Protein AF-0000000087548635 (afdb_homodimer)

Organism: Malassezia restricta (strain ATCC 96810 / NBRC 103918 / CBS 7877) (NCBI:txid425264)

Structure (mmCIF, N/CA/C/O backbone):
data_AF-0000000087548635-model_v1
#
loop_
_entity.id
_entity.type
_entity.pdbx_description
1 polymer 'Apoptosis-inducing factor 1'
#
loop_
_atom_site.group_PDB
_atom_site.id
_atom_site.type_symbol
_atom_site.label_atom_id
_atom_site.label_alt_id
_atom_site.label_comp_id
_atom_site.label_asym_id
_atom_site.label_entity_id
_atom_site.label_seq_id
_atom_site.pdbx_PDB_ins_code
_atom_site.Cartn_x
_atom_site.Cartn_y
_atom_site.Cartn_z
_atom_site.occupancy
_atom_site.B_iso_or_equiv
_atom_site.auth_seq_id
_atom_site.auth_comp_id
_atom_site.auth_asym_id
_atom_site.auth_atom_id
_atom_site.pdbx_PDB_model_num
ATOM 1 N N . MET A 1 1 ? 12.469 -67.375 -8.305 1 30.95 1 MET A N 1
ATOM 2 C CA . MET A 1 1 ? 12.25 -66 -7.914 1 30.95 1 MET A CA 1
ATOM 3 C C . MET A 1 1 ? 12.719 -65.75 -6.48 1 30.95 1 MET A C 1
ATOM 5 O O . MET A 1 1 ? 12.227 -66.375 -5.547 1 30.95 1 MET A O 1
ATOM 9 N N . SER A 1 2 ? 14.016 -65.5 -6.266 1 37.69 2 SER A N 1
ATOM 10 C CA . SER A 1 2 ? 14.664 -65.5 -4.961 1 37.69 2 SER A CA 1
ATOM 11 C C . SER A 1 2 ? 13.812 -64.75 -3.922 1 37.69 2 SER A C 1
ATOM 13 O O . SER A 1 2 ? 13.203 -63.75 -4.219 1 37.69 2 SER A O 1
ATOM 15 N N . ASP A 1 3 ? 13.125 -65.375 -3.08 1 43.94 3 ASP A N 1
ATOM 16 C CA . ASP A 1 3 ? 12.367 -64.875 -1.937 1 43.94 3 ASP A CA 1
ATOM 17 C C . ASP A 1 3 ? 13.07 -63.688 -1.294 1 43.94 3 ASP A C 1
ATOM 19 O O . ASP A 1 3 ? 13.953 -63.875 -0.453 1 43.94 3 ASP A O 1
ATOM 23 N N . GLN A 1 4 ? 13.648 -62.719 -1.991 1 51.25 4 GLN A N 1
ATOM 24 C CA . GLN A 1 4 ? 14.406 -61.594 -1.492 1 51.25 4 GLN A CA 1
ATOM 25 C C . GLN A 1 4 ? 13.719 -60.938 -0.29 1 51.25 4 GLN A C 1
ATOM 27 O O . GLN A 1 4 ? 12.508 -60.688 -0.321 1 51.25 4 GLN A O 1
ATOM 32 N N . THR A 1 5 ? 14.25 -61.125 0.998 1 70.06 5 THR A N 1
ATOM 33 C CA . THR A 1 5 ? 13.906 -60.938 2.404 1 70.06 5 THR A CA 1
ATOM 34 C C . THR A 1 5 ? 13.484 -59.5 2.684 1 70.06 5 THR A C 1
ATOM 36 O O . THR A 1 5 ? 14.273 -58.562 2.492 1 70.06 5 THR A O 1
ATOM 39 N N . LYS A 1 6 ? 12.234 -59.156 2.725 1 88.81 6 LYS A N 1
ATOM 40 C CA . LYS A 1 6 ? 11.68 -57.906 3.227 1 88.81 6 LYS A CA 1
ATOM 41 C C . LYS A 1 6 ? 11.984 -57.719 4.711 1 88.81 6 LYS A C 1
ATOM 43 O O . LYS A 1 6 ? 11.953 -58.688 5.48 1 88.81 6 LYS A O 1
ATOM 48 N N . GLU A 1 7 ? 12.555 -56.625 4.973 1 91.75 7 GLU A N 1
ATOM 49 C CA . GLU A 1 7 ? 12.797 -56.25 6.367 1 91.75 7 GLU A CA 1
ATOM 50 C C . GLU A 1 7 ? 11.508 -55.844 7.062 1 91.75 7 GLU A C 1
ATOM 52 O O . GLU A 1 7 ? 10.75 -55.031 6.527 1 91.75 7 GLU A O 1
ATOM 57 N N . ARG A 1 8 ? 11.25 -56.469 8.164 1 94.5 8 ARG A N 1
ATOM 58 C CA . ARG A 1 8 ? 10.094 -56.094 8.977 1 94.5 8 ARG A CA 1
ATOM 59 C C . ARG A 1 8 ? 10.453 -55 9.984 1 94.5 8 ARG A C 1
ATOM 61 O O . ARG A 1 8 ? 11.328 -55.188 10.828 1 94.5 8 ARG A O 1
ATOM 68 N N . ILE A 1 9 ? 9.867 -53.812 9.906 1 94.56 9 ILE A N 1
ATOM 69 C CA . ILE A 1 9 ? 10.195 -52.688 10.758 1 94.56 9 ILE A CA 1
ATOM 70 C C . ILE A 1 9 ? 8.992 -52.312 11.625 1 94.56 9 ILE A C 1
ATOM 72 O O . ILE A 1 9 ? 7.879 -52.156 11.125 1 94.56 9 ILE A O 1
ATOM 76 N N . PHE A 1 10 ? 9.227 -52.188 12.867 1 95.94 10 PHE A N 1
ATOM 77 C CA . PHE A 1 10 ? 8.195 -51.781 13.812 1 95.94 10 PHE A CA 1
ATOM 78 C C . PHE A 1 10 ? 7.852 -50.312 13.656 1 95.94 10 PHE A C 1
ATOM 80 O O . PHE A 1 10 ? 8.742 -49.469 13.633 1 95.94 10 PHE A O 1
ATOM 87 N N . VAL A 1 11 ? 6.559 -50.062 13.516 1 96.12 11 VAL A N 1
ATOM 88 C CA . VAL A 1 11 ? 6.094 -48.688 13.344 1 96.12 11 VAL A CA 1
ATOM 89 C C . VAL A 1 11 ? 5.582 -48.125 14.68 1 96.12 11 VAL A C 1
ATOM 91 O O . VAL A 1 11 ? 5.965 -47.031 15.102 1 96.12 11 VAL A O 1
ATOM 94 N N . GLY A 1 12 ? 4.707 -48.875 15.32 1 95.75 12 GLY A N 1
ATOM 95 C CA . GLY A 1 12 ? 4.09 -48.5 16.578 1 95.75 12 GLY A CA 1
ATOM 96 C C . GLY A 1 12 ? 2.883 -49.312 16.938 1 95.75 12 GLY A C 1
ATOM 97 O O . GLY A 1 12 ? 2.566 -50.312 16.266 1 95.75 12 GLY A O 1
ATOM 98 N N . LEU A 1 13 ? 2.289 -48.906 18.094 1 96.62 13 LEU A N 1
ATOM 99 C CA . LEU A 1 13 ? 1.051 -49.562 18.531 1 96.62 13 LEU A CA 1
ATOM 100 C C . LEU A 1 13 ? -0.155 -48.938 17.828 1 96.62 13 LEU A C 1
ATOM 102 O O . LEU A 1 13 ? -0.195 -47.719 17.625 1 96.62 13 LEU A O 1
ATOM 106 N N . ALA A 1 14 ? -1.116 -49.75 17.469 1 95.88 14 ALA A N 1
ATOM 107 C CA . ALA A 1 14 ? -2.32 -49.281 16.781 1 95.88 14 ALA A CA 1
ATOM 108 C C . ALA A 1 14 ? -2.994 -48.156 17.578 1 95.88 14 ALA A C 1
ATOM 110 O O . ALA A 1 14 ? -3.527 -47.219 17 1 95.88 14 ALA A O 1
ATOM 111 N N . CYS A 1 15 ? -2.965 -48.188 18.891 1 94.88 15 CYS A N 1
ATOM 112 C CA . CYS A 1 15 ? -3.627 -47.188 19.734 1 94.88 15 CYS A CA 1
ATOM 113 C C . CYS A 1 15 ? -2.939 -45.844 19.641 1 94.88 15 CYS A C 1
ATOM 115 O O . CYS A 1 15 ? -3.561 -44.781 19.891 1 94.88 15 CYS A O 1
ATOM 117 N N . ASP A 1 16 ? -1.676 -45.812 19.25 1 96 16 ASP A N 1
ATOM 118 C CA . ASP A 1 16 ? -0.914 -44.594 19.109 1 96 16 ASP A CA 1
ATOM 119 C C . ASP A 1 16 ? -1.062 -44 17.719 1 96 16 ASP A C 1
ATOM 121 O O . ASP A 1 16 ? -0.558 -42.906 17.438 1 96 16 ASP A O 1
ATOM 125 N N . MET A 1 17 ? -1.751 -44.688 16.844 1 96.69 17 MET A N 1
ATOM 126 C CA . MET A 1 17 ? -1.934 -44.281 15.453 1 96.69 17 MET A CA 1
ATOM 127 C C . MET A 1 17 ? -3.406 -44.344 15.062 1 96.69 17 MET A C 1
ATOM 129 O O . MET A 1 17 ? -3.785 -45.094 14.172 1 96.69 17 MET A O 1
ATOM 133 N N . PRO A 1 18 ? -4.191 -43.469 15.688 1 94.88 18 PRO A N 1
ATOM 134 C CA . PRO A 1 18 ? -5.633 -43.5 15.422 1 94.88 18 PRO A CA 1
ATOM 135 C C . PRO A 1 18 ? -5.98 -43.125 13.984 1 94.88 18 PRO A C 1
ATOM 137 O O . PRO A 1 18 ? -5.105 -42.688 13.227 1 94.88 18 PRO A O 1
ATOM 140 N N . VAL A 1 19 ? -7.258 -43.312 13.633 1 94.25 19 VAL A N 1
ATOM 141 C CA . VAL A 1 19 ? -7.766 -43 12.297 1 94.25 19 VAL A CA 1
ATOM 142 C C . VAL A 1 19 ? -7.469 -41.531 11.977 1 94.25 19 VAL A C 1
ATOM 144 O O . VAL A 1 19 ? -7.699 -40.656 12.805 1 94.25 19 VAL A O 1
ATOM 147 N N . GLY A 1 20 ? -6.926 -41.344 10.82 1 92.56 20 GLY A N 1
ATOM 148 C CA . GLY A 1 20 ? -6.621 -40 10.375 1 92.56 20 GLY A CA 1
ATOM 149 C C . GLY A 1 20 ? -5.199 -39.562 10.695 1 92.56 20 GLY A C 1
ATOM 150 O O . GLY A 1 20 ? -4.746 -38.531 10.242 1 92.56 20 GLY A O 1
ATOM 151 N N . SER A 1 21 ? -4.469 -40.406 11.352 1 94.19 21 SER A N 1
ATOM 152 C CA . SER A 1 21 ? -3.111 -40.062 11.75 1 94.19 21 SER A CA 1
ATOM 153 C C . SER A 1 21 ? -2.096 -40.469 10.688 1 94.19 21 SER A C 1
ATOM 155 O O . SER A 1 21 ? -2.377 -41.312 9.836 1 94.19 21 SER A O 1
ATOM 157 N N . ILE A 1 22 ? -0.978 -39.781 10.711 1 96.19 22 ILE A N 1
ATOM 158 C CA . ILE A 1 22 ? 0.2 -40.094 9.914 1 96.19 22 ILE A CA 1
ATOM 159 C C . ILE A 1 22 ? 1.416 -40.25 10.828 1 96.19 22 ILE A C 1
ATOM 161 O O . ILE A 1 22 ? 1.623 -39.438 11.734 1 96.19 22 ILE A O 1
ATOM 165 N N . THR A 1 23 ? 2.152 -41.312 10.625 1 96.19 23 THR A N 1
ATOM 166 C CA . THR A 1 23 ? 3.354 -41.562 11.414 1 96.19 23 THR A CA 1
ATOM 167 C C . THR A 1 23 ? 4.551 -41.812 10.5 1 96.19 23 THR A C 1
ATOM 169 O O . THR A 1 23 ? 4.488 -42.656 9.594 1 96.19 23 THR A O 1
ATOM 172 N N . GLU A 1 24 ? 5.574 -41.062 10.719 1 95.31 24 GLU A N 1
ATOM 173 C CA . GLU A 1 24 ? 6.793 -41.25 9.93 1 95.31 24 GLU A CA 1
ATOM 174 C C . GLU A 1 24 ? 7.762 -42.188 10.641 1 95.31 24 GLU A C 1
ATOM 176 O O . GLU A 1 24 ? 7.926 -42.125 11.859 1 95.31 24 GLU A O 1
ATOM 181 N N . VAL A 1 25 ? 8.375 -43.062 9.867 1 93.56 25 VAL A N 1
ATOM 182 C CA . VAL A 1 25 ? 9.305 -44.062 10.406 1 93.56 25 VAL A CA 1
ATOM 183 C C . VAL A 1 25 ? 10.602 -44.031 9.594 1 93.56 25 VAL A C 1
ATOM 185 O O . VAL A 1 25 ? 10.57 -44.156 8.367 1 93.56 25 VAL A O 1
ATOM 188 N N . PRO A 1 26 ? 11.633 -43.938 10.305 1 92.06 26 PRO A N 1
ATOM 189 C CA . PRO A 1 26 ? 12.906 -43.969 9.586 1 92.06 26 PRO A CA 1
ATOM 190 C C . PRO A 1 26 ? 13.227 -45.344 9.023 1 92.06 26 PRO A C 1
ATOM 192 O O . PRO A 1 26 ? 12.945 -46.375 9.672 1 92.06 26 PRO A O 1
ATOM 195 N N . LEU A 1 27 ? 13.703 -45.312 7.852 1 89.81 27 LEU A N 1
ATOM 196 C CA . LEU A 1 27 ? 14.18 -46.562 7.25 1 89.81 27 LEU A CA 1
ATOM 197 C C . LEU A 1 27 ? 15.703 -46.625 7.324 1 89.81 27 LEU A C 1
ATOM 199 O O . LEU A 1 27 ? 16.391 -45.625 7.215 1 89.81 27 LEU A O 1
ATOM 203 N N . ASP A 1 28 ? 16.422 -47.688 7.891 1 72.94 28 ASP A N 1
ATOM 204 C CA . ASP A 1 28 ? 17.844 -47.875 8.148 1 72.94 28 ASP A CA 1
ATOM 205 C C . ASP A 1 28 ? 18.578 -48.312 6.879 1 72.94 28 ASP A C 1
ATOM 207 O O . ASP A 1 28 ? 19.781 -48.531 6.902 1 72.94 28 ASP A O 1
ATOM 211 N N . GLY A 1 29 ? 18.016 -48.094 5.68 1 63.94 29 GLY A N 1
ATOM 212 C CA . GLY A 1 29 ? 18.719 -48.688 4.543 1 63.94 29 GLY A CA 1
ATOM 213 C C . GLY A 1 29 ? 19.641 -47.719 3.838 1 63.94 29 GLY A C 1
ATOM 214 O O . GLY A 1 29 ? 19.609 -46.531 4.125 1 63.94 29 GLY A O 1
ATOM 215 N N . ALA A 1 30 ? 20.766 -48.219 3.314 1 60.31 30 ALA A N 1
ATOM 216 C CA . ALA A 1 30 ? 21.734 -47.5 2.498 1 60.31 30 ALA A CA 1
ATOM 217 C C . ALA A 1 30 ? 21.047 -46.844 1.311 1 60.31 30 ALA A C 1
ATOM 219 O O . ALA A 1 30 ? 21.328 -47.188 0.157 1 60.31 30 ALA A O 1
ATOM 220 N N . LEU A 1 31 ? 19.922 -46.25 1.611 1 70.5 31 LEU A N 1
ATOM 221 C CA . LEU A 1 31 ? 19.281 -45.5 0.523 1 70.5 31 LEU A CA 1
ATOM 222 C C . LEU A 1 31 ? 19.828 -44.094 0.437 1 70.5 31 LEU A C 1
ATOM 224 O O . LEU A 1 31 ? 20.094 -43.469 1.463 1 70.5 31 LEU A O 1
ATOM 228 N N . ASP A 1 32 ? 20.391 -43.688 -0.685 1 67 32 ASP A N 1
ATOM 229 C CA . ASP A 1 32 ? 20.828 -42.344 -0.988 1 67 32 ASP A CA 1
ATOM 230 C C . ASP A 1 32 ? 19.984 -41.719 -2.082 1 67 32 ASP A C 1
ATOM 232 O O . ASP A 1 32 ? 20.062 -42.094 -3.248 1 67 32 ASP A O 1
ATOM 236 N N . PRO A 1 33 ? 19.297 -40.812 -1.559 1 71.81 33 PRO A N 1
ATOM 237 C CA . PRO A 1 33 ? 19.062 -40.188 -0.258 1 71.81 33 PRO A CA 1
ATOM 238 C C . PRO A 1 33 ? 18.188 -41.031 0.661 1 71.81 33 PRO A C 1
ATOM 240 O O . PRO A 1 33 ? 17.453 -41.906 0.19 1 71.81 33 PRO A O 1
ATOM 243 N N . PRO A 1 34 ? 18.359 -40.688 2.008 1 76.56 34 PRO A N 1
ATOM 244 C CA . PRO A 1 34 ? 17.547 -41.438 2.953 1 76.56 34 PRO A CA 1
ATOM 245 C C . PRO A 1 34 ? 16.047 -41.25 2.699 1 76.56 34 PRO A C 1
ATOM 247 O O . PRO A 1 34 ? 15.594 -40.188 2.338 1 76.56 34 PRO A O 1
ATOM 250 N N . VAL A 1 35 ? 15.398 -42.344 2.648 1 80.88 35 VAL A N 1
ATOM 251 C CA . VAL A 1 35 ? 13.945 -42.344 2.475 1 80.88 35 VAL A CA 1
ATOM 252 C C . VAL A 1 35 ? 13.273 -42.875 3.744 1 80.88 35 VAL A C 1
ATOM 254 O O . VAL A 1 35 ? 13.734 -43.812 4.355 1 80.88 35 VAL A O 1
ATOM 257 N N . ASN A 1 36 ? 12.359 -42.094 4.305 1 93.94 36 ASN A N 1
ATOM 258 C CA . ASN A 1 36 ? 11.492 -42.562 5.387 1 93.94 36 ASN A CA 1
ATOM 259 C C . ASN A 1 36 ? 10.18 -43.125 4.855 1 93.94 36 ASN A C 1
ATOM 261 O O . ASN A 1 36 ? 9.883 -43 3.664 1 93.94 36 ASN A O 1
ATOM 265 N N . ALA A 1 37 ? 9.562 -43.875 5.695 1 96.06 37 ALA A N 1
ATOM 266 C CA . ALA A 1 37 ? 8.211 -44.344 5.383 1 96.06 37 ALA A CA 1
ATOM 267 C C . ALA A 1 37 ? 7.168 -43.531 6.141 1 96.06 37 ALA A C 1
ATOM 269 O O . ALA A 1 37 ? 7.461 -42.969 7.195 1 96.06 37 ALA A O 1
ATOM 270 N N . LEU A 1 38 ? 6.137 -43.406 5.551 1 97.38 38 LEU A N 1
ATOM 271 C CA . LEU A 1 38 ? 4.98 -42.75 6.16 1 97.38 38 LEU A CA 1
ATOM 272 C C . LEU A 1 38 ? 3.812 -43.719 6.277 1 97.38 38 LEU A C 1
ATOM 274 O O . LEU A 1 38 ? 3.371 -44.312 5.277 1 97.38 38 LEU A O 1
ATOM 278 N N . VAL A 1 39 ? 3.318 -43.906 7.473 1 97.88 39 VAL A N 1
ATOM 279 C CA . VAL A 1 39 ? 2.191 -44.812 7.711 1 97.88 39 VAL A CA 1
ATOM 280 C C . VAL A 1 39 ? 0.936 -44 8.016 1 97.88 39 VAL A C 1
ATOM 282 O O . VAL A 1 39 ? 0.933 -43.156 8.922 1 97.88 39 VAL A O 1
ATOM 285 N N . ALA A 1 40 ? -0.034 -44.25 7.227 1 97.56 40 ALA A N 1
ATOM 286 C CA . ALA A 1 40 ? -1.306 -43.562 7.367 1 97.56 40 ALA A CA 1
ATOM 287 C C . ALA A 1 40 ? -2.42 -44.5 7.789 1 97.56 40 ALA A C 1
ATOM 289 O O . ALA A 1 40 ? -2.479 -45.656 7.32 1 97.56 40 ALA A O 1
ATOM 290 N N . ASN A 1 41 ? -3.246 -44.094 8.703 1 96.75 41 ASN A N 1
ATOM 291 C CA . ASN A 1 41 ? -4.434 -44.844 9.086 1 96.75 41 ASN A CA 1
ATOM 292 C C . ASN A 1 41 ? -5.695 -44.281 8.438 1 96.75 41 ASN A C 1
ATOM 294 O O . ASN A 1 41 ? -6.184 -43.219 8.844 1 96.75 41 ASN A O 1
ATOM 298 N N . VAL A 1 42 ? -6.176 -45 7.426 1 95.69 42 VAL A N 1
ATOM 299 C CA . VAL A 1 42 ? -7.383 -44.594 6.711 1 95.69 42 VAL A CA 1
ATOM 300 C C . VAL A 1 42 ? -8.531 -45.531 7.062 1 95.69 42 VAL A C 1
ATOM 302 O O . VAL A 1 42 ? -8.578 -46.688 6.582 1 95.69 42 VAL A O 1
ATOM 305 N N . HIS A 1 43 ? -9.453 -45.094 7.875 1 93.12 43 HIS A N 1
ATOM 306 C CA . HIS A 1 43 ? -10.625 -45.844 8.312 1 93.12 43 HIS A CA 1
ATOM 307 C C . HIS A 1 43 ? -10.211 -47.188 8.969 1 93.12 43 HIS A C 1
ATOM 309 O O . HIS A 1 43 ? -10.789 -48.219 8.672 1 93.12 43 HIS A O 1
ATOM 315 N N . GLY A 1 44 ? -9.164 -47.094 9.617 1 92.69 44 GLY A N 1
ATOM 316 C CA . GLY A 1 44 ? -8.758 -48.25 10.383 1 92.69 44 GLY A CA 1
ATOM 317 C C . GLY A 1 44 ? -7.758 -49.125 9.648 1 92.69 44 GLY A C 1
ATOM 318 O O . GLY A 1 44 ? -7.172 -50.062 10.242 1 92.69 44 GLY A O 1
ATOM 319 N N . THR A 1 45 ? -7.602 -48.938 8.422 1 96.25 45 THR A N 1
ATOM 320 C CA . THR A 1 45 ? -6.617 -49.688 7.641 1 96.25 45 THR A CA 1
ATOM 321 C C . THR A 1 45 ? -5.328 -48.875 7.492 1 96.25 45 THR A C 1
ATOM 323 O O . THR A 1 45 ? -5.367 -47.688 7.152 1 96.25 45 THR A O 1
ATOM 326 N N . TYR A 1 46 ? -4.215 -49.562 7.758 1 97.38 46 TYR A N 1
ATOM 327 C CA . TYR A 1 46 ? -2.92 -48.875 7.672 1 97.38 46 TYR A CA 1
ATOM 328 C C . TYR A 1 46 ? -2.311 -49.062 6.285 1 97.38 46 TYR A C 1
ATOM 330 O O . TYR A 1 46 ? -2.307 -50.156 5.73 1 97.38 46 TYR A O 1
ATOM 338 N N . TYR A 1 47 ? -1.932 -47.938 5.723 1 97.94 47 TYR A N 1
ATOM 339 C CA . TYR A 1 47 ? -1.177 -47.906 4.477 1 97.94 47 TYR A CA 1
ATOM 340 C C . TYR A 1 47 ? 0.176 -47.25 4.676 1 97.94 47 TYR A C 1
ATOM 342 O O . TYR A 1 47 ? 0.344 -46.438 5.59 1 97.94 47 TYR A O 1
ATOM 350 N N . ALA A 1 48 ? 1.124 -47.656 3.889 1 97.69 48 ALA A N 1
ATOM 351 C CA . ALA A 1 48 ? 2.455 -47.062 4.047 1 97.69 48 ALA A CA 1
ATOM 352 C C . ALA A 1 48 ? 3.051 -46.688 2.691 1 97.69 48 ALA A C 1
ATOM 354 O O . ALA A 1 48 ? 2.906 -47.438 1.716 1 97.69 48 ALA A O 1
ATOM 355 N N . THR A 1 49 ? 3.633 -45.562 2.613 1 97.12 49 THR A N 1
ATOM 356 C CA . THR A 1 49 ? 4.297 -45.062 1.42 1 97.12 49 THR A CA 1
ATOM 357 C C . THR A 1 49 ? 5.637 -44.406 1.778 1 97.12 49 THR A C 1
ATOM 359 O O . THR A 1 49 ? 5.973 -44.281 2.957 1 97.12 49 THR A O 1
ATOM 362 N N . THR A 1 50 ? 6.434 -44.094 0.741 1 95.19 50 THR A N 1
ATOM 363 C CA . THR A 1 50 ? 7.574 -43.219 0.977 1 95.19 50 THR A CA 1
ATOM 364 C C . THR A 1 50 ? 7.109 -41.875 1.501 1 95.19 50 THR A C 1
ATOM 366 O O . THR A 1 50 ? 6.004 -41.406 1.194 1 95.19 50 THR A O 1
ATOM 369 N N . SER A 1 51 ? 7.977 -41.188 2.258 1 95.75 51 SER A N 1
ATOM 370 C CA . SER A 1 51 ? 7.523 -40.062 3.09 1 95.75 51 SER A CA 1
ATOM 371 C C . SER A 1 51 ? 7.781 -38.719 2.41 1 95.75 51 SER A C 1
ATOM 373 O O . SER A 1 51 ? 7.32 -37.688 2.883 1 95.75 51 SER A O 1
ATOM 375 N N . LYS A 1 52 ? 8.484 -38.688 1.311 1 95 52 LYS A N 1
ATOM 376 C CA . LYS A 1 52 ? 8.844 -37.438 0.676 1 95 52 LYS A CA 1
ATOM 377 C C . LYS A 1 52 ? 8.078 -37.219 -0.627 1 95 52 LYS A C 1
ATOM 379 O O . LYS A 1 52 ? 7.891 -38.156 -1.397 1 95 52 LYS A O 1
ATOM 384 N N . CYS A 1 53 ? 7.586 -36.031 -0.82 1 95.62 53 CYS A N 1
ATOM 385 C CA . CYS A 1 53 ? 6.914 -35.688 -2.064 1 95.62 53 CYS A CA 1
ATOM 386 C C . CYS A 1 53 ? 7.859 -35.812 -3.252 1 95.62 53 CYS A C 1
ATOM 388 O O . CYS A 1 53 ? 9 -35.344 -3.201 1 95.62 53 CYS A O 1
ATOM 390 N N . THR A 1 54 ? 7.461 -36.312 -4.289 1 93.69 54 THR A N 1
ATOM 391 C CA . THR A 1 54 ? 8.32 -36.625 -5.422 1 93.69 54 THR A CA 1
ATOM 392 C C . THR A 1 54 ? 8.531 -35.406 -6.301 1 93.69 54 THR A C 1
ATOM 394 O O . THR A 1 54 ? 9.266 -35.469 -7.293 1 93.69 54 THR A O 1
ATOM 397 N N . HIS A 1 55 ? 7.918 -34.25 -5.965 1 93.62 55 HIS A N 1
ATOM 398 C CA . HIS A 1 55 ? 8.156 -33 -6.684 1 93.62 55 HIS A CA 1
ATOM 399 C C . HIS A 1 55 ? 9.516 -32.406 -6.32 1 93.62 55 HIS A C 1
ATOM 401 O O . HIS A 1 55 ? 10.422 -32.375 -7.152 1 93.62 55 HIS A O 1
ATOM 407 N N . TYR A 1 56 ? 9.734 -32.094 -5.016 1 91.88 56 TYR A N 1
ATOM 408 C CA . TYR A 1 56 ? 10.992 -31.5 -4.586 1 91.88 56 TYR A CA 1
ATOM 409 C C . TYR A 1 56 ? 11.547 -32.219 -3.359 1 91.88 56 TYR A C 1
ATOM 411 O O . TYR A 1 56 ? 12.469 -31.703 -2.709 1 91.88 56 TYR A O 1
ATOM 419 N N . GLY A 1 57 ? 10.953 -33.312 -2.986 1 92.44 57 GLY A N 1
ATOM 420 C CA . GLY A 1 57 ? 11.477 -34.125 -1.891 1 92.44 57 GLY A CA 1
ATOM 421 C C . GLY A 1 57 ? 11.133 -33.562 -0.524 1 92.44 57 GLY A C 1
ATOM 422 O O . GLY A 1 57 ? 11.867 -33.781 0.443 1 92.44 57 GLY A O 1
ATOM 423 N N . LEU A 1 58 ? 10.078 -32.812 -0.423 1 93.38 58 LEU A N 1
ATOM 424 C CA . LEU A 1 58 ? 9.703 -32.219 0.846 1 93.38 58 LEU A CA 1
ATOM 425 C C . LEU A 1 58 ? 8.828 -33.156 1.664 1 93.38 58 LEU A C 1
ATOM 427 O O . LEU A 1 58 ? 8.242 -34.094 1.122 1 93.38 58 LEU A O 1
ATOM 431 N N . ALA A 1 59 ? 8.711 -32.938 2.928 1 94.44 59 ALA A N 1
ATOM 432 C CA . ALA A 1 59 ? 8.102 -33.844 3.885 1 94.44 59 ALA A CA 1
ATOM 433 C C . ALA A 1 59 ? 6.582 -33.844 3.748 1 94.44 59 ALA A C 1
ATOM 435 O O . ALA A 1 59 ? 5.93 -32.844 3.924 1 94.44 59 ALA A O 1
ATOM 436 N N . LEU A 1 60 ? 6.062 -35.031 3.559 1 96.75 60 LEU A N 1
ATOM 437 C CA . LEU A 1 60 ? 4.617 -35.219 3.445 1 96.75 60 LEU A CA 1
ATOM 438 C C . LEU A 1 60 ? 3.973 -35.312 4.824 1 96.75 60 LEU A C 1
ATOM 440 O O . LEU A 1 60 ? 2.754 -35.188 4.957 1 96.75 60 LEU A O 1
ATOM 444 N N . SER A 1 61 ? 4.789 -35.5 5.871 1 95.25 61 SER A N 1
ATOM 445 C CA . SER A 1 61 ? 4.277 -35.625 7.23 1 95.25 61 SER A CA 1
ATOM 446 C C . SER A 1 61 ? 3.627 -34.344 7.711 1 95.25 61 SER A C 1
ATOM 448 O O . SER A 1 61 ? 2.83 -34.344 8.656 1 95.25 61 SER A O 1
ATOM 450 N N . LYS A 1 62 ? 3.908 -33.25 7.051 1 94.19 62 LYS A N 1
ATOM 451 C CA . LYS A 1 62 ? 3.363 -31.969 7.426 1 94.19 62 LYS A CA 1
ATOM 452 C C . LYS A 1 62 ? 2.104 -31.641 6.629 1 94.19 62 LYS A C 1
ATOM 454 O O . LYS A 1 62 ? 1.539 -30.562 6.762 1 94.19 62 LYS A O 1
ATOM 459 N N . GLY A 1 63 ? 1.668 -32.625 5.785 1 96.12 63 GLY A N 1
ATOM 460 C CA . GLY A 1 63 ? 0.556 -32.375 4.879 1 96.12 63 GLY A CA 1
ATOM 461 C C . GLY A 1 63 ? -0.791 -32.719 5.48 1 96.12 63 GLY A C 1
ATOM 462 O O . GLY A 1 63 ? -0.946 -32.75 6.703 1 96.12 63 GLY A O 1
ATOM 463 N N . ILE A 1 64 ? -1.789 -32.812 4.641 1 96.44 64 ILE A N 1
ATOM 464 C CA . ILE A 1 64 ? -3.16 -33.125 5.043 1 96.44 64 ILE A CA 1
ATOM 465 C C . ILE A 1 64 ? -3.562 -34.5 4.508 1 96.44 64 ILE A C 1
ATOM 467 O O . ILE A 1 64 ? -3.475 -34.75 3.303 1 96.44 64 ILE A O 1
ATOM 471 N N . LEU A 1 65 ? -3.977 -35.344 5.395 1 96.75 65 LEU A N 1
ATOM 472 C CA . LEU A 1 65 ? -4.566 -36.625 5.047 1 96.75 65 LEU A CA 1
ATOM 473 C C . LEU A 1 65 ? -6.09 -36.562 5.094 1 96.75 65 LEU A C 1
ATOM 475 O O . LEU A 1 65 ? -6.668 -36.25 6.133 1 96.75 65 LEU A O 1
ATOM 479 N N . THR A 1 66 ? -6.688 -36.906 3.965 1 95.69 66 THR A N 1
ATOM 480 C CA . THR A 1 66 ? -8.148 -36.875 3.936 1 95.69 66 THR A CA 1
ATOM 481 C C . THR A 1 66 ? -8.727 -38.219 4.312 1 95.69 66 THR A C 1
ATOM 483 O O . THR A 1 66 ? -8.008 -39.219 4.371 1 95.69 66 THR A O 1
ATOM 486 N N . SER A 1 67 ? -10.047 -38.281 4.496 1 92.81 67 SER A N 1
ATOM 487 C CA . SER A 1 67 ? -10.734 -39.531 4.867 1 92.81 67 SER A CA 1
ATOM 488 C C . SER A 1 67 ? -10.734 -40.531 3.717 1 92.81 67 SER A C 1
ATOM 490 O O . SER A 1 67 ? -10.859 -41.719 3.938 1 92.81 67 SER A O 1
ATOM 492 N N . GLU A 1 68 ? -10.516 -40.031 2.52 1 91.88 68 GLU A N 1
ATOM 493 C CA . GLU A 1 68 ? -10.523 -40.875 1.337 1 91.88 68 GLU A CA 1
ATOM 494 C C . GLU A 1 68 ? -9.125 -41.438 1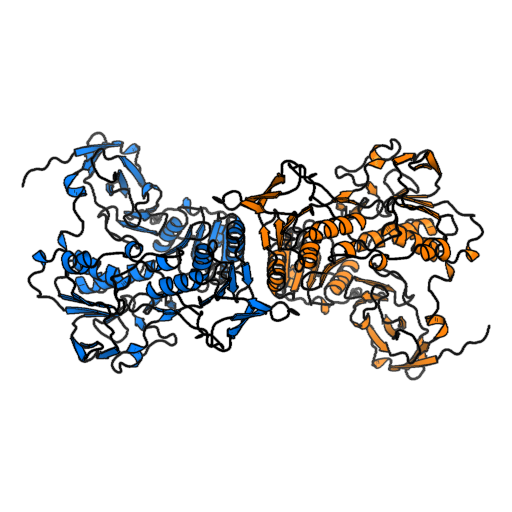.047 1 91.88 68 GLU A C 1
ATOM 496 O O . GLU A 1 68 ? -8.938 -42.156 0.069 1 91.88 68 GLU A O 1
ATOM 501 N N . GLY A 1 69 ? -8.188 -41.062 1.863 1 95.69 69 GLY A N 1
ATOM 502 C CA . GLY A 1 69 ? -6.84 -41.562 1.688 1 95.69 69 GLY A CA 1
ATOM 503 C C . GLY A 1 69 ? -6 -40.719 0.748 1 95.69 69 GLY A C 1
ATOM 504 O O . GLY A 1 69 ? -5.066 -41.219 0.118 1 95.69 69 GLY A O 1
ATOM 505 N N . ARG A 1 70 ? -6.367 -39.531 0.56 1 96.75 70 ARG A N 1
ATOM 506 C CA . ARG A 1 70 ? -5.551 -38.562 -0.186 1 96.75 70 ARG A CA 1
ATOM 507 C C . ARG A 1 70 ? -4.582 -37.844 0.737 1 96.75 70 ARG A C 1
ATOM 509 O O . ARG A 1 70 ? -4.969 -37.375 1.815 1 96.75 70 ARG A O 1
ATOM 516 N N . LEU A 1 71 ? -3.357 -37.75 0.366 1 97.69 71 LEU A N 1
ATOM 517 C CA . LEU A 1 71 ? -2.318 -37.062 1.117 1 97.69 71 LEU A CA 1
ATOM 518 C C . LEU A 1 71 ? -1.781 -35.875 0.328 1 97.69 71 LEU A C 1
ATOM 520 O O . LEU A 1 71 ? -1.138 -36.062 -0.709 1 97.69 71 LEU A O 1
ATOM 524 N N . TYR A 1 72 ? -2.031 -34.688 0.853 1 97.62 72 TYR A N 1
ATOM 525 C CA . TYR A 1 72 ? -1.609 -33.469 0.189 1 97.62 72 TYR A CA 1
ATOM 526 C C . TYR A 1 72 ? -0.264 -33 0.724 1 97.62 72 TYR A C 1
ATOM 528 O O . TYR A 1 72 ? -0.061 -32.938 1.938 1 97.62 72 TYR A O 1
ATOM 536 N N . CYS A 1 73 ? 0.626 -32.688 -0.181 1 97.31 73 CYS A N 1
ATOM 537 C CA . CYS A 1 73 ? 1.832 -31.969 0.191 1 97.31 73 CYS A CA 1
ATOM 538 C C . CYS A 1 73 ? 1.508 -30.516 0.528 1 97.31 73 CYS A C 1
ATOM 540 O O . CYS A 1 73 ? 0.891 -29.812 -0.274 1 97.31 73 CYS A O 1
ATOM 542 N N . PRO A 1 74 ? 1.918 -30.047 1.647 1 95.94 74 PRO A N 1
ATOM 543 C CA . PRO A 1 74 ? 1.507 -28.719 2.088 1 95.94 74 PRO A CA 1
ATOM 544 C C . PRO A 1 74 ? 2.223 -27.594 1.331 1 95.94 74 PRO A C 1
ATOM 546 O O . PRO A 1 74 ? 1.847 -26.422 1.445 1 95.94 74 PRO A O 1
ATOM 549 N N . PHE A 1 75 ? 3.139 -27.875 0.47 1 94.75 75 PHE A N 1
ATOM 550 C CA . PHE A 1 75 ? 4.027 -26.828 -0.026 1 94.75 75 PHE A CA 1
ATOM 551 C C . PHE A 1 75 ? 3.643 -26.422 -1.442 1 94.75 75 PHE A C 1
ATOM 553 O O . PHE A 1 75 ? 3.598 -25.234 -1.758 1 94.75 75 PHE A O 1
ATOM 560 N N . HIS A 1 76 ? 3.344 -27.469 -2.285 1 95.06 76 HIS A N 1
ATOM 561 C CA . HIS A 1 76 ? 3.057 -27.125 -3.67 1 95.06 76 HIS A CA 1
ATOM 562 C C . HIS A 1 76 ? 1.761 -27.766 -4.148 1 95.06 76 HIS A C 1
ATOM 564 O O . HIS A 1 76 ? 1.441 -27.719 -5.336 1 95.06 76 HIS A O 1
ATOM 570 N N . GLY A 1 77 ? 1.069 -28.453 -3.25 1 95.62 77 GLY A N 1
ATOM 571 C CA . GLY A 1 77 ? -0.282 -28.906 -3.545 1 95.62 77 GLY A CA 1
ATOM 572 C C . GLY A 1 77 ? -0.329 -30.281 -4.164 1 95.62 77 GLY A C 1
ATOM 573 O O . GLY A 1 77 ? -1.405 -30.797 -4.492 1 95.62 77 GLY A O 1
ATOM 574 N N . ALA A 1 78 ? 0.839 -30.922 -4.328 1 97.69 78 ALA A N 1
ATOM 575 C CA . ALA A 1 78 ? 0.815 -32.281 -4.832 1 97.69 78 ALA A CA 1
ATOM 576 C C . ALA A 1 78 ? -0.057 -33.188 -3.955 1 97.69 78 ALA A C 1
ATOM 578 O O . ALA A 1 78 ? -0.176 -32.969 -2.75 1 97.69 78 ALA A O 1
ATOM 579 N N . CYS A 1 79 ? -0.682 -34.156 -4.602 1 97.94 79 CYS A N 1
ATOM 580 C CA . CYS A 1 79 ? -1.554 -35.062 -3.867 1 97.94 79 CYS A CA 1
ATOM 581 C C . CYS A 1 79 ? -1.339 -36.5 -4.312 1 97.94 79 CYS A C 1
ATOM 583 O O . CYS A 1 79 ? -1.153 -36.75 -5.5 1 97.94 79 CYS A O 1
ATOM 585 N N . PHE A 1 80 ? -1.338 -37.406 -3.34 1 97.75 80 PHE A N 1
ATOM 586 C CA . PHE A 1 80 ? -1.139 -38.812 -3.59 1 97.75 80 PHE A CA 1
ATOM 587 C C . PHE A 1 80 ? -2.229 -39.656 -2.916 1 97.75 80 PHE A C 1
ATOM 589 O O . PHE A 1 80 ? -2.775 -39.25 -1.889 1 97.75 80 PHE A O 1
ATOM 596 N N . LYS A 1 81 ? -2.539 -40.75 -3.564 1 97.19 81 LYS A N 1
ATOM 597 C CA . LYS A 1 81 ? -3.361 -41.75 -2.896 1 97.19 81 LYS A CA 1
ATOM 598 C C . LYS A 1 81 ? -2.504 -42.688 -2.051 1 97.19 81 LYS A C 1
ATOM 600 O O . LYS A 1 81 ? -1.641 -43.406 -2.578 1 97.19 81 LYS A O 1
ATOM 605 N N . VAL A 1 82 ? -2.793 -42.781 -0.76 1 97.25 82 VAL A N 1
ATOM 606 C CA . VAL A 1 82 ? -1.887 -43.5 0.123 1 97.25 82 VAL A CA 1
ATOM 607 C C . VAL A 1 82 ? -2.051 -45.031 -0.088 1 97.25 82 VAL A C 1
ATOM 609 O O . VAL A 1 82 ? -1.154 -45.812 0.238 1 97.25 82 VAL A O 1
ATOM 612 N N . THR A 1 83 ? -3.172 -45.438 -0.646 1 96.19 83 THR A N 1
ATOM 613 C CA . THR A 1 83 ? -3.447 -46.875 -0.836 1 96.19 83 THR A CA 1
ATOM 614 C C . THR A 1 83 ? -2.609 -47.438 -1.979 1 96.19 83 THR A C 1
ATOM 616 O O . THR A 1 83 ? -2.219 -48.594 -1.953 1 96.19 83 THR A O 1
ATOM 619 N N . THR A 1 84 ? -2.322 -46.594 -2.977 1 95 84 THR A N 1
ATOM 620 C CA . THR A 1 84 ? -1.663 -47.125 -4.176 1 95 84 THR A CA 1
ATOM 621 C C . THR A 1 84 ? -0.35 -46.375 -4.422 1 95 84 THR A C 1
ATOM 623 O O . THR A 1 84 ? 0.482 -46.812 -5.211 1 95 84 THR A O 1
ATOM 626 N N . GLY A 1 85 ? -0.197 -45.219 -3.795 1 95.75 85 GLY A N 1
ATOM 627 C CA . GLY A 1 85 ? 0.95 -44.375 -4.074 1 95.75 85 GLY A CA 1
ATOM 628 C C . GLY A 1 85 ? 0.763 -43.5 -5.297 1 95.75 85 GLY A C 1
ATOM 629 O O . GLY A 1 85 ? 1.595 -42.656 -5.582 1 95.75 85 GLY A O 1
ATOM 630 N N . ASP A 1 86 ? -0.33 -43.594 -5.953 1 95.06 86 ASP A N 1
ATOM 631 C CA . ASP A 1 86 ? -0.565 -42.938 -7.23 1 95.06 86 ASP A CA 1
ATOM 632 C C . ASP A 1 86 ? -0.685 -41.438 -7.051 1 95.06 86 ASP A C 1
ATOM 634 O O . ASP A 1 86 ? -1.134 -40.969 -6.004 1 95.06 86 ASP A O 1
ATOM 638 N N . ILE A 1 87 ? -0.309 -40.719 -8.094 1 95.88 87 ILE A N 1
ATOM 639 C CA . ILE A 1 87 ? -0.442 -39.281 -8.109 1 95.88 87 ILE A CA 1
ATOM 640 C C . ILE A 1 87 ? -1.898 -38.875 -8.359 1 95.88 87 ILE A C 1
ATOM 642 O O . ILE A 1 87 ? -2.516 -39.375 -9.312 1 95.88 87 ILE A O 1
ATOM 646 N N . GLU A 1 88 ? -2.4 -38.031 -7.527 1 95.56 88 GLU A N 1
ATOM 647 C CA . GLU A 1 88 ? -3.775 -37.594 -7.715 1 95.56 88 GLU A CA 1
ATOM 648 C C . GLU A 1 88 ? -3.822 -36.125 -8.133 1 95.56 88 GLU A C 1
ATOM 650 O O . GLU A 1 88 ? -4.84 -35.625 -8.641 1 95.56 88 GLU A O 1
ATOM 655 N N . ASP A 1 89 ? -2.77 -35.375 -7.91 1 96.44 89 ASP A N 1
ATOM 656 C CA . ASP A 1 89 ? -2.703 -34 -8.32 1 96.44 89 ASP A CA 1
ATOM 657 C C . ASP A 1 89 ? -1.26 -33.562 -8.586 1 96.44 89 ASP A C 1
ATOM 659 O O . ASP A 1 89 ? -0.323 -34.156 -8.039 1 96.44 89 ASP A O 1
ATOM 663 N N . ALA A 1 90 ? -1.077 -32.625 -9.43 1 96.69 90 ALA A N 1
ATOM 664 C CA . ALA A 1 90 ? 0.218 -32.031 -9.758 1 96.69 90 ALA A CA 1
ATOM 665 C C . ALA A 1 90 ? 0.767 -31.219 -8.578 1 96.69 90 ALA A C 1
ATOM 667 O O . ALA A 1 90 ? 0.027 -30.875 -7.656 1 96.69 90 ALA A O 1
ATOM 668 N N . PRO A 1 91 ? 2.09 -31.078 -8.469 1 95.56 91 PRO A N 1
ATOM 669 C CA . PRO A 1 91 ? 3.023 -31.156 -9.594 1 95.56 91 PRO A CA 1
ATOM 670 C C . PRO A 1 91 ? 3.945 -32.375 -9.5 1 95.56 91 PRO A C 1
ATOM 672 O O . PRO A 1 91 ? 4.996 -32.406 -10.148 1 95.56 91 PRO A O 1
ATOM 675 N N . ALA A 1 92 ? 3.611 -33.344 -8.742 1 94.19 92 ALA A N 1
ATOM 676 C CA . ALA A 1 92 ? 4.465 -34.5 -8.594 1 94.19 92 ALA A CA 1
ATOM 677 C C . ALA A 1 92 ? 4.691 -35.188 -9.938 1 94.19 92 ALA A C 1
ATOM 679 O O . ALA A 1 92 ? 3.803 -35.219 -10.789 1 94.19 92 ALA A O 1
ATOM 680 N N . LEU A 1 93 ? 5.859 -35.812 -10.102 1 89.94 93 LEU A N 1
ATOM 681 C CA . LEU A 1 93 ? 6.23 -36.406 -11.383 1 89.94 93 LEU A CA 1
ATOM 682 C C . LEU A 1 93 ? 6.16 -37.906 -11.32 1 89.94 93 LEU A C 1
ATOM 684 O O . LEU A 1 93 ? 6.039 -38.594 -12.344 1 89.94 93 LEU A O 1
ATOM 688 N N . GLU A 1 94 ? 6.297 -38.438 -10.078 1 92.69 94 GLU A N 1
ATOM 689 C CA . GLU A 1 94 ? 6.305 -39.875 -9.859 1 92.69 94 GLU A CA 1
ATOM 690 C C . GLU A 1 94 ? 5.398 -40.281 -8.695 1 92.69 94 GLU A C 1
ATOM 692 O O . GLU A 1 94 ? 5.211 -39.469 -7.758 1 92.69 94 GLU A O 1
ATOM 697 N N . PRO A 1 95 ? 4.82 -41.469 -8.82 1 94.12 95 PRO A N 1
ATOM 698 C CA . PRO A 1 95 ? 4.051 -41.906 -7.66 1 94.12 95 PRO A CA 1
ATOM 699 C C . PRO A 1 95 ? 4.934 -42.219 -6.457 1 94.12 95 PRO A C 1
ATOM 701 O O . PRO A 1 95 ? 6.156 -42.312 -6.59 1 94.12 95 PRO A O 1
ATOM 704 N N . LEU A 1 96 ? 4.301 -42.312 -5.352 1 95.19 96 LEU A N 1
ATOM 705 C CA . LEU A 1 96 ? 5 -42.812 -4.176 1 95.19 96 LEU A CA 1
ATOM 706 C C . LEU A 1 96 ? 5.156 -44.344 -4.242 1 95.19 96 LEU A C 1
ATOM 708 O O . LEU A 1 96 ? 4.391 -45 -4.93 1 95.19 96 LEU A O 1
ATOM 712 N N . LYS A 1 97 ? 6.16 -44.812 -3.607 1 93.75 97 LYS A N 1
ATOM 713 C CA . LYS A 1 97 ? 6.281 -46.25 -3.422 1 93.75 97 LYS A CA 1
ATOM 714 C C . LYS A 1 97 ? 5.52 -46.719 -2.182 1 93.75 97 LYS A C 1
ATOM 716 O O . LYS A 1 97 ? 5.441 -46 -1.189 1 93.75 97 LYS A O 1
ATOM 721 N N . THR A 1 98 ? 4.984 -47.906 -2.266 1 95.19 98 THR A N 1
ATOM 722 C CA . THR A 1 98 ? 4.176 -48.406 -1.162 1 95.19 98 THR A CA 1
ATOM 723 C C . THR A 1 98 ? 4.902 -49.562 -0.439 1 95.19 98 THR A C 1
ATOM 725 O O . THR A 1 98 ? 5.824 -50.156 -0.99 1 95.19 98 THR A O 1
ATOM 728 N N . PHE A 1 99 ? 4.488 -49.781 0.796 1 95.5 99 PHE A N 1
ATOM 729 C CA . PHE A 1 99 ? 4.969 -50.875 1.625 1 95.5 99 PHE A CA 1
ATOM 730 C C . PHE A 1 99 ? 3.811 -51.75 2.105 1 95.5 99 PHE A C 1
ATOM 732 O O . PHE A 1 99 ? 2.709 -51.25 2.334 1 95.5 99 PHE A O 1
ATOM 739 N N . GLU A 1 100 ? 4.125 -53 2.219 1 96.12 100 GLU A N 1
ATOM 740 C CA . GLU A 1 100 ? 3.16 -53.844 2.898 1 96.12 100 GLU A CA 1
ATOM 741 C C . GLU A 1 100 ? 3.109 -53.562 4.395 1 96.12 100 GLU A C 1
ATOM 743 O O . GLU A 1 100 ? 4.148 -53.344 5.023 1 96.12 100 GLU A O 1
ATOM 748 N N . VAL A 1 101 ? 1.911 -53.531 4.883 1 97.12 101 VAL A N 1
ATOM 749 C CA . VAL A 1 101 ? 1.723 -53.281 6.309 1 97.12 101 VAL A CA 1
ATOM 750 C C . VAL A 1 101 ? 1.112 -54.5 6.977 1 97.12 101 VAL A C 1
ATOM 752 O O . VAL A 1 101 ? 0.225 -55.156 6.41 1 97.12 101 VAL A O 1
ATOM 755 N N . GLN A 1 102 ? 1.676 -54.781 8.133 1 96.69 102 GLN A N 1
ATOM 756 C CA . GLN A 1 102 ? 1.163 -55.906 8.922 1 96.69 102 GLN A CA 1
ATOM 757 C C . GLN A 1 102 ? 0.81 -55.469 10.336 1 96.69 102 GLN A C 1
ATOM 759 O O . GLN A 1 102 ? 1.528 -54.656 10.938 1 96.69 102 GLN A O 1
ATOM 764 N N . ARG A 1 103 ? -0.281 -55.844 10.648 1 94.94 103 ARG A N 1
ATOM 765 C CA . ARG A 1 103 ? -0.687 -55.719 12.047 1 94.94 103 ARG A CA 1
ATOM 766 C C . ARG A 1 103 ? -0.776 -57.094 12.727 1 94.94 103 ARG A C 1
ATOM 768 O O . ARG A 1 103 ? -1.474 -57.969 12.242 1 94.94 103 ARG A O 1
ATOM 775 N N . ASP A 1 104 ? -0.163 -57.188 13.852 1 94.12 104 ASP A N 1
ATOM 776 C CA . ASP A 1 104 ? -0.16 -58.5 14.484 1 94.12 104 ASP A CA 1
ATOM 777 C C . ASP A 1 104 ? -1.24 -58.594 15.562 1 94.12 104 ASP A C 1
ATOM 779 O O . ASP A 1 104 ? -2.062 -57.688 15.703 1 94.12 104 ASP A O 1
ATOM 783 N N . ASN A 1 105 ? -1.258 -59.719 16.266 1 92.19 105 ASN A N 1
ATOM 784 C CA . ASN A 1 105 ? -2.307 -60 17.234 1 92.19 105 ASN A CA 1
ATOM 785 C C . ASN A 1 105 ? -2.188 -59.125 18.469 1 92.19 105 ASN A C 1
ATOM 787 O O . ASN A 1 105 ? -3.152 -58.969 19.219 1 92.19 105 ASN A O 1
ATOM 791 N N . ASP A 1 106 ? -1.03 -58.5 18.688 1 93.88 106 ASP A N 1
ATOM 792 C CA . ASP A 1 106 ? -0.812 -57.625 19.812 1 93.88 106 ASP A CA 1
ATOM 793 C C . ASP A 1 106 ? -1.012 -56.156 19.406 1 93.88 106 ASP A C 1
ATOM 795 O O . ASP A 1 106 ? -0.571 -55.25 20.109 1 93.88 106 ASP A O 1
ATOM 799 N N . ASP A 1 107 ? -1.558 -56 18.266 1 94.5 107 ASP A N 1
ATOM 800 C CA . ASP A 1 107 ? -1.89 -54.688 17.734 1 94.5 107 ASP A CA 1
ATOM 801 C C . ASP A 1 107 ? -0.628 -53.875 17.438 1 94.5 107 ASP A C 1
ATOM 803 O O . ASP A 1 107 ? -0.626 -52.656 17.578 1 94.5 107 ASP A O 1
ATOM 807 N N . LYS A 1 108 ? 0.409 -54.562 17.203 1 96.94 108 LYS A N 1
ATOM 808 C CA . LYS A 1 108 ? 1.637 -53.938 16.734 1 96.94 108 LYS A CA 1
ATOM 809 C C . LYS A 1 108 ? 1.655 -53.844 15.211 1 96.94 108 LYS A C 1
ATOM 811 O O . LYS A 1 108 ? 1.338 -54.781 14.508 1 96.94 108 LYS A O 1
ATOM 816 N N . VAL A 1 109 ? 1.939 -52.625 14.773 1 97.38 109 VAL A N 1
ATOM 817 C CA . VAL A 1 109 ? 1.946 -52.375 13.344 1 97.38 109 VAL A CA 1
ATOM 818 C C . VAL A 1 109 ? 3.381 -52.406 12.82 1 97.38 109 VAL A C 1
ATOM 820 O O . VAL A 1 109 ? 4.273 -51.781 13.406 1 97.38 109 VAL A O 1
ATOM 823 N N . TYR A 1 110 ? 3.574 -53.188 11.719 1 97.25 110 TYR A N 1
ATOM 824 C CA . TYR A 1 110 ? 4.867 -53.281 11.055 1 97.25 110 TYR A CA 1
ATOM 825 C C . TYR A 1 110 ? 4.75 -52.969 9.57 1 97.25 110 TYR A C 1
ATOM 827 O O . TYR A 1 110 ? 3.672 -53.094 8.992 1 97.25 110 TYR A O 1
ATOM 835 N N . ILE A 1 111 ? 5.824 -52.531 9.023 1 96.31 111 ILE A N 1
ATOM 836 C CA . ILE A 1 111 ? 5.906 -52.438 7.57 1 96.31 111 ILE A CA 1
ATOM 837 C C . ILE A 1 111 ? 6.973 -53.406 7.059 1 96.31 111 ILE A C 1
ATOM 839 O O . ILE A 1 111 ? 7.953 -53.688 7.758 1 96.31 111 ILE A O 1
ATOM 843 N N . LEU A 1 112 ? 6.75 -53.906 5.93 1 95.88 112 LEU A N 1
ATOM 844 C CA . LEU A 1 112 ? 7.727 -54.75 5.25 1 95.88 112 LEU A CA 1
ATOM 845 C C . LEU A 1 112 ? 8.445 -53.969 4.152 1 95.88 112 LEU A C 1
ATOM 847 O O . LEU A 1 112 ? 7.816 -53.5 3.211 1 95.88 112 LEU A O 1
ATOM 851 N N . VAL A 1 113 ? 9.75 -53.906 4.312 1 93.44 113 VAL A N 1
ATOM 852 C CA . VAL A 1 113 ? 10.523 -53.031 3.422 1 93.44 113 VAL A CA 1
ATOM 853 C C . VAL A 1 113 ? 11.406 -53.906 2.516 1 93.44 113 VAL A C 1
ATOM 855 O O . VAL A 1 113 ? 12.203 -54.719 2.998 1 93.44 113 VAL A O 1
ATOM 858 N N . ASP A 1 114 ? 11.188 -53.781 1.242 1 90.5 114 ASP A N 1
ATOM 859 C CA . ASP A 1 114 ? 12.07 -54.312 0.212 1 90.5 114 ASP A CA 1
ATOM 860 C C . ASP A 1 114 ? 12.992 -53.219 -0.336 1 90.5 114 ASP A C 1
ATOM 862 O O . ASP A 1 114 ? 12.633 -52.5 -1.271 1 90.5 114 ASP A O 1
ATOM 866 N N . TYR A 1 115 ? 14.156 -53.156 0.138 1 88.56 115 TYR A N 1
ATOM 867 C CA . TYR A 1 115 ? 15.086 -52.062 -0.179 1 88.56 115 TYR A CA 1
ATOM 868 C C . TYR A 1 115 ? 15.492 -52.125 -1.646 1 88.56 115 TYR A C 1
ATOM 870 O O . TYR A 1 115 ? 15.773 -51.062 -2.25 1 88.56 115 TYR A O 1
ATOM 878 N N . GLU A 1 116 ? 15.555 -53.25 -2.223 1 85.94 116 GLU A N 1
ATOM 879 C CA . GLU A 1 116 ? 15.883 -53.344 -3.641 1 85.94 116 GLU A CA 1
ATOM 880 C C . GLU A 1 116 ? 14.766 -52.781 -4.512 1 85.94 116 GLU A C 1
ATOM 882 O O . GLU A 1 116 ? 15.031 -52.156 -5.531 1 85.94 116 GLU A O 1
ATOM 887 N N . ALA A 1 117 ? 13.594 -53.062 -4.07 1 85.38 117 ALA A N 1
ATOM 888 C CA . ALA A 1 117 ? 12.445 -52.531 -4.793 1 85.38 117 ALA A CA 1
ATOM 889 C C . ALA A 1 117 ? 12.398 -51.031 -4.711 1 85.38 117 ALA A C 1
ATOM 891 O O . ALA A 1 117 ? 11.977 -50.344 -5.66 1 85.38 117 ALA A O 1
ATOM 892 N N . LEU A 1 118 ? 12.852 -50.469 -3.633 1 88.12 118 LEU A N 1
ATOM 893 C CA . LEU A 1 118 ? 12.828 -49.031 -3.422 1 88.12 118 LEU A CA 1
ATOM 894 C C . LEU A 1 118 ? 13.789 -48.312 -4.379 1 88.12 118 LEU A C 1
ATOM 896 O O . LEU A 1 118 ? 13.617 -47.156 -4.684 1 88.12 118 LEU A O 1
ATOM 900 N N . LYS A 1 119 ? 14.758 -49 -4.855 1 85.31 119 LYS A N 1
ATOM 901 C CA . LYS A 1 119 ? 15.773 -48.406 -5.73 1 85.31 119 LYS A CA 1
ATOM 902 C C . LYS A 1 119 ? 15.312 -48.438 -7.188 1 85.31 119 LYS A C 1
ATOM 904 O O . LYS A 1 119 ? 15.875 -47.719 -8.031 1 85.31 119 LYS A O 1
ATOM 909 N N . ARG A 1 120 ? 14.391 -49.156 -7.441 1 85.31 120 ARG A N 1
ATOM 910 C CA . ARG A 1 120 ? 13.945 -49.344 -8.82 1 85.31 120 ARG A CA 1
ATOM 911 C C . ARG A 1 120 ? 13.133 -48.125 -9.281 1 85.31 120 ARG A C 1
ATOM 913 O O . ARG A 1 120 ? 12.352 -47.562 -8.516 1 85.31 120 ARG A O 1
ATOM 920 N N . SER A 1 121 ? 13.312 -47.844 -10.578 1 84.94 121 SER A N 1
ATOM 921 C CA . SER A 1 121 ? 12.539 -46.781 -11.188 1 84.94 121 SER A CA 1
ATOM 922 C C . SER A 1 121 ? 11.078 -47.188 -11.375 1 84.94 121 SER A C 1
ATOM 924 O O . SER A 1 121 ? 10.781 -48.312 -11.734 1 84.94 121 SER A O 1
ATOM 926 N N . PRO A 1 122 ? 10.25 -46.156 -11.055 1 80.94 122 PRO A N 1
ATOM 927 C CA . PRO A 1 122 ? 8.844 -46.469 -11.305 1 80.94 122 PRO A CA 1
ATOM 928 C C . PRO A 1 122 ? 8.508 -46.562 -12.789 1 80.94 122 PRO A C 1
ATOM 930 O O . PRO A 1 122 ? 7.395 -46.938 -13.156 1 80.94 122 PRO A O 1
ATOM 933 N N . TRP A 1 123 ? 9.438 -46.281 -13.664 1 83.06 123 TRP A N 1
ATOM 934 C CA . TRP A 1 123 ? 9.195 -46.219 -15.102 1 83.06 123 TRP A CA 1
ATOM 935 C C . TRP A 1 123 ? 9.719 -47.469 -15.797 1 83.06 123 TRP A C 1
ATOM 937 O O . TRP A 1 123 ? 9.688 -47.562 -17.031 1 83.06 123 TRP A O 1
ATOM 947 N N . GLU A 1 124 ? 10.188 -48.344 -15.039 1 74.81 124 GLU A N 1
ATOM 948 C CA . GLU A 1 124 ? 10.781 -49.562 -15.617 1 74.81 124 GLU A CA 1
ATOM 949 C C . GLU A 1 124 ? 9.781 -50.312 -16.484 1 74.81 124 GLU A C 1
ATOM 951 O O . GLU A 1 124 ? 10.148 -50.875 -17.516 1 74.81 124 GLU A O 1
ATOM 956 N N . SER A 1 125 ? 8.547 -50.312 -16.016 1 64.25 125 SER A N 1
ATOM 957 C CA . SER A 1 125 ? 7.535 -51.031 -16.766 1 64.25 125 SER A CA 1
ATOM 958 C C . SER A 1 125 ? 7.164 -50.281 -18.062 1 64.25 125 SER A C 1
ATOM 960 O O . SER A 1 125 ? 6.488 -50.844 -18.922 1 64.25 125 SER A O 1
ATOM 962 N N . CYS A 1 126 ? 7.551 -49.125 -18.188 1 65.38 126 CYS A N 1
ATOM 963 C CA . CYS A 1 126 ? 7.199 -48.312 -19.344 1 65.38 126 CYS A CA 1
ATOM 964 C C . CYS A 1 126 ? 8.234 -48.469 -20.453 1 65.38 126 CYS A C 1
ATOM 966 O O . CYS A 1 126 ? 8.039 -47.969 -21.562 1 65.38 126 CYS A O 1
ATOM 968 N N . LYS A 1 127 ? 9.305 -49.219 -20.219 1 60 127 LYS A N 1
ATOM 969 C CA . LYS A 1 127 ? 10.43 -49.281 -21.141 1 60 127 LYS A CA 1
ATOM 970 C C . LYS A 1 127 ? 10.039 -50 -22.438 1 60 127 LYS A C 1
ATOM 972 O O . LYS A 1 127 ? 9.094 -50.781 -22.453 1 60 127 LYS A O 1
ATOM 977 N N . LYS A 1 128 ? 10.672 -49.531 -23.609 1 57.94 128 LYS A N 1
ATOM 978 C CA . LYS A 1 128 ? 10.539 -49.875 -25.016 1 57.94 128 LYS A CA 1
ATOM 979 C C . LYS A 1 128 ? 10.305 -51.375 -25.203 1 57.94 128 LYS A C 1
ATOM 981 O O . LYS A 1 128 ? 9.516 -51.812 -26.047 1 57.94 128 LYS A O 1
ATOM 986 N N . GLU A 1 129 ? 11.094 -52.156 -24.562 1 51.12 129 GLU A N 1
ATOM 987 C CA . GLU A 1 129 ? 11.117 -53.562 -24.875 1 51.12 129 GLU A CA 1
ATOM 988 C C . GLU A 1 129 ? 9.734 -54.188 -24.672 1 51.12 129 GLU A C 1
ATOM 990 O O . GLU A 1 129 ? 9.398 -55.188 -25.328 1 51.12 129 GLU A O 1
ATOM 995 N N . THR A 1 130 ? 9.008 -53.594 -23.859 1 51.47 130 THR A N 1
ATOM 996 C CA . THR A 1 130 ? 7.703 -54.188 -23.547 1 51.47 130 THR A CA 1
ATOM 997 C C . THR A 1 130 ? 6.66 -53.75 -24.562 1 51.47 130 THR A C 1
ATOM 999 O O . THR A 1 130 ? 5.555 -54.281 -24.609 1 51.47 130 THR A O 1
ATOM 1002 N N . HIS A 1 131 ? 7.008 -52.719 -25.375 1 54.44 131 HIS A N 1
ATOM 1003 C CA . HIS A 1 131 ? 6.047 -52.156 -26.312 1 54.44 131 HIS A CA 1
ATOM 1004 C C . HIS A 1 131 ? 6.488 -52.406 -27.75 1 54.44 131 HIS A C 1
ATOM 1006 O O . HIS A 1 131 ? 6.207 -51.562 -28.625 1 54.44 131 HIS A O 1
ATOM 1012 N N . GLU A 1 132 ? 7.266 -53.438 -28 1 49.69 132 GLU A N 1
ATOM 1013 C CA . GLU A 1 132 ? 7.719 -53.688 -29.375 1 49.69 132 GLU A CA 1
ATOM 1014 C C . GLU A 1 132 ? 6.566 -53.562 -30.359 1 49.69 132 GLU A C 1
ATOM 1016 O O . GLU A 1 132 ? 6.766 -53.156 -31.516 1 49.69 132 GLU A O 1
ATOM 1021 N N . ASN A 1 133 ? 5.508 -54.312 -30.094 1 49.56 133 ASN A N 1
ATOM 1022 C CA . ASN A 1 133 ? 4.492 -54.406 -31.141 1 49.56 133 ASN A CA 1
ATOM 1023 C C . ASN A 1 133 ? 3.641 -53.125 -31.219 1 49.56 133 ASN A C 1
ATOM 1025 O O . ASN A 1 133 ? 2.941 -52.812 -30.25 1 49.56 133 ASN A O 1
ATOM 1029 N N . LYS A 1 134 ? 4.039 -52.094 -32.094 1 60.03 134 LYS A N 1
ATOM 1030 C CA . LYS A 1 134 ? 3.314 -50.875 -32.438 1 60.03 134 LYS A CA 1
ATOM 1031 C C . LYS A 1 134 ? 1.923 -51.188 -32.969 1 60.03 134 LYS A C 1
ATOM 1033 O O . LYS A 1 134 ? 1.666 -51.062 -34.188 1 60.03 134 LYS A O 1
ATOM 1038 N N . SER A 1 135 ? 1.246 -51.969 -32.219 1 63.75 135 SER A N 1
ATOM 1039 C CA . SER A 1 135 ? -0.079 -52.344 -32.688 1 63.75 135 SER A CA 1
ATOM 1040 C C . SER A 1 135 ? -1.124 -51.312 -32.281 1 63.75 135 SER A C 1
ATOM 1042 O O . SER A 1 135 ? -2.279 -51.406 -32.719 1 63.75 135 SER A O 1
ATOM 1044 N N . GLY A 1 136 ? -0.734 -50.156 -31.703 1 76.19 136 GLY A N 1
ATOM 1045 C CA . GLY A 1 136 ? -1.786 -49.25 -31.25 1 76.19 136 GLY A CA 1
ATOM 1046 C C . GLY A 1 136 ? -1.906 -48 -32.094 1 76.19 136 GLY A C 1
ATOM 1047 O O . GLY A 1 136 ? -1.351 -47.938 -33.188 1 76.19 136 GLY A O 1
ATOM 1048 N N . LEU A 1 137 ? -2.824 -47.219 -31.766 1 88.56 137 LEU A N 1
ATOM 1049 C CA . LEU A 1 137 ? -3.123 -45.969 -32.438 1 88.56 137 LEU A CA 1
ATOM 1050 C C . LEU A 1 137 ? -1.953 -45 -32.312 1 88.56 137 LEU A C 1
ATOM 1052 O O . LEU A 1 137 ? -1.209 -45.031 -31.344 1 88.56 137 LEU A O 1
ATOM 1056 N N . HIS A 1 138 ? -1.711 -44.281 -33.344 1 95.88 138 HIS A N 1
ATOM 1057 C CA . HIS A 1 138 ? -0.678 -43.25 -33.375 1 95.88 138 HIS A CA 1
ATOM 1058 C C . HIS A 1 138 ? -1.198 -41.938 -32.781 1 95.88 138 HIS A C 1
ATOM 1060 O O . HIS A 1 138 ? -2.152 -41.375 -33.312 1 95.88 138 HIS A O 1
ATOM 1066 N N . THR A 1 139 ? -0.602 -41.531 -31.688 1 97.75 139 THR A N 1
ATOM 1067 C CA . THR A 1 139 ? -0.962 -40.281 -31.047 1 97.75 139 THR A CA 1
ATOM 1068 C C . THR A 1 139 ? 0.107 -39.219 -31.297 1 97.75 139 THR A C 1
ATOM 1070 O O . THR A 1 139 ? 1.294 -39.469 -31.062 1 97.75 139 THR A O 1
ATOM 1073 N N . VAL A 1 140 ? -0.299 -38 -31.766 1 98.44 140 VAL A N 1
ATOM 1074 C CA . VAL A 1 140 ? 0.621 -36.906 -32.062 1 98.44 140 VAL A CA 1
ATOM 1075 C C . VAL A 1 140 ? 0.337 -35.75 -31.109 1 98.44 140 VAL A C 1
ATOM 1077 O O . VAL A 1 140 ? -0.822 -35.375 -30.891 1 98.44 140 VAL A O 1
ATOM 1080 N N . PHE A 1 141 ? 1.403 -35.25 -30.484 1 98.81 141 PHE A N 1
ATOM 1081 C CA . PHE A 1 141 ? 1.335 -34.031 -29.656 1 98.81 141 PHE A CA 1
ATOM 1082 C C . PHE A 1 141 ? 1.947 -32.844 -30.375 1 98.81 141 PHE A C 1
ATOM 1084 O O . PHE A 1 141 ? 3.025 -32.969 -30.953 1 98.81 141 PHE A O 1
ATOM 1091 N N . VAL A 1 142 ? 1.25 -31.719 -30.391 1 98.69 142 VAL A N 1
ATOM 1092 C CA . VAL A 1 142 ? 1.809 -30.438 -30.828 1 98.69 142 VAL A CA 1
ATOM 1093 C C . VAL A 1 142 ? 2.109 -29.562 -29.609 1 98.69 142 VAL A C 1
ATOM 1095 O O . VAL A 1 142 ? 1.192 -29.047 -28.969 1 98.69 142 VAL A O 1
ATOM 1098 N N . GLY A 1 143 ? 3.365 -29.312 -29.328 1 98.44 143 GLY A N 1
ATOM 1099 C CA . GLY A 1 143 ? 3.834 -28.688 -28.109 1 98.44 143 GLY A CA 1
ATOM 1100 C C . GLY A 1 143 ? 4.5 -29.672 -27.156 1 98.44 143 GLY A C 1
ATOM 1101 O O . GLY A 1 143 ? 4.016 -30.781 -26.969 1 98.44 143 GLY A O 1
ATOM 1102 N N . GLY A 1 144 ? 5.547 -29.344 -26.578 1 98.06 144 GLY A N 1
ATOM 1103 C CA . GLY A 1 144 ? 6.324 -30.219 -25.719 1 98.06 144 GLY A CA 1
ATOM 1104 C C . GLY A 1 144 ? 6.391 -29.766 -24.281 1 98.06 144 GLY A C 1
ATOM 1105 O O . GLY A 1 144 ? 7.383 -30 -23.594 1 98.06 144 GLY A O 1
ATOM 1106 N N . GLY A 1 145 ? 5.387 -29.047 -23.797 1 98 145 GLY A N 1
ATOM 1107 C CA . GLY A 1 145 ? 5.383 -28.484 -22.453 1 98 145 GLY A CA 1
ATOM 1108 C C . GLY A 1 145 ? 4.785 -29.422 -21.422 1 98 145 GLY A C 1
ATOM 1109 O O . GLY A 1 145 ? 4.883 -30.641 -21.547 1 98 145 GLY A O 1
ATOM 1110 N N . ALA A 1 146 ? 4.238 -28.891 -20.375 1 98.31 146 ALA A N 1
ATOM 1111 C CA . ALA A 1 146 ? 3.76 -29.625 -19.203 1 98.31 146 ALA A CA 1
ATOM 1112 C C . ALA A 1 146 ? 2.633 -30.578 -19.562 1 98.31 146 ALA A C 1
ATOM 1114 O O . ALA A 1 146 ? 2.598 -31.719 -19.094 1 98.31 146 ALA A O 1
ATOM 1115 N N . VAL A 1 147 ? 1.706 -30.109 -20.375 1 98.81 147 VAL A N 1
ATOM 1116 C CA . VAL A 1 147 ? 0.597 -30.969 -20.781 1 98.81 147 VAL A CA 1
ATOM 1117 C C . VAL A 1 147 ? 1.137 -32.25 -21.406 1 98.81 147 VAL A C 1
ATOM 1119 O O . VAL A 1 147 ? 0.739 -33.344 -21.016 1 98.81 147 VAL A O 1
ATOM 1122 N N . THR A 1 148 ? 2.014 -32.125 -22.344 1 98.81 148 THR A N 1
ATOM 1123 C CA . THR A 1 148 ? 2.527 -33.25 -23.125 1 98.81 148 THR A CA 1
ATOM 1124 C C . THR A 1 148 ? 3.293 -34.219 -22.25 1 98.81 148 THR A C 1
ATOM 1126 O O . THR A 1 148 ? 3.064 -35.438 -22.328 1 98.81 148 THR A O 1
ATOM 1129 N N . LEU A 1 149 ? 4.199 -33.688 -21.453 1 98.31 149 LEU A N 1
ATOM 1130 C CA . LEU A 1 149 ? 4.992 -34.562 -20.609 1 98.31 149 LEU A CA 1
ATOM 1131 C C . LEU A 1 149 ? 4.094 -35.438 -19.719 1 98.31 149 LEU A C 1
ATOM 1133 O O . LEU A 1 149 ? 4.266 -36.656 -19.641 1 98.31 149 LEU A O 1
ATOM 1137 N N . HIS A 1 150 ? 3.152 -34.844 -19.094 1 98 150 HIS A N 1
ATOM 1138 C CA . HIS A 1 150 ? 2.318 -35.562 -18.125 1 98 150 HIS A CA 1
ATOM 1139 C C . HIS A 1 150 ? 1.318 -36.469 -18.828 1 98 150 HIS A C 1
ATOM 1141 O O . HIS A 1 150 ? 0.973 -37.531 -18.312 1 98 150 HIS A O 1
ATOM 1147 N N . ALA A 1 151 ? 0.854 -36.094 -20 1 98.38 151 ALA A N 1
ATOM 1148 C CA . ALA A 1 151 ? -0.018 -36.969 -20.781 1 98.38 151 ALA A CA 1
ATOM 1149 C C . ALA A 1 151 ? 0.719 -38.25 -21.188 1 98.38 151 ALA A C 1
ATOM 1151 O O . ALA A 1 151 ? 0.216 -39.344 -21 1 98.38 151 ALA A O 1
ATOM 1152 N N . VAL A 1 152 ? 1.907 -38.062 -21.75 1 97.06 152 VAL A N 1
ATOM 1153 C CA . VAL A 1 152 ? 2.68 -39.188 -22.266 1 97.06 152 VAL A CA 1
ATOM 1154 C C . VAL A 1 152 ? 3.033 -40.125 -21.109 1 97.06 152 VAL A C 1
ATOM 1156 O O . VAL A 1 152 ? 2.91 -41.344 -21.25 1 97.06 152 VAL A O 1
ATOM 1159 N N . GLN A 1 153 ? 3.473 -39.562 -20.031 1 95.5 153 GLN A N 1
ATOM 1160 C CA . GLN A 1 153 ? 3.783 -40.375 -18.859 1 95.5 153 GLN A CA 1
ATOM 1161 C C . GLN A 1 153 ? 2.557 -41.156 -18.391 1 95.5 153 GLN A C 1
ATOM 1163 O O . GLN A 1 153 ? 2.652 -42.344 -18.094 1 95.5 153 GLN A O 1
ATOM 1168 N N . GLU A 1 154 ? 1.473 -40.469 -18.359 1 95 154 GLU A N 1
ATOM 1169 C CA . GLU A 1 154 ? 0.243 -41.125 -17.922 1 95 154 GLU A CA 1
ATOM 1170 C C . GLU A 1 154 ? -0.184 -42.219 -18.891 1 95 154 GLU A C 1
ATOM 1172 O O . GLU A 1 154 ? -0.678 -43.281 -18.484 1 95 154 GLU A O 1
ATOM 1177 N N . MET A 1 155 ? -0.063 -41.969 -20.141 1 94.81 155 MET A N 1
ATOM 1178 C CA . MET A 1 155 ? -0.387 -42.969 -21.172 1 94.81 155 MET A CA 1
ATOM 1179 C C . MET A 1 155 ? 0.437 -44.219 -20.984 1 94.81 155 MET A C 1
ATOM 1181 O O . MET A 1 155 ? -0.114 -45.344 -20.938 1 94.81 155 MET A O 1
ATOM 1185 N N . ARG A 1 156 ? 1.705 -44.062 -20.828 1 92.69 156 ARG A N 1
ATOM 1186 C CA . ARG A 1 156 ? 2.586 -45.219 -20.688 1 92.69 156 ARG A CA 1
ATOM 1187 C C . ARG A 1 156 ? 2.309 -45.938 -19.375 1 92.69 156 ARG A C 1
ATOM 1189 O O . ARG A 1 156 ? 2.279 -47.188 -19.359 1 92.69 156 ARG A O 1
ATOM 1196 N N . ARG A 1 157 ? 2.088 -45.219 -18.344 1 89.38 157 ARG A N 1
ATOM 1197 C CA . ARG A 1 157 ? 1.794 -45.844 -17.062 1 89.38 157 ARG A CA 1
ATOM 1198 C C . ARG A 1 157 ? 0.496 -46.625 -17.109 1 89.38 157 ARG A C 1
ATOM 1200 O O . ARG A 1 157 ? 0.332 -47.625 -16.375 1 89.38 157 ARG A O 1
ATOM 1207 N N . ASN A 1 158 ? -0.352 -46.188 -17.984 1 88.88 158 ASN A N 1
ATOM 1208 C CA . ASN A 1 158 ? -1.642 -46.875 -18.094 1 88.88 158 ASN A CA 1
ATOM 1209 C C . ASN A 1 158 ? -1.646 -47.875 -19.234 1 88.88 158 ASN A C 1
ATOM 1211 O O . ASN A 1 158 ? -2.707 -48.25 -19.734 1 88.88 158 ASN A O 1
ATOM 1215 N N . GLY A 1 159 ? -0.535 -48.188 -19.766 1 86.56 159 GLY A N 1
ATOM 1216 C CA . GLY A 1 159 ? -0.379 -49.344 -20.641 1 86.56 159 GLY A CA 1
ATOM 1217 C C . GLY A 1 159 ? -0.564 -49 -22.109 1 86.56 159 GLY A C 1
ATOM 1218 O O . GLY A 1 159 ? -0.74 -49.906 -22.938 1 86.56 159 GLY A O 1
ATOM 1219 N N . TYR A 1 160 ? -0.577 -47.781 -22.453 1 91.5 160 TYR A N 1
ATOM 1220 C CA . TYR A 1 160 ? -0.721 -47.406 -23.859 1 91.5 160 TYR A CA 1
ATOM 1221 C C . TYR A 1 160 ? 0.41 -48 -24.703 1 91.5 160 TYR A C 1
ATOM 1223 O O . TYR A 1 160 ? 1.586 -47.75 -24.438 1 91.5 160 TYR A O 1
ATOM 1231 N N . LYS A 1 161 ? 0.079 -48.656 -25.797 1 88.94 161 LYS A N 1
ATOM 1232 C CA . LYS A 1 161 ? 1.083 -49.344 -26.594 1 88.94 161 LYS A CA 1
ATOM 1233 C C . LYS A 1 161 ? 1.291 -48.688 -27.953 1 88.94 161 LYS A C 1
ATOM 1235 O O . LYS A 1 161 ? 2.188 -49.062 -28.703 1 88.94 161 LYS A O 1
ATOM 1240 N N . GLY A 1 162 ? 0.485 -47.75 -28.234 1 92 162 GLY A N 1
ATOM 1241 C CA . GLY A 1 162 ? 0.585 -47.094 -29.531 1 92 162 GLY A CA 1
ATOM 1242 C C . GLY A 1 162 ? 1.821 -46.219 -29.656 1 92 162 GLY A C 1
ATOM 1243 O O . GLY A 1 162 ? 2.512 -45.969 -28.656 1 92 162 GLY A O 1
ATOM 1244 N N . SER A 1 163 ? 2.105 -45.812 -30.906 1 94.56 163 SER A N 1
ATOM 1245 C CA . SER A 1 163 ? 3.227 -44.906 -31.156 1 94.56 163 SER A CA 1
ATOM 1246 C C . SER A 1 163 ? 2.889 -43.5 -30.75 1 94.56 163 SER A C 1
ATOM 1248 O O . SER A 1 163 ? 1.73 -43.062 -30.812 1 94.56 163 SER A O 1
ATOM 1250 N N . ILE A 1 164 ? 3.877 -42.812 -30.266 1 96.69 164 ILE A N 1
ATOM 1251 C CA . ILE A 1 164 ? 3.707 -41.438 -29.828 1 96.69 164 ILE A CA 1
ATOM 1252 C C . ILE A 1 164 ? 4.742 -40.531 -30.516 1 96.69 164 ILE A C 1
ATOM 1254 O O . ILE A 1 164 ? 5.938 -40.844 -30.5 1 96.69 164 ILE A O 1
ATOM 1258 N N . THR A 1 165 ? 4.301 -39.469 -31.188 1 97.56 165 THR A N 1
ATOM 1259 C CA . THR A 1 165 ? 5.164 -38.438 -31.734 1 97.56 165 THR A CA 1
ATOM 1260 C C . THR A 1 165 ? 4.898 -37.094 -31.047 1 97.56 165 THR A C 1
ATOM 1262 O O . THR A 1 165 ? 3.744 -36.688 -30.891 1 97.56 165 THR A O 1
ATOM 1265 N N . VAL A 1 166 ? 5.941 -36.469 -30.578 1 98.5 166 VAL A N 1
ATOM 1266 C CA . VAL A 1 166 ? 5.844 -35.125 -30 1 98.5 166 VAL A CA 1
ATOM 1267 C C . VAL A 1 166 ? 6.559 -34.125 -30.906 1 98.5 166 VAL A C 1
ATOM 1269 O O . VAL A 1 166 ? 7.746 -34.25 -31.188 1 98.5 166 VAL A O 1
ATOM 1272 N N . LEU A 1 167 ? 5.816 -33.156 -31.375 1 98.25 167 LEU A N 1
ATOM 1273 C CA . LEU A 1 167 ? 6.352 -32.062 -32.156 1 98.25 167 LEU A CA 1
ATOM 1274 C C . LEU A 1 167 ? 6.457 -30.781 -31.312 1 98.25 167 LEU A C 1
ATOM 1276 O O . LEU A 1 167 ? 5.441 -30.219 -30.891 1 98.25 167 LEU A O 1
ATOM 1280 N N . THR A 1 168 ? 7.648 -30.344 -30.984 1 97.56 168 THR A N 1
ATOM 1281 C CA . THR A 1 168 ? 7.82 -29.125 -30.203 1 97.56 168 THR A CA 1
ATOM 1282 C C . THR A 1 168 ? 8.617 -28.078 -30.984 1 97.56 168 THR A C 1
ATOM 1284 O O . THR A 1 168 ? 9.555 -28.422 -31.719 1 97.56 168 THR A O 1
ATOM 1287 N N . ALA A 1 169 ? 8.195 -26.828 -30.875 1 96.56 169 ALA A N 1
ATOM 1288 C CA . ALA A 1 169 ? 8.898 -25.734 -31.531 1 96.56 169 ALA A CA 1
ATOM 1289 C C . ALA A 1 169 ? 10.219 -25.422 -30.844 1 96.56 169 ALA A C 1
ATOM 1291 O O . ALA A 1 169 ? 11.102 -24.797 -31.422 1 96.56 169 ALA A O 1
ATOM 1292 N N . GLU A 1 170 ? 10.391 -25.891 -29.609 1 96.75 170 GLU A N 1
ATOM 1293 C CA . GLU A 1 170 ? 11.578 -25.578 -28.812 1 96.75 170 GLU A CA 1
ATOM 1294 C C . GLU A 1 170 ? 12.727 -26.516 -29.156 1 96.75 170 GLU A C 1
ATOM 1296 O O . GLU A 1 170 ? 12.508 -27.688 -29.469 1 96.75 170 GLU A O 1
ATOM 1301 N N . PRO A 1 171 ? 13.945 -26.047 -29.031 1 97.62 171 PRO A N 1
ATOM 1302 C CA . PRO A 1 171 ? 15.102 -26.891 -29.359 1 97.62 171 PRO A CA 1
ATOM 1303 C C . PRO A 1 171 ? 15.547 -27.75 -28.172 1 97.62 171 PRO A C 1
ATOM 1305 O O . PRO A 1 171 ? 16.672 -28.25 -28.172 1 97.62 171 PRO A O 1
ATOM 1308 N N . TYR A 1 172 ? 14.859 -27.906 -27.125 1 97.38 172 TYR A N 1
ATOM 1309 C CA . TYR A 1 172 ? 15.102 -28.703 -25.938 1 97.38 172 TYR A CA 1
ATOM 1310 C C . TYR A 1 172 ? 13.82 -29.375 -25.453 1 97.38 172 TYR A C 1
ATOM 1312 O O . TYR A 1 172 ? 12.719 -28.984 -25.844 1 97.38 172 TYR A O 1
ATOM 1320 N N . PRO A 1 173 ? 13.961 -30.5 -24.641 1 97.5 173 PRO A N 1
ATOM 1321 C CA . PRO A 1 173 ? 12.773 -31.141 -24.078 1 97.5 173 PRO A CA 1
ATOM 1322 C C . PRO A 1 173 ? 12.039 -30.25 -23.078 1 97.5 173 PRO A C 1
ATOM 1324 O O . PRO A 1 173 ? 12.398 -29.078 -22.906 1 97.5 173 PRO A O 1
ATOM 1327 N N . THR A 1 174 ? 11.023 -30.812 -22.484 1 97.69 174 THR A N 1
ATOM 1328 C CA . THR A 1 174 ? 10.148 -30.078 -21.578 1 97.69 174 THR A CA 1
ATOM 1329 C C . THR A 1 174 ? 10.961 -29.422 -20.469 1 97.69 174 THR A C 1
ATOM 1331 O O . THR A 1 174 ? 11.773 -30.062 -19.797 1 97.69 174 THR A O 1
ATOM 1334 N N . ILE A 1 175 ? 10.727 -28.141 -20.281 1 97.44 175 ILE A N 1
ATOM 1335 C CA . ILE A 1 175 ? 11.328 -27.422 -19.156 1 97.44 175 ILE A CA 1
ATOM 1336 C C . ILE A 1 175 ? 10.234 -26.969 -18.188 1 97.44 175 ILE A C 1
ATOM 1338 O O . ILE A 1 175 ? 9.086 -26.797 -18.594 1 97.44 175 ILE A O 1
ATOM 1342 N N . ASP A 1 176 ? 10.617 -26.906 -16.922 1 96.31 176 ASP A N 1
ATOM 1343 C CA . ASP A 1 176 ? 9.805 -26.156 -15.977 1 96.31 176 ASP A CA 1
ATOM 1344 C C . ASP A 1 176 ? 9.945 -24.656 -16.188 1 96.31 176 ASP A C 1
ATOM 1346 O O . ASP A 1 176 ? 10.797 -24.016 -15.57 1 96.31 176 ASP A O 1
ATOM 1350 N N . ARG A 1 177 ? 9.117 -24.156 -16.969 1 95.69 177 ARG A N 1
ATOM 1351 C CA . ARG A 1 177 ? 9.242 -22.781 -17.453 1 95.69 177 ARG A CA 1
ATOM 1352 C C . ARG A 1 177 ? 9.156 -21.781 -16.297 1 95.69 177 ARG A C 1
ATOM 1354 O O . ARG A 1 177 ? 9.641 -20.656 -16.406 1 95.69 177 ARG A O 1
ATOM 1361 N N . THR A 1 178 ? 8.539 -22.172 -15.164 1 95.5 178 THR A N 1
ATOM 1362 C CA . THR A 1 178 ? 8.398 -21.281 -14.016 1 95.5 178 THR A CA 1
ATOM 1363 C C . THR A 1 178 ? 9.766 -20.922 -13.43 1 95.5 178 THR A C 1
ATOM 1365 O O . THR A 1 178 ? 9.906 -19.938 -12.703 1 95.5 178 THR A O 1
ATOM 1368 N N . LYS A 1 179 ? 10.742 -21.719 -13.734 1 96.5 179 LYS A N 1
ATOM 1369 C CA . LYS A 1 179 ? 12.086 -21.5 -13.203 1 96.5 179 LYS A CA 1
ATOM 1370 C C . LYS A 1 179 ? 12.789 -20.375 -13.953 1 96.5 179 LYS A C 1
ATOM 1372 O O . LYS A 1 179 ? 13.781 -19.828 -13.469 1 96.5 179 LYS A O 1
ATOM 1377 N N . LEU A 1 180 ? 12.281 -20.016 -15.125 1 97.31 180 LEU A N 1
ATOM 1378 C CA . LEU A 1 180 ? 12.938 -19.016 -15.953 1 97.31 180 LEU A CA 1
ATOM 1379 C C . LEU A 1 180 ? 12.805 -17.625 -15.344 1 97.31 180 LEU A C 1
ATOM 1381 O O . LEU A 1 180 ? 13.656 -16.766 -15.562 1 97.31 180 LEU A O 1
ATOM 1385 N N . SER A 1 181 ? 11.781 -17.375 -14.547 1 96.88 181 SER A N 1
ATOM 1386 C CA . SER A 1 181 ? 11.555 -16.047 -13.977 1 96.88 181 SER A CA 1
ATOM 1387 C C . SER A 1 181 ? 12.078 -15.969 -12.547 1 96.88 181 SER A C 1
ATOM 1389 O O . SER A 1 181 ? 11.875 -14.961 -11.859 1 96.88 181 SER A O 1
ATOM 1391 N N . LYS A 1 182 ? 12.766 -16.969 -12.031 1 95.06 182 LYS A N 1
ATOM 1392 C CA . LYS A 1 182 ? 13.117 -17.016 -10.617 1 95.06 182 LYS A CA 1
ATOM 1393 C C . LYS A 1 182 ? 14.633 -16.969 -10.422 1 95.06 182 LYS A C 1
ATOM 1395 O O . LYS A 1 182 ? 15.125 -17.188 -9.312 1 95.06 182 LYS A O 1
ATOM 1400 N N . ALA A 1 183 ? 15.32 -16.719 -11.547 1 93.31 183 ALA A N 1
ATOM 1401 C CA . ALA A 1 183 ? 16.781 -16.641 -11.453 1 93.31 183 ALA A CA 1
ATOM 1402 C C . ALA A 1 183 ? 17.328 -15.594 -12.414 1 93.31 183 ALA A C 1
ATOM 1404 O O . ALA A 1 183 ? 16.719 -15.297 -13.438 1 93.31 183 ALA A O 1
ATOM 1405 N N . TYR A 1 184 ? 18.484 -15.086 -12.172 1 93.06 184 TYR A N 1
ATOM 1406 C CA . TYR A 1 184 ? 19.172 -14.109 -13.008 1 93.06 184 TYR A CA 1
ATOM 1407 C C . TYR A 1 184 ? 19.578 -14.719 -14.344 1 93.06 184 TYR A C 1
ATOM 1409 O O . TYR A 1 184 ? 19.297 -14.148 -15.406 1 93.06 184 TYR A O 1
ATOM 1417 N N . ALA A 1 185 ? 20.172 -15.781 -14.289 1 92.81 185 ALA A N 1
ATOM 1418 C CA . ALA A 1 185 ? 20.641 -16.5 -15.469 1 92.81 185 ALA A CA 1
ATOM 1419 C C . ALA A 1 185 ? 20.312 -18 -15.359 1 92.81 185 ALA A C 1
ATOM 1421 O O . ALA A 1 185 ? 21.219 -18.812 -15.148 1 92.81 185 ALA A O 1
ATOM 1422 N N . PRO A 1 186 ? 19.078 -18.266 -15.656 1 94.31 186 PRO A N 1
ATOM 1423 C CA . PRO A 1 186 ? 18.719 -19.672 -15.5 1 94.31 186 PRO A CA 1
ATOM 1424 C C . PRO A 1 186 ? 19.422 -20.578 -16.516 1 94.31 186 PRO A C 1
ATOM 1426 O O . PRO A 1 186 ? 19.422 -20.297 -17.703 1 94.31 186 PRO A O 1
ATOM 1429 N N . GLU A 1 187 ? 19.906 -21.641 -16.016 1 95.88 187 GLU A N 1
ATOM 1430 C CA . GLU A 1 187 ? 20.531 -22.641 -16.891 1 95.88 187 GLU A CA 1
ATOM 1431 C C . GLU A 1 187 ? 19.5 -23.656 -17.375 1 95.88 187 GLU A C 1
ATOM 1433 O O . GLU A 1 187 ? 18.641 -24.109 -16.609 1 95.88 187 GLU A O 1
ATOM 1438 N N . LEU A 1 188 ? 19.656 -23.984 -18.625 1 96.44 188 LEU A N 1
ATOM 1439 C CA . LEU A 1 188 ? 18.719 -24.922 -19.234 1 96.44 188 LEU A CA 1
ATOM 1440 C C . LEU A 1 188 ? 18.703 -26.25 -18.484 1 96.44 188 LEU A C 1
ATOM 1442 O O . LEU A 1 188 ? 17.625 -26.828 -18.266 1 96.44 188 LEU A O 1
ATOM 1446 N N . LYS A 1 189 ? 19.844 -26.734 -18.047 1 95.69 189 LYS A N 1
ATOM 1447 C CA . LYS A 1 189 ? 19.953 -28.031 -17.391 1 95.69 189 LYS A CA 1
ATOM 1448 C C . LYS A 1 189 ? 19.125 -28.078 -16.109 1 95.69 189 LYS A C 1
ATOM 1450 O O . LYS A 1 189 ? 18.578 -29.141 -15.758 1 95.69 189 LYS A O 1
ATOM 1455 N N . HIS A 1 190 ? 19.031 -26.938 -15.469 1 95.12 190 HIS A N 1
ATOM 1456 C CA . HIS A 1 190 ? 18.312 -26.891 -14.211 1 95.12 190 HIS A CA 1
ATOM 1457 C C . HIS A 1 190 ? 16.812 -26.75 -14.438 1 95.12 190 HIS A C 1
ATOM 1459 O O . HIS A 1 190 ? 16.016 -27.047 -13.547 1 95.12 190 HIS A O 1
ATOM 1465 N N . ALA A 1 191 ? 16.453 -26.312 -15.633 1 96.44 191 ALA A N 1
ATOM 1466 C CA . ALA A 1 191 ? 15.039 -26.125 -15.953 1 96.44 191 ALA A CA 1
ATOM 1467 C C . ALA A 1 191 ? 14.453 -27.391 -16.594 1 96.44 191 ALA A C 1
ATOM 1469 O O . ALA A 1 191 ? 13.234 -27.562 -16.625 1 96.44 191 ALA A O 1
ATOM 1470 N N . LEU A 1 192 ? 15.297 -28.281 -17.109 1 97.25 192 LEU A N 1
ATOM 1471 C CA . LEU A 1 192 ? 14.828 -29.5 -17.75 1 97.25 192 LEU A CA 1
ATOM 1472 C C . LEU A 1 192 ? 14.094 -30.391 -16.766 1 97.25 192 LEU A C 1
ATOM 1474 O O . LEU A 1 192 ? 14.609 -30.672 -15.672 1 97.25 192 LEU A O 1
ATOM 1478 N N . VAL A 1 193 ? 12.898 -30.812 -17.156 1 96.62 193 VAL A N 1
ATOM 1479 C CA . VAL A 1 193 ? 12.148 -31.719 -16.297 1 96.62 193 VAL A CA 1
ATOM 1480 C C . VAL A 1 193 ? 12.602 -33.156 -16.531 1 96.62 193 VAL A C 1
ATOM 1482 O O . VAL A 1 193 ? 12.789 -33.938 -15.578 1 96.62 193 VAL A O 1
ATOM 1485 N N . ARG A 1 194 ? 12.664 -33.594 -17.797 1 95.44 194 ARG A N 1
ATOM 1486 C CA . ARG A 1 194 ? 13.203 -34.875 -18.281 1 95.44 194 ARG A CA 1
ATOM 1487 C C . ARG A 1 194 ? 14.164 -34.656 -19.438 1 95.44 194 ARG A C 1
ATOM 1489 O O . ARG A 1 194 ? 13.938 -33.781 -20.281 1 95.44 194 ARG A O 1
ATOM 1496 N N . ASP A 1 195 ? 15.156 -35.438 -19.531 1 95.44 195 ASP A N 1
ATOM 1497 C CA . ASP A 1 195 ? 16.094 -35.312 -20.625 1 95.44 195 ASP A CA 1
ATOM 1498 C C . ASP A 1 195 ? 15.641 -36.094 -21.859 1 95.44 195 ASP A C 1
ATOM 1500 O O . ASP A 1 195 ? 14.617 -36.75 -21.828 1 95.44 195 ASP A O 1
ATOM 1504 N N . GLU A 1 196 ? 16.359 -35.906 -22.875 1 96.19 196 GLU A N 1
ATOM 1505 C CA . GLU A 1 196 ? 16 -36.562 -24.141 1 96.19 196 GLU A CA 1
ATOM 1506 C C . GLU A 1 196 ? 16 -38.062 -24.031 1 96.19 196 GLU A C 1
ATOM 1508 O O . GLU A 1 196 ? 15.188 -38.75 -24.656 1 96.19 196 GLU A O 1
ATOM 1513 N N . PHE A 1 197 ? 16.938 -38.594 -23.297 1 94.38 197 PHE A N 1
ATOM 1514 C CA . PHE A 1 197 ? 17.016 -40.031 -23.094 1 94.38 197 PHE A CA 1
ATOM 1515 C C . PHE A 1 197 ? 15.742 -40.594 -22.469 1 94.38 197 PHE A C 1
ATOM 1517 O O . PHE A 1 197 ? 15.219 -41.625 -22.906 1 94.38 197 PHE A O 1
ATOM 1524 N N . PHE A 1 198 ? 15.297 -39.938 -21.484 1 94.5 198 PHE A N 1
ATOM 1525 C CA . PHE A 1 198 ? 14.062 -40.344 -20.828 1 94.5 198 PHE A CA 1
ATOM 1526 C C . PHE A 1 198 ? 12.906 -40.375 -21.812 1 94.5 198 PHE A C 1
ATOM 1528 O O . PHE A 1 198 ? 12.125 -41.312 -21.859 1 94.5 198 PHE A O 1
ATOM 1535 N N . TRP A 1 199 ? 12.805 -39.375 -22.656 1 95.62 199 TRP A N 1
ATOM 1536 C CA . TRP A 1 199 ? 11.734 -39.281 -23.641 1 95.62 199 TRP A CA 1
ATOM 1537 C C . TRP A 1 199 ? 11.82 -40.406 -24.672 1 95.62 199 TRP A C 1
ATOM 1539 O O . TRP A 1 199 ? 10.836 -41.094 -24.922 1 95.62 199 TRP A O 1
ATOM 1549 N N . ARG A 1 200 ? 12.938 -40.594 -25.203 1 94.62 200 ARG A N 1
ATOM 1550 C CA . ARG A 1 200 ? 13.094 -41.469 -26.359 1 94.62 200 ARG A CA 1
ATOM 1551 C C . ARG A 1 200 ? 13.211 -42.938 -25.938 1 94.62 200 ARG A C 1
ATOM 1553 O O . ARG A 1 200 ? 12.625 -43.812 -26.562 1 94.62 200 ARG A O 1
ATOM 1560 N N . GLU A 1 201 ? 13.945 -43.125 -24.812 1 91.81 201 GLU A N 1
ATOM 1561 C CA . GLU A 1 201 ? 14.273 -44.5 -24.438 1 91.81 201 GLU A CA 1
ATOM 1562 C C . GLU A 1 201 ? 13.344 -45 -23.344 1 91.81 201 GLU A C 1
ATOM 1564 O O . GLU A 1 201 ? 12.945 -46.188 -23.344 1 91.81 201 GLU A O 1
ATOM 1569 N N . THR A 1 202 ? 13.07 -44.156 -22.453 1 91.31 202 THR A N 1
ATOM 1570 C CA . THR A 1 202 ? 12.234 -44.594 -21.328 1 91.31 202 THR A CA 1
ATOM 1571 C C . THR A 1 202 ? 10.758 -44.562 -21.719 1 91.31 202 THR A C 1
ATOM 1573 O O . THR A 1 202 ? 10.047 -45.531 -21.484 1 91.31 202 THR A O 1
ATOM 1576 N N . LEU A 1 203 ? 10.312 -43.531 -22.406 1 92.75 203 LEU A N 1
ATOM 1577 C CA . LEU A 1 203 ? 8.898 -43.375 -22.75 1 92.75 203 LEU A CA 1
ATOM 1578 C C . LEU A 1 203 ? 8.625 -43.875 -24.172 1 92.75 203 LEU A C 1
ATOM 1580 O O . LEU A 1 203 ? 7.469 -43.969 -24.578 1 92.75 203 LEU A O 1
ATOM 1584 N N . ASN A 1 204 ? 9.688 -44.156 -24.922 1 92.06 204 ASN A N 1
ATOM 1585 C CA . ASN A 1 204 ? 9.562 -44.625 -26.297 1 92.06 204 ASN A CA 1
ATOM 1586 C C . ASN A 1 204 ? 8.773 -43.625 -27.141 1 92.06 204 ASN A C 1
ATOM 1588 O O . ASN A 1 204 ? 7.762 -43.969 -27.766 1 92.06 204 ASN A O 1
ATOM 1592 N N . VAL A 1 205 ? 9.289 -42.438 -27.234 1 95.38 205 VAL A N 1
ATOM 1593 C CA . VAL A 1 205 ? 8.617 -41.312 -27.922 1 95.38 205 VAL A CA 1
ATOM 1594 C C . VAL A 1 205 ? 9.484 -40.844 -29.078 1 95.38 205 VAL A C 1
ATOM 1596 O O . VAL A 1 205 ? 10.711 -40.719 -28.938 1 95.38 205 VAL A O 1
ATOM 1599 N N . ASP A 1 206 ? 8.898 -40.656 -30.266 1 96.56 206 ASP A N 1
ATOM 1600 C CA . ASP A 1 206 ? 9.523 -39.875 -31.328 1 96.56 206 ASP A CA 1
ATOM 1601 C C . ASP A 1 206 ? 9.469 -38.406 -31.047 1 96.56 206 ASP A C 1
ATOM 1603 O O . ASP A 1 206 ? 8.547 -37.688 -31.484 1 96.56 206 ASP A O 1
ATOM 1607 N N . LEU A 1 207 ? 10.43 -37.938 -30.281 1 97.94 207 LEU A N 1
ATOM 1608 C CA . LEU A 1 207 ? 10.523 -36.531 -29.906 1 97.94 207 LEU A CA 1
ATOM 1609 C C . LEU A 1 207 ? 11.195 -35.719 -31 1 97.94 207 LEU A C 1
ATOM 1611 O O . LEU A 1 207 ? 12.383 -35.938 -31.281 1 97.94 207 LEU A O 1
ATOM 1615 N N . ARG A 1 208 ? 10.469 -34.781 -31.594 1 97.56 208 ARG A N 1
ATOM 1616 C CA . ARG A 1 208 ? 11.008 -33.938 -32.656 1 97.56 208 ARG A CA 1
ATOM 1617 C C . ARG A 1 208 ? 11.125 -32.5 -32.188 1 97.56 208 ARG A C 1
ATOM 1619 O O . ARG A 1 208 ? 10.125 -31.781 -32.094 1 97.56 208 ARG A O 1
ATOM 1626 N N . LEU A 1 209 ? 12.344 -32.094 -31.969 1 97.38 209 LEU A N 1
ATOM 1627 C CA . LEU A 1 209 ? 12.656 -30.75 -31.516 1 97.38 209 LEU A CA 1
ATOM 1628 C C . LEU A 1 209 ? 12.664 -29.781 -32.688 1 97.38 209 LEU A C 1
ATOM 1630 O O . LEU A 1 209 ? 12.805 -30.203 -33.844 1 97.38 209 LEU A O 1
ATOM 1634 N N . SER A 1 210 ? 12.453 -28.484 -32.406 1 97.19 210 SER A N 1
ATOM 1635 C CA . SER A 1 210 ? 12.453 -27.422 -33.438 1 97.19 210 SER A CA 1
ATOM 1636 C C . SER A 1 210 ? 11.539 -27.781 -34.594 1 97.19 210 SER A C 1
ATOM 1638 O O . SER A 1 210 ? 11.891 -27.562 -35.75 1 97.19 210 SER A O 1
ATOM 1640 N N . SER A 1 211 ? 10.438 -28.391 -34.281 1 96.62 211 SER A N 1
ATOM 1641 C CA . SER A 1 211 ? 9.438 -28.797 -35.25 1 96.62 211 SER A CA 1
ATOM 1642 C C . SER A 1 211 ? 8.18 -27.953 -35.156 1 96.62 211 SER A C 1
ATOM 1644 O O . SER A 1 211 ? 7.418 -28.062 -34.219 1 96.62 211 SER A O 1
ATOM 1646 N N . TYR A 1 212 ? 7.938 -27.203 -36.281 1 96.25 212 TYR A N 1
ATOM 1647 C CA . TYR A 1 212 ? 6.852 -26.234 -36.281 1 96.25 212 TYR A CA 1
ATOM 1648 C C . TYR A 1 212 ? 5.672 -26.734 -37.094 1 96.25 212 TYR A C 1
ATOM 1650 O O . TYR A 1 212 ? 5.805 -26.984 -38.281 1 96.25 212 TYR A O 1
ATOM 1658 N N . VAL A 1 213 ? 4.527 -26.844 -36.438 1 97.12 213 VAL A N 1
ATOM 1659 C CA . VAL A 1 213 ? 3.287 -27.172 -37.125 1 97.12 213 VAL A CA 1
ATOM 1660 C C . VAL A 1 213 ? 2.615 -25.891 -37.625 1 97.12 213 VAL A C 1
ATOM 1662 O O . VAL A 1 213 ? 2.445 -24.938 -36.844 1 97.12 213 VAL A O 1
ATOM 1665 N N . TYR A 1 214 ? 2.236 -25.812 -38.938 1 95.12 214 TYR A N 1
ATOM 1666 C CA . TYR A 1 214 ? 1.649 -24.578 -39.406 1 95.12 214 TYR A CA 1
ATOM 1667 C C . TYR A 1 214 ? 0.239 -24.812 -39.938 1 95.12 214 TYR A C 1
ATOM 1669 O O . TYR A 1 214 ? -0.486 -23.859 -40.25 1 95.12 214 TYR A O 1
ATOM 1677 N N . ASP A 1 215 ? -0.137 -26.156 -39.969 1 94.69 215 ASP A N 1
ATOM 1678 C CA . ASP A 1 215 ? -1.477 -26.453 -40.469 1 94.69 215 ASP A CA 1
ATOM 1679 C C . ASP A 1 215 ? -1.941 -27.828 -39.969 1 94.69 215 ASP A C 1
ATOM 1681 O O . ASP A 1 215 ? -1.132 -28.75 -39.812 1 94.69 215 ASP A O 1
ATOM 1685 N N . ILE A 1 216 ? -3.252 -27.906 -39.719 1 96.62 216 ILE A N 1
ATOM 1686 C CA . ILE A 1 216 ? -3.871 -29.156 -39.312 1 96.62 216 ILE A CA 1
ATOM 1687 C C . ILE A 1 216 ? -5.098 -29.422 -40.188 1 96.62 216 ILE A C 1
ATOM 1689 O O . ILE A 1 216 ? -5.957 -28.562 -40.344 1 96.62 216 ILE A O 1
ATOM 1693 N N . ASP A 1 217 ? -5.246 -30.609 -40.781 1 96.06 217 ASP A N 1
ATOM 1694 C CA . ASP A 1 217 ? -6.434 -31.094 -41.469 1 96.06 217 ASP A CA 1
ATOM 1695 C C . ASP A 1 217 ? -7.152 -32.156 -40.656 1 96.06 217 ASP A C 1
ATOM 1697 O O . ASP A 1 217 ? -6.801 -33.344 -40.719 1 96.06 217 ASP A O 1
ATOM 1701 N N . THR A 1 218 ? -8.172 -31.781 -40 1 96.62 218 THR A N 1
ATOM 1702 C CA . THR A 1 218 ? -8.859 -32.688 -39.062 1 96.62 218 THR A CA 1
ATOM 1703 C C . THR A 1 218 ? -9.703 -33.719 -39.844 1 96.62 218 THR A C 1
ATOM 1705 O O . THR A 1 218 ? -10.078 -34.75 -39.281 1 96.62 218 THR A O 1
ATOM 1708 N N . LYS A 1 219 ? -10.039 -33.438 -41.031 1 95.31 219 LYS A N 1
ATOM 1709 C CA . LYS A 1 219 ? -10.789 -34.375 -41.875 1 95.31 219 LYS A CA 1
ATOM 1710 C C . LYS A 1 219 ? -9.898 -35.531 -42.344 1 95.31 219 LYS A C 1
ATOM 1712 O O . LYS A 1 219 ? -10.305 -36.688 -42.281 1 95.31 219 LYS A O 1
ATOM 1717 N N . MET A 1 220 ? -8.781 -35.156 -42.719 1 95.81 220 MET A N 1
ATOM 1718 C CA . MET A 1 220 ? -7.844 -36.156 -43.219 1 95.81 220 MET A CA 1
ATOM 1719 C C . MET A 1 220 ? -6.957 -36.656 -42.094 1 95.81 220 MET A C 1
ATOM 1721 O O . MET A 1 220 ? -6.137 -37.562 -42.281 1 95.81 220 MET A O 1
ATOM 1725 N N . LYS A 1 221 ? -7.039 -36.062 -40.938 1 97 221 LYS A N 1
ATOM 1726 C CA . LYS A 1 221 ? -6.258 -36.406 -39.75 1 97 221 LYS A CA 1
ATOM 1727 C C . LYS A 1 221 ? -4.762 -36.312 -40 1 97 221 LYS A C 1
ATOM 1729 O O . LYS A 1 221 ? -4.008 -37.25 -39.75 1 97 221 LYS A O 1
ATOM 1734 N N . ARG A 1 222 ? -4.391 -35.156 -40.438 1 96.06 222 ARG A N 1
ATOM 1735 C CA . ARG A 1 222 ? -2.988 -34.969 -40.812 1 96.06 222 ARG A CA 1
ATOM 1736 C C . ARG A 1 222 ? -2.518 -33.562 -40.375 1 96.06 222 ARG A C 1
ATOM 1738 O O . ARG A 1 222 ? -3.299 -32.625 -40.375 1 96.06 222 ARG A O 1
ATOM 1745 N N . LEU A 1 223 ? -1.223 -33.438 -40.031 1 96.62 223 LEU A N 1
ATOM 1746 C CA . LEU A 1 223 ? -0.537 -32.188 -39.688 1 96.62 223 LEU A CA 1
ATOM 1747 C C . LEU A 1 223 ? 0.539 -31.875 -40.688 1 96.62 223 LEU A C 1
ATOM 1749 O O . LEU A 1 223 ? 1.212 -32.781 -41.219 1 96.62 223 LEU A O 1
ATOM 1753 N N . SER A 1 224 ? 0.656 -30.625 -40.969 1 96.25 224 SER A N 1
ATOM 1754 C CA . SER A 1 224 ? 1.748 -30.141 -41.812 1 96.25 224 SER A CA 1
ATOM 1755 C C . SER A 1 224 ? 2.838 -29.484 -40.969 1 96.25 224 SER A C 1
ATOM 1757 O O . SER A 1 224 ? 2.551 -28.625 -40.125 1 96.25 224 SER A O 1
ATOM 1759 N N . ILE A 1 225 ? 4.031 -29.922 -41.125 1 96.25 225 ILE A N 1
ATOM 1760 C CA . ILE A 1 225 ? 5.195 -29.422 -40.406 1 96.25 225 ILE A CA 1
ATOM 1761 C C . ILE A 1 225 ? 6.094 -28.641 -41.344 1 96.25 225 ILE A C 1
ATOM 1763 O O . ILE A 1 225 ? 6.203 -28.969 -42.531 1 96.25 225 ILE A O 1
ATOM 1767 N N . ARG A 1 226 ? 6.645 -27.578 -40.844 1 92.88 226 ARG A N 1
ATOM 1768 C CA . ARG A 1 226 ? 7.582 -26.812 -41.688 1 92.88 226 ARG A CA 1
ATOM 1769 C C . ARG A 1 226 ? 8.688 -27.719 -42.219 1 92.88 226 ARG A C 1
ATOM 1771 O O . ARG A 1 226 ? 9.203 -28.578 -41.5 1 92.88 226 ARG A O 1
ATOM 1778 N N . GLY A 1 227 ? 9.078 -27.547 -43.438 1 89.31 227 GLY A N 1
ATOM 1779 C CA . GLY A 1 227 ? 10.055 -28.375 -44.125 1 89.31 227 GLY A CA 1
ATOM 1780 C C . GLY A 1 227 ? 9.43 -29.438 -45.031 1 89.31 227 GLY A C 1
ATOM 1781 O O . GLY A 1 227 ? 10.133 -30.234 -45.656 1 89.31 227 GLY A O 1
ATOM 1782 N N . GLY A 1 228 ? 8.07 -29.484 -45.094 1 79 228 GLY A N 1
ATOM 1783 C CA . GLY A 1 228 ? 7.344 -30.234 -46.094 1 79 228 GLY A CA 1
ATOM 1784 C C . GLY A 1 228 ? 6.887 -31.609 -45.625 1 79 228 GLY A C 1
ATOM 1785 O O . GLY A 1 228 ? 6.27 -32.375 -46.375 1 79 228 GLY A O 1
ATOM 1786 N N . ASN A 1 229 ? 7.023 -31.875 -44.469 1 89.25 229 ASN A N 1
ATOM 1787 C CA . ASN A 1 229 ? 6.613 -33.188 -43.969 1 89.25 229 ASN A CA 1
ATOM 1788 C C . ASN A 1 229 ? 5.191 -33.156 -43.438 1 89.25 229 ASN A C 1
ATOM 1790 O O . ASN A 1 229 ? 4.715 -32.094 -43 1 89.25 229 ASN A O 1
ATOM 1794 N N . THR A 1 230 ? 4.508 -34.25 -43.656 1 94.56 230 THR A N 1
ATOM 1795 C CA . THR A 1 230 ? 3.18 -34.469 -43.062 1 94.56 230 THR A CA 1
ATOM 1796 C C . THR A 1 230 ? 3.16 -35.688 -42.156 1 94.56 230 THR A C 1
ATOM 1798 O O . THR A 1 230 ? 3.893 -36.656 -42.375 1 94.56 230 THR A O 1
ATOM 1801 N N . ILE A 1 231 ? 2.355 -35.562 -41.156 1 96.31 231 ILE A N 1
ATOM 1802 C CA . ILE A 1 231 ? 2.207 -36.656 -40.219 1 96.31 231 ILE A CA 1
ATOM 1803 C C . ILE A 1 231 ? 0.726 -36.969 -40 1 96.31 231 ILE A C 1
ATOM 1805 O O . ILE A 1 231 ? -0.084 -36.062 -39.812 1 96.31 231 ILE A O 1
ATOM 1809 N N . LEU A 1 232 ? 0.399 -38.25 -40.188 1 96.62 232 LEU A N 1
ATOM 1810 C CA . LEU A 1 232 ? -0.954 -38.688 -39.875 1 96.62 232 LEU A CA 1
ATOM 1811 C C . LEU A 1 232 ? -1.093 -39.031 -38.406 1 96.62 232 LEU A C 1
ATOM 1813 O O . LEU A 1 232 ? -0.104 -39.344 -37.719 1 96.62 232 LEU A O 1
ATOM 1817 N N . TYR A 1 233 ? -2.309 -38.906 -37.938 1 97.25 233 TYR A N 1
ATOM 1818 C CA . TYR A 1 233 ? -2.547 -39.25 -36.531 1 97.25 233 TYR A CA 1
ATOM 1819 C C . TYR A 1 233 ? -3.865 -40 -36.375 1 97.25 233 TYR A C 1
ATOM 1821 O O . TYR A 1 233 ? -4.773 -39.844 -37.188 1 97.25 233 TYR A O 1
ATOM 1829 N N . ASP A 1 234 ? -3.963 -40.781 -35.281 1 97.19 234 ASP A N 1
ATOM 1830 C CA . ASP A 1 234 ? -5.234 -41.312 -34.781 1 97.19 234 ASP A CA 1
ATOM 1831 C C . ASP A 1 234 ? -5.793 -40.438 -33.688 1 97.19 234 ASP A C 1
ATOM 1833 O O . ASP A 1 234 ? -6.996 -40.188 -33.625 1 97.19 234 ASP A O 1
ATOM 1837 N N . ASN A 1 235 ? -4.895 -40 -32.75 1 97.88 235 ASN A N 1
ATOM 1838 C CA . ASN A 1 235 ? -5.176 -39 -31.734 1 97.88 235 ASN A CA 1
ATOM 1839 C C . ASN A 1 235 ? -4.273 -37.781 -31.859 1 97.88 235 ASN A C 1
ATOM 1841 O O . ASN A 1 235 ? -3.096 -37.906 -32.188 1 97.88 235 ASN A O 1
ATOM 1845 N N . LEU A 1 236 ? -4.867 -36.656 -31.609 1 98.62 236 LEU A N 1
ATOM 1846 C CA . LEU A 1 236 ? -4.121 -35.406 -31.641 1 98.62 236 LEU A CA 1
ATOM 1847 C C . LEU A 1 236 ? -4.301 -34.625 -30.344 1 98.62 236 LEU A C 1
ATOM 1849 O O . LEU A 1 236 ? -5.422 -34.5 -29.844 1 98.62 236 LEU A O 1
ATOM 1853 N N . VAL A 1 237 ? -3.207 -34.188 -29.734 1 98.88 237 VAL A N 1
ATOM 1854 C CA . VAL A 1 237 ? -3.254 -33.344 -28.531 1 98.88 237 VAL A CA 1
ATOM 1855 C C . VAL A 1 237 ? -2.568 -32.031 -28.828 1 98.88 237 VAL A C 1
ATOM 1857 O O . VAL A 1 237 ? -1.39 -31.984 -29.188 1 98.88 237 VAL A O 1
ATOM 1860 N N . LEU A 1 238 ? -3.34 -30.953 -28.688 1 98.88 238 LEU A N 1
ATOM 1861 C CA . LEU A 1 238 ? -2.826 -29.594 -28.859 1 98.88 238 LEU A CA 1
ATOM 1862 C C . LEU A 1 238 ? -2.416 -29 -27.531 1 98.88 238 LEU A C 1
ATOM 1864 O O . LEU A 1 238 ? -3.26 -28.781 -26.656 1 98.88 238 LEU A O 1
ATOM 1868 N N . ALA A 1 239 ? -1.161 -28.703 -27.328 1 98.81 239 ALA A N 1
ATOM 1869 C CA . ALA A 1 239 ? -0.58 -28.203 -26.094 1 98.81 239 ALA A CA 1
ATOM 1870 C C . ALA A 1 239 ? 0.516 -27.188 -26.359 1 98.81 239 ALA A C 1
ATOM 1872 O O . ALA A 1 239 ? 1.63 -27.297 -25.844 1 98.81 239 ALA A O 1
ATOM 1873 N N . THR A 1 240 ? 0.178 -26.109 -27.062 1 98.56 240 THR A N 1
ATOM 1874 C CA . THR A 1 240 ? 1.18 -25.203 -27.625 1 98.56 240 THR A CA 1
ATOM 1875 C C . THR A 1 240 ? 1.471 -24.062 -26.656 1 98.56 240 THR A C 1
ATOM 1877 O O . THR A 1 240 ? 2.391 -23.266 -26.891 1 98.56 240 THR A O 1
ATOM 1880 N N . GLY A 1 241 ? 0.759 -23.969 -25.594 1 98.19 241 GLY A N 1
ATOM 1881 C CA . GLY A 1 241 ? 1.046 -23 -24.562 1 98.19 241 GLY A CA 1
ATOM 1882 C C . GLY A 1 241 ? 0.668 -21.578 -24.953 1 98.19 241 GLY A C 1
ATOM 1883 O O . GLY A 1 241 ? -0.387 -21.359 -25.562 1 98.19 241 GLY A O 1
ATOM 1884 N N . SER A 1 242 ? 1.459 -20.625 -24.453 1 97.88 242 SER A N 1
ATOM 1885 C CA . SER A 1 242 ? 1.129 -19.219 -24.672 1 97.88 242 SER A CA 1
ATOM 1886 C C . SER A 1 242 ? 2.297 -18.469 -25.297 1 97.88 242 SER A C 1
ATOM 1888 O O . SER A 1 242 ? 3.422 -18.969 -25.328 1 97.88 242 SER A O 1
ATOM 1890 N N . VAL A 1 243 ? 1.977 -17.359 -25.859 1 97.12 243 VAL A N 1
ATOM 1891 C CA . VAL A 1 243 ? 2.949 -16.406 -26.375 1 97.12 243 VAL A CA 1
ATOM 1892 C C . VAL A 1 243 ? 2.836 -15.094 -25.625 1 97.12 243 VAL A C 1
ATOM 1894 O O . VAL A 1 243 ? 1.729 -14.633 -25.328 1 97.12 243 VAL A O 1
ATOM 1897 N N . PRO A 1 244 ? 4.004 -14.523 -25.234 1 97.12 244 PRO A N 1
ATOM 1898 C CA . PRO A 1 244 ? 3.928 -13.242 -24.531 1 97.12 244 PRO A CA 1
ATOM 1899 C C . PRO A 1 244 ? 3.27 -12.148 -25.359 1 97.12 244 PRO A C 1
ATOM 1901 O O . PRO A 1 244 ? 3.486 -12.07 -26.578 1 97.12 244 PRO A O 1
ATOM 1904 N N . ARG A 1 245 ? 2.535 -11.289 -24.672 1 95.56 245 ARG A N 1
ATOM 1905 C CA . ARG A 1 245 ? 1.919 -10.141 -25.312 1 95.56 245 ARG A CA 1
ATOM 1906 C C . ARG A 1 245 ? 2.885 -8.961 -25.375 1 95.56 245 ARG A C 1
ATOM 1908 O O . ARG A 1 245 ? 3.609 -8.695 -24.406 1 95.56 245 ARG A O 1
ATOM 1915 N N . ARG A 1 246 ? 2.965 -8.367 -26.5 1 95.06 246 ARG A N 1
ATOM 1916 C CA . ARG A 1 246 ? 3.627 -7.074 -26.641 1 95.06 246 ARG A CA 1
ATOM 1917 C C . ARG A 1 246 ? 2.609 -5.945 -26.766 1 95.06 246 ARG A C 1
ATOM 1919 O O . ARG A 1 246 ? 1.695 -6.02 -27.594 1 95.06 246 ARG A O 1
ATOM 1926 N N . LEU A 1 247 ? 2.752 -4.988 -25.906 1 95.25 247 LEU A N 1
ATOM 1927 C CA . LEU A 1 247 ? 1.843 -3.852 -25.984 1 95.25 247 LEU A CA 1
ATOM 1928 C C . LEU A 1 247 ? 2.016 -3.107 -27.297 1 95.25 247 LEU A C 1
ATOM 1930 O O . LEU A 1 247 ? 3.133 -2.979 -27.812 1 95.25 247 LEU A O 1
ATOM 1934 N N . PRO A 1 248 ? 0.889 -2.664 -27.859 1 94.38 248 PRO A N 1
ATOM 1935 C CA . PRO A 1 248 ? 0.967 -1.913 -29.109 1 94.38 248 PRO A CA 1
ATOM 1936 C C . PRO A 1 248 ? 1.337 -0.447 -28.891 1 94.38 248 PRO A C 1
ATOM 1938 O O . PRO A 1 248 ? 0.517 0.442 -29.141 1 94.38 248 PRO A O 1
ATOM 1941 N N . ILE A 1 249 ? 2.568 -0.187 -28.484 1 95.38 249 ILE A N 1
ATOM 1942 C CA . ILE A 1 249 ? 3.027 1.168 -28.203 1 95.38 249 ILE A CA 1
ATOM 1943 C C . ILE A 1 249 ? 4.301 1.456 -29 1 95.38 249 ILE A C 1
ATOM 1945 O O . ILE A 1 249 ? 4.973 0.532 -29.469 1 95.38 249 ILE A O 1
ATOM 1949 N N . GLU A 1 250 ? 4.555 2.705 -29.141 1 95.81 250 GLU A N 1
ATOM 1950 C CA . GLU A 1 250 ? 5.785 3.123 -29.797 1 95.81 250 GLU A CA 1
ATOM 1951 C C . GLU A 1 250 ? 7.016 2.578 -29.078 1 95.81 250 GLU A C 1
ATOM 1953 O O . GLU A 1 250 ? 7.102 2.645 -27.844 1 95.81 250 GLU A O 1
ATOM 1958 N N . GLY A 1 251 ? 7.879 1.909 -29.781 1 96.5 251 GLY A N 1
ATOM 1959 C CA . GLY A 1 251 ? 9.133 1.429 -29.234 1 96.5 251 GLY A CA 1
ATOM 1960 C C . GLY A 1 251 ? 9.055 -0.002 -28.734 1 96.5 251 GLY A C 1
ATOM 1961 O O . GLY A 1 251 ? 10.062 -0.566 -28.281 1 96.5 251 GLY A O 1
ATOM 1962 N N . ALA A 1 252 ? 7.977 -0.666 -28.906 1 95.81 252 ALA A N 1
ATOM 1963 C CA . ALA A 1 252 ? 7.734 -1.981 -28.312 1 95.81 252 ALA A CA 1
ATOM 1964 C C . ALA A 1 252 ? 8.672 -3.029 -28.906 1 95.81 252 ALA A C 1
ATOM 1966 O O . ALA A 1 252 ? 8.945 -4.051 -28.281 1 95.81 252 ALA A O 1
ATOM 1967 N N . ASN A 1 253 ? 9.203 -2.758 -30.109 1 96 253 ASN A N 1
ATOM 1968 C CA . ASN A 1 253 ? 10.047 -3.734 -30.781 1 96 253 ASN A CA 1
ATOM 1969 C C . ASN A 1 253 ? 11.492 -3.25 -30.891 1 96 253 ASN A C 1
ATOM 1971 O O . ASN A 1 253 ? 12.273 -3.789 -31.672 1 96 253 ASN A O 1
ATOM 1975 N N . ALA A 1 254 ? 11.781 -2.275 -30.109 1 97.88 254 ALA A N 1
ATOM 1976 C CA . ALA A 1 254 ? 13.117 -1.691 -30.141 1 97.88 254 ALA A CA 1
ATOM 1977 C C . ALA A 1 254 ? 14.156 -2.668 -29.594 1 97.88 254 ALA A C 1
ATOM 1979 O O . ALA A 1 254 ? 13.805 -3.641 -28.922 1 97.88 254 ALA A O 1
ATOM 1980 N N . LYS A 1 255 ? 15.453 -2.369 -30.016 1 97.81 255 LYS A N 1
ATOM 1981 C CA . LYS A 1 255 ? 16.562 -3.09 -29.391 1 97.81 255 LYS A CA 1
ATOM 1982 C C . LYS A 1 255 ? 16.594 -2.82 -27.891 1 97.81 255 LYS A C 1
ATOM 1984 O O . LYS A 1 255 ? 16.516 -1.668 -27.453 1 97.81 255 LYS A O 1
ATOM 1989 N N . GLY A 1 256 ? 16.594 -3.867 -27.125 1 98.12 256 GLY A N 1
ATOM 1990 C CA . GLY A 1 256 ? 16.641 -3.707 -25.672 1 98.12 256 GLY A CA 1
ATOM 1991 C C . GLY A 1 256 ? 15.305 -3.988 -25 1 98.12 256 GLY A C 1
ATOM 1992 O O . GLY A 1 256 ? 15.203 -3.99 -23.781 1 98.12 256 GLY A O 1
ATOM 1993 N N . VAL A 1 257 ? 14.297 -4.207 -25.891 1 98.56 257 VAL A N 1
ATOM 1994 C CA . VAL A 1 257 ? 12.992 -4.605 -25.359 1 98.56 257 VAL A CA 1
ATOM 1995 C C . VAL A 1 257 ? 12.836 -6.121 -25.453 1 98.56 257 VAL A C 1
ATOM 1997 O O . VAL A 1 257 ? 12.969 -6.695 -26.547 1 98.56 257 VAL A O 1
ATOM 2000 N N . TYR A 1 258 ? 12.516 -6.734 -24.328 1 98.5 258 TYR A N 1
ATOM 2001 C CA . TYR A 1 258 ? 12.477 -8.188 -24.281 1 98.5 258 TYR A CA 1
ATOM 2002 C C . TYR A 1 258 ? 11.164 -8.68 -23.672 1 98.5 258 TYR A C 1
ATOM 2004 O O . TYR A 1 258 ? 10.438 -7.906 -23.047 1 98.5 258 TYR A O 1
ATOM 2012 N N . VAL A 1 259 ? 10.859 -9.922 -23.938 1 98.12 259 VAL A N 1
ATOM 2013 C CA . VAL A 1 259 ? 9.812 -10.703 -23.281 1 98.12 259 VAL A CA 1
ATOM 2014 C C . VAL A 1 259 ? 10.422 -11.953 -22.656 1 98.12 259 VAL A C 1
ATOM 2016 O O . VAL A 1 259 ? 11.617 -12.219 -22.812 1 98.12 259 VAL A O 1
ATOM 2019 N N . LEU A 1 260 ? 9.586 -12.656 -21.875 1 97.88 260 LEU A N 1
ATOM 2020 C CA . LEU A 1 260 ? 10.086 -13.891 -21.281 1 97.88 260 LEU A CA 1
ATOM 2021 C C . LEU A 1 260 ? 9.102 -15.031 -21.5 1 97.88 260 LEU A C 1
ATOM 2023 O O . LEU A 1 260 ? 7.961 -14.977 -21.031 1 97.88 260 LEU A O 1
ATOM 2027 N N . ARG A 1 261 ? 9.57 -16.062 -22.203 1 97.12 261 ARG A N 1
ATOM 2028 C CA . ARG A 1 261 ? 8.805 -17.281 -22.406 1 97.12 261 ARG A CA 1
ATOM 2029 C C . ARG A 1 261 ? 9.727 -18.484 -22.531 1 97.12 261 ARG A C 1
ATOM 2031 O O . ARG A 1 261 ? 9.453 -19.547 -21.969 1 97.12 261 ARG A O 1
ATOM 2038 N N . THR A 1 262 ? 10.789 -18.344 -23.266 1 96.88 262 THR A N 1
ATOM 2039 C CA . THR A 1 262 ? 11.703 -19.438 -23.562 1 96.88 262 THR A CA 1
ATOM 2040 C C . THR A 1 262 ? 13.047 -19.234 -22.875 1 96.88 262 THR A C 1
ATOM 2042 O O . THR A 1 262 ? 13.32 -18.156 -22.344 1 96.88 262 THR A O 1
ATOM 2045 N N . HIS A 1 263 ? 13.836 -20.266 -22.859 1 97.5 263 HIS A N 1
ATOM 2046 C CA . HIS A 1 263 ? 15.195 -20.141 -22.344 1 97.5 263 HIS A CA 1
ATOM 2047 C C . HIS A 1 263 ? 16 -19.125 -23.156 1 97.5 263 HIS A C 1
ATOM 2049 O O . HIS A 1 263 ? 16.828 -18.406 -22.609 1 97.5 263 HIS A O 1
ATOM 2055 N N . SER A 1 264 ? 15.758 -19.109 -24.453 1 97 264 SER A N 1
ATOM 2056 C CA . SER A 1 264 ? 16.422 -18.141 -25.328 1 97 264 SER A CA 1
ATOM 2057 C C . SER A 1 264 ? 16.094 -16.703 -24.906 1 97 264 SER A C 1
ATOM 2059 O O . SER A 1 264 ? 16.938 -15.82 -24.969 1 97 264 SER A O 1
ATOM 2061 N N . ASP A 1 265 ? 14.859 -16.453 -24.562 1 97.5 265 ASP A N 1
ATOM 2062 C CA . ASP A 1 265 ? 14.461 -15.133 -24.062 1 97.5 265 ASP A CA 1
ATOM 2063 C C . ASP A 1 265 ? 15.258 -14.758 -22.812 1 97.5 265 ASP A C 1
ATOM 2065 O O . ASP A 1 265 ? 15.766 -13.641 -22.703 1 97.5 265 ASP A O 1
ATOM 2069 N N . ALA A 1 266 ? 15.312 -15.727 -21.859 1 97.94 266 ALA A N 1
ATOM 2070 C CA . ALA A 1 266 ? 16.031 -15.492 -20.609 1 97.94 266 ALA A CA 1
ATOM 2071 C C . ALA A 1 266 ? 17.5 -15.188 -20.859 1 97.94 266 ALA A C 1
ATOM 2073 O O . ALA A 1 266 ? 18.062 -14.273 -20.25 1 97.94 266 ALA A O 1
ATOM 2074 N N . LYS A 1 267 ? 18.078 -15.922 -21.766 1 97.19 267 LYS A N 1
ATOM 2075 C CA . LYS A 1 267 ? 19.484 -15.727 -22.109 1 97.19 267 LYS A CA 1
ATOM 2076 C C . LYS A 1 267 ? 19.703 -14.359 -22.75 1 97.19 267 LYS A C 1
ATOM 2078 O O . LYS A 1 267 ? 20.656 -13.656 -22.406 1 97.19 267 LYS A O 1
ATOM 2083 N N . ALA A 1 268 ? 18.875 -13.984 -23.625 1 97.81 268 ALA A N 1
ATOM 2084 C CA . ALA A 1 268 ? 19 -12.695 -24.312 1 97.81 268 ALA A CA 1
ATOM 2085 C C . ALA A 1 268 ? 18.891 -11.539 -23.312 1 97.81 268 ALA A C 1
ATOM 2087 O O . ALA A 1 268 ? 19.625 -10.555 -23.422 1 97.81 268 ALA A O 1
ATOM 2088 N N . LEU A 1 269 ? 17.953 -11.664 -22.438 1 98 269 LEU A N 1
ATOM 2089 C CA . LEU A 1 269 ? 17.766 -10.648 -21.406 1 98 269 LEU A CA 1
ATOM 2090 C C . LEU A 1 269 ? 19.016 -10.492 -20.547 1 98 269 LEU A C 1
ATOM 2092 O O . LEU A 1 269 ? 19.5 -9.383 -20.328 1 98 269 LEU A O 1
ATOM 2096 N N . THR A 1 270 ? 19.547 -11.609 -20.109 1 97.06 270 THR A N 1
ATOM 2097 C CA . THR A 1 270 ? 20.734 -11.609 -19.25 1 97.06 270 THR A CA 1
ATOM 2098 C C . THR A 1 270 ? 21.938 -11.016 -19.984 1 97.06 270 THR A C 1
ATOM 2100 O O . THR A 1 270 ? 22.688 -10.219 -19.406 1 97.06 270 THR A O 1
ATOM 2103 N N . GLU A 1 271 ? 22.078 -11.414 -21.203 1 97.56 271 GLU A N 1
ATOM 2104 C CA . GLU A 1 271 ? 23.188 -10.914 -22 1 97.56 271 GLU A CA 1
ATOM 2105 C C . GLU A 1 271 ? 23.078 -9.406 -22.203 1 97.56 271 GLU A C 1
ATOM 2107 O O . GLU A 1 271 ? 24.094 -8.703 -22.188 1 97.56 271 GLU A O 1
ATOM 2112 N N . SER A 1 272 ? 21.891 -8.961 -22.375 1 97.75 272 SER A N 1
ATOM 2113 C CA . SER A 1 272 ? 21.672 -7.531 -22.547 1 97.75 272 SER A CA 1
ATOM 2114 C C . SER A 1 272 ? 22.016 -6.758 -21.281 1 97.75 272 SER A C 1
ATOM 2116 O O . SER A 1 272 ? 22.609 -5.68 -21.359 1 97.75 272 SER A O 1
ATOM 2118 N N . LEU A 1 273 ? 21.672 -7.242 -20.141 1 97.88 273 LEU A N 1
ATOM 2119 C CA . LEU A 1 273 ? 21.969 -6.605 -18.859 1 97.88 273 LEU A CA 1
ATOM 2120 C C . LEU A 1 273 ? 23.469 -6.531 -18.625 1 97.88 273 LEU A C 1
ATOM 2122 O O . LEU A 1 273 ? 23.969 -5.527 -18.125 1 97.88 273 LEU A O 1
ATOM 2126 N N . ARG A 1 274 ? 24.203 -7.512 -19.062 1 97.12 274 ARG A N 1
ATOM 2127 C CA . ARG A 1 274 ? 25.625 -7.621 -18.812 1 97.12 274 ARG A CA 1
ATOM 2128 C C . ARG A 1 274 ? 26.406 -6.59 -19.625 1 97.12 274 ARG A C 1
ATOM 2130 O O . ARG A 1 274 ? 27.562 -6.293 -19.312 1 97.12 274 ARG A O 1
ATOM 2137 N N . LYS A 1 275 ? 25.766 -6.07 -20.578 1 96.69 275 LYS A N 1
ATOM 2138 C CA . LYS A 1 275 ? 26.422 -5.082 -21.422 1 96.69 275 LYS A CA 1
ATOM 2139 C C . LYS A 1 275 ? 26.578 -3.748 -20.688 1 96.69 275 LYS A C 1
ATOM 2141 O O . LYS A 1 275 ? 27.344 -2.881 -21.125 1 96.69 275 LYS A O 1
ATOM 2146 N N . HIS A 1 276 ? 25.891 -3.613 -19.594 1 95.62 276 HIS A N 1
ATOM 2147 C CA . HIS A 1 276 ? 25.891 -2.363 -18.844 1 95.62 276 HIS A CA 1
ATOM 2148 C C . HIS A 1 276 ? 26.438 -2.562 -17.438 1 95.62 276 HIS A C 1
ATOM 2150 O O . HIS A 1 276 ? 26.078 -3.531 -16.75 1 95.62 276 HIS A O 1
ATOM 2156 N N . PRO A 1 277 ? 27.312 -1.749 -16.938 1 93.25 277 PRO A N 1
ATOM 2157 C CA . PRO A 1 277 ? 27.859 -1.902 -15.586 1 93.25 277 PRO A CA 1
ATOM 2158 C C . PRO A 1 277 ? 26.797 -1.776 -14.5 1 93.25 277 PRO A C 1
ATOM 2160 O O . PRO A 1 277 ? 26.797 -2.555 -13.547 1 93.25 277 PRO A O 1
ATOM 2163 N N . SER A 1 278 ? 25.906 -0.812 -14.578 1 93.44 278 SER A N 1
ATOM 2164 C CA . SER A 1 278 ? 24.781 -0.604 -13.688 1 93.44 278 SER A CA 1
ATOM 2165 C C . SER A 1 278 ? 23.484 -0.408 -14.477 1 93.44 278 SER A C 1
ATOM 2167 O O . SER A 1 278 ? 22.969 0.706 -14.562 1 93.44 278 SER A O 1
ATOM 2169 N N . PRO A 1 279 ? 23.094 -1.62 -14.961 1 97.38 279 PRO A N 1
ATOM 2170 C CA . PRO A 1 279 ? 21.984 -1.492 -15.898 1 97.38 279 PRO A CA 1
ATOM 2171 C C . PRO A 1 279 ? 20.703 -1.005 -15.234 1 97.38 279 PRO A C 1
ATOM 2173 O O . PRO A 1 279 ? 20.375 -1.426 -14.117 1 97.38 279 PRO A O 1
ATOM 2176 N N . GLN A 1 280 ? 20.031 -0.076 -15.938 1 98.31 280 GLN A N 1
ATOM 2177 C CA . GLN A 1 280 ? 18.688 0.329 -15.586 1 98.31 280 GLN A CA 1
ATOM 2178 C C . GLN A 1 280 ? 17.641 -0.537 -16.297 1 98.31 280 GLN A C 1
ATOM 2180 O O . GLN A 1 280 ? 17.547 -0.505 -17.531 1 98.31 280 GLN A O 1
ATOM 2185 N N . LEU A 1 281 ? 16.938 -1.328 -15.523 1 98.75 281 LEU A N 1
ATOM 2186 C CA . LEU A 1 281 ? 15.93 -2.238 -16.047 1 98.75 281 LEU A CA 1
ATOM 2187 C C . LEU A 1 281 ? 14.523 -1.764 -15.695 1 98.75 281 LEU A C 1
ATOM 2189 O O . LEU A 1 281 ? 14.203 -1.581 -14.516 1 98.75 281 LEU A O 1
ATOM 2193 N N . VAL A 1 282 ? 13.703 -1.505 -16.688 1 98.88 282 VAL A N 1
ATOM 2194 C CA . VAL A 1 282 ? 12.281 -1.247 -16.469 1 98.88 282 VAL A CA 1
ATOM 2195 C C . VAL A 1 282 ? 11.469 -2.488 -16.828 1 98.88 282 VAL A C 1
ATOM 2197 O O . VAL A 1 282 ? 11.594 -3.021 -17.938 1 98.88 282 VAL A O 1
ATOM 2200 N N . ILE A 1 283 ? 10.719 -2.992 -15.93 1 98.81 283 ILE A N 1
ATOM 2201 C CA . ILE A 1 283 ? 9.797 -4.098 -16.156 1 98.81 283 ILE A CA 1
ATOM 2202 C C . ILE A 1 283 ? 8.367 -3.561 -16.266 1 98.81 283 ILE A C 1
ATOM 2204 O O . ILE A 1 283 ? 7.859 -2.957 -15.312 1 98.81 283 ILE A O 1
ATOM 2208 N N . ILE A 1 284 ? 7.742 -3.775 -17.375 1 98.69 284 ILE A N 1
ATOM 2209 C CA . ILE A 1 284 ? 6.355 -3.361 -17.578 1 98.69 284 ILE A CA 1
ATOM 2210 C C . ILE A 1 284 ? 5.414 -4.504 -17.203 1 98.69 284 ILE A C 1
ATOM 2212 O O . ILE A 1 284 ? 5.297 -5.488 -17.938 1 98.69 284 ILE A O 1
ATOM 2216 N N . GLY A 1 285 ? 4.758 -4.352 -16.062 1 98.31 285 GLY A N 1
ATOM 2217 C CA . GLY A 1 285 ? 3.867 -5.371 -15.531 1 98.31 285 GLY A CA 1
ATOM 2218 C C . GLY A 1 285 ? 4.227 -5.801 -14.125 1 98.31 285 GLY A C 1
ATOM 2219 O O . GLY A 1 285 ? 5.387 -6.105 -13.844 1 98.31 285 GLY A O 1
ATOM 2220 N N . THR A 1 286 ? 3.199 -5.766 -13.273 1 98.25 286 THR A N 1
ATOM 2221 C CA . THR A 1 286 ? 3.404 -6.152 -11.883 1 98.25 286 THR A CA 1
ATOM 2222 C C . THR A 1 286 ? 2.59 -7.398 -11.539 1 98.25 286 THR A C 1
ATOM 2224 O O . THR A 1 286 ? 2.014 -7.492 -10.453 1 98.25 286 THR A O 1
ATOM 2227 N N . GLY A 1 287 ? 2.479 -8.32 -12.531 1 97.75 287 GLY A N 1
ATOM 2228 C CA . GLY A 1 287 ? 1.995 -9.664 -12.266 1 97.75 287 GLY A CA 1
ATOM 2229 C C . GLY A 1 287 ? 3.059 -10.578 -11.688 1 97.75 287 GLY A C 1
ATOM 2230 O O . GLY A 1 287 ? 4.133 -10.117 -11.297 1 97.75 287 GLY A O 1
ATOM 2231 N N . PHE A 1 288 ? 2.814 -11.844 -11.641 1 97.31 288 PHE A N 1
ATOM 2232 C CA . PHE A 1 288 ? 3.705 -12.789 -10.984 1 97.31 288 PHE A CA 1
ATOM 2233 C C . PHE A 1 288 ? 5.066 -12.82 -11.672 1 97.31 288 PHE A C 1
ATOM 2235 O O . PHE A 1 288 ? 6.102 -12.727 -11.016 1 97.31 288 PHE A O 1
ATOM 2242 N N . ILE A 1 289 ? 5.098 -12.883 -12.977 1 97.31 289 ILE A N 1
ATOM 2243 C CA . ILE A 1 289 ? 6.355 -12.984 -13.711 1 97.31 289 ILE A CA 1
ATOM 2244 C C . ILE A 1 289 ? 7.16 -11.695 -13.523 1 97.31 289 ILE A C 1
ATOM 2246 O O . ILE A 1 289 ? 8.375 -11.742 -13.305 1 97.31 289 ILE A O 1
ATOM 2250 N N . GLY A 1 290 ? 6.488 -10.539 -13.625 1 98.25 290 GLY A N 1
ATOM 2251 C CA . GLY A 1 290 ? 7.172 -9.281 -13.398 1 98.25 290 GLY A CA 1
ATOM 2252 C C . GLY A 1 290 ? 7.812 -9.18 -12.023 1 98.25 290 GLY A C 1
ATOM 2253 O O . GLY A 1 290 ? 8.969 -8.773 -11.898 1 98.25 290 GLY A O 1
ATOM 2254 N N . LEU A 1 291 ? 7.086 -9.57 -11.016 1 98.56 291 LEU A N 1
ATOM 2255 C CA . LEU A 1 291 ? 7.598 -9.508 -9.648 1 98.56 291 LEU A CA 1
ATOM 2256 C C . LEU A 1 291 ? 8.766 -10.469 -9.461 1 98.56 291 LEU A C 1
ATOM 2258 O O . LEU A 1 291 ? 9.789 -10.109 -8.883 1 98.56 291 LEU A O 1
ATOM 2262 N N . GLU A 1 292 ? 8.555 -11.695 -9.93 1 98.25 292 GLU A N 1
ATOM 2263 C CA . GLU A 1 292 ? 9.617 -12.688 -9.805 1 98.25 292 GLU A CA 1
ATOM 2264 C C . GLU A 1 292 ? 10.898 -12.211 -10.492 1 98.25 292 GLU A C 1
ATOM 2266 O O . GLU A 1 292 ? 11.992 -12.328 -9.93 1 98.25 292 GLU A O 1
ATOM 2271 N N . MET A 1 293 ? 10.766 -11.641 -11.664 1 98.25 293 MET A N 1
ATOM 2272 C CA . MET A 1 293 ? 11.922 -11.133 -12.398 1 98.25 293 MET A CA 1
ATOM 2273 C C . MET A 1 293 ? 12.547 -9.945 -11.68 1 98.25 293 MET A C 1
ATOM 2275 O O . MET A 1 293 ? 13.773 -9.844 -11.594 1 98.25 293 MET A O 1
ATOM 2279 N N . GLY A 1 294 ? 11.695 -9.031 -11.203 1 98.38 294 GLY A N 1
ATOM 2280 C CA . GLY A 1 294 ? 12.219 -7.922 -10.414 1 98.38 294 GLY A CA 1
ATOM 2281 C C . GLY A 1 294 ? 13.07 -8.375 -9.242 1 98.38 294 GLY A C 1
ATOM 2282 O O . GLY A 1 294 ? 14.164 -7.848 -9.031 1 98.38 294 GLY A O 1
ATOM 2283 N N . ILE A 1 295 ? 12.578 -9.352 -8.555 1 97.88 295 ILE A N 1
ATOM 2284 C CA . ILE A 1 295 ? 13.258 -9.883 -7.375 1 97.88 295 ILE A CA 1
ATOM 2285 C C . ILE A 1 295 ? 14.562 -10.562 -7.793 1 97.88 295 ILE A C 1
ATOM 2287 O O . ILE A 1 295 ? 15.617 -10.289 -7.223 1 97.88 295 ILE A O 1
ATOM 2291 N N . ALA A 1 296 ? 14.516 -11.383 -8.836 1 97.5 296 ALA A N 1
ATOM 2292 C CA . ALA A 1 296 ? 15.664 -12.172 -9.273 1 97.5 296 ALA A CA 1
ATOM 2293 C C . ALA A 1 296 ? 16.766 -11.273 -9.812 1 97.5 296 ALA A C 1
ATOM 2295 O O . ALA A 1 296 ? 17.953 -11.586 -9.672 1 97.5 296 ALA A O 1
ATOM 2296 N N . LEU A 1 297 ? 16.406 -10.125 -10.367 1 97.81 297 LEU A N 1
ATOM 2297 C CA . LEU A 1 297 ? 17.375 -9.305 -11.086 1 97.81 297 LEU A CA 1
ATOM 2298 C C . LEU A 1 297 ? 17.812 -8.117 -10.234 1 97.81 297 LEU A C 1
ATOM 2300 O O . LEU A 1 297 ? 18.719 -7.367 -10.625 1 97.81 297 LEU A O 1
ATOM 2304 N N . ALA A 1 298 ? 17.328 -7.992 -9.055 1 96.81 298 ALA A N 1
ATOM 2305 C CA . ALA A 1 298 ? 17.5 -6.812 -8.211 1 96.81 298 ALA A CA 1
ATOM 2306 C C . ALA A 1 298 ? 18.969 -6.609 -7.859 1 96.81 298 ALA A C 1
ATOM 2308 O O . ALA A 1 298 ? 19.422 -5.473 -7.68 1 96.81 298 ALA A O 1
ATOM 2309 N N . LYS A 1 299 ? 19.781 -7.672 -7.766 1 95.38 299 LYS A N 1
ATOM 2310 C CA . LYS A 1 299 ? 21.188 -7.578 -7.398 1 95.38 299 LYS A CA 1
ATOM 2311 C C . LYS A 1 299 ? 22.047 -7.215 -8.609 1 95.38 299 LYS A C 1
ATOM 2313 O O . LYS A 1 299 ? 23.219 -6.832 -8.461 1 95.38 299 LYS A O 1
ATOM 2318 N N . HIS A 1 300 ? 21.406 -7.281 -9.789 1 96.75 300 HIS A N 1
ATOM 2319 C CA . HIS A 1 300 ? 22.203 -7.16 -11 1 96.75 300 HIS A CA 1
ATOM 2320 C C . HIS A 1 300 ? 21.797 -5.941 -11.82 1 96.75 300 HIS A C 1
ATOM 2322 O O . HIS A 1 300 ? 22.453 -5.594 -12.805 1 96.75 300 HIS A O 1
ATOM 2328 N N . ALA A 1 301 ? 20.719 -5.305 -11.383 1 97.94 301 ALA A N 1
ATOM 2329 C CA . ALA A 1 301 ? 20.203 -4.137 -12.094 1 97.94 301 ALA A CA 1
ATOM 2330 C C . ALA A 1 301 ? 19.438 -3.217 -11.156 1 97.94 301 ALA A C 1
ATOM 2332 O O . ALA A 1 301 ? 18.969 -3.648 -10.094 1 97.94 301 ALA A O 1
ATOM 2333 N N . LYS A 1 302 ? 19.422 -1.932 -11.453 1 97.69 302 LYS A N 1
ATOM 2334 C CA . LYS A 1 302 ? 18.422 -1.042 -10.852 1 97.69 302 LYS A CA 1
ATOM 2335 C C . LYS A 1 302 ? 17.047 -1.238 -11.477 1 97.69 302 LYS A C 1
ATOM 2337 O O . LYS A 1 302 ? 16.812 -0.807 -12.609 1 97.69 302 LYS A O 1
ATOM 2342 N N . VAL A 1 303 ? 16.156 -1.847 -10.734 1 98.44 303 VAL A N 1
ATOM 2343 C CA . VAL A 1 303 ? 14.906 -2.344 -11.312 1 98.44 303 VAL A CA 1
ATOM 2344 C C . VAL A 1 303 ? 13.758 -1.412 -10.945 1 98.44 303 VAL A C 1
ATOM 2346 O O . VAL A 1 303 ? 13.562 -1.081 -9.773 1 98.44 303 VAL A O 1
ATOM 2349 N N . THR A 1 304 ? 13 -0.938 -11.883 1 98.75 304 THR A N 1
ATOM 2350 C CA . THR A 1 304 ? 11.727 -0.252 -11.695 1 98.75 304 THR A CA 1
ATOM 2351 C C . THR A 1 304 ? 10.586 -1.049 -12.328 1 98.75 304 THR A C 1
ATOM 2353 O O . THR A 1 304 ? 10.656 -1.425 -13.5 1 98.75 304 THR A O 1
ATOM 2356 N N . LEU A 1 305 ? 9.609 -1.362 -11.578 1 98.81 305 LEU A N 1
ATOM 2357 C CA . LEU A 1 305 ? 8.422 -2.051 -12.062 1 98.81 305 LEU A CA 1
ATOM 2358 C C . LEU A 1 305 ? 7.277 -1.067 -12.297 1 98.81 305 LEU A C 1
ATOM 2360 O O . LEU A 1 305 ? 7.016 -0.203 -11.453 1 98.81 305 LEU A O 1
ATOM 2364 N N . LEU A 1 306 ? 6.59 -1.189 -13.43 1 98.62 306 LEU A N 1
ATOM 2365 C CA . LEU A 1 306 ? 5.453 -0.352 -13.797 1 98.62 306 LEU A CA 1
ATOM 2366 C C . LEU A 1 306 ? 4.156 -1.156 -13.766 1 98.62 306 LEU A C 1
ATOM 2368 O O . LEU A 1 306 ? 4.078 -2.23 -14.367 1 98.62 306 LEU A O 1
ATOM 2372 N N . GLY A 1 307 ? 3.223 -0.667 -13.055 1 97.94 307 GLY A N 1
ATOM 2373 C CA . GLY A 1 307 ? 1.908 -1.29 -13.031 1 97.94 307 GLY A CA 1
ATOM 2374 C C . GLY A 1 307 ? 0.777 -0.308 -13.266 1 97.94 307 GLY A C 1
ATOM 2375 O O . GLY A 1 307 ? 0.84 0.839 -12.82 1 97.94 307 GLY A O 1
ATOM 2376 N N . GLN A 1 308 ? -0.292 -0.83 -13.891 1 96.62 308 GLN A N 1
ATOM 2377 C CA . GLN A 1 308 ? -1.461 0.007 -14.133 1 96.62 308 GLN A CA 1
ATOM 2378 C C . GLN A 1 308 ? -2.416 -0.018 -12.945 1 96.62 308 GLN A C 1
ATOM 2380 O O . GLN A 1 308 ? -3.203 0.911 -12.75 1 96.62 308 GLN A O 1
ATOM 2385 N N . THR A 1 309 ? -2.334 -1.042 -12.18 1 97.5 309 THR A N 1
ATOM 2386 C CA . THR A 1 309 ? -3.232 -1.196 -11.039 1 97.5 309 THR A CA 1
ATOM 2387 C C . THR A 1 309 ? -2.725 -0.401 -9.836 1 97.5 309 THR A C 1
ATOM 2389 O O . THR A 1 309 ? -1.624 0.153 -9.875 1 97.5 309 THR A O 1
ATOM 2392 N N . HIS A 1 310 ? -3.537 -0.331 -8.797 1 97.62 310 HIS A N 1
ATOM 2393 C CA . HIS A 1 310 ? -3.195 0.467 -7.625 1 97.62 310 HIS A CA 1
ATOM 2394 C C . HIS A 1 310 ? -2.055 -0.17 -6.84 1 97.62 310 HIS A C 1
ATOM 2396 O O . HIS A 1 310 ? -1.271 0.532 -6.195 1 97.62 310 HIS A O 1
ATOM 2402 N N . VAL A 1 311 ? -2.006 -1.487 -6.754 1 98.06 311 VAL A N 1
ATOM 2403 C CA . VAL A 1 311 ? -0.947 -2.291 -6.152 1 98.06 311 VAL A CA 1
ATOM 2404 C C . VAL A 1 311 ? -0.63 -3.484 -7.051 1 98.06 311 VAL A C 1
ATOM 2406 O O . VAL A 1 311 ? -1.412 -3.824 -7.941 1 98.06 311 VAL A O 1
ATOM 2409 N N . PRO A 1 312 ? 0.572 -4.039 -6.895 1 98.31 312 PRO A N 1
ATOM 2410 C CA . PRO A 1 312 ? 0.86 -5.266 -7.641 1 98.31 312 PRO A CA 1
ATOM 2411 C C . PRO A 1 312 ? -0.107 -6.398 -7.305 1 98.31 312 PRO A C 1
ATOM 2413 O O . PRO A 1 312 ? -0.548 -6.52 -6.16 1 98.31 312 PRO A O 1
ATOM 2416 N N . LEU A 1 313 ? -0.457 -7.246 -8.367 1 98 313 LEU A N 1
ATOM 2417 C CA . LEU A 1 313 ? -1.268 -8.445 -8.195 1 98 313 LEU A CA 1
ATOM 2418 C C . LEU A 1 313 ? -2.648 -8.102 -7.652 1 98 313 LEU A C 1
ATOM 2420 O O . LEU A 1 313 ? -3.258 -8.898 -6.938 1 98 313 LEU A O 1
ATOM 2424 N N . GLU A 1 314 ? -3.127 -6.883 -7.926 1 97.19 314 GLU A N 1
ATOM 2425 C CA . GLU A 1 314 ? -4.414 -6.445 -7.395 1 97.19 314 GLU A CA 1
ATOM 2426 C C . GLU A 1 314 ? -5.547 -7.348 -7.879 1 97.19 314 GLU A C 1
ATOM 2428 O O . GLU A 1 314 ? -6.453 -7.68 -7.113 1 97.19 314 GLU A O 1
ATOM 2433 N N . GLY A 1 315 ? -5.551 -7.746 -9.094 1 95.5 315 GLY A N 1
ATOM 2434 C CA . GLY A 1 315 ? -6.602 -8.586 -9.656 1 95.5 315 GLY A CA 1
ATOM 2435 C C . GLY A 1 315 ? -6.766 -9.898 -8.93 1 95.5 315 GLY A C 1
ATOM 2436 O O . GLY A 1 315 ? -7.801 -10.148 -8.305 1 95.5 315 GLY A O 1
ATOM 2437 N N . PRO A 1 316 ? -5.668 -10.625 -8.891 1 95.62 316 PRO A N 1
ATOM 2438 C CA . PRO A 1 316 ? -5.797 -11.961 -8.32 1 95.62 316 PRO A CA 1
ATOM 2439 C C . PRO A 1 316 ? -5.812 -11.953 -6.793 1 95.62 316 PRO A C 1
ATOM 2441 O O . PRO A 1 316 ? -6.395 -12.844 -6.168 1 95.62 316 PRO A O 1
ATOM 2444 N N . LEU A 1 317 ? -5.223 -10.945 -6.164 1 97.88 317 LEU A N 1
ATOM 2445 C CA . LEU A 1 317 ? -5.02 -11.094 -4.727 1 97.88 317 LEU A CA 1
ATOM 2446 C C . LEU A 1 317 ? -5.715 -9.961 -3.967 1 97.88 317 LEU A C 1
ATOM 2448 O O . LEU A 1 317 ? -5.871 -10.039 -2.746 1 97.88 317 LEU A O 1
ATOM 2452 N N . GLY A 1 318 ? -6.16 -8.953 -4.648 1 97.25 318 GLY A N 1
ATOM 2453 C CA . GLY A 1 318 ? -6.785 -7.82 -3.99 1 97.25 318 GLY A CA 1
ATOM 2454 C C . GLY A 1 318 ? -5.785 -6.785 -3.51 1 97.25 318 GLY A C 1
ATOM 2455 O O . GLY A 1 318 ? -4.586 -7.066 -3.426 1 97.25 318 GLY A O 1
ATOM 2456 N N . ARG A 1 319 ? -6.238 -5.637 -3.131 1 95.94 319 ARG A N 1
ATOM 2457 C CA . ARG A 1 319 ? -5.41 -4.473 -2.824 1 95.94 319 ARG A CA 1
ATOM 2458 C C . ARG A 1 319 ? -4.629 -4.684 -1.532 1 95.94 319 ARG A C 1
ATOM 2460 O O . ARG A 1 319 ? -3.455 -4.316 -1.443 1 95.94 319 ARG A O 1
ATOM 2467 N N . SER A 1 320 ? -5.301 -5.246 -0.513 1 96.56 320 SER A N 1
ATOM 2468 C CA . SER A 1 320 ? -4.656 -5.414 0.787 1 96.56 320 SER A CA 1
ATOM 2469 C C . SER A 1 320 ? -3.471 -6.367 0.699 1 96.56 320 SER A C 1
ATOM 2471 O O . SER A 1 320 ? -2.393 -6.074 1.218 1 96.56 320 SER A O 1
ATOM 2473 N N . VAL A 1 321 ? -3.66 -7.43 0.01 1 98.19 321 VAL A N 1
ATOM 2474 C CA . VAL A 1 321 ? -2.604 -8.43 -0.102 1 98.19 321 VAL A CA 1
ATOM 2475 C C . VAL A 1 321 ? -1.503 -7.918 -1.026 1 98.19 321 VAL A C 1
ATOM 2477 O O . VAL A 1 321 ? -0.319 -7.977 -0.684 1 98.19 321 VAL A O 1
ATOM 2480 N N . GLY A 1 322 ? -1.929 -7.375 -2.172 1 98.31 322 GLY A N 1
ATOM 2481 C CA . GLY A 1 322 ? -0.948 -6.844 -3.105 1 98.31 322 GLY A CA 1
ATOM 2482 C C . GLY A 1 322 ? -0.069 -5.766 -2.5 1 98.31 322 GLY A C 1
ATOM 2483 O O . GLY A 1 322 ? 1.151 -5.781 -2.676 1 98.31 322 GLY A O 1
ATOM 2484 N N . GLY A 1 323 ? -0.691 -4.891 -1.777 1 98.12 323 GLY A N 1
ATOM 2485 C CA . GLY A 1 323 ? 0.054 -3.836 -1.11 1 98.12 323 GLY A CA 1
ATOM 2486 C C . GLY A 1 323 ? 1.01 -4.359 -0.054 1 98.12 323 GLY A C 1
ATOM 2487 O O . GLY A 1 323 ? 2.143 -3.885 0.054 1 98.12 323 GLY A O 1
ATOM 2488 N N . GLY A 1 324 ? 0.555 -5.258 0.747 1 98.12 324 GLY A N 1
ATOM 2489 C CA . GLY A 1 324 ? 1.412 -5.859 1.757 1 98.12 324 GLY A CA 1
ATOM 2490 C C . GLY A 1 324 ? 2.605 -6.59 1.169 1 98.12 324 GLY A C 1
ATOM 2491 O O . GLY A 1 324 ? 3.723 -6.48 1.682 1 98.12 324 GLY A O 1
ATOM 2492 N N . LEU A 1 325 ? 2.35 -7.281 0.11 1 98.12 325 LEU A N 1
ATOM 2493 C CA . LEU A 1 325 ? 3.434 -8 -0.55 1 98.12 325 LEU A CA 1
ATOM 2494 C C . LEU A 1 325 ? 4.469 -7.035 -1.114 1 98.12 325 LEU A C 1
ATOM 2496 O O . LEU A 1 325 ? 5.672 -7.277 -1.017 1 98.12 325 LEU A O 1
ATOM 2500 N N . GLN A 1 326 ? 3.99 -5.977 -1.711 1 98.25 326 GLN A N 1
ATOM 2501 C CA . GLN A 1 326 ? 4.898 -4.953 -2.209 1 98.25 326 GLN A CA 1
ATOM 2502 C C . GLN A 1 326 ? 5.816 -4.445 -1.1 1 98.25 326 GLN A C 1
ATOM 2504 O O . GLN A 1 326 ? 7.027 -4.312 -1.3 1 98.25 326 GLN A O 1
ATOM 2509 N N . THR A 1 327 ? 5.195 -4.172 0.062 1 98.06 327 THR A N 1
ATOM 2510 C CA . THR A 1 327 ? 5.949 -3.678 1.208 1 98.06 327 THR A CA 1
ATOM 2511 C C . THR A 1 327 ? 7.027 -4.676 1.617 1 98.06 327 THR A C 1
ATOM 2513 O O . THR A 1 327 ? 8.195 -4.309 1.786 1 98.06 327 THR A O 1
ATOM 2516 N N . ALA A 1 328 ? 6.672 -5.918 1.748 1 97.69 328 ALA A N 1
ATOM 2517 C CA . ALA A 1 328 ? 7.613 -6.961 2.15 1 97.69 328 ALA A CA 1
ATOM 2518 C C . ALA A 1 328 ? 8.758 -7.078 1.151 1 97.69 328 ALA A C 1
ATOM 2520 O O . ALA A 1 328 ? 9.922 -7.203 1.544 1 97.69 328 ALA A O 1
ATOM 2521 N N . ILE A 1 329 ? 8.438 -7.012 -0.118 1 97.62 329 ILE A N 1
ATOM 2522 C CA . ILE A 1 329 ? 9.43 -7.148 -1.175 1 97.62 329 ILE A CA 1
ATOM 2523 C C . ILE A 1 329 ? 10.398 -5.969 -1.126 1 97.62 329 ILE A C 1
ATOM 2525 O O . ILE A 1 329 ? 11.617 -6.156 -1.201 1 97.62 329 ILE A O 1
ATOM 2529 N N . MET A 1 330 ? 9.883 -4.762 -0.939 1 97.19 330 MET A N 1
ATOM 2530 C CA . MET A 1 330 ? 10.703 -3.551 -0.924 1 97.19 330 MET A CA 1
ATOM 2531 C C . MET A 1 330 ? 11.633 -3.535 0.286 1 97.19 330 MET A C 1
ATOM 2533 O O . MET A 1 330 ? 12.719 -2.955 0.233 1 97.19 330 MET A O 1
ATOM 2537 N N . ASN A 1 331 ? 11.211 -4.191 1.362 1 97.5 331 ASN A N 1
ATOM 2538 C CA . ASN A 1 331 ? 12.031 -4.27 2.562 1 97.5 331 ASN A CA 1
ATOM 2539 C C . ASN A 1 331 ? 13.227 -5.199 2.363 1 97.5 331 ASN A C 1
ATOM 2541 O O . ASN A 1 331 ? 14.203 -5.133 3.115 1 97.5 331 ASN A O 1
ATOM 2545 N N . GLU A 1 332 ? 13.18 -6.02 1.344 1 95.44 332 GLU A N 1
ATOM 2546 C CA . GLU A 1 332 ? 14.242 -7.008 1.139 1 95.44 332 GLU A CA 1
ATOM 2547 C C . GLU A 1 332 ? 15.094 -6.656 -0.074 1 95.44 332 GLU A C 1
ATOM 2549 O O . GLU A 1 332 ? 16.281 -7 -0.125 1 95.44 332 GLU A O 1
ATOM 2554 N N . ARG A 1 333 ? 14.453 -6.023 -1.029 1 94.56 333 ARG A N 1
ATOM 2555 C CA . ARG A 1 333 ? 15.109 -5.707 -2.293 1 94.56 333 ARG A CA 1
ATOM 2556 C C . ARG A 1 333 ? 14.914 -4.238 -2.656 1 94.56 333 ARG A C 1
ATOM 2558 O O . ARG A 1 333 ? 13.852 -3.666 -2.414 1 94.56 333 ARG A O 1
ATOM 2565 N N . PRO A 1 334 ? 15.945 -3.654 -3.23 1 94.19 334 PRO A N 1
ATOM 2566 C CA . PRO A 1 334 ? 15.828 -2.25 -3.629 1 94.19 334 PRO A CA 1
ATOM 2567 C C . PRO A 1 334 ? 15.07 -2.07 -4.945 1 94.19 334 PRO A C 1
ATOM 2569 O O . PRO A 1 334 ? 15.594 -1.468 -5.887 1 94.19 334 PRO A O 1
ATOM 2572 N N . LEU A 1 335 ? 13.844 -2.477 -5.023 1 97.06 335 LEU A N 1
ATOM 2573 C CA . LEU A 1 335 ? 12.977 -2.34 -6.188 1 97.06 335 LEU A CA 1
ATOM 2574 C C . LEU A 1 335 ? 12.164 -1.051 -6.109 1 97.06 335 LEU A C 1
ATOM 2576 O O . LEU A 1 335 ? 11.719 -0.658 -5.027 1 97.06 335 LEU A O 1
ATOM 2580 N N . ARG A 1 336 ? 12.031 -0.432 -7.176 1 97.88 336 ARG A N 1
ATOM 2581 C CA . ARG A 1 336 ? 11.141 0.717 -7.289 1 97.88 336 ARG A CA 1
ATOM 2582 C C . ARG A 1 336 ? 9.828 0.331 -7.969 1 97.88 336 ARG A C 1
ATOM 2584 O O . ARG A 1 336 ? 9.836 -0.308 -9.023 1 97.88 336 ARG A O 1
ATOM 2591 N N . PHE A 1 337 ? 8.758 0.652 -7.344 1 98.62 337 PHE A N 1
ATOM 2592 C CA . PHE A 1 337 ? 7.438 0.401 -7.906 1 98.62 337 PHE A CA 1
ATOM 2593 C C . PHE A 1 337 ? 6.77 1.706 -8.32 1 98.62 337 PHE A C 1
ATOM 2595 O O . PHE A 1 337 ? 6.738 2.668 -7.551 1 98.62 337 PHE A O 1
ATOM 2602 N N . LEU A 1 338 ? 6.305 1.782 -9.5 1 98.62 338 LEU A N 1
ATOM 2603 C CA . LEU A 1 338 ? 5.383 2.811 -9.969 1 98.62 338 LEU A CA 1
ATOM 2604 C C . LEU A 1 338 ? 4.027 2.205 -10.328 1 98.62 338 LEU A C 1
ATOM 2606 O O . LEU A 1 338 ? 3.869 1.612 -11.398 1 98.62 338 LEU A O 1
ATOM 2610 N N . ASN A 1 339 ? 3.111 2.348 -9.422 1 98.38 339 ASN A N 1
ATOM 2611 C CA . ASN A 1 339 ? 1.757 1.841 -9.617 1 98.38 339 ASN A CA 1
ATOM 2612 C C . ASN A 1 339 ? 0.805 2.943 -10.07 1 98.38 339 ASN A C 1
ATOM 2614 O O . ASN A 1 339 ? 1.128 4.129 -9.977 1 98.38 339 ASN A O 1
ATOM 2618 N N . ALA A 1 340 ? -0.413 2.516 -10.625 1 98.06 340 ALA A N 1
ATOM 2619 C CA . ALA A 1 340 ? -1.403 3.475 -11.109 1 98.06 340 ALA A CA 1
ATOM 2620 C C . ALA A 1 340 ? -0.778 4.457 -12.094 1 98.06 340 ALA A C 1
ATOM 2622 O O . ALA A 1 340 ? -0.943 5.672 -11.961 1 98.06 340 ALA A O 1
ATOM 2623 N N . VAL A 1 341 ? -0.001 3.922 -13.031 1 98.12 341 VAL A N 1
ATOM 2624 C CA . VAL A 1 341 ? 0.602 4.719 -14.102 1 98.12 341 VAL A CA 1
ATOM 2625 C C . VAL A 1 341 ? 0.212 4.141 -15.461 1 98.12 341 VAL A C 1
ATOM 2627 O O . VAL A 1 341 ? -0.014 2.936 -15.586 1 98.12 341 VAL A O 1
ATOM 2630 N N . ASP A 1 342 ? 0.106 4.961 -16.406 1 97.12 342 ASP A N 1
ATOM 2631 C CA . ASP A 1 342 ? -0.131 4.555 -17.797 1 97.12 342 ASP A CA 1
ATOM 2632 C C . ASP A 1 342 ? 1.139 4.684 -18.625 1 97.12 342 ASP A C 1
ATOM 2634 O O . ASP A 1 342 ? 1.822 5.711 -18.578 1 97.12 342 ASP A O 1
ATOM 2638 N N . LEU A 1 343 ? 1.504 3.602 -19.266 1 97.31 343 LEU A N 1
ATOM 2639 C CA . LEU A 1 343 ? 2.639 3.641 -20.188 1 97.31 343 LEU A CA 1
ATOM 2640 C C . LEU A 1 343 ? 2.326 4.504 -21.406 1 97.31 343 LEU A C 1
ATOM 2642 O O . LEU A 1 343 ? 1.323 4.285 -22.078 1 97.31 343 LEU A O 1
ATOM 2646 N N . VAL A 1 344 ? 3.141 5.48 -21.656 1 97.06 344 VAL A N 1
ATOM 2647 C CA . VAL A 1 344 ? 2.924 6.375 -22.781 1 97.06 344 VAL A CA 1
ATOM 2648 C C . VAL A 1 344 ? 3.701 5.871 -24 1 97.06 344 VAL A C 1
ATOM 2650 O O . VAL A 1 344 ? 3.131 5.695 -25.078 1 97.06 344 VAL A O 1
ATOM 2653 N N . ARG A 1 345 ? 4.996 5.582 -23.844 1 97.69 345 ARG A N 1
ATOM 2654 C CA . ARG A 1 345 ? 5.828 5.098 -24.938 1 97.69 345 ARG A CA 1
ATOM 2655 C C . ARG A 1 345 ? 7.18 4.609 -24.422 1 97.69 345 ARG A C 1
ATOM 2657 O O . ARG A 1 345 ? 7.574 4.934 -23.312 1 97.69 345 ARG A O 1
ATOM 2664 N N . ILE A 1 346 ? 7.836 3.803 -25.172 1 98.38 346 ILE A N 1
ATOM 2665 C CA . ILE A 1 346 ? 9.242 3.457 -24.984 1 98.38 346 ILE A CA 1
ATOM 2666 C C . ILE A 1 346 ? 10.117 4.363 -25.859 1 98.38 346 ILE A C 1
ATOM 2668 O O . ILE A 1 346 ? 9.938 4.426 -27.078 1 98.38 346 ILE A O 1
ATOM 2672 N N . GLU A 1 347 ? 10.984 5.047 -25.188 1 98.19 347 GLU A N 1
ATOM 2673 C CA . GLU A 1 347 ? 11.859 5.988 -25.891 1 98.19 347 GLU A CA 1
ATOM 2674 C C . GLU A 1 347 ? 13.086 5.281 -26.453 1 98.19 347 GLU A C 1
ATOM 2676 O O . GLU A 1 347 ? 13.711 4.465 -25.781 1 98.19 347 GLU A O 1
ATOM 2681 N N . THR A 1 348 ? 13.398 5.621 -27.766 1 98.12 348 THR A N 1
ATOM 2682 C CA . THR A 1 348 ? 14.531 4.988 -28.422 1 98.12 348 THR A CA 1
ATOM 2683 C C . THR A 1 348 ? 15.492 6.039 -28.969 1 98.12 348 THR A C 1
ATOM 2685 O O . THR A 1 348 ? 15.141 7.215 -29.078 1 98.12 348 THR A O 1
ATOM 2688 N N . ASP A 1 349 ? 16.703 5.648 -29.172 1 97.56 349 ASP A N 1
ATOM 2689 C CA . ASP A 1 349 ? 17.688 6.527 -29.797 1 97.56 349 ASP A CA 1
ATOM 2690 C C . ASP A 1 349 ? 17.609 6.418 -31.328 1 97.56 349 ASP A C 1
ATOM 2692 O O . ASP A 1 349 ? 16.672 5.828 -31.859 1 97.56 349 ASP A O 1
ATOM 2696 N N . MET A 1 350 ? 18.531 7.004 -31.953 1 96.5 350 MET A N 1
ATOM 2697 C CA . MET A 1 350 ? 18.547 7.074 -33.406 1 96.5 350 MET A CA 1
ATOM 2698 C C . MET A 1 350 ? 18.766 5.691 -34.031 1 96.5 350 MET A C 1
ATOM 2700 O O . MET A 1 350 ? 18.391 5.457 -35.156 1 96.5 350 MET A O 1
ATOM 2704 N N . ASN A 1 351 ? 19.297 4.75 -33.281 1 96.75 351 ASN A N 1
ATOM 2705 C CA . ASN A 1 351 ? 19.547 3.393 -33.75 1 96.75 351 ASN A CA 1
ATOM 2706 C C . ASN A 1 351 ? 18.438 2.439 -33.312 1 96.75 351 ASN A C 1
ATOM 2708 O O . ASN A 1 351 ? 18.625 1.22 -33.344 1 96.75 351 ASN A O 1
ATOM 2712 N N . ASN A 1 352 ? 17.359 2.971 -32.781 1 97.38 352 ASN A N 1
ATOM 2713 C CA . ASN A 1 352 ? 16.188 2.205 -32.344 1 97.38 352 ASN A CA 1
ATOM 2714 C C . ASN A 1 352 ? 16.516 1.347 -31.125 1 97.38 352 ASN A C 1
ATOM 2716 O O . ASN A 1 352 ? 16 0.235 -30.984 1 97.38 352 ASN A O 1
ATOM 2720 N N . SER A 1 353 ? 17.438 1.854 -30.328 1 97.75 353 SER A N 1
ATOM 2721 C CA . SER A 1 353 ? 17.75 1.234 -29.047 1 97.75 353 SER A CA 1
ATOM 2722 C C . SER A 1 353 ? 17.047 1.954 -27.891 1 97.75 353 SER A C 1
ATOM 2724 O O . SER A 1 353 ? 16.953 3.184 -27.891 1 97.75 353 SER A O 1
ATOM 2726 N N . VAL A 1 354 ? 16.594 1.208 -26.953 1 97.81 354 VAL A N 1
ATOM 2727 C CA . VAL A 1 354 ? 15.859 1.778 -25.828 1 97.81 354 VAL A CA 1
ATOM 2728 C C . VAL A 1 354 ? 16.75 2.779 -25.078 1 97.81 354 VAL A C 1
ATOM 2730 O O . VAL A 1 354 ? 17.922 2.525 -24.859 1 97.81 354 VAL A O 1
ATOM 2733 N N . ARG A 1 355 ? 16.109 3.871 -24.781 1 97.81 355 ARG A N 1
ATOM 2734 C CA . ARG A 1 355 ? 16.781 4.859 -23.938 1 97.81 355 ARG A CA 1
ATOM 2735 C C . ARG A 1 355 ? 15.984 5.098 -22.641 1 97.81 355 ARG A C 1
ATOM 2737 O O . ARG A 1 355 ? 16.531 5.598 -21.656 1 97.81 355 ARG A O 1
ATOM 2744 N N . GLY A 1 356 ? 14.742 4.785 -22.703 1 98.38 356 GLY A N 1
ATOM 2745 C CA . GLY A 1 356 ? 13.906 5.008 -21.531 1 98.38 356 GLY A CA 1
ATOM 2746 C C . GLY A 1 356 ? 12.438 4.746 -21.797 1 98.38 356 GLY A C 1
ATOM 2747 O O . GLY A 1 356 ? 12.062 4.277 -22.875 1 98.38 356 GLY A O 1
ATOM 2748 N N . VAL A 1 357 ? 11.609 4.914 -20.766 1 98.44 357 VAL A N 1
ATOM 2749 C CA . VAL A 1 357 ? 10.164 4.77 -20.828 1 98.44 357 VAL A CA 1
ATOM 2750 C C . VAL A 1 357 ? 9.492 6.02 -20.266 1 98.44 357 VAL A C 1
ATOM 2752 O O . VAL A 1 357 ? 9.953 6.582 -19.266 1 98.44 357 VAL A O 1
ATOM 2755 N N . THR A 1 358 ? 8.484 6.492 -20.922 1 98.31 358 THR A N 1
ATOM 2756 C CA . THR A 1 358 ? 7.676 7.602 -20.438 1 98.31 358 THR A CA 1
ATOM 2757 C C . THR A 1 358 ? 6.328 7.105 -19.922 1 98.31 358 THR A C 1
ATOM 2759 O O . THR A 1 358 ? 5.637 6.348 -20.609 1 98.31 358 THR A O 1
ATOM 2762 N N . VAL A 1 359 ? 6.02 7.516 -18.672 1 98.19 359 VAL A N 1
ATOM 2763 C CA . VAL A 1 359 ? 4.762 7.09 -18.078 1 98.19 359 VAL A CA 1
ATOM 2764 C C . VAL A 1 359 ? 3.967 8.312 -17.625 1 98.19 359 VAL A C 1
ATOM 2766 O O . VAL A 1 359 ? 4.531 9.391 -17.438 1 98.19 359 VAL A O 1
ATOM 2769 N N . GLN A 1 360 ? 2.676 8.18 -17.5 1 98.12 360 GLN A N 1
ATOM 2770 C CA . GLN A 1 360 ? 1.778 9.188 -16.938 1 98.12 360 GLN A CA 1
ATOM 2771 C C . GLN A 1 360 ? 1.146 8.688 -15.641 1 98.12 360 GLN A C 1
ATOM 2773 O O . GLN A 1 360 ? 0.273 7.82 -15.664 1 98.12 360 GLN A O 1
ATOM 2778 N N . PRO A 1 361 ? 1.642 9.25 -14.438 1 97.69 361 PRO A N 1
ATOM 2779 C CA . PRO A 1 361 ? 0.939 8.914 -13.195 1 97.69 361 PRO A CA 1
ATOM 2780 C C . PRO A 1 361 ? -0.527 9.336 -13.219 1 97.69 361 PRO A C 1
ATOM 2782 O O . PRO A 1 361 ? -0.859 10.398 -13.758 1 97.69 361 PRO A O 1
ATOM 2785 N N . ARG A 1 362 ? -1.383 8.539 -12.609 1 96.69 362 ARG A N 1
ATOM 2786 C CA . ARG A 1 362 ? -2.811 8.836 -12.617 1 96.69 362 ARG A CA 1
ATOM 2787 C C . ARG A 1 362 ? -3.152 9.891 -11.57 1 96.69 362 ARG A C 1
ATOM 2789 O O . ARG A 1 362 ? -4.254 10.445 -11.57 1 96.69 362 ARG A O 1
ATOM 2796 N N . ALA A 1 363 ? -2.258 10.109 -10.617 1 95.44 363 ALA A N 1
ATOM 2797 C CA . ALA A 1 363 ? -2.502 11.156 -9.625 1 95.44 363 ALA A CA 1
ATOM 2798 C C . ALA A 1 363 ? -2.76 12.5 -10.297 1 95.44 363 ALA A C 1
ATOM 2800 O O . ALA A 1 363 ? -1.951 12.961 -11.109 1 95.44 363 ALA A O 1
ATOM 2801 N N . ARG A 1 364 ? -3.855 13.062 -9.914 1 94.69 364 ARG A N 1
ATOM 2802 C CA . ARG A 1 364 ? -4.25 14.336 -10.508 1 94.69 364 ARG A CA 1
ATOM 2803 C C . ARG A 1 364 ? -3.162 15.383 -10.32 1 94.69 364 ARG A C 1
ATOM 2805 O O . ARG A 1 364 ? -2.619 15.539 -9.227 1 94.69 364 ARG A O 1
ATOM 2812 N N . GLY A 1 365 ? -2.844 16.016 -11.445 1 92.62 365 GLY A N 1
ATOM 2813 C CA . GLY A 1 365 ? -1.867 17.094 -11.391 1 92.62 365 GLY A CA 1
ATOM 2814 C C . GLY A 1 365 ? -0.441 16.625 -11.586 1 92.62 365 GLY A C 1
ATOM 2815 O O . GLY A 1 365 ? 0.478 17.422 -11.727 1 92.62 365 GLY A O 1
ATOM 2816 N N . SER A 1 366 ? -0.209 15.305 -11.664 1 94.38 366 SER A N 1
ATOM 2817 C CA . SER A 1 366 ? 1.143 14.773 -11.805 1 94.38 366 SER A CA 1
ATOM 2818 C C . SER A 1 366 ? 1.643 14.898 -13.234 1 94.38 366 SER A C 1
ATOM 2820 O O . SER A 1 366 ? 0.898 14.641 -14.188 1 94.38 366 SER A O 1
ATOM 2822 N N . PRO A 1 367 ? 2.889 15.305 -13.391 1 94.5 367 PRO A N 1
ATOM 2823 C CA . PRO A 1 367 ? 3.461 15.367 -14.734 1 94.5 367 PRO A CA 1
ATOM 2824 C C . PRO A 1 367 ? 3.881 13.992 -15.258 1 94.5 367 PRO A C 1
ATOM 2826 O O . PRO A 1 367 ? 3.967 13.031 -14.492 1 94.5 367 PRO A O 1
ATOM 2829 N N . GLU A 1 368 ? 4.07 13.961 -16.609 1 96.75 368 GLU A N 1
ATOM 2830 C CA . GLU A 1 368 ? 4.695 12.766 -17.172 1 96.75 368 GLU A CA 1
ATOM 2831 C C . GLU A 1 368 ? 6.078 12.539 -16.562 1 96.75 368 GLU A C 1
ATOM 2833 O O . GLU A 1 368 ? 6.781 13.492 -16.234 1 96.75 368 GLU A O 1
ATOM 2838 N N . LEU A 1 369 ? 6.398 11.305 -16.469 1 96.62 369 LEU A N 1
ATOM 2839 C CA . LEU A 1 369 ? 7.684 10.914 -15.891 1 96.62 369 LEU A CA 1
ATOM 2840 C C . LEU A 1 369 ? 8.508 10.109 -16.891 1 96.62 369 LEU A C 1
ATOM 2842 O O . LEU A 1 369 ? 8.023 9.125 -17.453 1 96.62 369 LEU A O 1
ATOM 2846 N N . PHE A 1 370 ? 9.695 10.602 -17.203 1 97.69 370 PHE A N 1
ATOM 2847 C CA . PHE A 1 370 ? 10.656 9.852 -18 1 97.69 370 PHE A CA 1
ATOM 2848 C C . PHE A 1 370 ? 11.555 9.008 -17.109 1 97.69 370 PHE A C 1
ATOM 2850 O O . PHE A 1 370 ? 12.156 9.516 -16.156 1 97.69 370 PHE A O 1
ATOM 2857 N N . LEU A 1 371 ? 11.648 7.723 -17.328 1 97.94 371 LEU A N 1
ATOM 2858 C CA . LEU A 1 371 ? 12.539 6.785 -16.656 1 97.94 371 LEU A CA 1
ATOM 2859 C C . LEU A 1 371 ? 13.641 6.309 -17.594 1 97.94 371 LEU A C 1
ATOM 2861 O O . LEU A 1 371 ? 13.359 5.684 -18.625 1 97.94 371 LEU A O 1
ATOM 2865 N N . ALA A 1 372 ? 14.828 6.602 -17.266 1 97.69 372 ALA A N 1
ATOM 2866 C CA . ALA A 1 372 ? 15.938 6.047 -18.031 1 97.69 372 ALA A CA 1
ATOM 2867 C C . ALA A 1 372 ? 15.961 4.523 -17.938 1 97.69 372 ALA A C 1
ATOM 2869 O O . ALA A 1 372 ? 15.711 3.957 -16.875 1 97.69 372 ALA A O 1
ATOM 2870 N N . ALA A 1 373 ? 16.219 3.842 -19.078 1 98.38 373 ALA A N 1
ATOM 2871 C CA . ALA A 1 373 ? 16.281 2.383 -19.125 1 98.38 373 ALA A CA 1
ATOM 2872 C C . ALA A 1 373 ? 17.266 1.906 -20.188 1 98.38 373 ALA A C 1
ATOM 2874 O O . ALA A 1 373 ? 17.25 2.412 -21.312 1 98.38 373 ALA A O 1
ATOM 2875 N N . ASP A 1 374 ? 18.109 0.993 -19.781 1 98.38 374 ASP A N 1
ATOM 2876 C CA . ASP A 1 374 ? 18.984 0.313 -20.734 1 98.38 374 ASP A CA 1
ATOM 2877 C C . ASP A 1 374 ? 18.281 -0.898 -21.359 1 98.38 374 ASP A C 1
ATOM 2879 O O . ASP A 1 374 ? 18.562 -1.272 -22.5 1 98.38 374 ASP A O 1
ATOM 2883 N N . VAL A 1 375 ? 17.484 -1.494 -20.578 1 98.62 375 VAL A N 1
ATOM 2884 C CA . VAL A 1 375 ? 16.75 -2.705 -20.938 1 98.62 375 VAL A CA 1
ATOM 2885 C C . VAL A 1 375 ? 15.305 -2.592 -20.469 1 98.62 375 VAL A C 1
ATOM 2887 O O . VAL A 1 375 ? 15.031 -2.035 -19.406 1 98.62 375 VAL A O 1
ATOM 2890 N N . VAL A 1 376 ? 14.367 -3.041 -21.266 1 98.81 376 VAL A N 1
ATOM 2891 C CA . VAL A 1 376 ? 12.953 -3.105 -20.906 1 98.81 376 VAL A CA 1
ATOM 2892 C C . VAL A 1 376 ? 12.461 -4.547 -21.016 1 98.81 376 VAL A C 1
ATOM 2894 O O . VAL A 1 376 ? 12.734 -5.23 -22 1 98.81 376 VAL A O 1
ATOM 2897 N N . LEU A 1 377 ? 11.844 -5.074 -20.016 1 98.75 377 LEU A N 1
ATOM 2898 C CA . LEU A 1 377 ? 11.148 -6.355 -20.062 1 98.75 377 LEU A CA 1
ATOM 2899 C C . LEU A 1 377 ? 9.641 -6.156 -20.062 1 98.75 377 LEU A C 1
ATOM 2901 O O . LEU A 1 377 ? 9.086 -5.551 -19.141 1 98.75 377 LEU A O 1
ATOM 2905 N N . MET A 1 378 ? 9.016 -6.633 -21.078 1 98.25 378 MET A N 1
ATOM 2906 C CA . MET A 1 378 ? 7.555 -6.594 -21.141 1 98.25 378 MET A CA 1
ATOM 2907 C C . MET A 1 378 ? 6.945 -7.844 -20.516 1 98.25 378 MET A C 1
ATOM 2909 O O . MET A 1 378 ? 6.977 -8.922 -21.125 1 98.25 378 MET A O 1
ATOM 2913 N N . SER A 1 379 ? 6.441 -7.648 -19.375 1 97.94 379 SER A N 1
ATOM 2914 C CA . SER A 1 379 ? 5.668 -8.664 -18.672 1 97.94 379 SER A CA 1
ATOM 2915 C C . SER A 1 379 ? 4.191 -8.297 -18.625 1 97.94 379 SER A C 1
ATOM 2917 O O . SER A 1 379 ? 3.633 -8.109 -17.531 1 97.94 379 SER A O 1
ATOM 2919 N N . THR A 1 380 ? 3.543 -8.281 -19.734 1 97 380 THR A N 1
ATOM 2920 C CA . THR A 1 380 ? 2.232 -7.66 -19.906 1 97 380 THR A CA 1
ATOM 2921 C C . THR A 1 380 ? 1.184 -8.711 -20.266 1 97 380 THR A C 1
ATOM 2923 O O . THR A 1 380 ? 0.215 -8.406 -20.969 1 97 380 THR A O 1
ATOM 2926 N N . GLY A 1 381 ? 1.414 -9.922 -19.891 1 95.56 381 GLY A N 1
ATOM 2927 C CA . GLY A 1 381 ? 0.451 -10.977 -20.156 1 95.56 381 GLY A CA 1
ATOM 2928 C C . GLY A 1 381 ? 0.816 -11.828 -21.359 1 95.56 381 GLY A C 1
ATOM 2929 O O . GLY A 1 381 ? 1.855 -11.609 -21.984 1 95.56 381 GLY A O 1
ATOM 2930 N N . ALA A 1 382 ? 0.009 -12.852 -21.594 1 96.75 382 ALA A N 1
ATOM 2931 C CA . ALA A 1 382 ? 0.23 -13.805 -22.672 1 96.75 382 ALA A CA 1
ATOM 2932 C C . ALA A 1 382 ? -1.077 -14.133 -23.391 1 96.75 382 ALA A C 1
ATOM 2934 O O . ALA A 1 382 ? -2.162 -13.883 -22.859 1 96.75 382 ALA A O 1
ATOM 2935 N N . LYS A 1 383 ? -0.993 -14.453 -24.609 1 97.31 383 LYS A N 1
ATOM 2936 C CA . LYS A 1 383 ? -2.117 -14.977 -25.391 1 97.31 383 LYS A CA 1
ATOM 2937 C C . LYS A 1 383 ? -1.881 -16.438 -25.781 1 97.31 383 LYS A C 1
ATOM 2939 O O . LYS A 1 383 ? -0.739 -16.891 -25.812 1 97.31 383 LYS A O 1
ATOM 2944 N N . PRO A 1 384 ? -2.949 -17.188 -26.078 1 98.25 384 PRO A N 1
ATOM 2945 C CA . PRO A 1 384 ? -2.76 -18.578 -26.516 1 98.25 384 PRO A CA 1
ATOM 2946 C C . PRO A 1 384 ? -1.924 -18.672 -27.781 1 98.25 384 PRO A C 1
ATOM 2948 O O . PRO A 1 384 ? -2.076 -17.859 -28.703 1 98.25 384 PRO A O 1
ATOM 2951 N N . ALA A 1 385 ? -1.015 -19.641 -27.812 1 98.12 385 ALA A N 1
ATOM 2952 C CA . ALA A 1 385 ? -0.225 -19.906 -29 1 98.12 385 ALA A CA 1
ATOM 2953 C C . ALA A 1 385 ? -1.021 -20.719 -30.016 1 98.12 385 ALA A C 1
ATOM 2955 O O . ALA A 1 385 ? -0.712 -21.891 -30.266 1 98.12 385 ALA A O 1
ATOM 2956 N N . THR A 1 386 ? -2.035 -20.078 -30.672 1 97.94 386 THR A N 1
ATOM 2957 C CA . THR A 1 386 ? -2.969 -20.812 -31.516 1 97.94 386 THR A CA 1
ATOM 2958 C C . THR A 1 386 ? -3.061 -20.203 -32.906 1 97.94 386 THR A C 1
ATOM 2960 O O . THR A 1 386 ? -3.969 -20.516 -33.688 1 97.94 386 THR A O 1
ATOM 2963 N N . ASP A 1 387 ? -2.143 -19.344 -33.281 1 94.62 387 ASP A N 1
ATOM 2964 C CA . ASP A 1 387 ? -2.215 -18.656 -34.562 1 94.62 387 ASP A CA 1
ATOM 2965 C C . ASP A 1 387 ? -2.236 -19.641 -35.719 1 94.62 387 ASP A C 1
ATOM 2967 O O . ASP A 1 387 ? -2.918 -19.406 -36.719 1 94.62 387 ASP A O 1
ATOM 2971 N N . PHE A 1 388 ? -1.506 -20.75 -35.656 1 94.69 388 PHE A N 1
ATOM 2972 C CA . PHE A 1 388 ? -1.414 -21.734 -36.719 1 94.69 388 PHE A CA 1
ATOM 2973 C C . PHE A 1 388 ? -2.764 -22.391 -36.969 1 94.69 388 PHE A C 1
ATOM 2975 O O . PHE A 1 388 ? -3.018 -22.922 -38.031 1 94.69 388 PHE A O 1
ATOM 2982 N N . LEU A 1 389 ? -3.67 -22.406 -35.969 1 96.38 389 LEU A N 1
ATOM 2983 C CA . LEU A 1 389 ? -4.988 -23.031 -36.094 1 96.38 389 LEU A CA 1
ATOM 2984 C C . LEU A 1 389 ? -5.914 -22.156 -36.938 1 96.38 389 LEU A C 1
ATOM 2986 O O . LEU A 1 389 ? -6.867 -22.672 -37.531 1 96.38 389 LEU A O 1
ATOM 2990 N N . ARG A 1 390 ? -5.652 -20.891 -36.938 1 91.44 390 ARG A N 1
ATOM 2991 C CA . ARG A 1 390 ? -6.445 -19.984 -37.75 1 91.44 390 ARG A CA 1
ATOM 2992 C C . ARG A 1 390 ? -6.262 -20.281 -39.25 1 91.44 390 ARG A C 1
ATOM 2994 O O . ARG A 1 390 ? -7.16 -20.047 -40.062 1 91.44 390 ARG A O 1
ATOM 3001 N N . ASN A 1 391 ? -5.172 -20.859 -39.562 1 85.56 391 ASN A N 1
ATOM 3002 C CA . ASN A 1 391 ? -4.863 -21.234 -40.938 1 85.56 391 ASN A CA 1
ATOM 3003 C C . ASN A 1 391 ? -5.363 -22.641 -41.25 1 85.56 391 ASN A C 1
ATOM 3005 O O . ASN A 1 391 ? -5.055 -23.188 -42.312 1 85.56 391 ASN A O 1
ATOM 3009 N N . SER A 1 392 ? -6.047 -23.219 -40.406 1 91.69 392 SER A N 1
ATOM 3010 C CA . SER A 1 392 ? -6.559 -24.578 -40.562 1 91.69 392 SER A CA 1
ATOM 3011 C C . SER A 1 392 ? -8.07 -24.578 -40.75 1 91.69 392 SER A C 1
ATOM 3013 O O . SER A 1 392 ? -8.82 -24.656 -39.781 1 91.69 392 SER A O 1
ATOM 3015 N N . PRO A 1 393 ? -8.516 -24.703 -41.969 1 89.06 393 PRO A N 1
ATOM 3016 C CA . PRO A 1 393 ? -9.938 -24.484 -42.25 1 89.06 393 PRO A CA 1
ATOM 3017 C C . PRO A 1 393 ? -10.828 -25.562 -41.625 1 89.06 393 PRO A C 1
ATOM 3019 O O . PRO A 1 393 ? -12 -25.312 -41.344 1 89.06 393 PRO A O 1
ATOM 3022 N N . SER A 1 394 ? -10.32 -26.719 -41.438 1 93.69 394 SER A N 1
ATOM 3023 C CA . SER A 1 394 ? -11.141 -27.828 -40.906 1 93.69 394 SER A CA 1
ATOM 3024 C C . SER A 1 394 ? -11.211 -27.797 -39.406 1 93.69 394 SER A C 1
ATOM 3026 O O . SER A 1 394 ? -11.953 -28.578 -38.781 1 93.69 394 SER A O 1
ATOM 3028 N N . PHE A 1 395 ? -10.422 -26.953 -38.781 1 96.12 395 PHE A N 1
ATOM 3029 C CA . PHE A 1 395 ? -10.438 -26.828 -37.344 1 96.12 395 PHE A CA 1
ATOM 3030 C C . PHE A 1 395 ? -11.57 -25.906 -36.875 1 96.12 395 PHE A C 1
ATOM 3032 O O . PHE A 1 395 ? -11.875 -24.922 -37.531 1 96.12 395 PHE A O 1
ATOM 3039 N N . PRO A 1 396 ? -12.188 -26.219 -35.781 1 96.62 396 PRO A N 1
ATOM 3040 C CA . PRO A 1 396 ? -13.266 -25.359 -35.281 1 96.62 396 PRO A CA 1
ATOM 3041 C C . PRO A 1 396 ? -12.805 -23.938 -35 1 96.62 396 PRO A C 1
ATOM 3043 O O . PRO A 1 396 ? -11.609 -23.719 -34.75 1 96.62 396 PRO A O 1
ATOM 3046 N N . ALA A 1 397 ? -13.766 -22.984 -34.938 1 95.94 397 ALA A N 1
ATOM 3047 C CA . ALA A 1 397 ? -13.461 -21.594 -34.656 1 95.94 397 ALA A CA 1
ATOM 3048 C C . ALA A 1 397 ? -12.922 -21.438 -33.25 1 95.94 397 ALA A C 1
ATOM 3050 O O . ALA A 1 397 ? -13.414 -22.078 -32.312 1 95.94 397 ALA A O 1
ATOM 3051 N N . LEU A 1 398 ? -11.93 -20.594 -33.125 1 97.75 398 LEU A N 1
ATOM 3052 C CA . LEU A 1 398 ? -11.375 -20.266 -31.797 1 97.75 398 LEU A CA 1
ATOM 3053 C C . LEU A 1 398 ? -12.289 -19.312 -31.047 1 97.75 398 LEU A C 1
ATOM 3055 O O . LEU A 1 398 ? -13.141 -18.656 -31.656 1 97.75 398 LEU A O 1
ATOM 3059 N N . ARG A 1 399 ? -12.086 -19.281 -29.75 1 97.56 399 ARG A N 1
ATOM 3060 C CA . ARG A 1 399 ? -12.781 -18.281 -28.938 1 97.56 399 ARG A CA 1
ATOM 3061 C C . ARG A 1 399 ? -12.234 -16.891 -29.203 1 97.56 399 ARG A C 1
ATOM 3063 O O . ARG A 1 399 ? -11.164 -16.734 -29.797 1 97.56 399 ARG A O 1
ATOM 3070 N N . PRO A 1 400 ? -12.953 -15.844 -28.719 1 96.62 400 PRO A N 1
ATOM 3071 C CA . PRO A 1 400 ? -12.523 -14.469 -28.969 1 96.62 400 PRO A CA 1
ATOM 3072 C C . PRO A 1 400 ? -11.117 -14.18 -28.453 1 96.62 400 PRO A C 1
ATOM 3074 O O . PRO A 1 400 ? -10.383 -13.391 -29.047 1 96.62 400 PRO A O 1
ATOM 3077 N N . ASP A 1 401 ? -10.75 -14.875 -27.453 1 96.19 401 ASP A N 1
ATOM 3078 C CA . ASP A 1 401 ? -9.43 -14.609 -26.891 1 96.19 401 ASP A CA 1
ATOM 3079 C C . ASP A 1 401 ? -8.367 -15.484 -27.547 1 96.19 401 ASP A C 1
ATOM 3081 O O . ASP A 1 401 ? -7.203 -15.461 -27.141 1 96.19 401 ASP A O 1
ATOM 3085 N N . GLY A 1 402 ? -8.742 -16.25 -28.484 1 97.56 402 GLY A N 1
ATOM 3086 C CA . GLY A 1 402 ? -7.812 -17.078 -29.219 1 97.56 402 GLY A CA 1
ATOM 3087 C C . GLY A 1 402 ? -7.672 -18.484 -28.641 1 97.56 402 GLY A C 1
ATOM 3088 O O . GLY A 1 402 ? -6.922 -19.312 -29.156 1 97.56 402 GLY A O 1
ATOM 3089 N N . SER A 1 403 ? -8.391 -18.812 -27.609 1 98.5 403 SER A N 1
ATOM 3090 C CA . SER A 1 403 ? -8.266 -20.109 -26.969 1 98.5 403 SER A CA 1
ATOM 3091 C C . SER A 1 403 ? -9.125 -21.156 -27.672 1 98.5 403 SER A C 1
ATOM 3093 O O . SER A 1 403 ? -9.969 -20.828 -28.516 1 98.5 403 SER A O 1
ATOM 3095 N N . VAL A 1 404 ? -8.844 -22.406 -27.375 1 98.75 404 VAL A N 1
ATOM 3096 C CA . VAL A 1 404 ? -9.562 -23.547 -27.922 1 98.75 404 VAL A CA 1
ATOM 3097 C C . VAL A 1 404 ? -10.641 -24 -26.938 1 98.75 404 VAL A C 1
ATOM 3099 O O . VAL A 1 404 ? -10.344 -24.297 -25.781 1 98.75 404 VAL A O 1
ATOM 3102 N N . GLU A 1 405 ? -11.875 -24.016 -27.406 1 98.56 405 GLU A N 1
ATOM 3103 C CA . GLU A 1 405 ? -12.953 -24.516 -26.547 1 98.56 405 GLU A CA 1
ATOM 3104 C C . GLU A 1 405 ? -12.906 -26.031 -26.422 1 98.56 405 GLU A C 1
ATOM 3106 O O . GLU A 1 405 ? -12.836 -26.75 -27.438 1 98.56 405 GLU A O 1
ATOM 3111 N N . VAL A 1 406 ? -12.914 -26.547 -25.234 1 98.75 406 VAL A N 1
ATOM 3112 C CA . VAL A 1 406 ? -12.898 -27.984 -25.016 1 98.75 406 VAL A CA 1
ATOM 3113 C C . VAL A 1 406 ? -14.039 -28.375 -24.078 1 98.75 406 VAL A C 1
ATOM 3115 O O . VAL A 1 406 ? -14.578 -27.531 -23.359 1 98.75 406 VAL A O 1
ATOM 3118 N N . ASP A 1 407 ? -14.453 -29.625 -24.109 1 98.12 407 ASP A N 1
ATOM 3119 C CA . ASP A 1 407 ? -15.477 -30.109 -23.203 1 98.12 407 ASP A CA 1
ATOM 3120 C C . ASP A 1 407 ? -14.867 -30.531 -21.859 1 98.12 407 ASP A C 1
ATOM 3122 O O . ASP A 1 407 ? -13.703 -30.234 -21.594 1 98.12 407 ASP A O 1
ATOM 3126 N N . ALA A 1 408 ? -15.594 -31.219 -21.016 1 97.38 408 ALA A N 1
ATOM 3127 C CA . ALA A 1 408 ? -15.164 -31.531 -19.656 1 97.38 408 ALA A CA 1
ATOM 3128 C C . ALA A 1 408 ? -14.023 -32.531 -19.656 1 97.38 408 ALA A C 1
ATOM 3130 O O . ALA A 1 408 ? -13.273 -32.656 -18.688 1 97.38 408 ALA A O 1
ATOM 3131 N N . ALA A 1 409 ? -13.883 -33.281 -20.734 1 97.94 409 ALA A N 1
ATOM 3132 C CA . ALA A 1 409 ? -12.805 -34.25 -20.859 1 97.94 409 ALA A CA 1
ATOM 3133 C C . ALA A 1 409 ? -11.648 -33.688 -21.688 1 97.94 409 ALA A C 1
ATOM 3135 O O . ALA A 1 409 ? -10.773 -34.438 -22.125 1 97.94 409 ALA A O 1
ATOM 3136 N N . LEU A 1 410 ? -11.703 -32.406 -22.031 1 98.75 410 LEU A N 1
ATOM 3137 C CA . LEU A 1 410 ? -10.648 -31.641 -22.703 1 98.75 410 LEU A CA 1
ATOM 3138 C C . LEU A 1 410 ? -10.578 -32.031 -24.188 1 98.75 410 LEU A C 1
ATOM 3140 O O . LEU A 1 410 ? -9.531 -31.859 -24.812 1 98.75 410 LEU A O 1
ATOM 3144 N N . ARG A 1 411 ? -11.664 -32.562 -24.688 1 98.56 411 ARG A N 1
ATOM 3145 C CA . ARG A 1 411 ? -11.797 -32.75 -26.125 1 98.56 411 ARG A CA 1
ATOM 3146 C C . ARG A 1 411 ? -12.219 -31.484 -26.828 1 98.56 411 ARG A C 1
ATOM 3148 O O . ARG A 1 411 ? -13.094 -30.75 -26.328 1 98.56 411 ARG A O 1
ATOM 3155 N N . VAL A 1 412 ? -11.547 -31.25 -27.938 1 98.69 412 VAL A N 1
ATOM 3156 C CA . VAL A 1 412 ? -11.922 -30.062 -28.703 1 98.69 412 VAL A CA 1
ATOM 3157 C C . VAL A 1 412 ? -13.383 -30.172 -29.156 1 98.69 412 VAL A C 1
ATOM 3159 O O . VAL A 1 412 ? -13.766 -31.172 -29.781 1 98.69 412 VAL A O 1
ATOM 3162 N N . VAL A 1 413 ? -14.18 -29.188 -28.797 1 97.94 413 VAL A N 1
ATOM 3163 C CA . VAL A 1 413 ? -15.594 -29.203 -29.156 1 97.94 413 VAL A CA 1
ATOM 3164 C C . VAL A 1 413 ? -15.75 -29.297 -30.672 1 97.94 413 VAL A C 1
ATOM 3166 O O . VAL A 1 413 ? -15.148 -28.516 -31.406 1 97.94 413 VAL A O 1
ATOM 3169 N N . GLY A 1 414 ? -16.469 -30.297 -31.109 1 96.31 414 GLY A N 1
ATOM 3170 C CA . GLY A 1 414 ? -16.719 -30.453 -32.531 1 96.31 414 GLY A CA 1
ATOM 3171 C C . GLY A 1 414 ? -15.828 -31.5 -33.188 1 96.31 414 GLY A C 1
ATOM 3172 O O . GLY A 1 414 ? -16.016 -31.859 -34.344 1 96.31 414 GLY A O 1
ATOM 3173 N N . LEU A 1 415 ? -14.852 -31.969 -32.531 1 97 415 LEU A N 1
ATOM 3174 C CA . LEU A 1 415 ? -13.93 -32.969 -33.094 1 97 415 LEU A CA 1
ATOM 3175 C C . LEU A 1 415 ? -13.883 -34.219 -32.219 1 97 415 LEU A C 1
ATOM 3177 O O . LEU A 1 415 ? -14.078 -34.125 -31 1 97 415 LEU A O 1
ATOM 3181 N N . GLN A 1 416 ? -13.578 -35.281 -32.969 1 92.19 416 GLN A N 1
ATOM 3182 C CA . GLN A 1 416 ? -13.367 -36.562 -32.281 1 92.19 416 GLN A CA 1
ATOM 3183 C C . GLN A 1 416 ? -11.875 -36.844 -32.125 1 92.19 416 GLN A C 1
ATOM 3185 O O . GLN A 1 416 ? -11.07 -36.5 -32.969 1 92.19 416 GLN A O 1
ATOM 3190 N N . ASN A 1 417 ? -11.367 -37.375 -31.078 1 95.06 417 ASN A N 1
ATOM 3191 C CA . ASN A 1 417 ? -10.016 -37.812 -30.781 1 95.06 417 ASN A CA 1
ATOM 3192 C C . ASN A 1 417 ? -9 -36.688 -30.844 1 95.06 417 ASN A C 1
ATOM 3194 O O . ASN A 1 417 ? -7.836 -36.906 -31.156 1 95.06 417 ASN A O 1
ATOM 3198 N N . VAL A 1 418 ? -9.414 -35.344 -30.875 1 98.56 418 VAL A N 1
ATOM 3199 C CA . VAL A 1 418 ? -8.555 -34.188 -30.766 1 98.56 418 VAL A CA 1
ATOM 3200 C C . VAL A 1 418 ? -8.742 -33.531 -29.406 1 98.56 418 VAL A C 1
ATOM 3202 O O . VAL A 1 418 ? -9.867 -33.219 -29.016 1 98.56 418 VAL A O 1
ATOM 3205 N N . PHE A 1 419 ? -7.664 -33.375 -28.719 1 98.88 419 PHE A N 1
ATOM 3206 C CA . PHE A 1 419 ? -7.668 -32.781 -27.375 1 98.88 419 PHE A CA 1
ATOM 3207 C C . PHE A 1 419 ? -6.82 -31.531 -27.328 1 98.88 419 PHE A C 1
ATOM 3209 O O . PHE A 1 419 ? -5.945 -31.328 -28.172 1 98.88 419 PHE A O 1
ATOM 3216 N N . ALA A 1 420 ? -7.137 -30.641 -26.391 1 98.94 420 ALA A N 1
ATOM 3217 C CA . ALA A 1 420 ? -6.316 -29.469 -26.094 1 98.94 420 ALA A CA 1
ATOM 3218 C C . ALA A 1 420 ? -6.18 -29.266 -24.578 1 98.94 420 ALA A C 1
ATOM 3220 O O . ALA A 1 420 ? -7.125 -29.516 -23.828 1 98.94 420 ALA A O 1
ATOM 3221 N N . GLY A 1 421 ? -5.008 -28.828 -24.141 1 98.81 421 GLY A N 1
ATOM 3222 C CA . GLY A 1 421 ? -4.762 -28.609 -22.719 1 98.81 421 GLY A CA 1
ATOM 3223 C C . GLY A 1 421 ? -3.812 -27.453 -22.453 1 98.81 421 GLY A C 1
ATOM 3224 O O . GLY A 1 421 ? -3.176 -26.938 -23.391 1 98.81 421 GLY A O 1
ATOM 3225 N N . GLY A 1 422 ? -3.746 -27.047 -21.188 1 98.69 422 GLY A N 1
ATOM 3226 C CA . GLY A 1 422 ? -2.855 -25.969 -20.766 1 98.69 422 GLY A CA 1
ATOM 3227 C C . GLY A 1 422 ? -3.375 -24.594 -21.141 1 98.69 422 GLY A C 1
ATOM 3228 O O . GLY A 1 422 ? -4.574 -24.328 -21.047 1 98.69 422 GLY A O 1
ATOM 3229 N N . ASP A 1 423 ? -2.469 -23.781 -21.547 1 98.56 423 ASP A N 1
ATOM 3230 C CA . ASP A 1 423 ? -2.738 -22.344 -21.703 1 98.56 423 ASP A CA 1
ATOM 3231 C C . ASP A 1 423 ? -3.711 -22.078 -22.844 1 98.56 423 ASP A C 1
ATOM 3233 O O . ASP A 1 423 ? -4.309 -21.016 -22.922 1 98.56 423 ASP A O 1
ATOM 3237 N N . ILE A 1 424 ? -3.916 -23.016 -23.75 1 98.81 424 ILE A N 1
ATOM 3238 C CA . ILE A 1 424 ? -4.742 -22.719 -24.922 1 98.81 424 ILE A CA 1
ATOM 3239 C C . ILE A 1 424 ? -6.172 -23.188 -24.672 1 98.81 424 ILE A C 1
ATOM 3241 O O . ILE A 1 424 ? -7.082 -22.859 -25.438 1 98.81 424 ILE A O 1
ATOM 3245 N N . ALA A 1 425 ? -6.395 -23.969 -23.641 1 98.88 425 ALA A N 1
ATOM 3246 C CA . ALA A 1 425 ? -7.672 -24.656 -23.469 1 98.88 425 ALA A CA 1
ATOM 3247 C C . ALA A 1 425 ? -8.633 -23.828 -22.625 1 98.88 425 ALA A C 1
ATOM 3249 O O . ALA A 1 425 ? -8.312 -23.469 -21.484 1 98.88 425 ALA A O 1
ATOM 3250 N N . ALA A 1 426 ? -9.734 -23.453 -23.172 1 98.62 426 ALA A N 1
ATOM 3251 C CA . ALA A 1 426 ? -10.875 -22.922 -22.422 1 98.62 426 ALA A CA 1
ATOM 3252 C C . ALA A 1 426 ? -11.828 -24.047 -22.016 1 98.62 426 ALA A C 1
ATOM 3254 O O . ALA A 1 426 ? -12.539 -24.609 -22.875 1 98.62 426 ALA A O 1
ATOM 3255 N N . TYR A 1 427 ? -11.883 -24.406 -20.75 1 98.25 427 TYR A N 1
ATOM 3256 C CA . TYR A 1 427 ? -12.617 -25.594 -20.297 1 98.25 427 TYR A CA 1
ATOM 3257 C C . TYR A 1 427 ? -13.719 -25.203 -19.328 1 98.25 427 TYR A C 1
ATOM 3259 O O . TYR A 1 427 ? -13.672 -24.141 -18.703 1 98.25 427 TYR A O 1
ATOM 3267 N N . PRO A 1 428 ? -14.695 -26.062 -19.219 1 97.12 428 PRO A N 1
ATOM 3268 C CA . PRO A 1 428 ? -15.82 -25.766 -18.328 1 97.12 428 PRO A CA 1
ATOM 3269 C C . PRO A 1 428 ? -15.422 -25.766 -16.859 1 97.12 428 PRO A C 1
ATOM 3271 O O . PRO A 1 428 ? -14.648 -26.625 -16.438 1 97.12 428 PRO A O 1
ATOM 3274 N N . TRP A 1 429 ? -15.844 -24.875 -16.172 1 94.19 429 TRP A N 1
ATOM 3275 C CA . TRP A 1 429 ? -15.656 -24.75 -14.734 1 94.19 429 TRP A CA 1
ATOM 3276 C C . TRP A 1 429 ? -16.844 -24.016 -14.094 1 94.19 429 TRP A C 1
ATOM 3278 O O . TRP A 1 429 ? -17.203 -22.922 -14.516 1 94.19 429 TRP A O 1
ATOM 3288 N N . ASP A 1 430 ? -17.344 -24.859 -13.023 1 83.62 430 ASP A N 1
ATOM 3289 C CA . ASP A 1 430 ? -18.547 -24.359 -12.375 1 83.62 430 ASP A CA 1
ATOM 3290 C C . ASP A 1 430 ? -19.609 -23.969 -13.406 1 83.62 430 ASP A C 1
ATOM 3292 O O . ASP A 1 430 ? -20 -24.797 -14.234 1 83.62 430 ASP A O 1
ATOM 3296 N N . ASN A 1 431 ? -20.172 -22.875 -13.656 1 81.62 431 ASN A N 1
ATOM 3297 C CA . ASN A 1 431 ? -21.203 -22.469 -14.602 1 81.62 431 ASN A CA 1
ATOM 3298 C C . ASN A 1 431 ? -20.641 -21.578 -15.711 1 81.62 431 ASN A C 1
ATOM 3300 O O . ASN A 1 431 ? -21.391 -20.906 -16.406 1 81.62 431 ASN A O 1
ATOM 3304 N N . GLY A 1 432 ? -19.391 -21.766 -15.852 1 92.44 432 GLY A N 1
ATOM 3305 C CA . GLY A 1 432 ? -18.781 -20.969 -16.891 1 92.44 432 GLY A CA 1
ATOM 3306 C C . GLY A 1 432 ? -17.578 -21.641 -17.531 1 92.44 432 GLY A C 1
ATOM 3307 O O . GLY A 1 432 ? -17.547 -22.875 -17.656 1 92.44 432 GLY A O 1
ATOM 3308 N N . VAL A 1 433 ? -16.781 -20.859 -18.219 1 95.62 433 VAL A N 1
ATOM 3309 C CA . VAL A 1 433 ? -15.562 -21.297 -18.906 1 95.62 433 VAL A CA 1
ATOM 3310 C C . VAL A 1 433 ? -14.359 -20.547 -18.344 1 95.62 433 VAL A C 1
ATOM 3312 O O . VAL A 1 433 ? -14.438 -19.344 -18.062 1 95.62 433 VAL A O 1
ATOM 3315 N N . VAL A 1 434 ? -13.273 -21.344 -18.125 1 96.5 434 VAL A N 1
ATOM 3316 C CA . VAL A 1 434 ? -12.062 -20.688 -17.641 1 96.5 434 VAL A CA 1
ATOM 3317 C C . VAL A 1 434 ? -10.875 -21.109 -18.484 1 96.5 434 VAL A C 1
ATOM 3319 O O . VAL A 1 434 ? -10.93 -22.125 -19.188 1 96.5 434 VAL A O 1
ATOM 3322 N N . ARG A 1 435 ? -9.906 -20.297 -18.562 1 97.38 435 ARG A N 1
ATOM 3323 C CA . ARG A 1 435 ? -8.57 -20.562 -19.094 1 97.38 435 ARG A CA 1
ATOM 3324 C C . ARG A 1 435 ? -7.496 -20.156 -18.094 1 97.38 435 ARG A C 1
ATOM 3326 O O . ARG A 1 435 ? -7.316 -18.969 -17.797 1 97.38 435 ARG A O 1
ATOM 3333 N N . ILE A 1 436 ? -6.816 -21.172 -17.547 1 96.94 436 ILE A N 1
ATOM 3334 C CA . ILE A 1 436 ? -5.883 -20.938 -16.453 1 96.94 436 ILE A CA 1
ATOM 3335 C C . ILE A 1 436 ? -4.465 -21.281 -16.906 1 96.94 436 ILE A C 1
ATOM 3337 O O . ILE A 1 436 ? -4.203 -22.406 -17.344 1 96.94 436 ILE A O 1
ATOM 3341 N N . GLU A 1 437 ? -3.625 -20.328 -16.781 1 96.62 437 GLU A N 1
ATOM 3342 C CA . GLU A 1 437 ? -2.262 -20.453 -17.281 1 96.62 437 GLU A CA 1
ATOM 3343 C C . GLU A 1 437 ? -1.286 -20.812 -16.172 1 96.62 437 GLU A C 1
ATOM 3345 O O . GLU A 1 437 ? -0.298 -20.109 -15.953 1 96.62 437 GLU A O 1
ATOM 3350 N N . HIS A 1 438 ? -1.574 -21.922 -15.453 1 96.81 438 HIS A N 1
ATOM 3351 C CA . HIS A 1 438 ? -0.71 -22.391 -14.375 1 96.81 438 HIS A CA 1
ATOM 3352 C C . HIS A 1 438 ? -0.07 -23.734 -14.727 1 96.81 438 HIS A C 1
ATOM 3354 O O . HIS A 1 438 ? -0.708 -24.578 -15.352 1 96.81 438 HIS A O 1
ATOM 3360 N N . TRP A 1 439 ? 1.139 -23.875 -14.305 1 97.44 439 TRP A N 1
ATOM 3361 C CA . TRP A 1 439 ? 1.865 -25.125 -14.484 1 97.44 439 TRP A CA 1
ATOM 3362 C C . TRP A 1 439 ? 1.075 -26.297 -13.922 1 97.44 439 TRP A C 1
ATOM 3364 O O . TRP A 1 439 ? 0.932 -27.328 -14.578 1 97.44 439 TRP A O 1
ATOM 3374 N N . ASN A 1 440 ? 0.525 -26.125 -12.75 1 97.62 440 ASN A N 1
ATOM 3375 C CA . ASN A 1 440 ? -0.273 -27.156 -12.094 1 97.62 440 ASN A CA 1
ATOM 3376 C C . ASN A 1 440 ? -1.453 -27.594 -12.961 1 97.62 440 ASN A C 1
ATOM 3378 O O . ASN A 1 440 ? -1.706 -28.781 -13.125 1 97.62 440 ASN A O 1
ATOM 3382 N N . VAL A 1 441 ? -2.133 -26.672 -13.523 1 98.19 441 VAL A N 1
ATOM 3383 C CA . VAL A 1 441 ? -3.309 -26.938 -14.352 1 98.19 441 VAL A CA 1
ATOM 3384 C C . VAL A 1 441 ? -2.896 -27.688 -15.617 1 98.19 441 VAL A C 1
ATOM 3386 O O . VAL A 1 441 ? -3.531 -28.672 -16 1 98.19 441 VAL A O 1
ATOM 3389 N N . ALA A 1 442 ? -1.849 -27.219 -16.219 1 98.69 442 ALA A N 1
ATOM 3390 C CA . ALA A 1 442 ? -1.354 -27.875 -17.422 1 98.69 442 ALA A CA 1
ATOM 3391 C C . ALA A 1 442 ? -0.981 -29.328 -17.156 1 98.69 442 ALA A C 1
ATOM 3393 O O . ALA A 1 442 ? -1.295 -30.219 -17.953 1 98.69 442 ALA A O 1
ATOM 3394 N N . CYS A 1 443 ? -0.299 -29.562 -16.078 1 98.5 443 CYS A N 1
ATOM 3395 C CA . CYS A 1 443 ? 0.08 -30.922 -15.703 1 98.5 443 CYS A CA 1
ATOM 3396 C C . CYS A 1 443 ? -1.148 -31.812 -15.562 1 98.5 443 CYS A C 1
ATOM 3398 O O . CYS A 1 443 ? -1.186 -32.906 -16.125 1 98.5 443 CYS A O 1
ATOM 3400 N N . ASN A 1 444 ? -2.127 -31.344 -14.875 1 98.56 444 ASN A N 1
ATOM 3401 C CA . ASN A 1 444 ? -3.32 -32.125 -14.625 1 98.56 444 ASN A CA 1
ATOM 3402 C C . ASN A 1 444 ? -4.148 -32.312 -15.898 1 98.56 444 ASN A C 1
ATOM 3404 O O . ASN A 1 444 ? -4.754 -33.375 -16.094 1 98.56 444 ASN A O 1
ATOM 3408 N N . HIS A 1 445 ? -4.203 -31.281 -16.734 1 98.81 445 HIS A N 1
ATOM 3409 C CA . HIS A 1 445 ? -4.809 -31.469 -18.047 1 98.81 445 HIS A CA 1
ATOM 3410 C C . HIS A 1 445 ? -4.133 -32.594 -18.797 1 98.81 445 HIS A C 1
ATOM 3412 O O . HIS A 1 445 ? -4.812 -33.438 -19.391 1 98.81 445 HIS A O 1
ATOM 3418 N N . GLY A 1 446 ? -2.83 -32.562 -18.797 1 98.75 446 GLY A N 1
ATOM 3419 C CA . GLY A 1 446 ? -2.08 -33.625 -19.453 1 98.75 446 GLY A CA 1
ATOM 3420 C C . GLY A 1 446 ? -2.426 -35.031 -18.938 1 98.75 446 GLY A C 1
ATOM 3421 O O . GLY A 1 446 ? -2.678 -35.938 -19.734 1 98.75 446 GLY A O 1
ATOM 3422 N N . ARG A 1 447 ? -2.463 -35.188 -17.688 1 98 447 ARG A N 1
ATOM 3423 C CA . ARG A 1 447 ? -2.746 -36.469 -17.078 1 98 447 ARG A CA 1
ATOM 3424 C C . ARG A 1 447 ? -4.141 -36.969 -17.469 1 98 447 ARG A C 1
ATOM 3426 O O . ARG A 1 447 ? -4.324 -38.125 -17.797 1 98 447 ARG A O 1
ATOM 3433 N N . ASP A 1 448 ? -5.117 -36.094 -17.391 1 98.19 448 ASP A N 1
ATOM 3434 C CA . ASP A 1 448 ? -6.488 -36.469 -17.719 1 98.19 448 ASP A CA 1
ATOM 3435 C C . ASP A 1 448 ? -6.602 -36.875 -19.188 1 98.19 448 ASP A C 1
ATOM 3437 O O . ASP A 1 448 ? -7.258 -37.875 -19.516 1 98.19 448 ASP A O 1
ATOM 3441 N N . ILE A 1 449 ? -5.961 -36.125 -20.078 1 98.69 449 ILE A N 1
ATOM 3442 C CA . ILE A 1 449 ? -5.953 -36.469 -21.5 1 98.69 449 ILE A CA 1
ATOM 3443 C C . ILE A 1 449 ? -5.285 -37.812 -21.703 1 98.69 449 ILE A C 1
ATOM 3445 O O . ILE A 1 449 ? -5.801 -38.656 -22.422 1 98.69 449 ILE A O 1
ATOM 3449 N N . GLY A 1 450 ? -4.105 -38 -21.078 1 97.94 450 GLY A N 1
ATOM 3450 C CA . GLY A 1 450 ? -3.395 -39.281 -21.188 1 97.94 450 GLY A CA 1
ATOM 3451 C C . GLY A 1 450 ? -4.23 -40.469 -20.766 1 97.94 450 GLY A C 1
ATOM 3452 O O . GLY A 1 450 ? -4.219 -41.5 -21.422 1 97.94 450 GLY A O 1
ATOM 3453 N N . ARG A 1 451 ? -4.938 -40.281 -19.656 1 96.75 451 ARG A N 1
ATOM 3454 C CA . ARG A 1 451 ? -5.809 -41.344 -19.172 1 96.75 451 ARG A CA 1
ATOM 3455 C C . ARG A 1 451 ? -6.902 -41.656 -20.188 1 96.75 451 ARG A C 1
ATOM 3457 O O . ARG A 1 451 ? -7.227 -42.844 -20.422 1 96.75 451 ARG A O 1
ATOM 3464 N N . THR A 1 452 ? -7.512 -40.625 -20.688 1 97.44 452 THR A N 1
ATOM 3465 C CA . THR A 1 452 ? -8.57 -40.781 -21.688 1 97.44 452 THR A CA 1
ATOM 3466 C C . THR A 1 452 ? -8.062 -41.562 -22.891 1 97.44 452 THR A C 1
ATOM 3468 O O . THR A 1 452 ? -8.703 -42.531 -23.328 1 97.44 452 THR A O 1
ATOM 3471 N N . ILE A 1 453 ? -6.914 -41.219 -23.406 1 96.81 453 ILE A N 1
ATOM 3472 C CA . ILE A 1 453 ? -6.379 -41.844 -24.609 1 96.81 453 ILE A CA 1
ATOM 3473 C C . ILE A 1 453 ? -6 -43.281 -24.328 1 96.81 453 ILE A C 1
ATOM 3475 O O . ILE A 1 453 ? -6.301 -44.188 -25.125 1 96.81 453 ILE A O 1
ATOM 3479 N N . ALA A 1 454 ? -5.359 -43.5 -23.25 1 94.69 454 ALA A N 1
ATOM 3480 C CA . ALA A 1 454 ? -4.887 -44.844 -22.906 1 94.69 454 ALA A CA 1
ATOM 3481 C C . ALA A 1 454 ? -6.055 -45.812 -22.672 1 94.69 454 ALA A C 1
ATOM 3483 O O . ALA A 1 454 ? -6 -46.969 -23.047 1 94.69 454 ALA A O 1
ATOM 3484 N N . SER A 1 455 ? -7.09 -45.344 -22.016 1 94.31 455 SER A N 1
ATOM 3485 C CA . SER A 1 455 ? -8.18 -46.219 -21.609 1 94.31 455 SER A CA 1
ATOM 3486 C C . SER A 1 455 ? -9.273 -46.281 -22.672 1 94.31 455 SER A C 1
ATOM 3488 O O . SER A 1 455 ? -10.094 -47.219 -22.672 1 94.31 455 SER A O 1
ATOM 3490 N N . GLY A 1 456 ? -9.391 -45.281 -23.422 1 93.25 456 GLY A N 1
ATOM 3491 C CA . GLY A 1 456 ? -10.484 -45.188 -24.391 1 93.25 456 GLY A CA 1
ATOM 3492 C C . GLY A 1 456 ? -11.766 -44.656 -23.781 1 93.25 456 GLY A C 1
ATOM 3493 O O . GLY A 1 456 ? -12.789 -44.531 -24.453 1 93.25 456 GLY A O 1
ATOM 3494 N N . ARG A 1 457 ? -11.656 -44.281 -22.547 1 95.19 457 ARG A N 1
ATOM 3495 C CA . ARG A 1 457 ? -12.797 -43.688 -21.844 1 95.19 457 ARG A CA 1
ATOM 3496 C C . ARG A 1 457 ? -12.539 -42.25 -21.484 1 95.19 457 ARG A C 1
ATOM 3498 O O . ARG A 1 457 ? -11.422 -41.875 -21.094 1 95.19 457 ARG A O 1
ATOM 3505 N N . LEU A 1 458 ? -13.586 -41.5 -21.609 1 94.31 458 LEU A N 1
ATOM 3506 C CA . LEU A 1 458 ? -13.445 -40.094 -21.312 1 94.31 458 LEU A CA 1
ATOM 3507 C C . LEU A 1 458 ? -13.281 -39.875 -19.812 1 94.31 458 LEU A C 1
ATOM 3509 O O . LEU A 1 458 ? -14.039 -40.438 -19 1 94.31 458 LEU A O 1
ATOM 3513 N N . HIS A 1 459 ? -12.305 -39.094 -19.422 1 94.69 459 HIS A N 1
ATOM 3514 C CA . HIS A 1 459 ? -12.055 -38.688 -18.031 1 94.69 459 HIS A CA 1
ATOM 3515 C C . HIS A 1 459 ? -12.234 -37.188 -17.859 1 94.69 459 HIS A C 1
ATOM 3517 O O . HIS A 1 459 ? -11.422 -36.406 -18.344 1 94.69 459 HIS A O 1
ATOM 3523 N N . PRO A 1 460 ? -13.211 -36.812 -17.094 1 95.75 460 PRO A N 1
ATOM 3524 C CA . PRO A 1 460 ? -13.422 -35.375 -16.906 1 95.75 460 PRO A CA 1
ATOM 3525 C C . PRO A 1 460 ? -12.367 -34.719 -16.016 1 95.75 460 PRO A C 1
ATOM 3527 O O . PRO A 1 460 ? -11.906 -35.344 -15.055 1 95.75 460 PRO A O 1
ATOM 3530 N N . HIS A 1 461 ? -11.992 -33.5 -16.375 1 96.31 461 HIS A N 1
ATOM 3531 C CA . HIS A 1 461 ? -11.078 -32.688 -15.555 1 96.31 461 HIS A CA 1
ATOM 3532 C C . HIS A 1 461 ? -11.812 -32.062 -14.375 1 96.31 461 HIS A C 1
ATOM 3534 O O . HIS A 1 461 ? -12.758 -31.297 -14.562 1 96.31 461 HIS A O 1
ATOM 3540 N N . ARG A 1 462 ? -11.289 -32.344 -13.133 1 93 462 ARG A N 1
ATOM 3541 C CA . ARG A 1 462 ? -11.984 -31.859 -11.945 1 93 462 ARG A CA 1
ATOM 3542 C C . ARG A 1 462 ? -11 -31.266 -10.938 1 93 462 ARG A C 1
ATOM 3544 O O . ARG A 1 462 ? -11.375 -30.969 -9.805 1 93 462 ARG A O 1
ATOM 3551 N N . HIS A 1 463 ? -9.844 -31.047 -11.305 1 96.31 463 HIS A N 1
ATOM 3552 C CA . HIS A 1 463 ? -8.812 -30.594 -10.383 1 96.31 463 HIS A CA 1
ATOM 3553 C C . HIS A 1 463 ? -8.969 -29.109 -10.07 1 96.31 463 HIS A C 1
ATOM 3555 O O . HIS A 1 463 ? -9.18 -28.297 -10.969 1 96.31 463 HIS A O 1
ATOM 3561 N N . ILE A 1 464 ? -8.93 -28.766 -8.773 1 97.25 464 ILE A N 1
ATOM 3562 C CA . ILE A 1 464 ? -8.898 -27.375 -8.344 1 97.25 464 ILE A CA 1
ATOM 3563 C C . ILE A 1 464 ? -7.5 -26.797 -8.555 1 97.25 464 ILE A C 1
ATOM 3565 O O . ILE A 1 464 ? -6.512 -27.359 -8.062 1 97.25 464 ILE A O 1
ATOM 3569 N N . PRO A 1 465 ? -7.391 -25.688 -9.266 1 97.88 465 PRO A N 1
ATOM 3570 C CA . PRO A 1 465 ? -6.082 -25.094 -9.57 1 97.88 465 PRO A CA 1
ATOM 3571 C C . PRO A 1 465 ? -5.305 -24.719 -8.305 1 97.88 465 PRO A C 1
ATOM 3573 O O . PRO A 1 465 ? -5.887 -24.234 -7.34 1 97.88 465 PRO A O 1
ATOM 3576 N N . VAL A 1 466 ? -4.004 -24.984 -8.328 1 97.94 466 VAL A N 1
ATOM 3577 C CA . VAL A 1 466 ? -3.053 -24.594 -7.297 1 97.94 466 VAL A CA 1
ATOM 3578 C C . VAL A 1 466 ? -1.83 -23.938 -7.945 1 97.94 466 VAL A C 1
ATOM 3580 O O . VAL A 1 466 ? -1.373 -24.391 -9 1 97.94 466 VAL A O 1
ATOM 3583 N N . PHE A 1 467 ? -1.348 -22.828 -7.387 1 97 467 PHE A N 1
ATOM 3584 C CA . PHE A 1 467 ? -0.053 -22.312 -7.805 1 97 467 PHE A CA 1
ATOM 3585 C C . PHE A 1 467 ? 0.701 -21.719 -6.621 1 97 467 PHE A C 1
ATOM 3587 O O . PHE A 1 467 ? 0.128 -21.531 -5.543 1 97 467 PHE A O 1
ATOM 3594 N N . TRP A 1 468 ? 1.902 -21.594 -6.781 1 96.5 468 TRP A N 1
ATOM 3595 C CA . TRP A 1 468 ? 2.748 -20.906 -5.816 1 96.5 468 TRP A CA 1
ATOM 3596 C C . TRP A 1 468 ? 3.725 -19.969 -6.523 1 96.5 468 TRP A C 1
ATOM 3598 O O . TRP A 1 468 ? 3.979 -20.109 -7.723 1 96.5 468 TRP A O 1
ATOM 3608 N N . SER A 1 469 ? 4.227 -18.969 -5.879 1 96.75 469 SER A N 1
ATOM 3609 C CA . SER A 1 469 ? 5.195 -18.016 -6.395 1 96.75 469 SER A CA 1
ATOM 3610 C C . SER A 1 469 ? 6.234 -17.656 -5.336 1 96.75 469 SER A C 1
ATOM 3612 O O . SER A 1 469 ? 5.902 -17.516 -4.156 1 96.75 469 SER A O 1
ATOM 3614 N N . GLY A 1 470 ? 7.461 -17.656 -5.82 1 94.56 470 GLY A N 1
ATOM 3615 C CA . GLY A 1 470 ? 8.523 -17.203 -4.934 1 94.56 470 GLY A CA 1
ATOM 3616 C C . GLY A 1 470 ? 8.664 -15.703 -4.898 1 94.56 470 GLY A C 1
ATOM 3617 O O . GLY A 1 470 ? 9.086 -15.086 -5.879 1 94.56 470 GLY A O 1
ATOM 3618 N N . LEU A 1 471 ? 8.273 -15.109 -3.828 1 94.81 471 LEU A N 1
ATOM 3619 C CA . LEU A 1 471 ? 8.438 -13.68 -3.586 1 94.81 471 LEU A CA 1
ATOM 3620 C C . LEU A 1 471 ? 9.391 -13.438 -2.422 1 94.81 471 LEU A C 1
ATOM 3622 O O . LEU A 1 471 ? 10.523 -13.922 -2.43 1 94.81 471 LEU A O 1
ATOM 3626 N N . THR A 1 472 ? 8.992 -12.805 -1.263 1 91.12 472 THR A N 1
ATOM 3627 C CA . THR A 1 472 ? 9.82 -12.797 -0.066 1 91.12 472 THR A CA 1
ATOM 3628 C C . THR A 1 472 ? 9.812 -14.156 0.62 1 91.12 472 THR A C 1
ATOM 3630 O O . THR A 1 472 ? 10.812 -14.578 1.2 1 91.12 472 THR A O 1
ATOM 3633 N N . SER A 1 473 ? 8.703 -14.742 0.482 1 93.94 473 SER A N 1
ATOM 3634 C CA . SER A 1 473 ? 8.398 -16.125 0.858 1 93.94 473 SER A CA 1
ATOM 3635 C C . SER A 1 473 ? 7.41 -16.75 -0.119 1 93.94 473 SER A C 1
ATOM 3637 O O . SER A 1 473 ? 6.82 -16.062 -0.95 1 93.94 473 SER A O 1
ATOM 3639 N N . PRO A 1 474 ? 7.352 -18.078 -0.088 1 95.88 474 PRO A N 1
ATOM 3640 C CA . PRO A 1 474 ? 6.418 -18.703 -1.029 1 95.88 474 PRO A CA 1
ATOM 3641 C C . PRO A 1 474 ? 4.969 -18.312 -0.766 1 95.88 474 PRO A C 1
ATOM 3643 O O . PRO A 1 474 ? 4.457 -18.516 0.337 1 95.88 474 PRO A O 1
ATOM 3646 N N . LEU A 1 475 ? 4.395 -17.688 -1.757 1 97.94 475 LEU A N 1
ATOM 3647 C CA . LEU A 1 475 ? 2.945 -17.516 -1.793 1 97.94 475 LEU A CA 1
ATOM 3648 C C . LEU A 1 475 ? 2.262 -18.75 -2.381 1 97.94 475 LEU A C 1
ATOM 3650 O O . LEU A 1 475 ? 2.67 -19.25 -3.432 1 97.94 475 LEU A O 1
ATOM 3654 N N . ARG A 1 476 ? 1.273 -19.266 -1.699 1 98.19 476 ARG A N 1
ATOM 3655 C CA . ARG A 1 476 ? 0.533 -20.438 -2.154 1 98.19 476 ARG A CA 1
ATOM 3656 C C . ARG A 1 476 ? -0.941 -20.094 -2.361 1 98.19 476 ARG A C 1
ATOM 3658 O O . ARG A 1 476 ? -1.533 -19.359 -1.574 1 98.19 476 ARG A O 1
ATOM 3665 N N . TYR A 1 477 ? -1.469 -20.562 -3.441 1 98.25 477 TYR A N 1
ATOM 3666 C CA . TYR A 1 477 ? -2.846 -20.25 -3.803 1 98.25 477 TYR A CA 1
ATOM 3667 C C . TYR A 1 477 ? -3.584 -21.5 -4.277 1 98.25 477 TYR A C 1
ATOM 3669 O O . TYR A 1 477 ? -3.023 -22.312 -5.008 1 98.25 477 TYR A O 1
ATOM 3677 N N . ALA A 1 478 ? -4.812 -21.656 -3.857 1 98.25 478 ALA A N 1
ATOM 3678 C CA . ALA A 1 478 ? -5.703 -22.719 -4.344 1 98.25 478 ALA A CA 1
ATOM 3679 C C . ALA A 1 478 ? -7.078 -22.156 -4.691 1 98.25 478 ALA A C 1
ATOM 3681 O O . ALA A 1 478 ? -7.621 -21.328 -3.953 1 98.25 478 ALA A O 1
ATOM 3682 N N . GLY A 1 479 ? -7.559 -22.531 -5.844 1 97.31 479 GLY A N 1
ATOM 3683 C CA . GLY A 1 479 ? -8.891 -22.125 -6.254 1 97.31 479 GLY A CA 1
ATOM 3684 C C . GLY A 1 479 ? -8.898 -21.266 -7.508 1 97.31 479 GLY A C 1
ATOM 3685 O O . GLY A 1 479 ? -7.848 -21.047 -8.117 1 97.31 479 GLY A O 1
ATOM 3686 N N . VAL A 1 480 ? -10.031 -20.953 -7.98 1 94.94 480 VAL A N 1
ATOM 3687 C CA . VAL A 1 480 ? -10.266 -20.031 -9.086 1 94.94 480 VAL A CA 1
ATOM 3688 C C . VAL A 1 480 ? -10.969 -18.781 -8.562 1 94.94 480 VAL A C 1
ATOM 3690 O O . VAL A 1 480 ? -12.195 -18.734 -8.492 1 94.94 480 VAL A O 1
ATOM 3693 N N . GLY A 1 481 ? -10.18 -17.812 -8.312 1 91.25 481 GLY A N 1
ATOM 3694 C CA . GLY A 1 481 ? -10.695 -16.609 -7.668 1 91.25 481 GLY A CA 1
ATOM 3695 C C . GLY A 1 481 ? -11.352 -15.641 -8.641 1 91.25 481 GLY A C 1
ATOM 3696 O O . GLY A 1 481 ? -11.625 -14.492 -8.289 1 91.25 481 GLY A O 1
ATOM 3697 N N . LEU A 1 482 ? -11.586 -16.047 -9.844 1 88.69 482 LEU A N 1
ATOM 3698 C CA . LEU A 1 482 ? -12.203 -15.172 -10.828 1 88.69 482 LEU A CA 1
ATOM 3699 C C . LEU A 1 482 ? -13.602 -14.75 -10.383 1 88.69 482 LEU A C 1
ATOM 3701 O O . LEU A 1 482 ? -14.445 -15.602 -10.094 1 88.69 482 LEU A O 1
ATOM 3705 N N . GLY A 1 483 ? -13.789 -13.508 -10.227 1 90.44 483 GLY A N 1
ATOM 3706 C CA . GLY A 1 483 ? -15.117 -12.977 -9.938 1 90.44 483 GLY A CA 1
ATOM 3707 C C . GLY A 1 483 ? -15.398 -12.875 -8.445 1 90.44 483 GLY A C 1
ATOM 3708 O O . GLY A 1 483 ? -16.531 -12.625 -8.047 1 90.44 483 GLY A O 1
ATOM 3709 N N . TYR A 1 484 ? -14.438 -13.094 -7.523 1 95.94 484 TYR A N 1
ATOM 3710 C CA . TYR A 1 484 ? -14.703 -12.922 -6.102 1 95.94 484 TYR A CA 1
ATOM 3711 C C . TYR A 1 484 ? -15.195 -11.508 -5.805 1 95.94 484 TYR A C 1
ATOM 3713 O O . TYR A 1 484 ? -14.773 -10.547 -6.449 1 95.94 484 TYR A O 1
ATOM 3721 N N . ASN A 1 485 ? -16.109 -11.398 -4.891 1 96.94 485 ASN A N 1
ATOM 3722 C CA . ASN A 1 485 ? -16.641 -10.086 -4.523 1 96.94 485 ASN A CA 1
ATOM 3723 C C . ASN A 1 485 ? -16.5 -9.828 -3.025 1 96.94 485 ASN A C 1
ATOM 3725 O O . ASN A 1 485 ? -16.906 -8.766 -2.539 1 96.94 485 ASN A O 1
ATOM 3729 N N . GLN A 1 486 ? -15.984 -10.82 -2.293 1 97.62 486 GLN A N 1
ATOM 3730 C CA . GLN A 1 486 ? -15.664 -10.688 -0.875 1 97.62 486 GLN A CA 1
ATOM 3731 C C . GLN A 1 486 ? -14.266 -11.219 -0.576 1 97.62 486 GLN A C 1
ATOM 3733 O O . GLN A 1 486 ? -13.797 -12.141 -1.242 1 97.62 486 GLN A O 1
ATOM 3738 N N . MET A 1 487 ? -13.672 -10.57 0.356 1 97.69 487 MET A N 1
ATOM 3739 C CA . MET A 1 487 ? -12.344 -11.008 0.771 1 97.69 487 MET A CA 1
ATOM 3740 C C . MET A 1 487 ? -12.164 -10.867 2.279 1 97.69 487 MET A C 1
ATOM 3742 O O . MET A 1 487 ? -12.664 -9.906 2.879 1 97.69 487 MET A O 1
ATOM 3746 N N . TYR A 1 488 ? -11.57 -11.773 2.949 1 98.38 488 TYR A N 1
ATOM 3747 C CA . TYR A 1 488 ? -11.188 -11.727 4.355 1 98.38 488 TYR A CA 1
ATOM 3748 C C . TYR A 1 488 ? -9.734 -12.141 4.539 1 98.38 488 TYR A C 1
ATOM 3750 O O . TYR A 1 488 ? -9.32 -13.211 4.09 1 98.38 488 TYR A O 1
ATOM 3758 N N . VAL A 1 489 ? -8.945 -11.281 5.094 1 98.62 489 VAL A N 1
ATOM 3759 C CA . VAL A 1 489 ? -7.527 -11.547 5.32 1 98.62 489 VAL A CA 1
ATOM 3760 C C . VAL A 1 489 ? -7.27 -11.734 6.816 1 98.62 489 VAL A C 1
ATOM 3762 O O . VAL A 1 489 ? -7.535 -10.828 7.613 1 98.62 489 VAL A O 1
ATOM 3765 N N . ASP A 1 490 ? -6.867 -12.875 7.219 1 98.5 490 ASP A N 1
ATOM 3766 C CA . ASP A 1 490 ? -6.387 -13.141 8.57 1 98.5 490 ASP A CA 1
ATOM 3767 C C . ASP A 1 490 ? -4.859 -13.086 8.625 1 98.5 490 ASP A C 1
ATOM 3769 O O . ASP A 1 490 ? -4.184 -13.93 8.039 1 98.5 490 ASP A O 1
ATOM 3773 N N . GLY A 1 491 ? -4.34 -12.148 9.383 1 97.69 491 GLY A N 1
ATOM 3774 C CA . GLY A 1 491 ? -2.906 -11.906 9.414 1 97.69 491 GLY A CA 1
ATOM 3775 C C . GLY A 1 491 ? -2.5 -10.664 8.633 1 97.69 491 GLY A C 1
ATOM 3776 O O . GLY A 1 491 ? -3.352 -9.867 8.234 1 97.69 491 GLY A O 1
ATOM 3777 N N . GLU A 1 492 ? -1.131 -10.438 8.445 1 97.5 492 GLU A N 1
ATOM 3778 C CA . GLU A 1 492 ? -0.591 -9.25 7.801 1 97.5 492 GLU A CA 1
ATOM 3779 C C . GLU A 1 492 ? 0.281 -9.609 6.602 1 97.5 492 GLU A C 1
ATOM 3781 O O . GLU A 1 492 ? 1.396 -10.109 6.77 1 97.5 492 GLU A O 1
ATOM 3786 N N . PRO A 1 493 ? -0.204 -9.266 5.406 1 97.31 493 PRO A N 1
ATOM 3787 C CA . PRO A 1 493 ? 0.561 -9.617 4.207 1 97.31 493 PRO A CA 1
ATOM 3788 C C . PRO A 1 493 ? 1.96 -9 4.199 1 97.31 493 PRO A C 1
ATOM 3790 O O . PRO A 1 493 ? 2.91 -9.633 3.727 1 97.31 493 PRO A O 1
ATOM 3793 N N . ASP A 1 494 ? 2.109 -7.801 4.73 1 97.19 494 ASP A N 1
ATOM 3794 C CA . ASP A 1 494 ? 3.422 -7.164 4.727 1 97.19 494 ASP A CA 1
ATOM 3795 C C . ASP A 1 494 ? 4.344 -7.789 5.77 1 97.19 494 ASP A C 1
ATOM 3797 O O . ASP A 1 494 ? 5.555 -7.562 5.75 1 97.19 494 ASP A O 1
ATOM 3801 N N . GLU A 1 495 ? 3.803 -8.609 6.629 1 96.12 495 GLU A N 1
ATOM 3802 C CA . GLU A 1 495 ? 4.602 -9.383 7.574 1 96.12 495 GLU A CA 1
ATOM 3803 C C . GLU A 1 495 ? 4.793 -10.82 7.094 1 96.12 495 GLU A C 1
ATOM 3805 O O . GLU A 1 495 ? 5.371 -11.648 7.801 1 96.12 495 GLU A O 1
ATOM 3810 N N . ALA A 1 496 ? 4.262 -11.102 5.965 1 95.5 496 ALA A N 1
ATOM 3811 C CA . ALA A 1 496 ? 4.41 -12.375 5.273 1 95.5 496 ALA A CA 1
ATOM 3812 C C . ALA A 1 496 ? 3.824 -13.523 6.098 1 95.5 496 ALA A C 1
ATOM 3814 O O . ALA A 1 496 ? 4.383 -14.617 6.137 1 95.5 496 ALA A O 1
ATOM 3815 N N . GLU A 1 497 ? 2.852 -13.289 6.832 1 97.62 497 GLU A N 1
ATOM 3816 C CA . GLU A 1 497 ? 2.104 -14.289 7.586 1 97.62 497 GLU A CA 1
ATOM 3817 C C . GLU A 1 497 ? 0.604 -14.008 7.543 1 97.62 497 GLU A C 1
ATOM 3819 O O . GLU A 1 497 ? 0.094 -13.203 8.328 1 97.62 497 GLU A O 1
ATOM 3824 N N . PHE A 1 498 ? -0.033 -14.742 6.582 1 98.44 498 PHE A N 1
ATOM 3825 C CA . PHE A 1 498 ? -1.453 -14.461 6.406 1 98.44 498 PHE A CA 1
ATOM 3826 C C . PHE A 1 498 ? -2.137 -15.594 5.652 1 98.44 498 PHE A C 1
ATOM 3828 O O . PHE A 1 498 ? -1.471 -16.422 5.031 1 98.44 498 PHE A O 1
ATOM 3835 N N . ILE A 1 499 ? -3.424 -15.68 5.75 1 98.75 499 ILE A N 1
ATOM 3836 C CA . ILE A 1 499 ? -4.312 -16.391 4.832 1 98.75 499 ILE A CA 1
ATOM 3837 C C . ILE A 1 499 ? -5.414 -15.445 4.352 1 98.75 499 ILE A C 1
ATOM 3839 O O . ILE A 1 499 ? -6.016 -14.727 5.152 1 98.75 499 ILE A O 1
ATOM 3843 N N . ALA A 1 500 ? -5.598 -15.359 3.109 1 98.88 500 ALA A N 1
ATOM 3844 C CA . ALA A 1 500 ? -6.676 -14.594 2.48 1 98.88 500 ALA A CA 1
ATOM 3845 C C . ALA A 1 500 ? -7.715 -15.523 1.86 1 98.88 500 ALA A C 1
ATOM 3847 O O . ALA A 1 500 ? -7.367 -16.453 1.119 1 98.88 500 ALA A O 1
ATOM 3848 N N . TYR A 1 501 ? -8.961 -15.305 2.219 1 98.88 501 TYR A N 1
ATOM 3849 C CA . TYR A 1 501 ? -10.094 -16.016 1.649 1 98.88 501 TYR A CA 1
ATOM 3850 C C . TYR A 1 501 ? -10.812 -15.172 0.612 1 98.88 501 TYR A C 1
ATOM 3852 O O . TYR A 1 501 ? -11.172 -14.023 0.88 1 98.88 501 TYR A O 1
ATOM 3860 N N . TYR A 1 502 ? -10.992 -15.695 -0.537 1 98.69 502 TYR A N 1
ATOM 3861 C CA . TYR A 1 502 ? -11.75 -15.062 -1.609 1 98.69 502 TYR A CA 1
ATOM 3862 C C . TYR A 1 502 ? -13.086 -15.758 -1.818 1 98.69 502 TYR A C 1
ATOM 3864 O O . TYR A 1 502 ? -13.141 -16.969 -2.02 1 98.69 502 TYR A O 1
ATOM 3872 N N . ALA A 1 503 ? -14.164 -14.992 -1.798 1 98.62 503 ALA A N 1
ATOM 3873 C CA . ALA A 1 503 ? -15.484 -15.617 -1.849 1 98.62 503 ALA A CA 1
ATOM 3874 C C . ALA A 1 503 ? -16.391 -14.906 -2.85 1 98.62 503 ALA A C 1
ATOM 3876 O O . ALA A 1 503 ? -16.188 -13.734 -3.164 1 98.62 503 ALA A O 1
ATOM 3877 N N . LYS A 1 504 ? -17.203 -15.641 -3.486 1 97.25 504 LYS A N 1
ATOM 3878 C CA . LYS A 1 504 ? -18.344 -15.164 -4.262 1 97.25 504 LYS A CA 1
ATOM 3879 C C . LYS A 1 504 ? -19.656 -15.492 -3.564 1 97.25 504 LYS A C 1
ATOM 3881 O O . LYS A 1 504 ? -20 -16.656 -3.396 1 97.25 504 LYS A O 1
ATOM 3886 N N . ASP A 1 505 ? -20.422 -14.461 -3.141 1 96.81 505 ASP A N 1
ATOM 3887 C CA . ASP A 1 505 ? -21.688 -14.656 -2.449 1 96.81 505 ASP A CA 1
ATOM 3888 C C . ASP A 1 505 ? -21.531 -15.609 -1.268 1 96.81 505 ASP A C 1
ATOM 3890 O O . ASP A 1 505 ? -22.266 -16.594 -1.152 1 96.81 505 ASP A O 1
ATOM 3894 N N . ASP A 1 506 ? -20.516 -15.461 -0.503 1 98 506 ASP A N 1
ATOM 3895 C CA . ASP A 1 506 ? -20.25 -16.109 0.773 1 98 506 ASP A CA 1
ATOM 3896 C C . ASP A 1 506 ? -19.625 -17.484 0.563 1 98 506 ASP A C 1
ATOM 3898 O O . ASP A 1 506 ? -19.281 -18.172 1.528 1 98 506 ASP A O 1
ATOM 3902 N N . ARG A 1 507 ? -19.531 -17.906 -0.675 1 97.81 507 ARG A N 1
ATOM 3903 C CA . ARG A 1 507 ? -18.859 -19.172 -0.979 1 97.81 507 ARG A CA 1
ATOM 3904 C C . ARG A 1 507 ? -17.375 -18.938 -1.237 1 97.81 507 ARG A C 1
ATOM 3906 O O . ARG A 1 507 ? -17 -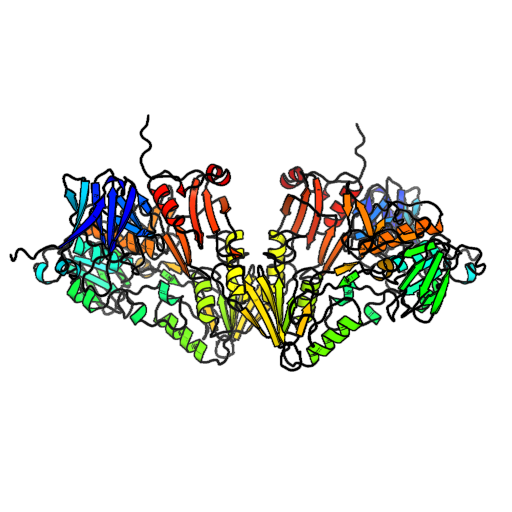18.234 -2.174 1 97.81 507 ARG A O 1
ATOM 3913 N N . VAL A 1 508 ? -16.531 -19.578 -0.489 1 98.56 508 VAL A N 1
ATOM 3914 C CA . VAL A 1 508 ? -15.094 -19.438 -0.671 1 98.56 508 VAL A CA 1
ATOM 3915 C C . VAL A 1 508 ? -14.664 -20.172 -1.945 1 98.56 508 VAL A C 1
ATOM 3917 O O . VAL A 1 508 ? -14.898 -21.375 -2.094 1 98.56 508 VAL A O 1
ATOM 3920 N N . ILE A 1 509 ? -14.031 -19.438 -2.82 1 97.56 509 ILE A N 1
ATOM 3921 C CA . ILE A 1 509 ? -13.695 -20.016 -4.113 1 97.56 509 ILE A CA 1
ATOM 3922 C C . ILE A 1 509 ? -12.18 -19.984 -4.312 1 97.56 509 ILE A C 1
ATOM 3924 O O . ILE A 1 509 ? -11.664 -20.484 -5.32 1 97.56 509 ILE A O 1
ATOM 3928 N N . GLY A 1 510 ? -11.414 -19.359 -3.387 1 98.12 510 GLY A N 1
ATOM 3929 C CA . GLY A 1 510 ? -9.961 -19.328 -3.43 1 98.12 510 GLY A CA 1
ATOM 3930 C C . GLY A 1 510 ? -9.336 -18.938 -2.104 1 98.12 510 GLY A C 1
ATOM 3931 O O . GLY A 1 510 ? -9.984 -18.297 -1.271 1 98.12 510 GLY A O 1
ATOM 3932 N N . VAL A 1 511 ? -8.109 -19.375 -1.883 1 98.69 511 VAL A N 1
ATOM 3933 C CA . VAL A 1 511 ? -7.344 -18.984 -0.706 1 98.69 511 VAL A CA 1
ATOM 3934 C C . VAL A 1 511 ? -5.895 -18.703 -1.104 1 98.69 511 VAL A C 1
ATOM 3936 O O . VAL A 1 511 ? -5.359 -19.359 -2.004 1 98.69 511 VAL A O 1
ATOM 3939 N N . ALA A 1 512 ? -5.309 -17.766 -0.512 1 98.69 512 ALA A N 1
ATOM 3940 C CA . ALA A 1 512 ? -3.881 -17.469 -0.631 1 98.69 512 ALA A CA 1
ATOM 3941 C C . ALA A 1 512 ? -3.213 -17.438 0.74 1 98.69 512 ALA A C 1
ATOM 3943 O O . ALA A 1 512 ? -3.781 -16.906 1.702 1 98.69 512 ALA A O 1
ATOM 3944 N N . THR A 1 513 ? -2.066 -18.078 0.859 1 98.38 513 THR A N 1
ATOM 3945 C CA . THR A 1 513 ? -1.407 -18.125 2.16 1 98.38 513 THR A CA 1
ATOM 3946 C C . THR A 1 513 ? 0.084 -17.828 2.02 1 98.38 513 THR A C 1
ATOM 3948 O O . THR A 1 513 ? 0.664 -18.031 0.951 1 98.38 513 THR A O 1
ATOM 3951 N N . MET A 1 514 ? 0.612 -17.312 2.98 1 97.88 514 MET A N 1
ATOM 3952 C CA . MET A 1 514 ? 2.043 -17.234 3.256 1 97.88 514 MET A CA 1
ATOM 3953 C C . MET A 1 514 ? 2.334 -17.578 4.715 1 97.88 514 MET A C 1
ATOM 3955 O O . MET A 1 514 ? 1.663 -17.078 5.617 1 97.88 514 MET A O 1
ATOM 3959 N N . TRP A 1 515 ? 3.213 -18.453 4.957 1 97.19 515 TRP A N 1
ATOM 3960 C CA . TRP A 1 515 ? 3.664 -18.891 6.27 1 97.19 515 TRP A CA 1
ATOM 3961 C C . TRP A 1 515 ? 2.484 -19.328 7.129 1 97.19 515 TRP A C 1
ATOM 3963 O O . TRP A 1 515 ? 2.43 -19.031 8.32 1 97.19 515 TRP A O 1
ATOM 3973 N N . ARG A 1 516 ? 1.476 -20 6.504 1 97.31 516 ARG A N 1
ATOM 3974 C CA . ARG A 1 516 ? 0.32 -20.547 7.211 1 97.31 516 ARG A CA 1
ATOM 3975 C C . ARG A 1 516 ? 0.078 -22 6.824 1 97.31 516 ARG A C 1
ATOM 3977 O O . ARG A 1 516 ? -1.057 -22.484 6.871 1 97.31 516 ARG A O 1
ATOM 3984 N N . ASP A 1 517 ? 1.083 -22.719 6.461 1 94.94 517 ASP A N 1
ATOM 3985 C CA . ASP A 1 517 ? 0.951 -24.141 6.125 1 94.94 517 ASP A CA 1
ATOM 3986 C C . ASP A 1 517 ? 0.371 -24.922 7.297 1 94.94 517 ASP A C 1
ATOM 3988 O O . ASP A 1 517 ? 0.659 -24.625 8.461 1 94.94 517 ASP A O 1
ATOM 3992 N N . PRO A 1 518 ? -0.445 -25.875 7.062 1 97.56 518 PRO A N 1
ATOM 3993 C CA . PRO A 1 518 ? -0.86 -26.391 5.754 1 97.56 518 PRO A CA 1
ATOM 3994 C C . PRO A 1 518 ? -2.25 -25.906 5.344 1 97.56 518 PRO A C 1
ATOM 3996 O O . PRO A 1 518 ? -3.014 -26.656 4.734 1 97.56 518 PRO A O 1
ATOM 3999 N N . MET A 1 519 ? -2.555 -24.672 5.652 1 98.06 519 MET A N 1
ATOM 4000 C CA . MET A 1 519 ? -3.932 -24.188 5.551 1 98.06 519 MET A CA 1
ATOM 4001 C C . MET A 1 519 ? -4.391 -24.156 4.094 1 98.06 519 MET A C 1
ATOM 4003 O O . MET A 1 519 ? -5.57 -24.375 3.807 1 98.06 519 MET A O 1
ATOM 4007 N N . MET A 1 520 ? -3.508 -23.859 3.176 1 98.12 520 MET A N 1
ATOM 4008 C CA . MET A 1 520 ? -3.904 -23.828 1.771 1 98.12 520 MET A CA 1
ATOM 4009 C C . MET A 1 520 ? -4.418 -25.188 1.313 1 98.12 520 MET A C 1
ATOM 4011 O O . MET A 1 520 ? -5.48 -25.281 0.698 1 98.12 520 MET A O 1
ATOM 4015 N N . VAL A 1 521 ? -3.691 -26.266 1.637 1 97.94 521 VAL A N 1
ATOM 4016 C CA . VAL A 1 521 ? -4.105 -27.578 1.162 1 97.94 521 VAL A CA 1
ATOM 4017 C C . VAL A 1 521 ? -5.273 -28.094 2.002 1 97.94 521 VAL A C 1
ATOM 4019 O O . VAL A 1 521 ? -6.09 -28.875 1.527 1 97.94 521 VAL A O 1
ATOM 4022 N N . GLN A 1 522 ? -5.359 -27.625 3.287 1 97.94 522 GLN A N 1
ATOM 4023 C CA . GLN A 1 522 ? -6.574 -27.906 4.047 1 97.94 522 GLN A CA 1
ATOM 4024 C C . GLN A 1 522 ? -7.801 -27.328 3.348 1 97.94 522 GLN A C 1
ATOM 4026 O O . GLN A 1 522 ? -8.812 -28.016 3.18 1 97.94 522 GLN A O 1
ATOM 4031 N N . ALA A 1 523 ? -7.668 -26.109 2.926 1 98.44 523 ALA A N 1
ATOM 4032 C CA . ALA A 1 523 ? -8.766 -25.484 2.197 1 98.44 523 ALA A CA 1
ATOM 4033 C C . ALA A 1 523 ? -9.062 -26.234 0.899 1 98.44 523 ALA A C 1
ATOM 4035 O O . ALA A 1 523 ? -10.227 -26.469 0.559 1 98.44 523 ALA A O 1
ATOM 4036 N N . LEU A 1 524 ? -7.996 -26.547 0.217 1 97.69 524 LEU A N 1
ATOM 4037 C CA . LEU A 1 524 ? -8.109 -27.312 -1.028 1 97.69 524 LEU A CA 1
ATOM 4038 C C . LEU A 1 524 ? -8.875 -28.609 -0.814 1 97.69 524 LEU A C 1
ATOM 4040 O O . LEU A 1 524 ? -9.781 -28.922 -1.587 1 97.69 524 LEU A O 1
ATOM 4044 N N . SER A 1 525 ? -8.562 -29.344 0.218 1 97 525 SER A N 1
ATOM 4045 C CA . SER A 1 525 ? -9.203 -30.625 0.51 1 97 525 SER A CA 1
ATOM 4046 C C . SER A 1 525 ? -10.68 -30.422 0.854 1 97 525 SER A C 1
ATOM 4048 O O . SER A 1 525 ? -11.523 -31.219 0.449 1 97 525 SER A O 1
ATOM 4050 N N . LEU A 1 526 ? -10.961 -29.375 1.577 1 97.56 526 LEU A N 1
ATOM 4051 C CA . LEU A 1 526 ? -12.336 -29.078 1.955 1 97.56 526 LEU A CA 1
ATOM 4052 C C . LEU A 1 526 ? -13.164 -28.672 0.739 1 97.56 526 LEU A C 1
ATOM 4054 O O . LEU A 1 526 ? -14.305 -29.109 0.579 1 97.56 526 LEU A O 1
ATOM 4058 N N . MET A 1 527 ? -12.578 -27.875 -0.106 1 96.56 527 MET A N 1
ATOM 4059 C CA . MET A 1 527 ? -13.266 -27.469 -1.324 1 96.56 527 MET A CA 1
ATOM 4060 C C . MET A 1 527 ? -13.578 -28.672 -2.207 1 96.56 527 MET A C 1
ATOM 4062 O O . MET A 1 527 ? -14.688 -28.797 -2.73 1 96.56 527 MET A O 1
ATOM 4066 N N . LYS A 1 528 ? -12.609 -29.469 -2.395 1 95.12 528 LYS A N 1
ATOM 4067 C CA . LYS A 1 528 ? -12.789 -30.672 -3.225 1 95.12 528 LYS A CA 1
ATOM 4068 C C . LYS A 1 528 ? -13.898 -31.562 -2.68 1 95.12 528 LYS A C 1
ATOM 4070 O O . LYS A 1 528 ? -14.672 -32.125 -3.449 1 95.12 528 LYS A O 1
ATOM 4075 N N . ALA A 1 529 ? -14.039 -31.609 -1.358 1 94.75 529 ALA A N 1
ATOM 4076 C CA . ALA A 1 529 ? -15.023 -32.469 -0.706 1 94.75 529 ALA A CA 1
ATOM 4077 C C . ALA A 1 529 ? -16.375 -31.781 -0.62 1 94.75 529 ALA A C 1
ATOM 4079 O O . ALA A 1 529 ? -17.359 -32.375 -0.164 1 94.75 529 ALA A O 1
ATOM 4080 N N . GLY A 1 530 ? -16.438 -30.531 -1.021 1 94.56 530 GLY A N 1
ATOM 4081 C CA . GLY A 1 530 ? -17.672 -29.766 -0.89 1 94.56 530 GLY A CA 1
ATOM 4082 C C . GLY A 1 530 ? -18 -29.391 0.546 1 94.56 530 GLY A C 1
ATOM 4083 O O . GLY A 1 530 ? -19.172 -29.281 0.914 1 94.56 530 GLY A O 1
ATOM 4084 N N . LYS A 1 531 ? -16.922 -29.203 1.36 1 96.25 531 LYS A N 1
ATOM 4085 C CA . LYS A 1 531 ? -17.125 -28.984 2.789 1 96.25 531 LYS A CA 1
ATOM 4086 C C . LYS A 1 531 ? -16.484 -27.672 3.244 1 96.25 531 LYS A C 1
ATOM 4088 O O . LYS A 1 531 ? -16.359 -27.422 4.445 1 96.25 531 LYS A O 1
ATOM 4093 N N . MET A 1 532 ? -16.047 -26.875 2.326 1 97.94 532 MET A N 1
ATOM 4094 C CA . MET A 1 532 ? -15.477 -25.578 2.686 1 97.94 532 MET A CA 1
ATOM 4095 C C . MET A 1 532 ? -16.516 -24.688 3.336 1 97.94 532 MET A C 1
ATOM 4097 O O . MET A 1 532 ? -17.609 -24.5 2.787 1 97.94 532 MET A O 1
ATOM 4101 N N . PRO A 1 533 ? -16.219 -24.188 4.5 1 98.31 533 PRO A N 1
ATOM 4102 C CA . PRO A 1 533 ? -17.203 -23.328 5.16 1 98.31 533 PRO A CA 1
ATOM 4103 C C . PRO A 1 533 ? -17.438 -22.016 4.406 1 98.31 533 PRO A C 1
ATOM 4105 O O . PRO A 1 533 ? -16.641 -21.641 3.547 1 98.31 533 PRO A O 1
ATOM 4108 N N . ARG A 1 534 ? -18.578 -21.438 4.73 1 98.56 534 ARG A N 1
ATOM 4109 C CA . ARG A 1 534 ? -18.859 -20.109 4.199 1 98.56 534 ARG A CA 1
ATOM 4110 C C . ARG A 1 534 ? -17.906 -19.062 4.77 1 98.56 534 ARG A C 1
ATOM 4112 O O . ARG A 1 534 ? -17.359 -19.25 5.859 1 98.56 534 ARG A O 1
ATOM 4119 N N . LEU A 1 535 ? -17.703 -18.016 3.984 1 98.75 535 LEU A N 1
ATOM 4120 C CA . LEU A 1 535 ? -16.812 -16.953 4.434 1 98.75 535 LEU A CA 1
ATOM 4121 C C . LEU A 1 535 ? -17.312 -16.344 5.746 1 98.75 535 LEU A C 1
ATOM 4123 O O . LEU A 1 535 ? -16.5 -16.047 6.633 1 98.75 535 LEU A O 1
ATOM 4127 N N . SER A 1 536 ? -18.609 -16.125 5.895 1 98.62 536 SER A N 1
ATOM 4128 C CA . SER A 1 536 ? -19.203 -15.523 7.086 1 98.62 536 SER A CA 1
ATOM 4129 C C . SER A 1 536 ? -18.844 -16.328 8.336 1 98.62 536 SER A C 1
ATOM 4131 O O . SER A 1 536 ? -18.625 -15.758 9.406 1 98.62 536 SER A O 1
ATOM 4133 N N . ASP A 1 537 ? -18.797 -17.688 8.211 1 98.56 537 ASP A N 1
ATOM 4134 C CA . ASP A 1 537 ? -18.438 -18.562 9.328 1 98.56 537 ASP A CA 1
ATOM 4135 C C . ASP A 1 537 ? -16.969 -18.359 9.711 1 98.56 537 ASP A C 1
ATOM 4137 O O . ASP A 1 537 ? -16.625 -18.344 10.898 1 98.56 537 ASP A O 1
ATOM 4141 N N . ILE A 1 538 ? -16.141 -18.219 8.727 1 98.69 538 ILE A N 1
ATOM 4142 C CA . ILE A 1 538 ? -14.719 -18.047 8.961 1 98.69 538 ILE A CA 1
ATOM 4143 C C . ILE A 1 538 ? -14.469 -16.703 9.648 1 98.69 538 ILE A C 1
ATOM 4145 O O . ILE A 1 538 ? -13.711 -16.625 10.617 1 98.69 538 ILE A O 1
ATOM 4149 N N . VAL A 1 539 ? -15.125 -15.68 9.133 1 98.06 539 VAL A N 1
ATOM 4150 C CA . VAL A 1 539 ? -15.016 -14.344 9.719 1 98.06 539 VAL A CA 1
ATOM 4151 C C . VAL A 1 539 ? -15.492 -14.367 11.164 1 98.06 539 VAL A C 1
ATOM 4153 O O . VAL A 1 539 ? -14.953 -13.664 12.016 1 98.06 539 VAL A O 1
ATOM 4156 N N . ALA A 1 540 ? -16.484 -15.188 11.453 1 98.06 540 ALA A N 1
ATOM 4157 C CA . ALA A 1 540 ? -17.047 -15.305 12.789 1 98.06 540 ALA A CA 1
ATOM 4158 C C . ALA A 1 540 ? -16.125 -16.109 13.711 1 98.06 540 ALA A C 1
ATOM 4160 O O . ALA A 1 540 ? -16.406 -16.25 14.898 1 98.06 540 ALA A O 1
ATOM 4161 N N . GLY A 1 541 ? -15.055 -16.781 13.164 1 97.38 541 GLY A N 1
ATOM 4162 C CA . GLY A 1 541 ? -14.055 -17.375 14.039 1 97.38 541 GLY A CA 1
ATOM 4163 C C . GLY A 1 541 ? -13.852 -18.859 13.781 1 97.38 541 GLY A C 1
ATOM 4164 O O . GLY A 1 541 ? -13.07 -19.5 14.484 1 97.38 541 GLY A O 1
ATOM 4165 N N . LEU A 1 542 ? -14.492 -19.391 12.789 1 98 542 LEU A N 1
ATOM 4166 C CA . LEU A 1 542 ? -14.32 -20.812 12.5 1 98 542 LEU A CA 1
ATOM 4167 C C . LEU A 1 542 ? -12.922 -21.094 11.961 1 98 542 LEU A C 1
ATOM 4169 O O . LEU A 1 542 ? -12.477 -20.453 11 1 98 542 LEU A O 1
ATOM 4173 N N . ASP A 1 543 ? -12.227 -22.016 12.57 1 97.38 543 ASP A N 1
ATOM 4174 C CA . ASP A 1 543 ? -10.914 -22.469 12.133 1 97.38 543 ASP A CA 1
ATOM 4175 C C . ASP A 1 543 ? -11.031 -23.672 11.195 1 97.38 543 ASP A C 1
ATOM 4177 O O . ASP A 1 543 ? -11.422 -24.766 11.617 1 97.38 543 ASP A O 1
ATOM 4181 N N . ILE A 1 544 ? -10.594 -23.5 10.016 1 97.75 544 ILE A N 1
ATOM 4182 C CA . ILE A 1 544 ? -10.797 -24.547 9.023 1 97.75 544 ILE A CA 1
ATOM 4183 C C . ILE A 1 544 ? -9.938 -25.766 9.367 1 97.75 544 ILE A C 1
ATOM 4185 O O . ILE A 1 544 ? -10.18 -26.859 8.867 1 97.75 544 ILE A O 1
ATOM 4189 N N . MET A 1 545 ? -8.922 -25.609 10.188 1 96.44 545 MET A N 1
ATOM 4190 C CA . MET A 1 545 ? -8.023 -26.703 10.547 1 96.44 545 MET A CA 1
ATOM 4191 C C . MET A 1 545 ? -8.719 -27.703 11.461 1 96.44 545 MET A C 1
ATOM 4193 O O . MET A 1 545 ? -8.227 -28.812 11.656 1 96.44 545 MET A O 1
ATOM 4197 N N . THR A 1 546 ? -9.867 -27.312 11.977 1 95.38 546 THR A N 1
ATOM 4198 C CA . THR A 1 546 ? -10.602 -28.188 12.875 1 95.38 546 THR A CA 1
ATOM 4199 C C . THR A 1 546 ? -11.555 -29.094 12.086 1 95.38 546 THR A C 1
ATOM 4201 O O . THR A 1 546 ? -12.18 -29.984 12.648 1 95.38 546 THR A O 1
ATOM 4204 N N . LEU A 1 547 ? -11.602 -28.875 10.805 1 93.69 547 LEU A N 1
ATOM 4205 C CA . LEU A 1 547 ? -12.57 -29.594 9.977 1 93.69 547 LEU A CA 1
ATOM 4206 C C . LEU A 1 547 ? -11.938 -30.828 9.344 1 93.69 547 LEU A C 1
ATOM 4208 O O . LEU A 1 547 ? -10.719 -30.875 9.172 1 93.69 547 LEU A O 1
ATOM 4212 N N . THR A 1 548 ? -12.773 -31.797 9.094 1 87.75 548 THR A N 1
ATOM 4213 C CA . THR A 1 548 ? -12.359 -33 8.391 1 87.75 548 THR A CA 1
ATOM 4214 C C . THR A 1 548 ? -13.164 -33.188 7.113 1 87.75 548 THR A C 1
ATOM 4216 O O . THR A 1 548 ? -14.211 -32.562 6.93 1 87.75 548 THR A O 1
ATOM 4219 N N . THR A 1 549 ? -12.609 -34 6.172 1 82.5 549 THR A N 1
ATOM 4220 C CA . THR A 1 549 ? -13.305 -34.25 4.914 1 82.5 549 THR A CA 1
ATOM 4221 C C . THR A 1 549 ? -14.242 -35.438 5.051 1 82.5 549 THR A C 1
ATOM 4223 O O . THR A 1 549 ? -14.883 -35.844 4.078 1 82.5 549 THR A O 1
ATOM 4226 N N . THR A 1 550 ? -14.32 -35.969 6.242 1 70.94 550 THR A N 1
ATOM 4227 C CA . THR A 1 550 ? -15.211 -37.094 6.473 1 70.94 550 THR A CA 1
ATOM 4228 C C . THR A 1 550 ? -16.672 -36.688 6.262 1 70.94 550 THR A C 1
ATOM 4230 O O . THR A 1 550 ? -17.094 -35.625 6.723 1 70.94 550 THR A O 1
ATOM 4233 N N . PRO A 1 551 ? -17.391 -37.5 5.293 1 53.66 551 PRO A N 1
ATOM 4234 C CA . PRO A 1 551 ? -18.828 -37.219 5.133 1 53.66 551 PRO A CA 1
ATOM 4235 C C . PRO A 1 551 ? -19.578 -37.219 6.457 1 53.66 551 PRO A C 1
ATOM 4237 O O . PRO A 1 551 ? -19.25 -38 7.352 1 53.66 551 PRO A O 1
ATOM 4240 N N . THR A 1 552 ? -20.219 -36 6.852 1 41.38 552 THR A N 1
ATOM 4241 C CA . THR A 1 552 ? -21.078 -36 8.031 1 41.38 552 THR A CA 1
ATOM 4242 C C . THR A 1 552 ? -22.141 -37.094 7.945 1 41.38 552 THR A C 1
ATOM 4244 O O . THR A 1 552 ? -22.859 -37.188 6.949 1 41.38 552 THR A O 1
ATOM 4247 N N . ARG A 1 553 ? -22.062 -38.25 8.523 1 29.17 553 ARG A N 1
ATOM 4248 C CA . ARG A 1 553 ? -23.234 -39.125 8.672 1 29.17 553 ARG A CA 1
ATOM 4249 C C . ARG A 1 553 ? -24.438 -38.344 9.203 1 29.17 553 ARG A C 1
ATOM 4251 O O . ARG A 1 553 ? -24.312 -37.562 10.156 1 29.17 553 ARG A O 1
ATOM 4258 N N . LYS A 1 554 ? -25.438 -38.156 8.172 1 36.94 554 LYS A N 1
ATOM 4259 C CA . LYS A 1 554 ? -26.734 -37.875 8.773 1 36.94 554 LYS A CA 1
ATOM 4260 C C . LYS A 1 554 ? -26.984 -38.75 9.977 1 36.94 554 LYS A C 1
ATOM 4262 O O . LYS A 1 554 ? -26.891 -40 9.875 1 36.94 554 LYS A O 1
ATOM 4267 N N . MET A 1 555 ? -26.719 -37.938 11.164 1 21.02 555 MET A N 1
ATOM 4268 C CA . MET A 1 555 ? -27.547 -38.719 12.078 1 21.02 555 MET A CA 1
ATOM 4269 C C . MET A 1 555 ? -28.953 -38.906 11.5 1 21.02 555 MET A C 1
ATOM 4271 O O . MET A 1 555 ? -29.562 -37.969 10.992 1 21.02 555 MET A O 1
ATOM 4275 N N . MET B 1 1 ? -12.602 67.375 7.914 1 30.42 1 MET B N 1
ATOM 4276 C CA . MET B 1 1 ? -12.445 65.938 7.598 1 30.42 1 MET B CA 1
ATOM 4277 C C . MET B 1 1 ? -12.844 65.688 6.156 1 30.42 1 MET B C 1
ATOM 4279 O O . MET B 1 1 ? -13.984 65.938 5.762 1 30.42 1 MET B O 1
ATOM 4283 N N . SER B 1 2 ? -11.953 65.938 5.207 1 37.91 2 SER B N 1
ATOM 4284 C CA . SER B 1 2 ? -12.25 66 3.777 1 37.91 2 SER B CA 1
ATOM 4285 C C . SER B 1 2 ? -13.172 64.875 3.35 1 37.91 2 SER B C 1
ATOM 4287 O O . SER B 1 2 ? -13.016 63.719 3.797 1 37.91 2 SER B O 1
ATOM 4289 N N . ASP B 1 3 ? -14.398 65 3.195 1 43.69 3 ASP B N 1
ATOM 4290 C CA . ASP B 1 3 ? -15.422 64.125 2.654 1 43.69 3 ASP B CA 1
ATOM 4291 C C . ASP B 1 3 ? -14.844 63.25 1.558 1 43.69 3 ASP B C 1
ATOM 4293 O O . ASP B 1 3 ? -14.789 63.656 0.393 1 43.69 3 ASP B O 1
ATOM 4297 N N . GLN B 1 4 ? -13.648 62.656 1.626 1 51.38 4 GLN B N 1
ATOM 4298 C CA . GLN B 1 4 ? -12.945 61.875 0.626 1 51.38 4 GLN B CA 1
ATOM 4299 C C . GLN B 1 4 ? -13.883 60.844 -0.019 1 51.38 4 GLN B C 1
ATOM 4301 O O . GLN B 1 4 ? -14.617 60.156 0.676 1 51.38 4 GLN B O 1
ATOM 4306 N N . THR B 1 5 ? -14.312 61.031 -1.347 1 70.06 5 THR B N 1
ATOM 4307 C CA . THR B 1 5 ? -15.305 60.562 -2.307 1 70.06 5 THR B CA 1
ATOM 4308 C C . THR B 1 5 ? -15.211 59.031 -2.469 1 70.06 5 THR B C 1
ATOM 4310 O O . THR B 1 5 ? -14.18 58.5 -2.873 1 70.06 5 THR B O 1
ATOM 4313 N N . LYS B 1 6 ? -16 58.25 -1.806 1 88.75 6 LYS B N 1
ATOM 4314 C CA . LYS B 1 6 ? -16.219 56.812 -2.041 1 88.75 6 LYS B CA 1
ATOM 4315 C C . LYS B 1 6 ? -16.797 56.562 -3.43 1 88.75 6 LYS B C 1
ATOM 4317 O O . LYS B 1 6 ? -17.641 57.344 -3.898 1 88.75 6 LYS B O 1
ATOM 4322 N N . GLU B 1 7 ? -16.109 55.75 -4.117 1 91.62 7 GLU B N 1
ATOM 4323 C CA . GLU B 1 7 ? -16.625 55.344 -5.418 1 91.62 7 GLU B CA 1
ATOM 4324 C C . GLU B 1 7 ? -17.781 54.344 -5.27 1 91.62 7 GLU B C 1
ATOM 4326 O O . GLU B 1 7 ? -17.688 53.375 -4.516 1 91.62 7 GLU B O 1
ATOM 4331 N N . ARG B 1 8 ? -18.844 54.688 -5.902 1 94.38 8 ARG B N 1
ATOM 4332 C CA . ARG B 1 8 ? -20 53.781 -5.918 1 94.38 8 ARG B CA 1
ATOM 4333 C C . ARG B 1 8 ? -19.906 52.812 -7.082 1 94.38 8 ARG B C 1
ATOM 4335 O O . ARG B 1 8 ? -19.875 53.219 -8.242 1 94.38 8 ARG B O 1
ATOM 4342 N N . ILE B 1 9 ? -19.844 51.5 -6.828 1 94.44 9 ILE B N 1
ATOM 4343 C CA . ILE B 1 9 ? -19.672 50.469 -7.852 1 94.44 9 ILE B CA 1
ATOM 4344 C C . ILE B 1 9 ? -20.891 49.562 -7.883 1 94.44 9 ILE B C 1
ATOM 4346 O O . ILE B 1 9 ? -21.312 49.062 -6.848 1 94.44 9 ILE B O 1
ATOM 4350 N N . PHE B 1 10 ? -21.391 49.375 -9.039 1 95.81 10 PHE B N 1
ATOM 4351 C CA . PHE B 1 10 ? -22.531 48.469 -9.234 1 95.81 10 PHE B CA 1
ATOM 4352 C C . PHE B 1 10 ? -22.109 47 -9.102 1 95.81 10 PHE B C 1
ATOM 4354 O O . PHE B 1 10 ? -21.141 46.594 -9.727 1 95.81 10 PHE B O 1
ATOM 4361 N N . VAL B 1 11 ? -22.844 46.281 -8.258 1 96.06 11 VAL B N 1
ATOM 4362 C CA . VAL B 1 11 ? -22.531 44.875 -8.031 1 96.06 11 VAL B CA 1
ATOM 4363 C C . VAL B 1 11 ? -23.469 44 -8.859 1 96.06 11 VAL B C 1
ATOM 4365 O O . VAL B 1 11 ? -23.016 43.094 -9.562 1 96.06 11 VAL B O 1
ATOM 4368 N N . GLY B 1 12 ? -24.766 44.281 -8.758 1 95.69 12 GLY B N 1
ATOM 4369 C CA . GLY B 1 12 ? -25.781 43.5 -9.445 1 95.69 12 GLY B CA 1
ATOM 4370 C C . GLY B 1 12 ? -27.188 43.75 -8.914 1 95.69 12 GLY B C 1
ATOM 4371 O O . GLY B 1 12 ? -27.391 44.625 -8.055 1 95.69 12 GLY B O 1
ATOM 4372 N N . LEU B 1 13 ? -28.125 43 -9.531 1 96.62 13 LEU B N 1
ATOM 4373 C CA . LEU B 1 13 ? -29.5 43.031 -9.062 1 96.62 13 LEU B CA 1
ATOM 4374 C C . LEU B 1 13 ? -29.703 42.094 -7.883 1 96.62 13 LEU B C 1
ATOM 4376 O O . LEU B 1 13 ? -29.141 41 -7.855 1 96.62 13 LEU B O 1
ATOM 4380 N N . ALA B 1 14 ? -30.484 42.5 -6.918 1 95.88 14 ALA B N 1
ATOM 4381 C CA . ALA B 1 14 ? -30.766 41.688 -5.73 1 95.88 14 ALA B CA 1
ATOM 4382 C C . ALA B 1 14 ? -31.266 40.312 -6.113 1 95.88 14 ALA B C 1
ATOM 4384 O O . ALA B 1 14 ? -30.938 39.312 -5.457 1 95.88 14 ALA B O 1
ATOM 4385 N N . CYS B 1 15 ? -32.031 40.156 -7.176 1 94.88 15 CYS B N 1
ATOM 4386 C CA . CYS B 1 15 ? -32.594 38.875 -7.59 1 94.88 15 CYS B CA 1
ATOM 4387 C C . CYS B 1 15 ? -31.531 37.938 -8.094 1 94.88 15 CYS B C 1
ATOM 4389 O O . CYS B 1 15 ? -31.719 36.719 -8.062 1 94.88 15 CYS B O 1
ATOM 4391 N N . ASP B 1 16 ? -30.406 38.469 -8.531 1 96.06 16 ASP B N 1
ATOM 4392 C CA . ASP B 1 16 ? -29.297 37.656 -9.039 1 96.06 16 ASP B CA 1
ATOM 4393 C C . ASP B 1 16 ? -28.359 37.25 -7.906 1 96.06 16 ASP B C 1
ATOM 4395 O O . ASP B 1 16 ? -27.422 36.469 -8.117 1 96.06 16 ASP B O 1
ATOM 4399 N N . MET B 1 17 ? -28.609 37.75 -6.727 1 96.62 17 MET B N 1
ATOM 4400 C CA . MET B 1 17 ? -27.75 37.469 -5.562 1 96.62 17 MET B CA 1
ATOM 4401 C C . MET B 1 17 ? -28.594 37 -4.375 1 96.62 17 MET B C 1
ATOM 4403 O O . MET B 1 17 ? -28.641 37.688 -3.346 1 96.62 17 MET B O 1
ATOM 4407 N N . PRO B 1 18 ? -29.188 35.844 -4.508 1 94.88 18 PRO B N 1
ATOM 4408 C CA . PRO B 1 18 ? -30.062 35.344 -3.451 1 94.88 18 PRO B CA 1
ATOM 4409 C C . PRO B 1 18 ? -29.328 35.062 -2.148 1 94.88 18 PRO B C 1
ATOM 4411 O O . PRO B 1 18 ? -28.094 35.125 -2.111 1 94.88 18 PRO B O 1
ATOM 4414 N N . VAL B 1 19 ? -30.094 34.781 -1.095 1 94.25 19 VAL B N 1
ATOM 4415 C CA . VAL B 1 19 ? -29.547 34.469 0.224 1 94.25 19 VAL B CA 1
ATOM 4416 C C . VAL B 1 19 ? -28.578 33.312 0.122 1 94.25 19 VAL B C 1
ATOM 4418 O O . VAL B 1 19 ? -28.875 32.281 -0.514 1 94.25 19 VAL B O 1
ATOM 4421 N N . GLY B 1 20 ? -27.438 33.5 0.696 1 92.62 20 GLY B N 1
ATOM 4422 C CA . GLY B 1 20 ? -26.438 32.469 0.7 1 92.62 20 GLY B CA 1
ATOM 4423 C C . GLY B 1 20 ? -25.453 32.562 -0.447 1 92.62 20 GLY B C 1
ATOM 4424 O O . GLY B 1 20 ? -24.453 31.844 -0.49 1 92.62 20 GLY B O 1
ATOM 4425 N N . SER B 1 21 ? -25.641 33.531 -1.285 1 94.25 21 SER B N 1
ATOM 4426 C CA . SER B 1 21 ? -24.766 33.656 -2.451 1 94.25 21 SER B CA 1
ATOM 4427 C C . SER B 1 21 ? -23.578 34.562 -2.146 1 94.25 21 SER B C 1
ATOM 4429 O O . SER B 1 21 ? -23.625 35.375 -1.199 1 94.25 21 SER B O 1
ATOM 4431 N N . ILE B 1 22 ? -22.531 34.375 -2.924 1 96.25 22 ILE B N 1
ATOM 4432 C CA . ILE B 1 22 ? -21.359 35.25 -2.939 1 96.25 22 ILE B CA 1
ATOM 4433 C C . ILE B 1 22 ? -21.094 35.719 -4.363 1 96.25 22 ILE B C 1
ATOM 4435 O O . ILE B 1 22 ? -21.156 34.938 -5.312 1 96.25 22 ILE B O 1
ATOM 4439 N N . THR B 1 23 ? -20.859 37 -4.504 1 96.25 23 THR B N 1
ATOM 4440 C CA . THR B 1 23 ? -20.578 37.594 -5.801 1 96.25 23 THR B CA 1
ATOM 4441 C C . THR B 1 23 ? -19.281 38.406 -5.75 1 96.25 23 THR B C 1
ATOM 4443 O O . THR B 1 23 ? -19.125 39.281 -4.891 1 96.25 23 THR B O 1
ATOM 4446 N N . GLU B 1 24 ? -18.391 38.094 -6.633 1 95.38 24 GLU B N 1
ATOM 4447 C CA . GLU B 1 24 ? -17.141 38.844 -6.703 1 95.38 24 GLU B CA 1
ATOM 4448 C C . GLU B 1 24 ? -17.25 40 -7.703 1 95.38 24 GLU B C 1
ATOM 4450 O O . GLU B 1 24 ? -17.828 39.844 -8.781 1 95.38 24 GLU B O 1
ATOM 4455 N N . VAL B 1 25 ? -16.688 41.125 -7.32 1 93.56 25 VAL B N 1
ATOM 4456 C CA . VAL B 1 25 ? -16.734 42.344 -8.156 1 93.56 25 VAL B CA 1
ATOM 4457 C C . VAL B 1 25 ? -15.328 42.906 -8.289 1 93.56 25 VAL B C 1
ATOM 4459 O O . VAL B 1 25 ? -14.664 43.188 -7.281 1 93.56 25 VAL B O 1
ATOM 4462 N N . PRO B 1 26 ? -14.984 43.094 -9.492 1 92 26 PRO B N 1
ATOM 4463 C CA . PRO B 1 26 ? -13.672 43.719 -9.672 1 92 26 PRO B CA 1
ATOM 4464 C C . PRO B 1 26 ? -13.656 45.188 -9.242 1 92 26 PRO B C 1
ATOM 4466 O O . PRO B 1 26 ? -14.625 45.906 -9.461 1 92 26 PRO B O 1
ATOM 4469 N N . LEU B 1 27 ? -12.641 45.5 -8.578 1 89.62 27 LEU B N 1
ATOM 4470 C CA . LEU B 1 27 ? -12.43 46.906 -8.227 1 89.62 27 LEU B CA 1
ATOM 4471 C C . LEU B 1 27 ? -11.43 47.562 -9.172 1 89.62 27 LEU B C 1
ATOM 4473 O O . LEU B 1 27 ? -10.492 46.906 -9.641 1 89.62 27 LEU B O 1
ATOM 4477 N N . ASP B 1 28 ? -11.703 48.719 -9.883 1 73.62 28 ASP B N 1
ATOM 4478 C CA . ASP B 1 28 ? -10.914 49.438 -10.875 1 73.62 28 ASP B CA 1
ATOM 4479 C C . ASP B 1 28 ? -9.867 50.312 -10.203 1 73.62 28 ASP B C 1
ATOM 4481 O O . ASP B 1 28 ? -9.234 51.156 -10.859 1 73.62 28 ASP B O 1
ATOM 4485 N N . GLY B 1 29 ? -9.219 49.906 -9.117 1 63.53 29 GLY B N 1
ATOM 4486 C CA . GLY B 1 29 ? -8.305 50.875 -8.523 1 63.53 29 GLY B CA 1
ATOM 4487 C C . GLY B 1 29 ? -6.848 50.469 -8.648 1 63.53 29 GLY B C 1
ATOM 4488 O O . GLY B 1 29 ? -6.543 49.344 -9.047 1 63.53 29 GLY B O 1
ATOM 4489 N N . ALA B 1 30 ? -6.031 51.5 -8.789 1 61.75 30 ALA B N 1
ATOM 4490 C CA . ALA B 1 30 ? -4.578 51.344 -8.836 1 61.75 30 ALA B CA 1
ATOM 4491 C C . ALA B 1 30 ? -4.066 50.625 -7.59 1 61.75 30 ALA B C 1
ATOM 4493 O O . ALA B 1 30 ? -3.221 51.125 -6.863 1 61.75 30 ALA B O 1
ATOM 4494 N N . LEU B 1 31 ? -4.871 49.656 -7.168 1 70.12 31 LEU B N 1
ATOM 4495 C CA . LEU B 1 31 ? -4.363 48.906 -6.027 1 70.12 31 LEU B CA 1
ATOM 4496 C C . LEU B 1 31 ? -3.389 47.812 -6.48 1 70.12 31 LEU B C 1
ATOM 4498 O O . LEU B 1 31 ? -3.59 47.188 -7.527 1 70.12 31 LEU B O 1
ATOM 4502 N N . ASP B 1 32 ? -2.168 47.812 -5.98 1 66.75 32 ASP B N 1
ATOM 4503 C CA . ASP B 1 32 ? -1.15 46.781 -6.195 1 66.75 32 ASP B CA 1
ATOM 4504 C C . ASP B 1 32 ? -0.869 46 -4.914 1 66.75 32 ASP B C 1
ATOM 4506 O O . ASP B 1 32 ? -0.268 46.531 -3.979 1 66.75 32 ASP B O 1
ATOM 4510 N N . PRO B 1 33 ? -1.349 44.875 -5.055 1 70.88 33 PRO B N 1
ATOM 4511 C CA . PRO B 1 33 ? -2.057 44.031 -6.027 1 70.88 33 PRO B CA 1
ATOM 4512 C C . PRO B 1 33 ? -3.547 44.344 -6.109 1 70.88 33 PRO B C 1
ATOM 4514 O O . PRO B 1 33 ? -4.105 44.938 -5.18 1 70.88 33 PRO B O 1
ATOM 4517 N N . PRO B 1 34 ? -4.09 43.906 -7.305 1 76.38 34 PRO B N 1
ATOM 4518 C CA . PRO B 1 34 ? -5.527 44.156 -7.449 1 76.38 34 PRO B CA 1
ATOM 4519 C C . PRO B 1 34 ? -6.359 43.469 -6.383 1 76.38 34 PRO B C 1
ATOM 4521 O O . PRO B 1 34 ? -6.043 42.344 -5.984 1 76.38 34 PRO B O 1
ATOM 4524 N N . VAL B 1 35 ? -7.199 44.219 -5.816 1 81.06 35 VAL B N 1
ATOM 4525 C CA . VAL B 1 35 ? -8.117 43.656 -4.82 1 81.06 35 VAL B CA 1
ATOM 4526 C C . VAL B 1 35 ? -9.539 43.688 -5.363 1 81.06 35 VAL B C 1
ATOM 4528 O O . VAL B 1 35 ? -9.961 44.656 -5.984 1 81.06 35 VAL B O 1
ATOM 4531 N N . ASN B 1 36 ? -10.211 42.562 -5.367 1 93.94 36 ASN B N 1
ATOM 4532 C CA . ASN B 1 36 ? -11.641 42.5 -5.664 1 93.94 36 ASN B CA 1
ATOM 4533 C C . ASN B 1 36 ? -12.477 42.562 -4.391 1 93.94 36 ASN B C 1
ATOM 4535 O O . ASN B 1 36 ? -11.945 42.5 -3.283 1 93.94 36 ASN B O 1
ATOM 4539 N N . ALA B 1 37 ? -13.703 42.906 -4.598 1 96.06 37 ALA B N 1
ATOM 4540 C CA . ALA B 1 37 ? -14.656 42.844 -3.492 1 96.06 37 ALA B CA 1
ATOM 4541 C C . ALA B 1 37 ? -15.523 41.562 -3.59 1 96.06 37 ALA B C 1
ATOM 4543 O O . ALA B 1 37 ? -15.719 41.031 -4.68 1 96.06 37 ALA B O 1
ATOM 4544 N N . LEU B 1 38 ? -15.867 41.156 -2.531 1 97.44 38 LEU B N 1
ATOM 4545 C CA . LEU B 1 38 ? -16.797 40.031 -2.422 1 97.44 38 LEU B CA 1
ATOM 4546 C C . LEU B 1 38 ? -18.078 40.438 -1.699 1 97.44 38 LEU B C 1
ATOM 4548 O O . LEU B 1 38 ? -18.016 40.938 -0.565 1 97.44 38 LEU B O 1
ATOM 4552 N N . VAL B 1 39 ? -19.203 40.281 -2.334 1 97.88 39 VAL B N 1
ATOM 4553 C CA . VAL B 1 39 ? -20.484 40.625 -1.746 1 97.88 39 VAL B CA 1
ATOM 4554 C C . VAL B 1 39 ? -21.234 39.344 -1.354 1 97.88 39 VAL B C 1
ATOM 4556 O O . VAL B 1 39 ? -21.453 38.469 -2.186 1 97.88 39 VAL B O 1
ATOM 4559 N N . ALA B 1 40 ? -21.578 39.312 -0.118 1 97.62 40 ALA B N 1
ATOM 4560 C CA . ALA B 1 40 ? -22.281 38.156 0.426 1 97.62 40 ALA B CA 1
ATOM 4561 C C . ALA B 1 40 ? -23.688 38.562 0.869 1 97.62 40 ALA B C 1
ATOM 4563 O O . ALA B 1 40 ? -23.906 39.625 1.423 1 97.62 40 ALA B O 1
ATOM 4564 N N . ASN B 1 41 ? -24.656 37.719 0.572 1 96.81 41 ASN B N 1
ATOM 4565 C CA . ASN B 1 41 ? -26.016 37.875 1.061 1 96.81 41 ASN B CA 1
ATOM 4566 C C . ASN B 1 41 ? -26.312 36.969 2.246 1 96.81 41 ASN B C 1
ATOM 4568 O O . ASN B 1 41 ? -26.5 35.781 2.072 1 96.81 41 ASN B O 1
ATOM 4572 N N . VAL B 1 42 ? -26.344 37.594 3.434 1 95.81 42 VAL B N 1
ATOM 4573 C CA . VAL B 1 42 ? -26.625 36.844 4.664 1 95.81 42 VAL B CA 1
ATOM 4574 C C . VAL B 1 42 ? -28.016 37.219 5.18 1 95.81 42 VAL B C 1
ATOM 4576 O O . VAL B 1 42 ? -28.203 38.312 5.734 1 95.81 42 VAL B O 1
ATOM 4579 N N . HIS B 1 43 ? -28.969 36.344 5.02 1 93.25 43 HIS B N 1
ATOM 4580 C CA . HIS B 1 43 ? -30.344 36.531 5.465 1 93.25 43 HIS B CA 1
ATOM 4581 C C . HIS B 1 43 ? -30.953 37.812 4.871 1 93.25 43 HIS B C 1
ATOM 4583 O O . HIS B 1 43 ? -31.594 38.562 5.578 1 93.25 43 HIS B O 1
ATOM 4589 N N . GLY B 1 44 ? -30.562 38.031 3.717 1 92.75 44 GLY B N 1
ATOM 4590 C CA . GLY B 1 44 ? -31.188 39.156 3.025 1 92.75 44 GLY B CA 1
ATOM 4591 C C . GLY B 1 44 ? -30.375 40.438 3.129 1 92.75 44 GLY B C 1
ATOM 4592 O O . GLY B 1 44 ? -30.656 41.406 2.424 1 92.75 44 GLY B O 1
ATOM 4593 N N . THR B 1 45 ? -29.469 40.469 4 1 96.25 45 THR B N 1
ATOM 4594 C CA . THR B 1 45 ? -28.609 41.656 4.137 1 96.25 45 THR B CA 1
ATOM 4595 C C . THR B 1 45 ? -27.297 41.438 3.389 1 96.25 45 THR B C 1
ATOM 4597 O O . THR B 1 45 ? -26.656 40.375 3.52 1 96.25 45 THR B O 1
ATOM 4600 N N . TYR B 1 46 ? -26.906 42.438 2.609 1 97.44 46 TYR B N 1
ATOM 4601 C CA . TYR B 1 46 ? -25.672 42.344 1.829 1 97.44 46 TYR B CA 1
ATOM 4602 C C . TYR B 1 46 ? -24.5 42.938 2.6 1 97.44 46 TYR B C 1
ATOM 4604 O O . TYR B 1 46 ? -24.594 44 3.184 1 97.44 46 TYR B O 1
ATOM 4612 N N . TYR B 1 47 ? -23.469 42.156 2.678 1 98 47 TYR B N 1
ATOM 4613 C CA . TYR B 1 47 ? -22.188 42.594 3.223 1 98 47 TYR B CA 1
ATOM 4614 C C . TYR B 1 47 ? -21.078 42.469 2.178 1 98 47 TYR B C 1
ATOM 4616 O O . TYR B 1 47 ? -21.188 41.656 1.246 1 98 47 TYR B O 1
ATOM 4624 N N . ALA B 1 48 ? -20.094 43.312 2.299 1 97.75 48 ALA B N 1
ATOM 4625 C CA . ALA B 1 48 ? -19.016 43.281 1.315 1 97.75 48 ALA B CA 1
ATOM 4626 C C . ALA B 1 48 ? -17.656 43.344 1.996 1 97.75 48 ALA B C 1
ATOM 4628 O O . ALA B 1 48 ? -17.469 44.094 2.959 1 97.75 48 ALA B O 1
ATOM 4629 N N . THR B 1 49 ? -16.766 42.562 1.57 1 97.25 49 THR B N 1
ATOM 4630 C CA . THR B 1 49 ? -15.391 42.5 2.064 1 97.25 49 THR B CA 1
ATOM 4631 C C . THR B 1 49 ? -14.406 42.406 0.907 1 97.25 49 THR B C 1
ATOM 4633 O O . THR B 1 49 ? -14.812 42.25 -0.249 1 97.25 49 THR B O 1
ATOM 4636 N N . THR B 1 50 ? -13.109 42.562 1.218 1 95.25 50 THR B N 1
ATOM 4637 C CA . THR B 1 50 ? -12.094 42.156 0.244 1 95.25 50 THR B CA 1
ATOM 4638 C C . THR B 1 50 ? -12.203 40.688 -0.077 1 95.25 50 THR B C 1
ATOM 4640 O O . THR B 1 50 ? -12.641 39.875 0.762 1 95.25 50 THR B O 1
ATOM 4643 N N . SER B 1 51 ? -11.766 40.281 -1.283 1 95.81 51 SER B N 1
ATOM 4644 C CA . SER B 1 51 ? -12.141 39 -1.824 1 95.81 51 SER B CA 1
ATOM 4645 C C . SER B 1 51 ? -11.039 37.969 -1.608 1 95.81 51 SER B C 1
ATOM 4647 O O . SER B 1 51 ? -11.242 36.781 -1.848 1 95.81 51 SER B O 1
ATOM 4649 N N . LYS B 1 52 ? -9.883 38.344 -1.162 1 95.12 52 LYS B N 1
ATOM 4650 C CA . LYS B 1 52 ? -8.766 37.406 -1.039 1 95.12 52 LYS B CA 1
ATOM 4651 C C . LYS B 1 52 ? -8.461 37.125 0.425 1 95.12 52 LYS B C 1
ATOM 4653 O O . LYS B 1 52 ? -8.508 38 1.274 1 95.12 52 LYS B O 1
ATOM 4658 N N . CYS B 1 53 ? -8.234 35.844 0.709 1 95.75 53 CYS B N 1
ATOM 4659 C CA . CYS B 1 53 ? -7.84 35.438 2.049 1 95.75 53 CYS B CA 1
ATOM 4660 C C . CYS B 1 53 ? -6.527 36.094 2.459 1 95.75 53 CYS B C 1
ATOM 4662 O O . CYS B 1 53 ? -5.566 36.094 1.688 1 95.75 53 CYS B O 1
ATOM 4664 N N . THR B 1 54 ? -6.402 36.531 3.59 1 93.81 54 THR B N 1
ATOM 4665 C CA . THR B 1 54 ? -5.25 37.312 4.027 1 93.81 54 THR B CA 1
ATOM 4666 C C . THR B 1 54 ? -4.105 36.406 4.445 1 93.81 54 THR B C 1
ATOM 4668 O O . THR B 1 54 ? -3.025 36.875 4.809 1 93.81 54 THR B O 1
ATOM 4671 N N . HIS B 1 55 ? -4.289 35.062 4.383 1 93.75 55 HIS B N 1
ATOM 4672 C CA . HIS B 1 55 ? -3.213 34.125 4.648 1 93.75 55 HIS B CA 1
ATOM 4673 C C . HIS B 1 55 ? -2.234 34.062 3.48 1 93.75 55 HIS B C 1
ATOM 4675 O O . HIS B 1 55 ? -1.086 34.469 3.604 1 93.75 55 HIS B O 1
ATOM 4681 N N . TYR B 1 56 ? -2.723 33.656 2.273 1 91.94 56 TYR B N 1
ATOM 4682 C CA . TYR B 1 56 ? -1.85 33.562 1.111 1 91.94 56 TYR B CA 1
ATOM 4683 C C . TYR B 1 56 ? -2.455 34.25 -0.1 1 91.94 56 TYR B C 1
ATOM 4685 O O . TYR B 1 56 ? -1.991 34.062 -1.228 1 91.94 56 TYR B O 1
ATOM 4693 N N . GLY B 1 57 ? -3.525 35 0.1 1 92.5 57 GLY B N 1
ATOM 4694 C CA . GLY B 1 57 ? -4.109 35.781 -0.977 1 92.5 57 GLY B CA 1
ATOM 4695 C C . GLY B 1 57 ? -4.938 34.938 -1.939 1 92.5 57 GLY B C 1
ATOM 4696 O O . GLY B 1 57 ? -5.07 35.281 -3.113 1 92.5 57 GLY B O 1
ATOM 4697 N N . LEU B 1 58 ? -5.461 33.844 -1.5 1 93.5 58 LEU B N 1
ATOM 4698 C CA . LEU B 1 58 ? -6.238 32.969 -2.373 1 93.5 58 LEU B CA 1
ATOM 4699 C C . LEU B 1 58 ? -7.707 33.375 -2.383 1 93.5 58 LEU B C 1
ATOM 4701 O O . LEU B 1 58 ? -8.164 34.094 -1.487 1 93.5 58 LEU B O 1
ATOM 4705 N N . ALA B 1 59 ? -8.445 32.969 -3.344 1 94.56 59 ALA B N 1
ATOM 4706 C CA . ALA B 1 59 ? -9.797 33.438 -3.629 1 94.56 59 ALA B CA 1
ATOM 4707 C C . ALA B 1 59 ? -10.805 32.875 -2.623 1 94.56 59 ALA B C 1
ATOM 4709 O O . ALA B 1 59 ? -10.969 31.656 -2.514 1 94.56 59 ALA B O 1
ATOM 4710 N N . LEU B 1 60 ? -11.516 33.781 -2.012 1 96.88 60 LEU B N 1
ATOM 4711 C CA . LEU B 1 60 ? -12.539 33.375 -1.049 1 96.88 60 LEU B CA 1
ATOM 4712 C C . LEU B 1 60 ? -13.844 33.031 -1.755 1 96.88 60 LEU B C 1
ATOM 4714 O O . LEU B 1 60 ? -14.734 32.406 -1.158 1 96.88 60 LEU B O 1
ATOM 4718 N N . SER B 1 61 ? -13.961 33.375 -3.049 1 95.38 61 SER B N 1
ATOM 4719 C CA . SER B 1 61 ? -15.172 33.125 -3.816 1 95.38 61 SER B CA 1
ATOM 4720 C C . SER B 1 61 ? -15.406 31.625 -3.984 1 95.38 61 SER B C 1
ATOM 4722 O O . SER B 1 61 ? -16.531 31.203 -4.266 1 95.38 61 SER B O 1
ATOM 4724 N N . LYS B 1 62 ? -14.398 30.844 -3.758 1 94.31 62 LYS B N 1
ATOM 4725 C CA . LYS B 1 62 ? -14.5 29.391 -3.906 1 94.31 62 LYS B CA 1
ATOM 4726 C C . LYS B 1 62 ? -14.797 28.719 -2.568 1 94.31 62 LYS B C 1
ATOM 4728 O O . LYS B 1 62 ? -14.852 27.484 -2.482 1 94.31 62 LYS B O 1
ATOM 4733 N N . GLY B 1 63 ? -14.992 29.547 -1.508 1 96.19 63 GLY B N 1
ATOM 4734 C CA . GLY B 1 63 ? -15.148 29.031 -0.162 1 96.19 63 GLY B CA 1
ATOM 4735 C C . GLY B 1 63 ? -16.594 28.75 0.2 1 96.19 63 GLY B C 1
ATOM 4736 O O . GLY B 1 63 ? -17.438 28.531 -0.681 1 96.19 63 GLY B O 1
ATOM 4737 N N . ILE B 1 64 ? -16.859 28.562 1.468 1 96.38 64 ILE B N 1
ATOM 4738 C CA . ILE B 1 64 ? -18.188 28.25 1.999 1 96.38 64 ILE B CA 1
ATOM 4739 C C . ILE B 1 64 ? -18.688 29.422 2.846 1 96.38 64 ILE B C 1
ATOM 4741 O O . ILE B 1 64 ? -18.016 29.844 3.785 1 96.38 64 ILE B O 1
ATOM 4745 N N . LEU B 1 65 ? -19.828 29.906 2.486 1 96.81 65 LEU B N 1
ATOM 4746 C CA . LEU B 1 65 ? -20.547 30.906 3.285 1 96.81 65 LEU B CA 1
ATOM 4747 C C . LEU B 1 65 ? -21.625 30.234 4.133 1 96.81 65 LEU B C 1
ATOM 4749 O O . LEU B 1 65 ? -22.516 29.578 3.602 1 96.81 65 LEU B O 1
ATOM 4753 N N . THR B 1 66 ? -21.531 30.469 5.43 1 95.75 66 THR B N 1
ATOM 4754 C CA . THR B 1 66 ? -22.531 29.875 6.309 1 95.75 66 THR B CA 1
ATOM 4755 C C . THR B 1 66 ? -23.688 30.844 6.527 1 95.75 66 THR B C 1
ATOM 4757 O O . THR B 1 66 ? -23.609 32.031 6.18 1 95.75 66 THR B O 1
ATOM 4760 N N . SER B 1 67 ? -24.75 30.359 7.18 1 92.88 67 SER B N 1
ATOM 4761 C CA . SER B 1 67 ? -25.938 31.156 7.445 1 92.88 67 SER B CA 1
ATOM 4762 C C . SER B 1 67 ? -25.656 32.219 8.5 1 92.88 67 SER B C 1
ATOM 4764 O O . SER B 1 67 ? -26.344 33.25 8.555 1 92.88 67 SER B O 1
ATOM 4766 N N . GLU B 1 68 ? -24.594 32.031 9.25 1 92 68 GLU B N 1
ATOM 4767 C CA . GLU B 1 68 ? -24.25 32.969 10.305 1 92 68 GLU B CA 1
ATOM 4768 C C . GLU B 1 68 ? -23.297 34.062 9.789 1 92 68 GLU B C 1
ATOM 4770 O O . GLU B 1 68 ? -22.875 34.938 10.555 1 92 68 GLU B O 1
ATOM 4775 N N . GLY B 1 69 ? -22.969 33.969 8.547 1 95.75 69 GLY B N 1
ATOM 4776 C CA . GLY B 1 69 ? -22.094 34.969 7.961 1 95.75 69 GLY B CA 1
ATOM 4777 C C . GLY B 1 69 ? -20.625 34.656 8.102 1 95.75 69 GLY B C 1
ATOM 4778 O O . GLY B 1 69 ? -19.781 35.562 8.109 1 95.75 69 GLY B O 1
ATOM 4779 N N . ARG B 1 70 ? -20.297 33.438 8.305 1 96.81 70 ARG B N 1
ATOM 4780 C CA . ARG B 1 70 ? -18.906 32.969 8.297 1 96.81 70 ARG B CA 1
ATOM 4781 C C . ARG B 1 70 ? -18.484 32.562 6.891 1 96.81 70 ARG B C 1
ATOM 4783 O O . ARG B 1 70 ? -19.219 31.844 6.203 1 96.81 70 ARG B O 1
ATOM 4790 N N . LEU B 1 71 ? -17.359 33.031 6.457 1 97.75 71 LEU B N 1
ATOM 4791 C CA . LEU B 1 71 ? -16.797 32.688 5.152 1 97.75 71 LEU B CA 1
ATOM 4792 C C . LEU B 1 71 ? -15.492 31.922 5.309 1 97.75 71 LEU B C 1
ATOM 4794 O O . LEU B 1 71 ? -14.492 32.469 5.777 1 97.75 71 LEU B O 1
ATOM 4798 N N . TYR B 1 72 ? -15.523 30.688 4.871 1 97.69 72 TYR B N 1
ATOM 4799 C CA . TYR B 1 72 ? -14.359 29.812 4.988 1 97.69 72 TYR B CA 1
ATOM 4800 C C . TYR B 1 72 ? -13.531 29.828 3.703 1 97.69 72 TYR B C 1
ATOM 4802 O O . TYR B 1 72 ? -14.086 29.688 2.605 1 97.69 72 TYR B O 1
ATOM 4810 N N . CYS B 1 73 ? -12.242 30.031 3.865 1 97.38 73 CYS B N 1
ATOM 4811 C CA . CYS B 1 73 ? -11.328 29.781 2.762 1 97.38 73 CYS B CA 1
ATOM 4812 C C . CYS B 1 73 ? -11.188 28.297 2.496 1 97.38 73 CYS B C 1
ATOM 4814 O O . CYS B 1 73 ? -10.875 27.516 3.406 1 97.38 73 CYS B O 1
ATOM 4816 N N . PRO B 1 74 ? -11.383 27.859 1.301 1 95.94 74 PRO B N 1
ATOM 4817 C CA . PRO B 1 74 ? -11.406 26.422 1.021 1 95.94 74 PRO B CA 1
ATOM 4818 C C . PRO B 1 74 ? -10.016 25.797 1.052 1 95.94 74 PRO B C 1
ATOM 4820 O O . PRO B 1 74 ? -9.891 24.562 1.039 1 95.94 74 PRO B O 1
ATOM 4823 N N . PHE B 1 75 ? -8.977 26.531 1.228 1 94.88 75 PHE B N 1
ATOM 4824 C CA . PHE B 1 75 ? -7.645 26 0.958 1 94.88 75 PHE B CA 1
ATOM 4825 C C . PHE B 1 75 ? -6.922 25.656 2.258 1 94.88 75 PHE B C 1
ATOM 4827 O O . PHE B 1 75 ? -6.293 24.609 2.367 1 94.88 75 PHE B O 1
ATOM 4834 N N . HIS B 1 76 ? -7.055 26.609 3.246 1 95.12 76 HIS B N 1
ATOM 4835 C CA . HIS B 1 76 ? -6.301 26.359 4.473 1 95.12 76 HIS B CA 1
ATOM 4836 C C . HIS B 1 76 ? -7.188 26.5 5.703 1 95.12 76 HIS B C 1
ATOM 4838 O O . HIS B 1 76 ? -6.695 26.5 6.832 1 95.12 76 HIS B O 1
ATOM 4844 N N . GLY B 1 77 ? -8.477 26.75 5.488 1 95.69 77 GLY B N 1
ATOM 4845 C CA . GLY B 1 77 ? -9.43 26.672 6.578 1 95.69 77 GLY B CA 1
ATOM 4846 C C . GLY B 1 77 ? -9.641 28 7.281 1 95.69 77 GLY B C 1
ATOM 4847 O O . GLY B 1 77 ? -10.414 28.094 8.242 1 95.69 77 GLY B O 1
ATOM 4848 N N . ALA B 1 78 ? -8.969 29.062 6.801 1 97.75 78 ALA B N 1
ATOM 4849 C CA . ALA B 1 78 ? -9.219 30.375 7.402 1 97.75 78 ALA B CA 1
ATOM 4850 C C . ALA B 1 78 ? -10.703 30.719 7.332 1 97.75 78 ALA B C 1
ATOM 4852 O O . ALA B 1 78 ? -11.406 30.297 6.414 1 97.75 78 ALA B O 1
ATOM 4853 N N . CYS B 1 79 ? -11.141 31.438 8.344 1 98 79 CYS B N 1
ATOM 4854 C CA . CYS B 1 79 ? -12.547 31.828 8.398 1 98 79 CYS B CA 1
ATOM 4855 C C . CYS B 1 79 ? -12.688 33.281 8.82 1 98 79 CYS B C 1
ATOM 4857 O O . CYS B 1 79 ? -11.961 33.75 9.688 1 98 79 CYS B O 1
ATOM 4859 N N . PHE B 1 80 ? -13.617 34 8.164 1 97.81 80 PHE B N 1
ATOM 4860 C CA . PHE B 1 80 ? -13.883 35.406 8.438 1 97.81 80 PHE B CA 1
ATOM 4861 C C . PHE B 1 80 ? -15.367 35.625 8.648 1 97.81 80 PHE B C 1
ATOM 4863 O O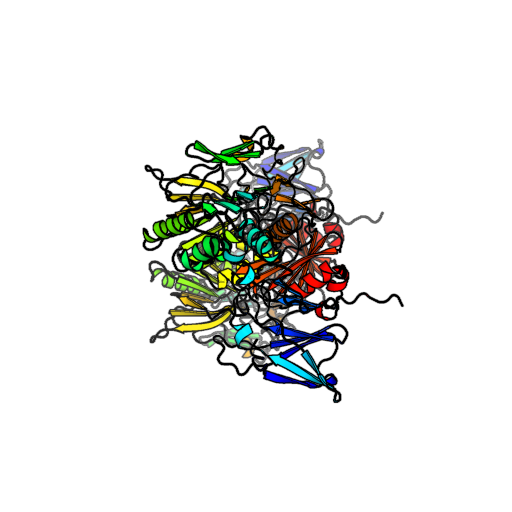 . PHE B 1 80 ? -16.203 34.906 8.109 1 97.81 80 PHE B O 1
ATOM 4870 N N . LYS B 1 81 ? -15.633 36.625 9.484 1 97.25 81 LYS B N 1
ATOM 4871 C CA . LYS B 1 81 ? -17 37.125 9.57 1 97.25 81 LYS B CA 1
ATOM 4872 C C . LYS B 1 81 ? -17.25 38.188 8.516 1 97.25 81 LYS B C 1
ATOM 4874 O O . LYS B 1 81 ? -16.609 39.25 8.516 1 97.25 81 LYS B O 1
ATOM 4879 N N . VAL B 1 82 ? -18.266 38 7.672 1 97.31 82 VAL B N 1
ATOM 4880 C CA . VAL B 1 82 ? -18.422 38.875 6.527 1 97.31 82 VAL B CA 1
ATOM 4881 C C . VAL B 1 82 ? -19 40.219 6.992 1 97.31 82 VAL B C 1
ATOM 4883 O O . VAL B 1 82 ? -18.844 41.25 6.312 1 97.31 82 VAL B O 1
ATOM 4886 N N . THR B 1 83 ? -19.625 40.25 8.156 1 96.31 83 THR B N 1
ATOM 4887 C CA . THR B 1 83 ? -20.266 41.469 8.656 1 96.31 83 THR B CA 1
ATOM 4888 C C . THR B 1 83 ? -19.219 42.469 9.141 1 96.31 83 THR B C 1
ATOM 4890 O O . THR B 1 83 ? -19.406 43.688 9.047 1 96.31 83 THR B O 1
ATOM 4893 N N . THR B 1 84 ? -18.109 41.969 9.664 1 95.19 84 THR B N 1
ATOM 4894 C CA . THR B 1 84 ? -17.125 42.844 10.297 1 95.19 84 THR B CA 1
ATOM 4895 C C . THR B 1 84 ? -15.773 42.719 9.625 1 95.19 84 THR B C 1
ATOM 4897 O O . THR B 1 84 ? -14.891 43.562 9.82 1 95.19 84 THR B O 1
ATOM 4900 N N . GLY B 1 85 ? -15.578 41.625 8.891 1 95.81 85 GLY B N 1
ATOM 4901 C CA . GLY B 1 85 ? -14.273 41.344 8.328 1 95.81 85 GLY B CA 1
ATOM 4902 C C . GLY B 1 85 ? -13.344 40.625 9.297 1 95.81 85 GLY B C 1
ATOM 4903 O O . GLY B 1 85 ? -12.25 40.219 8.922 1 95.81 85 GLY B O 1
ATOM 4904 N N . ASP B 1 86 ? -13.773 40.375 10.477 1 95.19 86 ASP B N 1
ATOM 4905 C CA . ASP B 1 86 ? -12.93 39.875 11.547 1 95.19 86 ASP B CA 1
ATOM 4906 C C . ASP B 1 86 ? -12.531 38.406 11.273 1 95.19 86 ASP B C 1
ATOM 4908 O O . ASP B 1 86 ? -13.289 37.656 10.641 1 95.19 86 ASP B O 1
ATOM 4912 N N . ILE B 1 87 ? -11.383 38.062 11.789 1 96.06 87 ILE B N 1
ATOM 4913 C CA . ILE B 1 87 ? -10.914 36.688 11.688 1 96.06 87 ILE B CA 1
ATOM 4914 C C . ILE B 1 87 ? -11.648 35.812 12.695 1 96.06 87 ILE B C 1
ATOM 4916 O O . ILE B 1 87 ? -11.719 36.125 13.883 1 96.06 87 ILE B O 1
ATOM 4920 N N . GLU B 1 88 ? -12.164 34.719 12.211 1 95.69 88 GLU B N 1
ATOM 4921 C CA . GLU B 1 88 ? -12.852 33.812 13.102 1 95.69 88 GLU B CA 1
ATOM 4922 C C . GLU B 1 88 ? -12.07 32.5 13.273 1 95.69 88 GLU B C 1
ATOM 4924 O O . GLU B 1 88 ? -12.305 31.75 14.219 1 95.69 88 GLU B O 1
ATOM 4929 N N . ASP B 1 89 ? -11.164 32.219 12.383 1 96.5 89 ASP B N 1
ATOM 4930 C CA . ASP B 1 89 ? -10.336 31.016 12.484 1 96.5 89 ASP B CA 1
ATOM 4931 C C . ASP B 1 89 ? -8.992 31.234 11.789 1 96.5 89 ASP B C 1
ATOM 4933 O O . ASP B 1 89 ? -8.875 32.062 10.883 1 96.5 89 ASP B O 1
ATOM 4937 N N . ALA B 1 90 ? -7.992 30.547 12.234 1 96.81 90 ALA B N 1
ATOM 4938 C CA . ALA B 1 90 ? -6.652 30.562 11.648 1 96.81 90 ALA B CA 1
ATOM 4939 C C . ALA B 1 90 ? -6.648 29.875 10.281 1 96.81 90 ALA B C 1
ATOM 4941 O O . ALA B 1 90 ? -7.582 29.156 9.938 1 96.81 90 ALA B O 1
ATOM 4942 N N . PRO B 1 91 ? -5.711 30.25 9.391 1 95.69 91 PRO B N 1
ATOM 4943 C CA . PRO B 1 91 ? -4.418 30.844 9.75 1 95.69 91 PRO B CA 1
ATOM 4944 C C . PRO B 1 91 ? -4.289 32.281 9.297 1 95.69 91 PRO B C 1
ATOM 4946 O O . PRO B 1 91 ? -3.174 32.812 9.195 1 95.69 91 PRO B O 1
ATOM 4949 N N . ALA B 1 92 ? -5.348 32.938 9.016 1 94.25 92 ALA B N 1
ATOM 4950 C CA . ALA B 1 92 ? -5.289 34.312 8.555 1 94.25 92 ALA B CA 1
ATOM 4951 C C . ALA B 1 92 ? -4.602 35.219 9.586 1 94.25 92 ALA B C 1
ATOM 49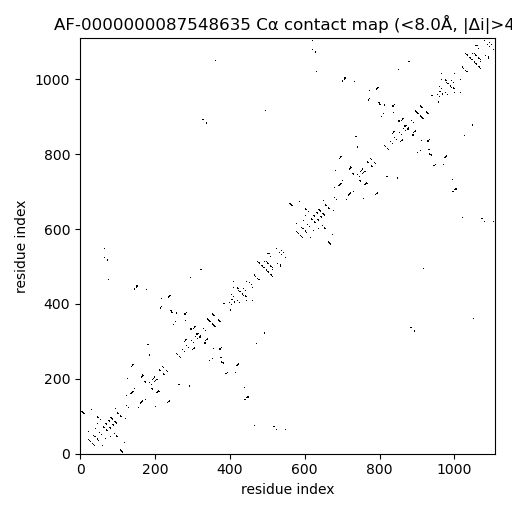53 O O . ALA B 1 92 ? -4.734 35 10.797 1 94.25 92 ALA B O 1
ATOM 4954 N N . LEU B 1 93 ? -3.912 36.25 9.109 1 90 93 LEU B N 1
ATOM 4955 C CA . LEU B 1 93 ? -3.129 37.094 9.992 1 90 93 LEU B CA 1
ATOM 4956 C C . LEU B 1 93 ? -3.812 38.438 10.18 1 90 93 LEU B C 1
ATOM 4958 O O . LEU B 1 93 ? -3.562 39.156 11.172 1 90 93 LEU B O 1
ATOM 4962 N N . GLU B 1 94 ? -4.641 38.812 9.18 1 92.81 94 GLU B N 1
ATOM 4963 C CA . GLU B 1 94 ? -5.328 40.094 9.188 1 92.81 94 GLU B CA 1
ATOM 4964 C C . GLU B 1 94 ? -6.809 39.938 8.844 1 92.81 94 GLU B C 1
ATOM 4966 O O . GLU B 1 94 ? -7.184 39.031 8.109 1 92.81 94 GLU B O 1
ATOM 4971 N N . PRO B 1 95 ? -7.605 40.812 9.445 1 94.31 95 PRO B N 1
ATOM 4972 C CA . PRO B 1 95 ? -9.008 40.781 9.031 1 94.31 95 PRO B CA 1
ATOM 4973 C C . PRO B 1 95 ? -9.211 41.25 7.594 1 94.31 95 PRO B C 1
ATOM 4975 O O . PRO B 1 95 ? -8.305 41.812 6.996 1 94.31 95 PRO B O 1
ATOM 4978 N N . LEU B 1 96 ? -10.344 40.938 7.094 1 95.31 96 LEU B N 1
ATOM 4979 C CA . LEU B 1 96 ? -10.734 41.5 5.809 1 95.31 96 LEU B CA 1
ATOM 4980 C C . LEU B 1 96 ? -11.172 42.938 5.969 1 95.31 96 LEU B C 1
ATOM 4982 O O . LEU B 1 96 ? -11.578 43.375 7.055 1 95.31 96 LEU B O 1
ATOM 4986 N N . LYS B 1 97 ? -11.008 43.688 4.941 1 93.88 97 LYS B N 1
ATOM 4987 C CA . LYS B 1 97 ? -11.594 45.031 4.914 1 93.88 97 LYS B CA 1
ATOM 4988 C C . LYS B 1 97 ? -13.039 44.969 4.43 1 93.88 97 LYS B C 1
ATOM 4990 O O . LYS B 1 97 ? -13.391 44.156 3.592 1 93.88 97 LYS B O 1
ATOM 4995 N N . THR B 1 98 ? -13.836 45.875 4.969 1 95.25 98 THR B N 1
ATOM 4996 C CA . THR B 1 98 ? -15.25 45.875 4.629 1 95.25 98 THR B CA 1
ATOM 4997 C C . THR B 1 98 ? -15.602 47.094 3.775 1 95.25 98 THR B C 1
ATOM 4999 O O . THR B 1 98 ? -14.859 48.062 3.752 1 95.25 98 THR B O 1
ATOM 5002 N N . PHE B 1 99 ? -16.719 46.969 3.061 1 95.5 99 PHE B N 1
ATOM 5003 C CA . PHE B 1 99 ? -17.297 48.062 2.26 1 95.5 99 PHE B CA 1
ATOM 5004 C C . PHE B 1 99 ? -18.734 48.344 2.674 1 95.5 99 PHE B C 1
ATOM 5006 O O . PHE B 1 99 ? -19.453 47.406 3.074 1 95.5 99 PHE B O 1
ATOM 5013 N N . GLU B 1 100 ? -19.062 49.562 2.57 1 96.12 100 GLU B N 1
ATOM 5014 C CA . GLU B 1 100 ? -20.484 49.906 2.711 1 96.12 100 GLU B CA 1
ATOM 5015 C C . GLU B 1 100 ? -21.281 49.406 1.509 1 96.12 100 GLU B C 1
ATOM 5017 O O . GLU B 1 100 ? -20.828 49.531 0.367 1 96.12 100 GLU B O 1
ATOM 5022 N N . VAL B 1 101 ? -22.406 48.844 1.822 1 97.06 101 VAL B N 1
ATOM 5023 C CA . VAL B 1 101 ? -23.281 48.344 0.765 1 97.06 101 VAL B CA 1
ATOM 5024 C C . VAL B 1 101 ? -24.578 49.125 0.756 1 97.06 101 VAL B C 1
ATOM 5026 O O . VAL B 1 101 ? -25.125 49.469 1.814 1 97.06 101 VAL B O 1
ATOM 5029 N N . GLN B 1 102 ? -24.969 49.438 -0.462 1 96.62 102 GLN B N 1
ATOM 5030 C CA . GLN B 1 102 ? -26.219 50.156 -0.64 1 96.62 102 GLN B CA 1
ATOM 5031 C C . GLN B 1 102 ? -27.141 49.438 -1.613 1 96.62 102 GLN B C 1
ATOM 5033 O O . GLN B 1 102 ? -26.688 48.906 -2.623 1 96.62 102 GLN B O 1
ATOM 5038 N N . ARG B 1 103 ? -28.25 49.344 -1.168 1 94.81 103 ARG B N 1
ATOM 5039 C CA . ARG B 1 103 ? -29.312 48.844 -2.051 1 94.81 103 ARG B CA 1
ATOM 5040 C C . ARG B 1 103 ? -30.312 49.969 -2.357 1 94.81 103 ARG B C 1
ATOM 5042 O O . ARG B 1 103 ? -30.859 50.594 -1.443 1 94.81 103 ARG B O 1
ATOM 5049 N N . ASP B 1 104 ? -30.594 50.156 -3.605 1 94.06 104 ASP B N 1
ATOM 5050 C CA . ASP B 1 104 ? -31.469 51.281 -3.939 1 94.06 104 ASP B CA 1
ATOM 5051 C C . ASP B 1 104 ? -32.906 50.781 -4.148 1 94.06 104 ASP B C 1
ATOM 5053 O O . ASP B 1 104 ? -33.219 49.625 -3.893 1 94.06 104 ASP B O 1
ATOM 5057 N N . ASN B 1 105 ? -33.75 51.688 -4.547 1 92.06 105 ASN B N 1
ATOM 5058 C CA . ASN B 1 105 ? -35.188 51.438 -4.664 1 92.06 105 ASN B CA 1
ATOM 5059 C C . ASN B 1 105 ? -35.5 50.5 -5.84 1 92.06 105 ASN B C 1
ATOM 5061 O O . ASN B 1 105 ? -36.562 49.875 -5.895 1 92.06 105 ASN B O 1
ATOM 5065 N N . ASP B 1 106 ? -34.562 50.344 -6.77 1 93.81 106 ASP B N 1
ATOM 5066 C CA . ASP B 1 106 ? -34.719 49.469 -7.918 1 93.81 106 ASP B CA 1
ATOM 5067 C C . ASP B 1 106 ? -34.031 48.125 -7.672 1 93.81 106 ASP B C 1
ATOM 5069 O O . ASP B 1 106 ? -33.781 47.375 -8.617 1 93.81 106 ASP B O 1
ATOM 5073 N N . ASP B 1 107 ? -33.719 47.906 -6.465 1 94.44 107 ASP B N 1
ATOM 5074 C CA . ASP B 1 107 ? -33.094 46.656 -6.016 1 94.44 107 ASP B CA 1
ATOM 5075 C C . ASP B 1 107 ? -31.734 46.469 -6.637 1 94.44 107 ASP B C 1
ATOM 5077 O O . ASP B 1 107 ? -31.328 45.312 -6.91 1 94.44 107 ASP B O 1
ATOM 5081 N N . LYS B 1 108 ? -31.125 47.531 -6.953 1 96.88 108 LYS B N 1
ATOM 5082 C CA . LYS B 1 108 ? -29.734 47.5 -7.391 1 96.88 108 LYS B CA 1
ATOM 5083 C C . LYS B 1 108 ? -28.781 47.625 -6.203 1 96.88 108 LYS B C 1
ATOM 5085 O O . LYS B 1 108 ? -28.969 48.469 -5.328 1 96.88 108 LYS B O 1
ATOM 5090 N N . VAL B 1 109 ? -27.859 46.719 -6.188 1 97.38 109 VAL B N 1
ATOM 5091 C CA . VAL B 1 109 ? -26.906 46.656 -5.086 1 97.38 109 VAL B CA 1
ATOM 5092 C C . VAL B 1 109 ? -25.594 47.312 -5.512 1 97.38 109 VAL B C 1
ATOM 5094 O O . VAL B 1 109 ? -25.062 47.031 -6.594 1 97.38 109 VAL B O 1
ATOM 5097 N N . TYR B 1 110 ? -25.109 48.25 -4.645 1 97.25 110 TYR B N 1
ATOM 5098 C CA . TYR B 1 110 ? -23.844 48.938 -4.867 1 97.25 110 TYR B CA 1
ATOM 5099 C C . TYR B 1 110 ? -22.922 48.812 -3.658 1 97.25 110 TYR B C 1
ATOM 5101 O O . TYR B 1 110 ? -23.391 48.562 -2.539 1 97.25 110 TYR B O 1
ATOM 5109 N N . ILE B 1 111 ? -21.672 48.875 -3.922 1 96.25 111 ILE B N 1
ATOM 5110 C CA . ILE B 1 111 ? -20.719 49.031 -2.824 1 96.25 111 ILE B CA 1
ATOM 5111 C C . ILE B 1 111 ? -20.047 50.406 -2.92 1 96.25 111 ILE B C 1
ATOM 5113 O O . ILE B 1 111 ? -19.875 50.938 -4.016 1 96.25 111 ILE B O 1
ATOM 5117 N N . LEU B 1 112 ? -19.719 50.906 -1.815 1 95.75 112 LEU B N 1
ATOM 5118 C CA . LEU B 1 112 ? -18.953 52.156 -1.737 1 95.75 112 LEU B CA 1
ATOM 5119 C C . LEU B 1 112 ? -17.5 51.875 -1.393 1 95.75 112 LEU B C 1
ATOM 5121 O O . LEU B 1 112 ? -17.203 51.312 -0.328 1 95.75 112 LEU B O 1
ATOM 5125 N N . VAL B 1 113 ? -16.641 52.281 -2.305 1 93.31 113 VAL B N 1
ATOM 5126 C CA . VAL B 1 113 ? -15.242 51.938 -2.164 1 93.31 113 VAL B CA 1
ATOM 5127 C C . VAL B 1 113 ? -14.414 53.156 -1.842 1 93.31 113 VAL B C 1
ATOM 5129 O O . VAL B 1 113 ? -14.445 54.156 -2.588 1 93.31 113 VAL B O 1
ATOM 5132 N N . ASP B 1 114 ? -13.781 53.156 -0.706 1 90.38 114 ASP B N 1
ATOM 5133 C CA . ASP B 1 114 ? -12.758 54.125 -0.329 1 90.38 114 ASP B CA 1
ATOM 5134 C C . ASP B 1 114 ? -11.359 53.562 -0.576 1 90.38 114 ASP B C 1
ATOM 5136 O O . ASP B 1 114 ? -10.789 52.906 0.289 1 90.38 114 ASP B O 1
ATOM 5140 N N . TYR B 1 115 ? -10.781 53.875 -1.649 1 88.5 115 TYR B N 1
ATOM 5141 C CA . TYR B 1 115 ? -9.516 53.281 -2.082 1 88.5 115 TYR B CA 1
ATOM 5142 C C . TYR B 1 115 ? -8.383 53.688 -1.143 1 88.5 115 TYR B C 1
ATOM 5144 O O . TYR B 1 115 ? -7.418 52.938 -0.963 1 88.5 115 TYR B O 1
ATOM 5152 N N . GLU B 1 116 ? -8.453 54.844 -0.569 1 85.81 116 GLU B N 1
ATOM 5153 C CA . GLU B 1 116 ? -7.422 55.25 0.38 1 85.81 116 GLU B CA 1
ATOM 5154 C C . GLU B 1 116 ? -7.48 54.406 1.655 1 85.81 116 GLU B C 1
ATOM 5156 O O . GLU B 1 116 ? -6.441 54.062 2.232 1 85.81 116 GLU B O 1
ATOM 5161 N N . ALA B 1 117 ? -8.68 54.156 2.035 1 85.25 117 ALA B N 1
ATOM 5162 C CA . ALA B 1 117 ? -8.867 53.312 3.221 1 85.25 117 ALA B CA 1
ATOM 5163 C C . ALA B 1 117 ? -8.352 51.906 2.979 1 85.25 117 ALA B C 1
ATOM 5165 O O . ALA B 1 117 ? -7.836 51.25 3.895 1 85.25 117 ALA B O 1
ATOM 5166 N N . LEU B 1 118 ? -8.445 51.438 1.771 1 88.19 118 LEU B N 1
ATOM 5167 C CA . LEU B 1 118 ? -8.023 50.094 1.422 1 88.19 118 LEU B CA 1
ATOM 5168 C C . LEU B 1 118 ? -6.508 49.938 1.529 1 88.19 118 LEU B C 1
ATOM 5170 O O . LEU B 1 118 ? -5.992 48.844 1.717 1 88.19 118 LEU B O 1
ATOM 5174 N N . LYS B 1 119 ? -5.797 51 1.44 1 85.31 119 LYS B N 1
ATOM 5175 C CA . LYS B 1 119 ? -4.336 50.969 1.47 1 85.31 119 LYS B CA 1
ATOM 5176 C C . LYS B 1 119 ? -3.814 51.031 2.902 1 85.31 119 LYS B C 1
ATOM 5178 O O . LYS B 1 119 ? -2.648 50.719 3.152 1 85.31 119 LYS B O 1
ATOM 5183 N N . ARG B 1 120 ? -4.617 51.375 3.742 1 84.94 120 ARG B N 1
ATOM 5184 C CA . ARG B 1 120 ? -4.191 51.531 5.125 1 84.94 120 ARG B CA 1
ATOM 5185 C C . ARG B 1 120 ? -4.023 50.188 5.82 1 84.94 120 ARG B C 1
ATOM 5187 O O . ARG B 1 120 ? -4.797 49.25 5.578 1 84.94 120 ARG B O 1
ATOM 5194 N N . SER B 1 121 ? -3.021 50.188 6.711 1 84.81 121 SER B N 1
ATOM 5195 C CA . SER B 1 121 ? -2.791 48.969 7.512 1 84.81 121 SER B CA 1
ATOM 5196 C C . SER B 1 121 ? -3.873 48.812 8.57 1 84.81 121 SER B C 1
ATOM 5198 O O . SER B 1 121 ? -4.316 49.781 9.18 1 84.81 121 SER B O 1
ATOM 5200 N N . PRO B 1 122 ? -4.258 47.531 8.664 1 80.88 122 PRO B N 1
ATOM 5201 C CA . PRO B 1 122 ? -5.234 47.312 9.734 1 80.88 122 PRO B CA 1
ATOM 5202 C C . PRO B 1 122 ? -4.625 47.438 11.133 1 80.88 122 PRO B C 1
ATOM 5204 O O . PRO B 1 122 ? -5.348 47.438 12.125 1 80.88 122 PRO B O 1
ATOM 5207 N N . TRP B 1 123 ? -3.342 47.688 11.242 1 82.94 123 TRP B N 1
ATOM 5208 C CA . TRP B 1 123 ? -2.646 47.719 12.523 1 82.94 123 TRP B CA 1
ATOM 5209 C C . TRP B 1 123 ? -2.357 49.156 12.93 1 82.94 123 TRP B C 1
ATOM 5211 O O . TRP B 1 123 ? -1.685 49.406 13.93 1 82.94 123 TRP B O 1
ATOM 5221 N N . GLU B 1 124 ? -2.844 50.062 12.172 1 75.06 124 GLU B N 1
ATOM 5222 C CA . GLU B 1 124 ? -2.557 51.469 12.438 1 75.06 124 GLU B CA 1
ATOM 5223 C C . GLU B 1 124 ? -3.037 51.875 13.828 1 75.06 124 GLU B C 1
ATOM 5225 O O . GLU B 1 124 ? -2.396 52.688 14.5 1 75.06 124 GLU B O 1
ATOM 5230 N N . SER B 1 125 ? -4.172 51.312 14.18 1 64.44 125 SER B N 1
ATOM 5231 C CA . SER B 1 125 ? -4.727 51.688 15.477 1 64.44 125 SER B CA 1
ATOM 5232 C C . SER B 1 125 ? -3.938 51.031 16.609 1 64.44 125 SER B C 1
ATOM 5234 O O . SER B 1 125 ? -4.117 51.406 17.781 1 64.44 125 SER B O 1
ATOM 5236 N N . CYS B 1 126 ? -3.119 50.156 16.344 1 65.62 126 CYS B N 1
ATOM 5237 C CA . CYS B 1 126 ? -2.359 49.438 17.359 1 65.62 126 CYS B CA 1
ATOM 5238 C C . CYS B 1 126 ? -1.034 50.125 17.641 1 65.62 126 CYS B C 1
ATOM 5240 O O . CYS B 1 126 ? -0.309 49.75 18.562 1 65.62 126 CYS B O 1
ATOM 5242 N N . LYS B 1 127 ? -0.749 51.188 16.906 1 59.34 127 LYS B N 1
ATOM 5243 C CA . LYS B 1 127 ? 0.566 51.812 16.984 1 59.34 127 LYS B CA 1
ATOM 5244 C C . LYS B 1 127 ? 0.789 52.469 18.344 1 59.34 127 LYS B C 1
ATOM 5246 O O . LYS B 1 127 ? -0.171 52.812 19.031 1 59.34 127 LYS B O 1
ATOM 5251 N N . LYS B 1 128 ? 2.121 52.469 18.844 1 58.53 128 LYS B N 1
ATOM 5252 C CA . LYS B 1 128 ? 2.73 52.906 20.094 1 58.53 128 LYS B CA 1
ATOM 5253 C C . LYS B 1 128 ? 2.098 54.219 20.594 1 58.53 128 LYS B C 1
ATOM 5255 O O . LYS B 1 128 ? 1.879 54.375 21.781 1 58.53 128 LYS B O 1
ATOM 5260 N N . GLU B 1 129 ? 1.968 55.125 19.734 1 51.53 129 GLU B N 1
ATOM 5261 C CA . GLU B 1 129 ? 1.602 56.438 20.172 1 51.53 129 GLU B CA 1
ATOM 5262 C C . GLU B 1 129 ? 0.273 56.438 20.922 1 51.53 129 GLU B C 1
ATOM 5264 O O . GLU B 1 129 ? 0.042 57.281 21.797 1 51.53 129 GLU B O 1
ATOM 5269 N N . THR B 1 130 ? -0.488 55.5 20.594 1 51.62 130 THR B N 1
ATOM 5270 C CA . THR B 1 130 ? -1.813 55.469 21.203 1 51.62 130 THR B CA 1
ATOM 5271 C C . THR B 1 130 ? -1.769 54.781 22.562 1 51.62 130 THR B C 1
ATOM 5273 O O . THR B 1 130 ? -2.736 54.812 23.328 1 51.62 130 THR B O 1
ATOM 5276 N N . HIS B 1 131 ? -0.658 54.125 22.844 1 54.78 131 HIS B N 1
ATOM 5277 C CA . HIS B 1 131 ? -0.555 53.344 24.078 1 54.78 131 HIS B CA 1
ATOM 5278 C C . HIS B 1 131 ? 0.532 53.875 24.984 1 54.78 131 HIS B C 1
ATOM 5280 O O . HIS B 1 131 ? 1.14 53.125 25.766 1 54.78 131 HIS B O 1
ATOM 5286 N N . GLU B 1 132 ? 0.84 55.156 24.875 1 50.31 132 GLU B N 1
ATOM 5287 C CA . GLU B 1 132 ? 1.879 55.719 25.734 1 50.31 132 GLU B CA 1
ATOM 5288 C C . GLU B 1 132 ? 1.667 55.344 27.203 1 50.31 132 GLU B C 1
ATOM 5290 O O . GLU B 1 132 ? 2.631 55.219 27.953 1 50.31 132 GLU B O 1
ATOM 5295 N N . ASN B 1 133 ? 0.473 55.531 27.672 1 49.97 133 ASN B N 1
ATOM 5296 C CA . ASN B 1 133 ? 0.311 55.375 29.125 1 49.97 133 ASN B CA 1
ATOM 5297 C C . ASN B 1 133 ? 0.246 53.906 29.516 1 49.97 133 ASN B C 1
ATOM 5299 O O . ASN B 1 133 ? -0.658 53.188 29.094 1 49.97 133 ASN B O 1
ATOM 5303 N N . LYS B 1 134 ? 1.47 53.25 29.891 1 60.59 134 LYS B N 1
ATOM 5304 C CA . LYS B 1 134 ? 1.648 51.906 30.453 1 60.59 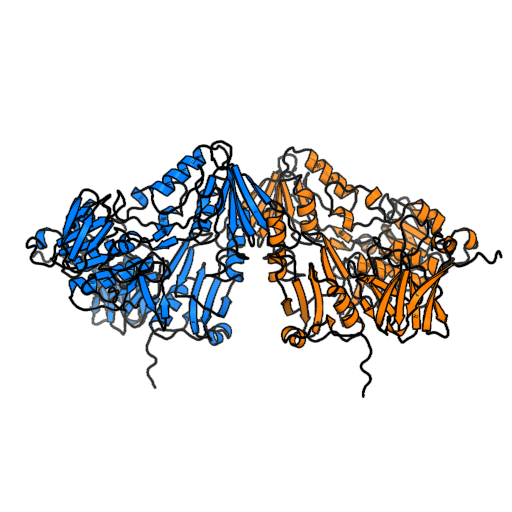134 LYS B CA 1
ATOM 5305 C C . LYS B 1 134 ? 0.838 51.75 31.734 1 60.59 134 LYS B C 1
ATOM 5307 O O . LYS B 1 134 ? 1.404 51.656 32.812 1 60.59 134 LYS B O 1
ATOM 5312 N N . SER B 1 135 ? -0.403 52.125 31.594 1 64.25 135 SER B N 1
ATOM 5313 C CA . SER B 1 135 ? -1.21 52.031 32.812 1 64.25 135 SER B CA 1
ATOM 5314 C C . SER B 1 135 ? -1.798 50.625 32.969 1 64.25 135 SER B C 1
ATOM 5316 O O . SER B 1 135 ? -2.396 50.312 34 1 64.25 135 SER B O 1
ATOM 5318 N N . GLY B 1 136 ? -1.425 49.656 32.125 1 76.38 136 GLY B N 1
ATOM 5319 C CA . GLY B 1 136 ? -2.086 48.344 32.25 1 76.38 136 GLY B CA 1
ATOM 5320 C C . GLY B 1 136 ? -1.188 47.281 32.844 1 76.38 136 GLY B C 1
ATOM 5321 O O . GLY B 1 136 ? -0.13 47.594 33.406 1 76.38 136 GLY B O 1
ATOM 5322 N N . LEU B 1 137 ? -1.744 46.156 33 1 88.75 137 LEU B N 1
ATOM 5323 C CA . LEU B 1 137 ? -1.064 45 33.531 1 88.75 137 LEU B CA 1
ATOM 5324 C C . LEU B 1 137 ? 0.076 44.531 32.625 1 88.75 137 LEU B C 1
ATOM 5326 O O . LEU B 1 137 ? 0.008 44.719 31.422 1 88.75 137 LEU B O 1
ATOM 5330 N N . HIS B 1 138 ? 1.125 44.156 33.219 1 95.88 138 HIS B N 1
ATOM 5331 C CA . HIS B 1 138 ? 2.264 43.625 32.469 1 95.88 138 HIS B CA 1
ATOM 5332 C C . HIS B 1 138 ? 2.062 42.156 32.156 1 95.88 138 HIS B C 1
ATOM 5334 O O . HIS B 1 138 ? 1.919 41.312 33.062 1 95.88 138 HIS B O 1
ATOM 5340 N N . THR B 1 139 ? 2.002 41.875 30.875 1 97.81 139 THR B N 1
ATOM 5341 C CA . THR B 1 139 ? 1.863 40.5 30.406 1 97.81 139 THR B CA 1
ATOM 5342 C C . THR B 1 139 ? 3.182 39.969 29.844 1 97.81 139 THR B C 1
ATOM 5344 O O . THR B 1 139 ? 3.795 40.625 29 1 97.81 139 THR B O 1
ATOM 5347 N N . VAL B 1 140 ? 3.633 38.781 30.297 1 98.5 140 VAL B N 1
ATOM 5348 C CA . VAL B 1 140 ? 4.879 38.156 29.828 1 98.5 140 VAL B CA 1
ATOM 5349 C C . VAL B 1 140 ? 4.582 36.875 29.094 1 98.5 140 VAL B C 1
ATOM 5351 O O . VAL B 1 140 ? 3.768 36.062 29.547 1 98.5 140 VAL B O 1
ATOM 5354 N N . PHE B 1 141 ? 5.168 36.719 27.891 1 98.81 141 PHE B N 1
ATOM 5355 C CA . PHE B 1 141 ? 5.094 35.5 27.109 1 98.81 141 PHE B CA 1
ATOM 5356 C C . PHE B 1 141 ? 6.418 34.75 27.172 1 98.81 141 PHE B C 1
ATOM 5358 O O . PHE B 1 141 ? 7.484 35.344 27.016 1 98.81 141 PHE B O 1
ATOM 5365 N N . VAL B 1 142 ? 6.371 33.469 27.453 1 98.69 142 VAL B N 1
ATOM 5366 C CA . VAL B 1 142 ? 7.516 32.562 27.297 1 98.69 142 VAL B CA 1
ATOM 5367 C C . VAL B 1 142 ? 7.355 31.719 26.031 1 98.69 142 VAL B C 1
ATOM 5369 O O . VAL B 1 142 ? 6.523 30.812 25.984 1 98.69 142 VAL B O 1
ATOM 5372 N N . GLY B 1 143 ? 8.18 31.938 25.031 1 98.5 143 GLY B N 1
ATOM 5373 C CA . GLY B 1 143 ? 8.031 31.391 23.703 1 98.5 143 GLY B CA 1
ATOM 5374 C C . GLY B 1 143 ? 7.57 32.406 22.672 1 98.5 143 GLY B C 1
ATOM 5375 O O . GLY B 1 143 ? 6.688 33.219 22.969 1 98.5 143 GLY B O 1
ATOM 5376 N N . GLY B 1 144 ? 8.094 32.438 21.547 1 98.12 144 GLY B N 1
ATOM 5377 C CA . GLY B 1 144 ? 7.801 33.438 20.516 1 98.12 144 GLY B CA 1
ATOM 5378 C C . GLY B 1 144 ? 7.172 32.844 19.281 1 98.12 144 GLY B C 1
ATOM 5379 O O . GLY B 1 144 ? 7.363 33.344 18.172 1 98.12 144 GLY B O 1
ATOM 5380 N N . GLY B 1 145 ? 6.457 31.734 19.406 1 98 145 GLY B N 1
ATOM 5381 C CA . GLY B 1 145 ? 5.879 31.031 18.266 1 98 145 GLY B CA 1
ATOM 5382 C C . GLY B 1 145 ? 4.484 31.531 17.906 1 98 145 GLY B C 1
ATOM 5383 O O . GLY B 1 145 ? 4.16 32.688 18.125 1 98 145 GLY B O 1
ATOM 5384 N N . ALA B 1 146 ? 3.682 30.688 17.328 1 98.25 146 ALA B N 1
ATOM 5385 C CA . ALA B 1 146 ? 2.371 31.016 16.766 1 98.25 146 ALA B CA 1
ATOM 5386 C C . ALA B 1 146 ? 1.418 31.5 17.859 1 98.25 146 ALA B C 1
ATOM 5388 O O . ALA B 1 146 ? 0.668 32.469 17.641 1 98.25 146 ALA B O 1
ATOM 5389 N N . VAL B 1 147 ? 1.426 30.812 18.984 1 98.81 147 VAL B N 1
ATOM 5390 C CA . VAL B 1 147 ? 0.544 31.219 20.078 1 98.81 147 VAL B CA 1
ATOM 5391 C C . VAL B 1 147 ? 0.795 32.688 20.422 1 98.81 147 VAL B C 1
ATOM 5393 O O . VAL B 1 147 ? -0.142 33.5 20.5 1 98.81 147 VAL B O 1
ATOM 5396 N N . THR B 1 148 ? 2.01 33.062 20.625 1 98.81 148 THR B N 1
ATOM 5397 C CA . THR B 1 148 ? 2.41 34.375 21.094 1 98.81 148 THR B CA 1
ATOM 5398 C C . THR B 1 148 ? 2.053 35.438 20.078 1 98.81 148 THR B C 1
ATOM 5400 O O . THR B 1 148 ? 1.464 36.469 20.438 1 98.81 148 THR B O 1
ATOM 5403 N N . LEU B 1 149 ? 2.424 35.219 18.844 1 98.31 149 LEU B N 1
ATOM 5404 C CA . LEU B 1 149 ? 2.141 36.188 17.812 1 98.31 149 LEU B CA 1
ATOM 5405 C C . LEU B 1 149 ? 0.65 36.5 17.75 1 98.31 149 LEU B C 1
ATOM 5407 O O . LEU B 1 149 ? 0.254 37.688 17.75 1 98.31 149 LEU B O 1
ATOM 5411 N N . HIS B 1 150 ? -0.151 35.531 17.734 1 98 150 HIS B N 1
ATOM 5412 C CA . HIS B 1 150 ? -1.586 35.719 17.562 1 98 150 HIS B CA 1
ATOM 5413 C C . HIS B 1 150 ? -2.238 36.25 18.828 1 98 150 HIS B C 1
ATOM 5415 O O . HIS B 1 150 ? -3.203 37.031 18.75 1 98 150 HIS B O 1
ATOM 5421 N N . ALA B 1 151 ? -1.725 35.906 19.984 1 98.38 151 ALA B N 1
ATOM 5422 C CA . ALA B 1 151 ? -2.229 36.469 21.219 1 98.38 151 ALA B CA 1
ATOM 5423 C C . ALA B 1 151 ? -1.95 37.969 21.297 1 98.38 151 ALA B C 1
ATOM 5425 O O . ALA B 1 151 ? -2.85 38.75 21.594 1 98.38 151 ALA B O 1
ATOM 5426 N N . VAL B 1 152 ? -0.714 38.344 21.016 1 97.06 152 VAL B N 1
ATOM 5427 C CA . VAL B 1 152 ? -0.303 39.719 21.109 1 97.06 152 VAL B CA 1
ATOM 5428 C C . VAL B 1 152 ? -1.097 40.562 20.109 1 97.06 152 VAL B C 1
ATOM 5430 O O . VAL B 1 152 ? -1.577 41.656 20.453 1 97.06 152 VAL B O 1
ATOM 5433 N N . GLN B 1 153 ? -1.211 40.062 18.906 1 95.62 153 GLN B N 1
ATOM 5434 C CA . GLN B 1 153 ? -1.996 40.781 17.906 1 95.62 153 GLN B CA 1
ATOM 5435 C C . GLN B 1 153 ? -3.441 40.969 18.375 1 95.62 153 GLN B C 1
ATOM 5437 O O . GLN B 1 153 ? -4.016 42.031 18.219 1 95.62 153 GLN B O 1
ATOM 5442 N N . GLU B 1 154 ? -3.963 39.906 18.875 1 95 154 GLU B N 1
ATOM 5443 C CA . GLU B 1 154 ? -5.348 39.969 19.344 1 95 154 GLU B CA 1
ATOM 5444 C C . GLU B 1 154 ? -5.492 40.938 20.516 1 95 154 GLU B C 1
ATOM 5446 O O . GLU B 1 154 ? -6.492 41.656 20.625 1 95 154 GLU B O 1
ATOM 5451 N N . MET B 1 155 ? -4.578 40.938 21.406 1 94.81 155 MET B N 1
ATOM 5452 C CA . MET B 1 155 ? -4.586 41.844 22.547 1 94.81 155 MET B CA 1
ATOM 5453 C C . MET B 1 155 ? -4.609 43.281 22.078 1 94.81 155 MET B C 1
ATOM 5455 O O . MET B 1 155 ? -5.449 44.062 22.531 1 94.81 155 MET B O 1
ATOM 5459 N N . ARG B 1 156 ? -3.729 43.594 21.188 1 92.75 156 ARG B N 1
ATOM 5460 C CA . ARG B 1 156 ? -3.641 44.969 20.719 1 92.75 156 ARG B CA 1
ATOM 5461 C C . ARG B 1 156 ? -4.895 45.375 19.938 1 92.75 156 ARG B C 1
ATOM 5463 O O . ARG B 1 156 ? -5.406 46.469 20.094 1 92.75 156 ARG B O 1
ATOM 5470 N N . ARG B 1 157 ? -5.379 44.5 19.156 1 89.5 157 ARG B N 1
ATOM 5471 C CA . ARG B 1 157 ? -6.586 44.75 18.375 1 89.5 157 ARG B CA 1
ATOM 5472 C C . ARG B 1 157 ? -7.785 44.969 19.297 1 89.5 157 ARG B C 1
ATOM 5474 O O . ARG B 1 157 ? -8.711 45.719 18.938 1 89.5 157 ARG B O 1
ATOM 5481 N N . ASN B 1 158 ? -7.703 44.375 20.422 1 89.06 158 ASN B N 1
ATOM 5482 C CA . ASN B 1 158 ? -8.812 44.5 21.375 1 89.06 158 ASN B CA 1
ATOM 5483 C C . ASN B 1 158 ? -8.531 45.562 22.422 1 89.06 158 ASN B C 1
ATOM 5485 O O . ASN B 1 158 ? -9.133 45.562 23.5 1 89.06 158 ASN B O 1
ATOM 5489 N N . GLY B 1 159 ? -7.555 46.344 22.234 1 86.69 159 GLY B N 1
ATOM 5490 C CA . GLY B 1 159 ? -7.379 47.594 22.984 1 86.69 159 GLY B CA 1
ATOM 5491 C C . GLY B 1 159 ? -6.512 47.406 24.219 1 86.69 159 GLY B C 1
ATOM 5492 O O . GLY B 1 159 ? -6.492 48.25 25.109 1 86.69 159 GLY B O 1
ATOM 5493 N N . TYR B 1 160 ? -5.84 46.344 24.344 1 91.62 160 TYR B N 1
ATOM 5494 C CA . TYR B 1 160 ? -4.969 46.125 25.5 1 91.62 160 TYR B CA 1
ATOM 5495 C C . TYR B 1 160 ? -3.898 47.219 25.562 1 91.62 160 TYR B C 1
ATOM 5497 O O . TYR B 1 160 ? -3.125 47.406 24.625 1 91.62 160 TYR B O 1
ATOM 5505 N N . LYS B 1 161 ? -3.734 47.812 26.734 1 88.94 161 LYS B N 1
ATOM 5506 C CA . LYS B 1 161 ? -2.834 48.969 26.859 1 88.94 161 LYS B CA 1
ATOM 5507 C C . LYS B 1 161 ? -1.63 48.625 27.734 1 88.94 161 LYS B C 1
ATOM 5509 O O . LYS B 1 161 ? -0.699 49.406 27.859 1 88.94 161 LYS B O 1
ATOM 5514 N N . GLY B 1 162 ? -1.666 47.5 28.328 1 92.06 162 GLY B N 1
ATOM 5515 C CA . GLY B 1 162 ? -0.577 47.094 29.203 1 92.06 162 GLY B CA 1
ATOM 5516 C C . GLY B 1 162 ? 0.71 46.781 28.453 1 92.06 162 GLY B C 1
ATOM 5517 O O . GLY B 1 162 ? 0.712 46.688 27.219 1 92.06 162 GLY B O 1
ATOM 5518 N N . SER B 1 163 ? 1.807 46.719 29.234 1 94.62 163 SER B N 1
ATOM 5519 C CA . SER B 1 163 ? 3.096 46.344 28.656 1 94.62 163 SER B CA 1
ATOM 5520 C C . SER B 1 163 ? 3.166 44.875 28.328 1 94.62 163 SER B C 1
ATOM 5522 O O . SER B 1 163 ? 2.545 44.031 29.016 1 94.62 163 SER B O 1
ATOM 5524 N N . ILE B 1 164 ? 3.85 44.562 27.281 1 96.75 164 ILE B N 1
ATOM 5525 C CA . ILE B 1 164 ? 4.008 43.188 26.844 1 96.75 164 ILE B CA 1
ATOM 5526 C C . ILE B 1 164 ? 5.492 42.875 26.672 1 96.75 164 ILE B C 1
ATOM 5528 O O . ILE B 1 164 ? 6.215 43.594 25.984 1 96.75 164 ILE B O 1
ATOM 5532 N N . THR B 1 165 ? 5.992 41.812 27.312 1 97.56 165 THR B N 1
ATOM 5533 C CA . THR B 1 165 ? 7.328 41.281 27.094 1 97.56 165 THR B CA 1
ATOM 5534 C C . THR B 1 165 ? 7.258 39.844 26.531 1 97.56 165 THR B C 1
ATOM 5536 O O . THR B 1 165 ? 6.508 39.031 27.031 1 97.56 165 THR B O 1
ATOM 5539 N N . VAL B 1 166 ? 7.969 39.625 25.453 1 98.5 166 VAL B N 1
ATOM 5540 C CA . VAL B 1 166 ? 8.078 38.281 24.875 1 98.5 166 VAL B CA 1
ATOM 5541 C C . VAL B 1 166 ? 9.5 37.781 25.031 1 98.5 166 VAL B C 1
ATOM 5543 O O . VAL B 1 166 ? 10.461 38.406 24.578 1 98.5 166 VAL B O 1
ATOM 5546 N N . LEU B 1 167 ? 9.633 36.688 25.719 1 98.25 167 LEU B N 1
ATOM 5547 C CA . LEU B 1 167 ? 10.898 35.969 25.875 1 98.25 167 LEU B CA 1
ATOM 5548 C C . LEU B 1 167 ? 10.961 34.75 24.969 1 98.25 167 LEU B C 1
ATOM 5550 O O . LEU B 1 167 ? 10.219 33.781 25.172 1 98.25 167 LEU B O 1
ATOM 5554 N N . THR B 1 168 ? 11.797 34.75 23.969 1 97.69 168 THR B N 1
ATOM 5555 C CA . THR B 1 168 ? 11.922 33.625 23.078 1 97.69 168 THR B CA 1
ATOM 5556 C C . THR B 1 168 ? 13.359 33.094 23.078 1 97.69 168 THR B C 1
ATOM 5558 O O . THR B 1 168 ? 14.312 33.875 23.141 1 97.69 168 THR B O 1
ATOM 5561 N N . ALA B 1 169 ? 13.477 31.766 23.078 1 96.69 169 ALA B N 1
ATOM 5562 C CA . ALA B 1 169 ? 14.789 31.125 23.047 1 96.69 169 ALA B CA 1
ATOM 5563 C C . ALA B 1 169 ? 15.43 31.266 21.672 1 96.69 169 ALA B C 1
ATOM 5565 O O . ALA B 1 169 ? 16.641 31.109 21.516 1 96.69 169 ALA B O 1
ATOM 5566 N N . GLU B 1 170 ? 14.656 31.578 20.656 1 96.81 170 GLU B N 1
ATOM 5567 C CA . GLU B 1 170 ? 15.148 31.641 19.281 1 96.81 170 GLU B CA 1
ATOM 5568 C C . GLU B 1 170 ? 15.797 33 19 1 96.81 170 GLU B C 1
ATOM 5570 O O . GLU B 1 170 ? 15.375 34.031 19.531 1 96.81 170 GLU B O 1
ATOM 5575 N N . PRO B 1 171 ? 16.766 33.031 18.125 1 97.62 171 PRO B N 1
ATOM 5576 C CA . PRO B 1 171 ? 17.453 34.281 17.812 1 97.62 171 PRO B CA 1
ATOM 5577 C C . PRO B 1 171 ? 16.75 35.094 16.719 1 97.62 171 PRO B C 1
ATOM 5579 O O . PRO B 1 171 ? 17.344 35.969 16.109 1 97.62 171 PRO B O 1
ATOM 5582 N N . TYR B 1 172 ? 15.578 34.812 16.312 1 97.38 172 TYR B N 1
ATOM 5583 C CA . TYR B 1 172 ? 14.742 35.469 15.32 1 97.38 172 TYR B CA 1
ATOM 5584 C C . TYR B 1 172 ? 13.289 35.531 15.789 1 97.38 172 TYR B C 1
ATOM 5586 O O . TYR B 1 172 ? 12.891 34.812 16.688 1 97.38 172 TYR B O 1
ATOM 5594 N N . PRO B 1 173 ? 12.461 36.5 15.195 1 97.5 173 PRO B N 1
ATOM 5595 C CA . PRO B 1 173 ? 11.031 36.562 15.531 1 97.5 173 PRO B CA 1
ATOM 5596 C C . PRO B 1 173 ? 10.273 35.312 15.055 1 97.5 173 PRO B C 1
ATOM 5598 O O . PRO B 1 173 ? 10.883 34.375 14.547 1 97.5 173 PRO B O 1
ATOM 5601 N N . THR B 1 174 ? 9 35.344 15.258 1 97.69 174 THR B N 1
ATOM 5602 C CA . THR B 1 174 ? 8.125 34.219 14.945 1 97.69 174 THR B CA 1
ATOM 5603 C C . THR B 1 174 ? 8.305 33.781 13.5 1 97.69 174 THR B C 1
ATOM 5605 O O . THR B 1 174 ? 8.227 34.594 12.578 1 97.69 174 THR B O 1
ATOM 5608 N N . ILE B 1 175 ? 8.523 32.5 13.328 1 97.44 175 ILE B N 1
ATOM 5609 C CA . ILE B 1 175 ? 8.562 31.938 11.984 1 97.44 175 ILE B CA 1
ATOM 5610 C C . ILE B 1 175 ? 7.398 30.984 11.789 1 97.44 175 ILE B C 1
ATOM 5612 O O . ILE B 1 175 ? 6.883 30.406 12.758 1 97.44 175 ILE B O 1
ATOM 5616 N N . ASP B 1 176 ? 6.949 30.906 10.547 1 96.25 176 ASP B N 1
ATOM 5617 C CA . ASP B 1 176 ? 6.105 29.781 10.164 1 96.25 176 ASP B CA 1
ATOM 5618 C C . ASP B 1 176 ? 6.922 28.484 10.055 1 96.25 176 ASP B C 1
ATOM 5620 O O . ASP B 1 176 ? 7.418 28.156 8.977 1 96.25 176 ASP B O 1
ATOM 5624 N N . ARG B 1 177 ? 6.98 27.812 11.094 1 95.56 177 ARG B N 1
ATOM 5625 C CA . ARG B 1 177 ? 7.883 26.672 11.219 1 95.56 177 ARG B CA 1
ATOM 5626 C C . ARG B 1 177 ? 7.527 25.578 10.219 1 95.56 177 ARG B C 1
ATOM 5628 O O . ARG B 1 177 ? 8.375 24.75 9.867 1 95.56 177 ARG B O 1
ATOM 5635 N N . THR B 1 178 ? 6.285 25.531 9.727 1 95.44 178 THR B N 1
ATOM 5636 C CA . THR B 1 178 ? 5.859 24.5 8.781 1 95.44 178 THR B CA 1
ATOM 5637 C C . THR B 1 178 ? 6.617 24.641 7.461 1 95.44 178 THR B C 1
ATOM 5639 O O . THR B 1 178 ? 6.672 23.703 6.668 1 95.44 178 THR B O 1
ATOM 5642 N N . LYS B 1 179 ? 7.168 25.797 7.227 1 96.5 179 LYS B N 1
ATOM 5643 C CA . LYS B 1 179 ? 7.898 26.047 5.984 1 96.5 179 LYS B CA 1
ATOM 5644 C C . LYS B 1 179 ? 9.273 25.391 6.02 1 96.5 179 LYS B C 1
ATOM 5646 O O . LYS B 1 179 ? 9.906 25.203 4.977 1 96.5 179 LYS B O 1
ATOM 5651 N N . LEU B 1 180 ? 9.742 25.016 7.203 1 97.31 180 LEU B N 1
ATOM 5652 C CA . LEU B 1 180 ? 11.086 24.469 7.348 1 97.31 180 LEU B CA 1
ATOM 5653 C C . LEU B 1 180 ? 11.172 23.062 6.758 1 97.31 180 LEU B C 1
ATOM 5655 O O . LEU B 1 180 ? 12.234 22.641 6.305 1 97.31 180 LEU B O 1
ATOM 5659 N N . SER B 1 181 ? 10.07 22.328 6.703 1 96.88 181 SER B N 1
ATOM 5660 C CA . SER B 1 181 ? 10.078 20.953 6.207 1 96.88 181 SER B CA 1
ATOM 5661 C C . SER B 1 181 ? 9.641 20.891 4.75 1 96.88 181 SER B C 1
ATOM 5663 O O . SER B 1 181 ? 9.484 19.797 4.191 1 96.88 181 SER B O 1
ATOM 5665 N N . LYS B 1 182 ? 9.438 22 4.07 1 95.06 182 LYS B N 1
ATOM 5666 C CA . LYS B 1 182 ? 8.828 21.984 2.742 1 95.06 182 LYS B CA 1
ATOM 5667 C C . LYS B 1 182 ? 9.797 22.516 1.688 1 95.06 182 LYS B C 1
ATOM 5669 O O . LYS B 1 182 ? 9.406 22.75 0.543 1 95.06 182 LYS B O 1
ATOM 5674 N N . ALA B 1 183 ? 11.062 22.672 2.154 1 93.38 183 ALA B N 1
ATOM 5675 C CA . ALA B 1 183 ? 12.062 23.172 1.211 1 93.38 183 ALA B CA 1
ATOM 5676 C C . ALA B 1 183 ? 13.438 22.594 1.514 1 93.38 183 ALA B C 1
ATOM 5678 O O . ALA B 1 183 ? 13.734 22.234 2.658 1 93.38 183 ALA B O 1
ATOM 5679 N N . TYR B 1 184 ? 14.375 22.469 0.619 1 92.56 184 TYR B N 1
ATOM 5680 C CA . TYR B 1 184 ? 15.742 21.969 0.758 1 92.56 184 TYR B CA 1
ATOM 5681 C C . TYR B 1 184 ? 16.578 22.891 1.643 1 92.56 184 TYR B C 1
ATOM 5683 O O . TYR B 1 184 ? 17.266 22.438 2.553 1 92.56 184 TYR B O 1
ATOM 5691 N N . ALA B 1 185 ? 16.5 24.109 1.411 1 92.38 185 ALA B N 1
ATOM 5692 C CA . ALA B 1 185 ? 17.25 25.141 2.129 1 92.38 185 ALA B CA 1
ATOM 5693 C C . ALA B 1 185 ? 16.375 26.359 2.418 1 92.38 185 ALA B C 1
ATOM 5695 O O . ALA B 1 185 ? 16.578 27.422 1.834 1 92.38 185 ALA B O 1
ATOM 5696 N N . PRO B 1 186 ? 15.57 26.125 3.41 1 94.38 186 PRO B N 1
ATOM 5697 C CA . PRO B 1 186 ? 14.672 27.25 3.668 1 94.38 186 PRO B CA 1
ATOM 5698 C C . PRO B 1 186 ? 15.398 28.484 4.188 1 94.38 186 PRO B C 1
ATOM 5700 O O . PRO B 1 186 ? 16.219 28.375 5.102 1 94.38 186 PRO B O 1
ATOM 5703 N N . GLU B 1 187 ? 15.039 29.578 3.656 1 95.94 187 GLU B N 1
ATOM 5704 C CA . GLU B 1 187 ? 15.594 30.859 4.117 1 95.94 187 GLU B CA 1
ATOM 5705 C C . GLU B 1 187 ? 14.758 31.438 5.25 1 95.94 187 GLU B C 1
ATOM 5707 O O . GLU B 1 187 ? 13.523 31.406 5.203 1 95.94 187 GLU B O 1
ATOM 5712 N N . LEU B 1 188 ? 15.477 31.969 6.18 1 96.38 188 LEU B N 1
ATOM 5713 C CA . LEU B 1 188 ? 14.812 32.531 7.348 1 96.38 188 LEU B CA 1
ATOM 5714 C C . LEU B 1 188 ? 13.844 33.656 6.934 1 96.38 188 LEU B C 1
ATOM 5716 O O . LEU B 1 188 ? 12.734 33.719 7.461 1 96.38 188 LEU B O 1
ATOM 5720 N N . LYS B 1 189 ? 14.203 34.469 5.984 1 95.62 189 LYS B N 1
ATOM 5721 C CA . LYS B 1 189 ? 13.391 35.625 5.559 1 95.62 189 LYS B CA 1
ATOM 5722 C C . LYS B 1 189 ? 12.039 35.156 5.031 1 95.62 189 LYS B C 1
ATOM 5724 O O . LYS B 1 189 ? 11.031 35.875 5.203 1 95.62 189 LYS B O 1
ATOM 5729 N N . HIS B 1 190 ? 12.039 34 4.426 1 95.06 190 HIS B N 1
ATOM 5730 C CA . HIS B 1 190 ? 10.797 33.5 3.838 1 95.06 190 HIS B CA 1
ATOM 5731 C C . HIS B 1 190 ? 9.93 32.812 4.887 1 95.06 190 HIS B C 1
ATOM 5733 O O . HIS B 1 190 ? 8.727 32.625 4.688 1 95.06 190 HIS B O 1
ATOM 5739 N N . ALA B 1 191 ? 10.547 32.438 6 1 96.31 191 ALA B N 1
ATOM 5740 C CA . ALA B 1 191 ? 9.805 31.766 7.062 1 96.31 191 ALA B CA 1
ATOM 5741 C C . ALA B 1 191 ? 9.281 32.75 8.078 1 96.31 191 ALA B C 1
ATOM 5743 O O . ALA B 1 191 ? 8.359 32.469 8.844 1 96.31 191 ALA B O 1
ATOM 5744 N N . LEU B 1 192 ? 9.836 33.969 8.117 1 97.19 192 LEU B N 1
ATOM 5745 C CA . LEU B 1 192 ? 9.406 35 9.07 1 97.19 192 LEU B CA 1
ATOM 5746 C C . LEU B 1 192 ? 7.953 35.406 8.82 1 97.19 192 LEU B C 1
ATOM 5748 O O . LEU B 1 192 ? 7.57 35.688 7.691 1 97.19 192 LEU B O 1
ATOM 5752 N N . VAL B 1 193 ? 7.176 35.375 9.898 1 96.62 193 VAL B N 1
ATOM 5753 C CA . VAL B 1 193 ? 5.781 35.781 9.773 1 96.62 193 VAL B CA 1
ATOM 5754 C C . VAL B 1 193 ? 5.688 37.312 9.875 1 96.62 193 VAL B C 1
ATOM 5756 O O . VAL B 1 193 ? 4.957 37.938 9.109 1 96.62 193 VAL B O 1
ATOM 5759 N N . ARG B 1 194 ? 6.309 37.906 10.906 1 95.44 194 ARG B N 1
ATOM 5760 C CA . ARG B 1 194 ? 6.48 39.344 11.125 1 95.44 194 ARG B CA 1
ATOM 5761 C C . ARG B 1 194 ? 7.93 39.688 11.453 1 95.44 194 ARG B C 1
ATOM 5763 O O . ARG B 1 194 ? 8.617 38.906 12.117 1 95.44 194 ARG B O 1
ATOM 5770 N N . ASP B 1 195 ? 8.375 40.812 11.055 1 95.38 195 ASP B N 1
ATOM 5771 C CA . ASP B 1 195 ? 9.758 41.188 11.359 1 95.38 195 ASP B CA 1
ATOM 5772 C C . ASP B 1 195 ? 9.852 41.875 12.711 1 95.38 195 ASP B C 1
ATOM 5774 O O . ASP B 1 195 ? 8.836 42.094 13.375 1 95.38 195 ASP B O 1
ATOM 5778 N N . GLU B 1 196 ? 11.031 42.156 13.086 1 96.12 196 GLU B N 1
ATOM 5779 C CA . GLU B 1 196 ? 11.273 42.75 14.391 1 96.12 196 GLU B CA 1
ATOM 5780 C C . GLU B 1 196 ? 10.617 44.125 14.5 1 96.12 196 GLU B C 1
ATOM 5782 O O . GLU B 1 196 ? 10.148 44.5 15.57 1 96.12 196 GLU B O 1
ATOM 5787 N N . PHE B 1 197 ? 10.633 44.844 13.445 1 94.38 197 PHE B N 1
ATOM 5788 C CA . PHE B 1 197 ? 10.023 46.188 13.438 1 94.38 197 PHE B CA 1
ATOM 5789 C C . PHE B 1 197 ? 8.531 46.094 13.758 1 94.38 197 PHE B C 1
ATOM 5791 O O . PHE B 1 197 ? 8.016 46.875 14.547 1 94.38 197 PHE B O 1
ATOM 5798 N N . PHE B 1 198 ? 7.887 45.188 13.148 1 94.5 198 PHE B N 1
ATOM 5799 C CA . PHE B 1 198 ? 6.465 45 13.414 1 94.5 198 PHE B CA 1
ATOM 5800 C C . PHE B 1 198 ? 6.223 44.719 14.883 1 94.5 198 PHE B C 1
ATOM 5802 O O . PHE B 1 198 ? 5.324 45.281 15.5 1 94.5 198 PHE B O 1
ATOM 5809 N N . TRP B 1 199 ? 7.035 43.875 15.477 1 95.62 199 TRP B N 1
ATOM 5810 C CA . TRP B 1 199 ? 6.902 43.5 16.875 1 95.62 199 TRP B CA 1
ATOM 5811 C C . TRP B 1 199 ? 7.133 44.688 17.797 1 95.62 199 TRP B C 1
ATOM 5813 O O . TRP B 1 199 ? 6.309 45 18.672 1 95.62 199 TRP B O 1
ATOM 5823 N N . ARG B 1 200 ? 8.156 45.375 17.578 1 94.62 200 ARG B N 1
ATOM 5824 C CA . ARG B 1 200 ? 8.609 46.406 18.531 1 94.62 200 ARG B CA 1
ATOM 5825 C C . ARG B 1 200 ? 7.875 47.719 18.312 1 94.62 200 ARG B C 1
ATOM 5827 O O . ARG B 1 200 ? 7.484 48.375 19.281 1 94.62 200 ARG B O 1
ATOM 5834 N N . GLU B 1 201 ? 7.652 48.031 17.016 1 91.94 201 GLU B N 1
ATOM 5835 C CA . GLU B 1 201 ? 7.137 49.375 16.703 1 91.94 201 GLU B CA 1
ATOM 5836 C C . GLU B 1 201 ? 5.633 49.312 16.453 1 91.94 201 GLU B C 1
ATOM 5838 O O . GLU B 1 201 ? 4.906 50.25 16.859 1 91.94 201 GLU B O 1
ATOM 5843 N N . THR B 1 202 ? 5.242 48.312 15.789 1 91.31 202 THR B N 1
ATOM 5844 C CA . THR B 1 202 ? 3.826 48.25 15.445 1 91.31 202 THR B CA 1
ATOM 5845 C C . THR B 1 202 ? 3.01 47.719 16.625 1 91.31 202 THR B C 1
ATOM 5847 O O . THR B 1 202 ? 1.983 48.312 16.984 1 91.31 202 THR B O 1
ATOM 5850 N N . LEU B 1 203 ? 3.508 46.688 17.297 1 92.75 203 LEU B N 1
ATOM 5851 C CA . LEU B 1 203 ? 2.75 46.062 18.375 1 92.75 203 LEU B CA 1
ATOM 5852 C C . LEU B 1 203 ? 3.207 46.594 19.734 1 92.75 203 LEU B C 1
ATOM 5854 O O . LEU B 1 203 ? 2.588 46.281 20.766 1 92.75 203 LEU B O 1
ATOM 5858 N N . ASN B 1 204 ? 4.289 47.344 19.766 1 92 204 ASN B N 1
ATOM 5859 C CA . ASN B 1 204 ? 4.836 47.906 21 1 92 204 ASN B CA 1
ATOM 5860 C C . ASN B 1 204 ? 5.16 46.812 22 1 92 204 ASN B C 1
ATOM 5862 O O . ASN B 1 204 ? 4.668 46.812 23.125 1 92 204 ASN B O 1
ATOM 5866 N N . VAL B 1 205 ? 6.035 45.906 21.594 1 95.44 205 VAL B N 1
ATOM 5867 C CA . VAL B 1 205 ? 6.395 44.75 22.391 1 95.44 205 VAL B CA 1
ATOM 5868 C C . VAL B 1 205 ? 7.879 44.781 22.75 1 95.44 205 VAL B C 1
ATOM 5870 O O . VAL B 1 205 ? 8.711 45.156 21.906 1 95.44 205 VAL B O 1
ATOM 5873 N N . ASP B 1 206 ? 8.234 44.562 24.016 1 96.56 206 ASP B N 1
ATOM 5874 C CA . ASP B 1 206 ? 9.609 44.25 24.406 1 96.56 206 ASP B CA 1
ATOM 5875 C C . ASP B 1 206 ? 9.977 42.812 24 1 96.56 206 ASP B C 1
ATOM 5877 O O . ASP B 1 206 ? 9.852 41.875 24.797 1 96.56 206 ASP B O 1
ATOM 5881 N N . LEU B 1 207 ? 10.391 42.688 22.766 1 98 207 LEU B N 1
ATOM 5882 C CA . LEU B 1 207 ? 10.781 41.375 22.219 1 98 207 LEU B CA 1
ATOM 5883 C C . LEU B 1 207 ? 12.227 41.062 22.594 1 98 207 LEU B C 1
ATOM 5885 O O . LEU B 1 207 ? 13.156 41.75 22.141 1 98 207 LEU B O 1
ATOM 5889 N N . ARG B 1 208 ? 12.422 40 23.375 1 97.56 208 ARG B N 1
ATOM 5890 C CA . ARG B 1 208 ? 13.75 39.594 23.781 1 97.56 208 ARG B CA 1
ATOM 5891 C C . ARG B 1 208 ? 14.125 38.25 23.141 1 97.56 208 ARG B C 1
ATOM 5893 O O . ARG B 1 208 ? 13.648 37.188 23.578 1 97.56 208 ARG B O 1
ATOM 5900 N N . LEU B 1 209 ? 15.008 38.344 22.203 1 97.44 209 LEU B N 1
ATOM 5901 C CA . LEU B 1 209 ? 15.492 37.156 21.484 1 97.44 209 LEU B CA 1
ATOM 5902 C C . LEU B 1 209 ? 16.578 36.438 22.281 1 97.44 209 LEU B C 1
ATOM 5904 O O . LEU B 1 209 ? 17.188 37.031 23.172 1 97.44 209 LEU B O 1
ATOM 5908 N N . SER B 1 210 ? 16.766 35.125 22 1 97.25 210 SER B N 1
ATOM 5909 C CA . SER B 1 210 ? 17.781 34.312 22.672 1 97.25 210 SER B CA 1
ATOM 5910 C C . SER B 1 210 ? 17.672 34.438 24.188 1 97.25 210 SER B C 1
ATOM 5912 O O . SER B 1 210 ? 18.703 34.531 24.875 1 97.25 210 SER B O 1
ATOM 5914 N N . SER B 1 211 ? 16.469 34.5 24.656 1 96.75 211 SER B N 1
ATOM 5915 C CA . SER B 1 211 ? 16.188 34.625 26.094 1 96.75 211 SER B CA 1
ATOM 5916 C C . SER B 1 211 ? 15.57 33.344 26.641 1 96.75 211 SER B C 1
ATOM 5918 O O . SER B 1 211 ? 14.445 32.969 26.281 1 96.75 211 SER B O 1
ATOM 5920 N N . TYR B 1 212 ? 16.328 32.719 27.609 1 96.25 212 TYR B N 1
ATOM 5921 C CA . TYR B 1 212 ? 15.938 31.422 28.109 1 96.25 212 TYR B CA 1
ATOM 5922 C C . TYR B 1 212 ? 15.398 31.516 29.531 1 96.25 212 TYR B C 1
ATOM 5924 O O . TYR B 1 212 ? 16.094 31.953 30.438 1 96.25 212 TYR B O 1
ATOM 5932 N N . VAL B 1 213 ? 14.148 31.094 29.688 1 97.12 213 VAL B N 1
ATOM 5933 C CA . VAL B 1 213 ? 13.555 31 31.016 1 97.12 213 VAL B CA 1
ATOM 5934 C C . VAL B 1 213 ? 13.867 29.641 31.625 1 97.12 213 VAL B C 1
ATOM 5936 O O . VAL B 1 213 ? 13.672 28.594 30.984 1 97.12 213 VAL B O 1
ATOM 5939 N N . TYR B 1 214 ? 14.398 29.594 32.875 1 95.19 214 TYR B N 1
ATOM 5940 C CA . TYR B 1 214 ? 14.75 28.297 33.438 1 95.19 214 TYR B CA 1
ATOM 5941 C C . TYR B 1 214 ? 13.969 28.031 34.719 1 95.19 214 TYR B C 1
ATOM 5943 O O . TYR B 1 214 ? 14.008 26.922 35.281 1 95.19 214 TYR B O 1
ATOM 5951 N N . ASP B 1 215 ? 13.203 29.109 35.156 1 94.62 215 ASP B N 1
ATOM 5952 C CA . ASP B 1 215 ? 12.422 28.938 36.375 1 94.62 215 ASP B CA 1
ATOM 5953 C C . ASP B 1 215 ? 11.273 29.938 36.438 1 94.62 215 ASP B C 1
ATOM 5955 O O . ASP B 1 215 ? 11.398 31.062 35.969 1 94.62 215 ASP B O 1
ATOM 5959 N N . ILE B 1 216 ? 10.148 29.469 37.031 1 96.56 216 ILE B N 1
ATOM 5960 C CA . ILE B 1 216 ? 8.984 30.312 37.25 1 96.56 216 ILE B CA 1
ATOM 5961 C C . ILE B 1 216 ? 8.523 30.203 38.688 1 96.56 216 ILE B C 1
ATOM 5963 O O . ILE B 1 216 ? 8.344 29.094 39.219 1 96.56 216 ILE B O 1
ATOM 5967 N N . ASP B 1 217 ? 8.312 31.281 39.406 1 96.06 217 ASP B N 1
ATOM 5968 C CA . ASP B 1 217 ? 7.688 31.359 40.719 1 96.06 217 ASP B CA 1
ATOM 5969 C C . ASP B 1 217 ? 6.281 31.953 40.625 1 96.06 217 ASP B C 1
ATOM 5971 O O . ASP B 1 217 ? 6.113 33.156 40.625 1 96.06 217 ASP B O 1
ATOM 5975 N N . THR B 1 218 ? 5.312 31.125 40.656 1 96.62 218 THR B N 1
ATOM 5976 C CA . THR B 1 218 ? 3.936 31.578 40.469 1 96.62 218 THR B CA 1
ATOM 5977 C C . THR B 1 218 ? 3.395 32.281 41.688 1 96.62 218 THR B C 1
ATOM 5979 O O . THR B 1 218 ? 2.406 33 41.625 1 96.62 218 THR B O 1
ATOM 5982 N N . LYS B 1 219 ? 3.955 32.062 42.812 1 95.31 219 LYS B N 1
ATOM 5983 C CA . LYS B 1 219 ? 3.551 32.719 44.031 1 95.31 219 LYS B CA 1
ATOM 5984 C C . LYS B 1 219 ? 4.008 34.188 44.062 1 95.31 219 LYS B C 1
ATOM 5986 O O . LYS B 1 219 ? 3.236 35.094 44.406 1 95.31 219 LYS B O 1
ATOM 5991 N N . MET B 1 220 ? 5.184 34.344 43.656 1 95.81 220 MET B N 1
ATOM 5992 C CA . MET B 1 220 ? 5.75 35.688 43.625 1 95.81 220 MET B CA 1
ATOM 5993 C C . MET B 1 220 ? 5.512 36.344 42.25 1 95.81 220 MET B C 1
ATOM 5995 O O . MET B 1 220 ? 5.875 37.5 42.062 1 95.81 220 MET B O 1
ATOM 5999 N N . LYS B 1 221 ? 5.004 35.594 41.312 1 97.06 221 LYS B N 1
ATOM 6000 C CA . LYS B 1 221 ? 4.723 36.062 39.938 1 97.06 221 LYS B CA 1
ATOM 6001 C C . LYS B 1 221 ? 5.988 36.562 39.281 1 97.06 221 LYS B C 1
ATOM 6003 O O . LYS B 1 221 ? 6.016 37.688 38.75 1 97.06 221 LYS B O 1
ATOM 6008 N N . ARG B 1 222 ? 6.953 35.75 39.25 1 96.06 222 ARG B N 1
ATOM 6009 C CA . ARG B 1 222 ? 8.234 36.125 38.688 1 96.06 222 ARG B CA 1
ATOM 6010 C C . ARG B 1 222 ? 8.852 35 37.875 1 96.06 222 ARG B C 1
ATOM 6012 O O . ARG B 1 222 ? 8.672 33.812 38.219 1 96.06 222 ARG B O 1
ATOM 6019 N N . LEU B 1 223 ? 9.617 35.344 36.812 1 96.62 223 LEU B N 1
ATOM 6020 C CA . LEU B 1 223 ? 10.383 34.438 35.969 1 96.62 223 LEU B CA 1
ATOM 6021 C C . LEU B 1 223 ? 11.883 34.688 36.125 1 96.62 223 LEU B C 1
ATOM 6023 O O . LEU B 1 223 ? 12.312 35.844 36.25 1 96.62 223 LEU B O 1
ATOM 6027 N N . SER B 1 224 ? 12.609 33.625 36.094 1 96.25 224 SER B N 1
ATOM 6028 C CA . SER B 1 224 ? 14.062 33.719 36.062 1 96.25 224 SER B CA 1
ATOM 6029 C C . SER B 1 224 ? 14.602 33.438 34.656 1 96.25 224 SER B C 1
ATOM 6031 O O . SER B 1 224 ? 14.234 32.438 34.031 1 96.25 224 SER B O 1
ATOM 6033 N N . ILE B 1 225 ? 15.367 34.312 34.125 1 96.38 225 ILE B N 1
ATOM 6034 C CA . ILE B 1 225 ? 15.969 34.219 32.812 1 96.38 225 ILE B CA 1
ATOM 6035 C C . ILE B 1 225 ? 17.469 33.969 32.938 1 96.38 225 ILE B C 1
ATOM 6037 O O . ILE B 1 225 ? 18.109 34.469 33.875 1 96.38 225 ILE B O 1
ATOM 6041 N N . ARG B 1 226 ? 17.984 33.156 32.062 1 92.94 226 ARG B N 1
ATOM 6042 C CA . ARG B 1 226 ? 19.422 32.938 32.062 1 92.94 226 ARG B CA 1
ATOM 6043 C C . ARG B 1 226 ? 20.172 34.25 31.984 1 92.94 226 ARG B C 1
ATOM 6045 O O . ARG B 1 226 ? 19.781 35.156 31.234 1 92.94 226 ARG B O 1
ATOM 6052 N N . GLY B 1 227 ? 21.25 34.406 32.719 1 89.56 227 GLY B N 1
ATOM 6053 C CA . GLY B 1 227 ? 22.031 35.656 32.781 1 89.56 227 GLY B CA 1
ATOM 6054 C C . GLY B 1 227 ? 21.688 36.469 34 1 89.56 227 GLY B C 1
ATOM 6055 O O . GLY B 1 227 ? 22.25 37.562 34.188 1 89.56 227 GLY B O 1
ATOM 6056 N N . GLY B 1 228 ? 20.734 36.031 34.875 1 79.25 228 GLY B N 1
ATOM 6057 C CA . GLY B 1 228 ? 20.516 36.562 36.219 1 79.25 228 GLY B CA 1
ATOM 6058 C C . GLY B 1 228 ? 19.375 37.562 36.281 1 79.25 228 GLY B C 1
ATOM 6059 O O . GLY B 1 228 ? 19.078 38.094 37.344 1 79.25 228 GLY B O 1
ATOM 6060 N N . ASN B 1 229 ? 18.703 37.719 35.312 1 89.31 229 ASN B N 1
ATOM 6061 C CA . ASN B 1 229 ? 17.609 38.688 35.312 1 89.31 229 ASN B CA 1
ATOM 6062 C C . ASN B 1 229 ? 16.297 38.031 35.719 1 89.31 229 ASN B C 1
ATOM 6064 O O . ASN B 1 229 ? 16.109 36.812 35.5 1 89.31 229 ASN B O 1
ATOM 6068 N N . THR B 1 230 ? 15.5 38.812 36.438 1 94.62 230 THR B N 1
ATOM 6069 C CA . THR B 1 230 ? 14.148 38.406 36.781 1 94.62 230 THR B CA 1
ATOM 6070 C C . THR B 1 230 ? 13.125 39.375 36.219 1 94.62 230 THR B C 1
ATOM 6072 O O . THR B 1 230 ? 13.398 40.562 36.094 1 94.62 230 THR B O 1
ATOM 6075 N N . ILE B 1 231 ? 12.008 38.812 35.875 1 96.31 231 ILE B N 1
ATOM 6076 C CA . ILE B 1 231 ? 10.922 39.625 35.375 1 96.31 231 ILE B CA 1
ATOM 6077 C C . ILE B 1 231 ? 9.633 39.312 36.125 1 96.31 231 ILE B C 1
ATOM 6079 O O . ILE B 1 231 ? 9.289 38.125 36.312 1 96.31 231 ILE B O 1
ATOM 6083 N N . LEU B 1 232 ? 9 40.375 36.625 1 96.69 232 LEU B N 1
ATOM 6084 C CA . LEU B 1 232 ? 7.68 40.219 37.25 1 96.69 232 LEU B CA 1
ATOM 6085 C C . LEU B 1 232 ? 6.582 40.25 36.188 1 96.69 232 LEU B C 1
ATOM 6087 O O . LEU B 1 232 ? 6.77 40.812 35.094 1 96.69 232 LEU B O 1
ATOM 6091 N N . TYR B 1 233 ? 5.492 39.625 36.531 1 97.25 233 TYR B N 1
ATOM 6092 C CA . TYR B 1 233 ? 4.367 39.656 35.594 1 97.25 233 TYR B CA 1
ATOM 6093 C C . TYR B 1 233 ? 3.047 39.812 36.312 1 97.25 233 TYR B C 1
ATOM 6095 O O . TYR B 1 233 ? 2.939 39.438 37.5 1 97.25 233 TYR B O 1
ATOM 6103 N N . ASP B 1 234 ? 2.027 40.344 35.625 1 97.25 234 ASP B N 1
ATOM 6104 C CA . ASP B 1 234 ? 0.633 40.281 36.062 1 97.25 234 ASP B CA 1
ATOM 6105 C C . ASP B 1 234 ? -0.076 39.094 35.375 1 97.25 234 ASP B C 1
ATOM 6107 O O . ASP B 1 234 ? -0.861 38.375 36.031 1 97.25 234 ASP B O 1
ATOM 6111 N N . ASN B 1 235 ? 0.191 38.938 34.062 1 97.88 235 ASN B N 1
ATOM 6112 C CA . ASN B 1 235 ? -0.234 37.781 33.281 1 97.88 235 ASN B CA 1
ATOM 6113 C C . ASN B 1 235 ? 0.96 37.031 32.688 1 97.88 235 ASN B C 1
ATOM 6115 O O . ASN B 1 235 ? 1.945 37.656 32.281 1 97.88 235 ASN B O 1
ATOM 6119 N N . LEU B 1 236 ? 0.823 35.75 32.688 1 98.62 236 LEU B N 1
ATOM 6120 C CA . LEU B 1 236 ? 1.861 34.906 32.094 1 98.62 236 LEU B CA 1
ATOM 6121 C C . LEU B 1 236 ? 1.271 33.938 31.078 1 98.62 236 LEU B C 1
ATOM 6123 O O . LEU B 1 236 ? 0.238 33.312 31.312 1 98.62 236 LEU B O 1
ATOM 6127 N N . VAL B 1 237 ? 1.854 33.875 29.875 1 98.88 237 VAL B N 1
ATOM 6128 C CA . VAL B 1 237 ? 1.448 32.938 28.844 1 98.88 237 VAL B CA 1
ATOM 6129 C C . VAL B 1 237 ? 2.621 32.031 28.484 1 98.88 237 VAL B C 1
ATOM 6131 O O . VAL B 1 237 ? 3.686 32.5 28.094 1 98.88 237 VAL B O 1
ATOM 6134 N N . LEU B 1 238 ? 2.404 30.734 28.688 1 98.88 238 LEU B N 1
ATOM 6135 C CA . LEU B 1 238 ? 3.398 29.734 28.344 1 98.88 238 LEU B CA 1
ATOM 6136 C C . LEU B 1 238 ? 3.137 29.156 26.953 1 98.88 238 LEU B C 1
ATOM 6138 O O . LEU B 1 238 ? 2.107 28.516 26.734 1 98.88 238 LEU B O 1
ATOM 6142 N N . ALA B 1 239 ? 4.039 29.344 26.031 1 98.81 239 ALA B N 1
ATOM 6143 C CA . ALA B 1 239 ? 3.906 28.953 24.625 1 98.81 239 ALA B CA 1
ATOM 6144 C C . ALA B 1 239 ? 5.242 28.484 24.062 1 98.81 239 ALA B C 1
ATOM 6146 O O . ALA B 1 239 ? 5.68 28.953 23 1 98.81 239 ALA B O 1
ATOM 6147 N N . THR B 1 240 ? 5.832 27.469 24.672 1 98.62 240 THR B N 1
ATOM 6148 C CA . THR B 1 240 ? 7.219 27.109 24.406 1 98.62 240 THR B CA 1
ATOM 6149 C C . THR B 1 240 ? 7.305 26.047 23.312 1 98.62 240 THR B C 1
ATOM 6151 O O . THR B 1 240 ? 8.398 25.719 22.844 1 98.62 240 THR B O 1
ATOM 6154 N N . GLY B 1 241 ? 6.203 25.562 22.875 1 98.19 241 GLY B N 1
ATOM 6155 C CA . GLY B 1 241 ? 6.184 24.641 21.75 1 98.19 241 GLY B CA 1
ATOM 6156 C C . GLY B 1 241 ? 6.695 23.266 22.094 1 98.19 241 GLY B C 1
ATOM 6157 O O . GLY B 1 241 ? 6.387 22.734 23.172 1 98.19 241 GLY B O 1
ATOM 6158 N N . SER B 1 242 ? 7.32 22.625 21.094 1 97.88 242 SER B N 1
ATOM 6159 C CA . SER B 1 242 ? 7.762 21.25 21.281 1 97.88 242 SER B CA 1
ATOM 6160 C C . SER B 1 242 ? 9.25 21.094 20.984 1 97.88 242 SER B C 1
ATOM 6162 O O . SER B 1 242 ? 9.867 22 20.406 1 97.88 242 SER B O 1
ATOM 6164 N N . VAL B 1 243 ? 9.789 20.047 21.484 1 97.06 243 VAL B N 1
ATOM 6165 C CA . VAL B 1 243 ? 11.156 19.625 21.203 1 97.06 243 VAL B CA 1
ATOM 6166 C C . VAL B 1 243 ? 11.141 18.281 20.484 1 97.06 243 VAL B C 1
ATOM 6168 O O . VAL B 1 243 ? 10.352 17.391 20.844 1 97.06 243 VAL B O 1
ATOM 6171 N N . PRO B 1 244 ? 11.969 18.156 19.422 1 97.06 244 PRO B N 1
ATOM 6172 C CA . PRO B 1 244 ? 12 16.859 18.734 1 97.06 244 PRO B CA 1
ATOM 6173 C C . PRO B 1 244 ? 12.445 15.719 19.641 1 97.06 244 PRO B C 1
ATOM 6175 O O . PRO B 1 244 ? 13.336 15.898 20.469 1 97.06 244 PRO B O 1
ATOM 6178 N N . ARG B 1 245 ? 11.844 14.562 19.406 1 95.56 245 ARG B N 1
ATOM 6179 C CA . ARG B 1 245 ? 12.234 13.359 20.141 1 95.56 245 ARG B CA 1
ATOM 6180 C C . ARG B 1 245 ? 13.414 12.664 19.453 1 95.56 245 ARG B C 1
ATOM 6182 O O . ARG B 1 245 ? 13.461 12.578 18.234 1 95.56 245 ARG B O 1
ATOM 6189 N N . ARG B 1 246 ? 14.367 12.305 20.234 1 95.06 246 ARG B N 1
ATOM 6190 C CA . ARG B 1 246 ? 15.414 11.398 19.766 1 95.06 246 ARG B CA 1
ATOM 6191 C C . ARG B 1 246 ? 15.203 9.992 20.328 1 95.06 246 ARG B C 1
ATOM 6193 O O . ARG B 1 246 ? 15.008 9.82 21.531 1 95.06 246 ARG B O 1
ATOM 6200 N N . LEU B 1 247 ? 15.172 9.055 19.422 1 95.31 247 LEU B N 1
ATOM 6201 C CA . LEU B 1 247 ? 15.016 7.68 19.875 1 95.31 247 LEU B CA 1
ATOM 6202 C C . LEU B 1 247 ? 16.203 7.242 20.719 1 95.31 247 LEU B C 1
ATOM 6204 O O . LEU B 1 247 ? 17.344 7.625 20.453 1 95.31 247 LEU B O 1
ATOM 6208 N N . PRO B 1 248 ? 15.898 6.469 21.766 1 94.38 248 PRO B N 1
ATOM 6209 C CA . PRO B 1 248 ? 16.984 5.977 22.625 1 94.38 248 PRO B CA 1
ATOM 6210 C C . PRO B 1 248 ? 17.688 4.758 22.031 1 94.38 248 PRO B C 1
ATOM 6212 O O . PRO B 1 248 ? 17.594 3.658 22.594 1 94.38 248 PRO B O 1
ATOM 6215 N N . ILE B 1 249 ? 18.438 4.945 20.953 1 95.44 249 ILE B N 1
ATOM 6216 C CA . ILE B 1 249 ? 19.109 3.852 20.266 1 95.44 249 ILE B CA 1
ATOM 6217 C C . ILE B 1 249 ? 20.594 4.191 20.109 1 95.44 249 ILE B C 1
ATOM 6219 O O . ILE B 1 249 ? 20.984 5.355 20.219 1 95.44 249 ILE B O 1
ATOM 6223 N N . GLU B 1 250 ? 21.344 3.176 19.906 1 95.81 250 GLU B N 1
ATOM 6224 C CA . GLU B 1 250 ? 22.766 3.365 19.672 1 95.81 250 GLU B CA 1
ATOM 6225 C C . GLU B 1 250 ? 23 4.242 18.438 1 95.81 250 GLU B C 1
ATOM 6227 O O . GLU B 1 250 ? 22.375 4.051 17.406 1 95.81 250 GLU B O 1
ATOM 6232 N N . GLY B 1 251 ? 23.766 5.281 18.578 1 96.5 251 GLY B N 1
ATOM 6233 C CA . GLY B 1 251 ? 24.156 6.133 17.469 1 96.5 251 GLY B CA 1
ATOM 6234 C C . GLY B 1 251 ? 23.25 7.344 17.312 1 96.5 251 GLY B C 1
ATOM 6235 O O . GLY B 1 251 ? 23.484 8.188 16.438 1 96.5 251 GLY B O 1
ATOM 6236 N N . ALA B 1 252 ? 22.328 7.543 18.156 1 95.88 252 ALA B N 1
ATOM 6237 C CA . ALA B 1 252 ? 21.297 8.57 18.016 1 95.88 252 ALA B CA 1
ATOM 6238 C C . ALA B 1 252 ? 21.906 9.969 18.078 1 95.88 252 ALA B C 1
ATOM 6240 O O . ALA B 1 252 ? 21.328 10.922 17.547 1 95.88 252 ALA B O 1
ATOM 6241 N N . ASN B 1 253 ? 23.078 10.094 18.688 1 96 253 ASN B N 1
ATOM 6242 C CA . ASN B 1 253 ? 23.703 11.398 18.859 1 96 253 ASN B CA 1
ATOM 6243 C C . ASN B 1 253 ? 24.969 11.531 18.031 1 96 253 ASN B C 1
ATOM 6245 O O . ASN B 1 253 ? 25.781 12.43 18.266 1 96 253 ASN B O 1
ATOM 6249 N N . ALA B 1 254 ? 25.109 10.656 17.109 1 97.88 254 ALA B N 1
ATOM 6250 C CA . ALA B 1 254 ? 26.297 10.648 16.266 1 97.88 254 ALA B CA 1
ATOM 6251 C C . ALA B 1 254 ? 26.344 11.867 15.344 1 97.88 254 ALA B C 1
ATOM 6253 O O . ALA B 1 254 ? 25.312 12.531 15.141 1 97.88 254 ALA B O 1
ATOM 6254 N N . LYS B 1 255 ? 27.625 12.148 14.883 1 97.81 255 LYS B N 1
ATOM 6255 C CA . LYS B 1 255 ? 27.766 13.148 13.828 1 97.81 255 LYS B CA 1
ATOM 6256 C C . LYS B 1 255 ? 27.016 12.719 12.57 1 97.81 255 LYS B C 1
ATOM 6258 O O . LYS B 1 255 ? 27.156 11.578 12.117 1 97.81 255 LYS B O 1
ATOM 6263 N N . GLY B 1 256 ? 26.141 13.57 12.094 1 98.12 256 GLY B N 1
ATOM 6264 C CA . GLY B 1 256 ? 25.391 13.25 10.898 1 98.12 256 GLY B CA 1
ATOM 6265 C C . GLY B 1 256 ? 23.938 12.898 11.188 1 98.12 256 GLY B C 1
ATOM 6266 O O . GLY B 1 256 ? 23.141 12.703 10.266 1 98.12 256 GLY B O 1
ATOM 6267 N N . VAL B 1 257 ? 23.656 12.82 12.516 1 98.56 257 VAL B N 1
ATOM 6268 C CA . VAL B 1 257 ? 22.266 12.609 12.906 1 98.56 257 VAL B CA 1
ATOM 6269 C C . VAL B 1 257 ? 21.625 13.945 13.281 1 98.56 257 VAL B C 1
ATOM 6271 O O . VAL B 1 257 ? 22.125 14.664 14.141 1 98.56 257 VAL B O 1
ATOM 6274 N N . TYR B 1 258 ? 20.5 14.234 12.648 1 98.5 258 TYR B N 1
ATOM 6275 C CA . TYR B 1 258 ? 19.875 15.539 12.828 1 98.5 258 TYR B CA 1
ATOM 6276 C C . TYR B 1 258 ? 18.391 15.391 13.188 1 98.5 258 TYR B C 1
ATOM 6278 O O . TYR B 1 258 ? 17.812 14.32 13.008 1 98.5 258 TYR B O 1
ATOM 6286 N N . VAL B 1 259 ? 17.844 16.438 13.734 1 98.12 259 VAL B N 1
ATOM 6287 C CA . VAL B 1 259 ? 16.422 16.656 13.93 1 98.12 259 VAL B CA 1
ATOM 6288 C C . VAL B 1 259 ? 15.984 17.953 13.242 1 98.12 259 VAL B C 1
ATOM 6290 O O . VAL B 1 259 ? 16.828 18.672 12.695 1 98.12 259 VAL B O 1
ATOM 6293 N N . LEU B 1 260 ? 14.672 18.172 13.203 1 97.88 260 LEU B N 1
ATOM 6294 C CA . LEU B 1 260 ? 14.195 19.406 12.609 1 97.88 260 LEU B CA 1
ATOM 6295 C C . LEU B 1 260 ? 13.18 20.094 13.516 1 97.88 260 LEU B C 1
ATOM 6297 O O . LEU B 1 260 ? 12.125 19.531 13.805 1 97.88 260 LEU B O 1
ATOM 6301 N N . ARG B 1 261 ? 13.539 21.297 13.945 1 97.12 261 ARG B N 1
ATOM 6302 C CA . ARG B 1 261 ? 12.633 22.141 14.727 1 97.12 261 ARG B CA 1
ATOM 6303 C C . ARG B 1 261 ? 12.891 23.625 14.445 1 97.12 261 ARG B C 1
ATOM 6305 O O . ARG B 1 261 ? 11.953 24.406 14.305 1 97.12 261 ARG B O 1
ATOM 6312 N N . THR B 1 262 ? 14.133 24 14.359 1 96.94 262 THR B N 1
ATOM 6313 C CA . THR B 1 262 ? 14.531 25.406 14.211 1 96.94 262 THR B CA 1
ATOM 6314 C C . THR B 1 262 ? 15.156 25.641 12.836 1 96.94 262 THR B C 1
ATOM 6316 O O . THR B 1 262 ? 15.453 24.688 12.109 1 96.94 262 THR B O 1
ATOM 6319 N N . HIS B 1 263 ? 15.305 26.891 12.492 1 97.5 263 HIS B N 1
ATOM 6320 C CA . HIS B 1 263 ? 16.016 27.234 11.266 1 97.5 263 HIS B CA 1
ATOM 6321 C C . HIS B 1 263 ? 17.453 26.734 11.305 1 97.5 263 HIS B C 1
ATOM 6323 O O . HIS B 1 263 ? 18 26.328 10.281 1 97.5 263 HIS B O 1
ATOM 6329 N N . SER B 1 264 ? 18.062 26.797 12.477 1 96.94 264 SER B N 1
ATOM 6330 C CA . SER B 1 264 ? 19.422 26.297 12.641 1 96.94 264 SER B CA 1
ATOM 6331 C C . SER B 1 264 ? 19.484 24.797 12.328 1 96.94 264 SER B C 1
ATOM 6333 O O . SER B 1 264 ? 20.469 24.328 11.758 1 96.94 264 SER B O 1
ATOM 6335 N N . ASP B 1 265 ? 18.516 24.031 12.742 1 97.5 265 ASP B N 1
ATOM 6336 C CA . ASP B 1 265 ? 18.453 22.609 12.398 1 97.5 265 ASP B CA 1
ATOM 6337 C C . ASP B 1 265 ? 18.422 22.406 10.891 1 97.5 265 ASP B C 1
ATOM 6339 O O . ASP B 1 265 ? 19.156 21.578 10.359 1 97.5 265 ASP B O 1
ATOM 6343 N N . ALA B 1 266 ? 17.516 23.188 10.219 1 97.94 266 ALA B N 1
ATOM 6344 C CA . ALA B 1 266 ? 17.391 23.078 8.773 1 97.94 266 ALA B CA 1
ATOM 6345 C C . ALA B 1 266 ? 18.703 23.406 8.07 1 97.94 266 ALA B C 1
ATOM 6347 O O . ALA B 1 266 ? 19.094 22.719 7.125 1 97.94 266 ALA B O 1
ATOM 6348 N N . LYS B 1 267 ? 19.344 24.422 8.539 1 97.19 267 LYS B N 1
ATOM 6349 C CA . LYS B 1 267 ? 20.625 24.844 7.969 1 97.19 267 LYS B CA 1
ATOM 6350 C C . LYS B 1 267 ? 21.688 23.766 8.164 1 97.19 267 LYS B C 1
ATOM 6352 O O . LYS B 1 267 ? 22.422 23.453 7.23 1 97.19 267 LYS B O 1
ATOM 6357 N N . ALA B 1 268 ? 21.766 23.234 9.305 1 97.81 268 ALA B N 1
ATOM 6358 C CA . ALA B 1 268 ? 22.75 22.188 9.602 1 97.81 268 ALA B CA 1
ATOM 6359 C C . ALA B 1 268 ? 22.531 20.953 8.727 1 97.81 268 ALA B C 1
ATOM 6361 O O . ALA B 1 268 ? 23.5 20.359 8.242 1 97.81 268 ALA B O 1
ATOM 6362 N N . LEU B 1 269 ? 21.312 20.578 8.594 1 98 269 LEU B N 1
ATOM 6363 C CA . LEU B 1 269 ? 20.969 19.438 7.758 1 98 269 LEU B CA 1
ATOM 6364 C C . LEU B 1 269 ? 21.406 19.672 6.312 1 98 269 LEU B C 1
ATOM 6366 O O . LEU B 1 269 ? 22.062 18.812 5.711 1 98 269 LEU B O 1
ATOM 6370 N N . THR B 1 270 ? 21.109 20.828 5.797 1 97.12 270 THR B N 1
ATOM 6371 C CA . THR B 1 270 ? 21.438 21.188 4.418 1 97.12 270 THR B CA 1
ATOM 6372 C C . THR B 1 270 ? 22.938 21.203 4.215 1 97.12 270 THR B C 1
ATOM 6374 O O . THR B 1 270 ? 23.453 20.703 3.209 1 97.12 270 THR B O 1
ATOM 6377 N N . GLU B 1 271 ? 23.594 21.797 5.152 1 97.62 271 GLU B N 1
ATOM 6378 C CA . GLU B 1 271 ? 25.047 21.891 5.074 1 97.62 271 GLU B CA 1
ATOM 6379 C C . GLU B 1 271 ? 25.688 20.5 5.098 1 97.62 271 GLU B C 1
ATOM 6381 O O . GLU B 1 271 ? 26.672 20.25 4.395 1 97.62 271 GLU B O 1
ATOM 6386 N N . SER B 1 272 ? 25.109 19.641 5.871 1 97.75 272 SER B N 1
ATOM 6387 C CA . SER B 1 272 ? 25.625 18.266 5.953 1 97.75 272 SER B CA 1
ATOM 6388 C C . SER B 1 272 ? 25.422 17.531 4.633 1 97.75 272 SER B C 1
ATOM 6390 O O . SER B 1 272 ? 26.312 16.797 4.195 1 97.75 272 SER B O 1
ATOM 6392 N N . LEU B 1 273 ? 24.312 17.688 3.994 1 97.88 273 LEU B N 1
ATOM 6393 C CA . LEU B 1 273 ? 24.016 17.047 2.715 1 97.88 273 LEU B CA 1
ATOM 6394 C C . LEU B 1 273 ? 24.984 17.531 1.635 1 97.88 273 LEU B C 1
ATOM 6396 O O . LEU B 1 273 ? 25.438 16.75 0.802 1 97.88 273 LEU B O 1
ATOM 6400 N N . ARG B 1 274 ? 25.375 18.766 1.688 1 97.12 274 ARG B N 1
ATOM 6401 C CA . ARG B 1 274 ? 26.203 19.391 0.663 1 97.12 274 ARG B CA 1
ATOM 6402 C C . ARG B 1 274 ? 27.625 18.859 0.714 1 97.12 274 ARG B C 1
ATOM 6404 O O . ARG B 1 274 ? 28.391 19 -0.25 1 97.12 274 ARG B O 1
ATOM 6411 N N . LYS B 1 275 ? 27.938 18.266 1.774 1 96.69 275 LYS B N 1
ATOM 6412 C CA . LYS B 1 275 ? 29.281 17.734 1.931 1 96.69 275 LYS B CA 1
ATOM 6413 C C . LYS B 1 275 ? 29.484 16.484 1.084 1 96.69 275 LYS B C 1
ATOM 6415 O O . LYS B 1 275 ? 30.609 16.047 0.861 1 96.69 275 LYS B O 1
ATOM 6420 N N . HIS B 1 276 ? 28.406 15.945 0.593 1 95.62 276 HIS B N 1
ATOM 6421 C CA . HIS B 1 276 ? 28.438 14.703 -0.17 1 95.62 276 HIS B CA 1
ATOM 6422 C C . HIS B 1 276 ? 27.938 14.906 -1.591 1 95.62 276 HIS B C 1
ATOM 6424 O O . HIS B 1 276 ? 26.906 15.562 -1.796 1 95.62 276 HIS B O 1
ATOM 6430 N N . PRO B 1 277 ? 28.578 14.445 -2.607 1 93.31 277 PRO B N 1
ATOM 6431 C CA . PRO B 1 277 ? 28.109 14.617 -3.986 1 93.31 277 PRO B CA 1
ATOM 6432 C C . PRO B 1 277 ? 26.766 13.945 -4.246 1 93.31 277 PRO B C 1
ATOM 6434 O O . PRO B 1 277 ? 25.906 14.531 -4.906 1 93.31 277 PRO B O 1
ATOM 6437 N N . SER B 1 278 ? 26.562 12.734 -3.793 1 93.44 278 SER B N 1
ATOM 6438 C CA . SER B 1 278 ? 25.312 11.984 -3.861 1 93.44 278 SER B CA 1
ATOM 6439 C C . SER B 1 278 ? 24.938 11.414 -2.5 1 93.44 278 SER B C 1
ATOM 6441 O O . SER B 1 278 ? 25.031 10.203 -2.283 1 93.44 278 SER B O 1
ATOM 6443 N N . PRO B 1 279 ? 24.469 12.43 -1.727 1 97.38 279 PRO B N 1
ATOM 6444 C CA . PRO B 1 279 ? 24.281 12.008 -0.337 1 97.38 279 PRO B CA 1
ATOM 6445 C C . PRO B 1 279 ? 23.172 10.977 -0.179 1 97.38 279 PRO B C 1
ATOM 6447 O O . PRO B 1 279 ? 22.125 11.078 -0.829 1 97.38 279 PRO B O 1
ATOM 6450 N N . GLN B 1 280 ? 23.469 9.961 0.647 1 98.31 280 GLN B N 1
ATOM 6451 C CA . GLN B 1 280 ? 22.469 9.016 1.11 1 98.31 280 GLN B CA 1
ATOM 6452 C C . GLN B 1 280 ? 21.812 9.5 2.4 1 98.31 280 GLN B C 1
ATOM 6454 O O . GLN B 1 280 ? 22.469 9.602 3.438 1 98.31 280 GLN B O 1
ATOM 6459 N N . LEU B 1 281 ? 20.547 9.844 2.307 1 98.75 281 LEU B N 1
ATOM 6460 C CA . LEU B 1 281 ? 19.781 10.352 3.445 1 98.75 281 LEU B CA 1
ATOM 6461 C C . LEU B 1 281 ? 18.766 9.32 3.924 1 98.75 281 LEU B C 1
ATOM 6463 O O . LEU B 1 281 ? 17.922 8.875 3.145 1 98.75 281 LEU B O 1
ATOM 6467 N N . VAL B 1 282 ? 18.875 8.898 5.168 1 98.88 282 VAL B N 1
ATOM 6468 C CA . VAL B 1 282 ? 17.828 8.086 5.793 1 98.88 282 VAL B CA 1
ATOM 6469 C C . VAL B 1 282 ? 16.984 8.953 6.723 1 98.88 282 VAL B C 1
ATOM 6471 O O . VAL B 1 282 ? 17.516 9.633 7.602 1 98.88 282 VAL B O 1
ATOM 6474 N N . ILE B 1 283 ? 15.727 9 6.512 1 98.81 283 ILE B N 1
ATOM 6475 C CA . ILE B 1 283 ? 14.781 9.68 7.391 1 98.81 283 ILE B CA 1
ATOM 6476 C C . ILE B 1 283 ? 14.031 8.648 8.234 1 98.81 283 ILE B C 1
ATOM 6478 O O . ILE B 1 283 ? 13.344 7.777 7.703 1 98.81 283 ILE B O 1
ATOM 6482 N N . ILE B 1 284 ? 14.164 8.758 9.523 1 98.69 284 ILE B N 1
ATOM 6483 C CA . ILE B 1 284 ? 13.469 7.867 10.445 1 98.69 284 ILE B CA 1
ATOM 6484 C C . ILE B 1 284 ? 12.133 8.492 10.844 1 98.69 284 ILE B C 1
ATOM 6486 O O . ILE B 1 284 ? 12.094 9.438 11.633 1 98.69 284 ILE B O 1
ATOM 6490 N N . GLY B 1 285 ? 11.062 7.945 10.312 1 98.38 285 GLY B N 1
ATOM 6491 C CA . GLY B 1 285 ? 9.719 8.453 10.547 1 98.38 285 GLY B CA 1
ATOM 6492 C C . GLY B 1 285 ? 8.977 8.797 9.273 1 98.38 285 GLY B C 1
ATOM 6493 O O . GLY B 1 285 ? 9.516 9.492 8.406 1 98.38 285 GLY B O 1
ATOM 6494 N N . THR B 1 286 ? 7.754 8.25 9.188 1 98.25 286 THR B N 1
ATOM 6495 C CA . THR B 1 286 ? 6.93 8.492 8.016 1 98.25 286 THR B CA 1
ATOM 6496 C C . THR B 1 286 ? 5.668 9.266 8.383 1 98.25 286 THR B C 1
ATOM 6498 O O . THR B 1 286 ? 4.586 8.992 7.867 1 98.25 286 THR B O 1
ATOM 6501 N N . GLY B 1 287 ? 5.812 10.203 9.375 1 97.75 287 GLY B N 1
ATOM 6502 C CA . GLY B 1 287 ? 4.793 11.203 9.625 1 97.75 287 GLY B CA 1
ATOM 6503 C C . GLY B 1 287 ? 4.844 12.367 8.656 1 97.75 287 GLY B C 1
ATOM 6504 O O . GLY B 1 287 ? 5.555 12.312 7.648 1 97.75 287 GLY B O 1
ATOM 6505 N N . PHE B 1 288 ? 4.152 13.414 8.922 1 97.31 288 PHE B N 1
ATOM 6506 C CA . PHE B 1 288 ? 4.027 14.539 8.008 1 97.31 288 PHE B CA 1
ATOM 6507 C C . PHE B 1 288 ? 5.383 15.188 7.758 1 97.31 288 PHE B C 1
ATOM 6509 O O . PHE B 1 288 ? 5.77 15.414 6.609 1 97.31 288 PHE B O 1
ATOM 6516 N N . ILE B 1 289 ? 6.148 15.438 8.789 1 97.31 289 ILE B N 1
ATOM 6517 C CA . ILE B 1 289 ? 7.434 16.125 8.648 1 97.31 289 ILE B CA 1
ATOM 6518 C C . ILE B 1 289 ? 8.398 15.234 7.852 1 97.31 289 ILE B C 1
ATOM 6520 O O . ILE B 1 289 ? 9.109 15.719 6.973 1 97.31 289 ILE B O 1
ATOM 6524 N N . GLY B 1 290 ? 8.43 13.922 8.172 1 98.25 290 GLY B N 1
ATOM 6525 C CA . GLY B 1 290 ? 9.273 13.008 7.426 1 98.25 290 GLY B CA 1
ATOM 6526 C C . GLY B 1 290 ? 8.953 12.984 5.941 1 98.25 290 GLY B C 1
ATOM 6527 O O . GLY B 1 290 ? 9.867 13.047 5.109 1 98.25 290 GLY B O 1
ATOM 6528 N N . LEU B 1 291 ? 7.699 12.914 5.617 1 98.56 291 LEU B N 1
ATOM 6529 C CA . LEU B 1 291 ? 7.281 12.875 4.219 1 98.56 291 LEU B CA 1
ATOM 6530 C C . LEU B 1 291 ? 7.625 14.18 3.512 1 98.56 291 LEU B C 1
ATOM 6532 O O . LEU B 1 291 ? 8.148 14.172 2.396 1 98.56 291 LEU B O 1
ATOM 6536 N N . GLU B 1 292 ? 7.273 15.281 4.164 1 98.25 292 GLU B N 1
ATOM 6537 C CA . GLU B 1 292 ? 7.566 16.578 3.57 1 98.25 292 GLU B CA 1
ATOM 6538 C C . GLU B 1 292 ? 9.062 16.734 3.303 1 98.25 292 GLU B C 1
ATOM 6540 O O . GLU B 1 292 ? 9.461 17.188 2.229 1 98.25 292 GLU B O 1
ATOM 6545 N N . MET B 1 293 ? 9.883 16.328 4.242 1 98.25 293 MET B N 1
ATOM 6546 C CA . MET B 1 293 ? 11.336 16.422 4.082 1 98.25 293 MET B CA 1
ATOM 6547 C C . MET B 1 293 ? 11.812 15.477 2.979 1 98.25 293 MET B C 1
ATOM 6549 O O . MET B 1 293 ? 12.672 15.844 2.176 1 98.25 293 MET B O 1
ATOM 6553 N N . GLY B 1 294 ? 11.289 14.242 2.988 1 98.38 294 GLY B N 1
ATOM 6554 C CA . GLY B 1 294 ? 11.625 13.336 1.907 1 98.38 294 GLY B CA 1
ATOM 6555 C C . GLY B 1 294 ? 11.367 13.914 0.531 1 98.38 294 GLY B C 1
ATOM 6556 O O . GLY B 1 294 ? 12.219 13.836 -0.355 1 98.38 294 GLY B O 1
ATOM 6557 N N . ILE B 1 295 ? 10.227 14.523 0.391 1 97.88 295 ILE B N 1
ATOM 6558 C CA . ILE B 1 295 ? 9.812 15.109 -0.878 1 97.88 295 ILE B CA 1
ATOM 6559 C C . ILE B 1 295 ? 10.711 16.281 -1.223 1 97.88 295 ILE B C 1
ATOM 6561 O O . ILE B 1 295 ? 11.234 16.375 -2.338 1 97.88 295 ILE B O 1
ATOM 6565 N N . ALA B 1 296 ? 10.977 17.172 -0.256 1 97.5 296 ALA B N 1
ATOM 6566 C CA . ALA B 1 296 ? 11.734 18.391 -0.481 1 97.5 296 ALA B CA 1
ATOM 6567 C C . ALA B 1 296 ? 13.188 18.078 -0.825 1 97.5 296 ALA B C 1
ATOM 6569 O O . ALA B 1 296 ? 13.82 18.797 -1.593 1 97.5 296 ALA B O 1
ATOM 6570 N N . LEU B 1 297 ? 13.711 16.953 -0.315 1 97.81 297 LEU B N 1
ATOM 6571 C CA . LEU B 1 297 ? 15.141 16.688 -0.428 1 97.81 297 LEU B CA 1
ATOM 6572 C C . LEU B 1 297 ? 15.414 15.664 -1.526 1 97.81 297 LEU B C 1
ATOM 6574 O O . LEU B 1 297 ? 16.562 15.375 -1.84 1 97.81 297 LEU B O 1
ATOM 6578 N N . ALA B 1 298 ? 14.422 15.188 -2.184 1 96.81 298 ALA B N 1
ATOM 6579 C CA . ALA B 1 298 ? 14.508 14.07 -3.117 1 96.81 298 ALA B CA 1
ATOM 6580 C C . ALA B 1 298 ? 15.422 14.406 -4.293 1 96.81 298 ALA B C 1
ATOM 6582 O O . ALA B 1 298 ? 16.078 13.523 -4.848 1 96.81 298 ALA B O 1
ATOM 6583 N N . LYS B 1 299 ? 15.523 15.688 -4.699 1 95.31 299 LYS B N 1
ATOM 6584 C CA . LYS B 1 299 ? 16.344 16.094 -5.836 1 95.31 299 LYS B CA 1
ATOM 6585 C C . LYS B 1 299 ? 17.797 16.266 -5.426 1 95.31 299 LYS B C 1
ATOM 6587 O O . LYS B 1 299 ? 18.688 16.344 -6.281 1 95.31 299 LYS B O 1
ATOM 6592 N N . HIS B 1 300 ? 18.016 16.234 -4.102 1 96.75 300 HIS B N 1
ATOM 6593 C CA . HIS B 1 300 ? 19.344 16.594 -3.621 1 96.75 300 HIS B CA 1
ATOM 6594 C C . HIS B 1 300 ? 20.016 15.43 -2.898 1 96.75 300 HIS B C 1
ATOM 6596 O O . HIS B 1 300 ? 21.188 15.5 -2.551 1 96.75 300 HIS B O 1
ATOM 6602 N N . ALA B 1 301 ? 19.234 14.383 -2.691 1 97.94 301 ALA B N 1
ATOM 6603 C CA . ALA B 1 301 ? 19.75 13.211 -1.979 1 97.94 301 ALA B CA 1
ATOM 6604 C C . ALA B 1 301 ? 19 11.945 -2.393 1 97.94 301 ALA B C 1
ATOM 6606 O O . ALA B 1 301 ? 17.875 12.023 -2.904 1 97.94 301 ALA B O 1
ATOM 6607 N N . LYS B 1 302 ? 19.672 10.805 -2.312 1 97.62 302 LYS B N 1
ATOM 6608 C CA . LYS B 1 302 ? 18.953 9.531 -2.332 1 97.62 302 LYS B CA 1
ATOM 6609 C C . LYS B 1 302 ? 18.281 9.258 -0.994 1 97.62 302 LYS B C 1
ATOM 6611 O O . LYS B 1 302 ? 18.938 8.93 -0.009 1 97.62 302 LYS B O 1
ATOM 6616 N N . VAL B 1 303 ? 16.969 9.367 -0.977 1 98.44 303 VAL B N 1
ATOM 6617 C CA . VAL B 1 303 ? 16.234 9.414 0.285 1 98.44 303 VAL B CA 1
ATOM 6618 C C . VAL B 1 303 ? 15.555 8.07 0.545 1 98.44 303 VAL B C 1
ATOM 6620 O O . VAL B 1 303 ? 14.859 7.539 -0.323 1 98.44 303 VAL B O 1
ATOM 6623 N N . THR B 1 304 ? 15.758 7.465 1.672 1 98.75 304 THR B N 1
ATOM 6624 C CA . THR B 1 304 ? 15.008 6.32 2.184 1 98.75 304 THR B CA 1
ATOM 6625 C C . THR B 1 304 ? 14.266 6.688 3.461 1 98.75 304 THR B C 1
ATOM 6627 O O . THR B 1 304 ? 14.859 7.223 4.402 1 98.75 304 THR B O 1
ATOM 6630 N N . LEU B 1 305 ? 13.008 6.488 3.484 1 98.81 305 LEU B N 1
ATOM 6631 C CA . LEU B 1 305 ? 12.188 6.723 4.668 1 98.81 305 LEU B CA 1
ATOM 6632 C C . LEU B 1 305 ? 11.898 5.41 5.391 1 98.81 305 LEU B C 1
ATOM 6634 O O . LEU B 1 305 ? 11.547 4.41 4.758 1 98.81 305 LEU B O 1
ATOM 6638 N N . LEU B 1 306 ? 12.031 5.41 6.715 1 98.62 306 LEU B N 1
ATOM 6639 C CA . LEU B 1 306 ? 11.766 4.254 7.562 1 98.62 306 LEU B CA 1
ATOM 6640 C C . LEU B 1 306 ? 10.523 4.477 8.414 1 98.62 306 LEU B C 1
ATOM 6642 O O . LEU B 1 306 ? 10.398 5.512 9.078 1 98.62 306 LEU B O 1
ATOM 6646 N N . GLY B 1 307 ? 9.633 3.574 8.344 1 98 307 GLY B N 1
ATOM 6647 C CA . GLY B 1 307 ? 8.445 3.629 9.18 1 98 307 GLY B CA 1
ATOM 6648 C C . GLY B 1 307 ? 8.156 2.324 9.898 1 98 307 GLY B C 1
ATOM 6649 O O . GLY B 1 307 ? 8.383 1.244 9.344 1 98 307 GLY B O 1
ATOM 6650 N N . GLN B 1 308 ? 7.562 2.469 11.086 1 96.56 308 GLN B N 1
ATOM 6651 C CA . GLN B 1 308 ? 7.199 1.282 11.852 1 96.56 308 GLN B CA 1
ATOM 6652 C C . GLN B 1 308 ? 5.812 0.78 11.469 1 96.56 308 GLN B C 1
ATOM 6654 O O . GLN B 1 308 ? 5.496 -0.396 11.656 1 96.56 308 GLN B O 1
ATOM 6659 N N . THR B 1 309 ? 5.023 1.637 10.945 1 97.5 309 THR B N 1
ATOM 6660 C CA . THR B 1 309 ? 3.658 1.278 10.578 1 97.5 309 THR B CA 1
ATOM 6661 C C . THR B 1 309 ? 3.621 0.587 9.219 1 97.5 309 THR B C 1
ATOM 6663 O O . THR B 1 309 ? 4.641 0.51 8.531 1 97.5 309 THR B O 1
ATOM 6666 N N . HIS B 1 310 ? 2.455 0.074 8.859 1 97.69 310 HIS B N 1
ATOM 6667 C CA . HIS B 1 310 ? 2.318 -0.677 7.617 1 97.69 310 HIS B CA 1
ATOM 6668 C C . HIS B 1 310 ? 2.416 0.243 6.406 1 97.69 310 HIS B C 1
ATOM 6670 O O . HIS B 1 310 ? 2.865 -0.177 5.336 1 97.69 310 HIS B O 1
ATOM 6676 N N . VAL B 1 311 ? 1.891 1.449 6.484 1 98.06 311 VAL B N 1
ATOM 6677 C CA . VAL B 1 311 ? 1.974 2.514 5.488 1 98.06 311 VAL B CA 1
ATOM 6678 C C . VAL B 1 311 ? 2.262 3.844 6.18 1 98.06 311 VAL B C 1
ATOM 6680 O O . VAL B 1 311 ? 2.096 3.969 7.395 1 98.06 311 VAL B O 1
ATOM 6683 N N . PRO B 1 312 ? 2.807 4.801 5.43 1 98.31 312 PRO B N 1
ATOM 6684 C CA . PRO B 1 312 ? 2.971 6.133 6.02 1 98.31 312 PRO B CA 1
ATOM 6685 C C . PRO B 1 312 ? 1.646 6.742 6.469 1 98.31 312 PRO B C 1
ATOM 6687 O O . PRO B 1 312 ? 0.613 6.531 5.828 1 98.31 312 PRO B O 1
ATOM 6690 N N . LEU B 1 313 ? 1.696 7.52 7.633 1 98 313 LEU B N 1
ATOM 6691 C CA . LEU B 1 313 ? 0.555 8.273 8.133 1 98 313 LEU B CA 1
ATOM 6692 C C . LEU B 1 313 ? -0.61 7.348 8.469 1 98 313 LEU B C 1
ATOM 6694 O O . LEU B 1 313 ? -1.772 7.746 8.367 1 98 313 LEU B O 1
ATOM 6698 N N . GLU B 1 314 ? -0.309 6.09 8.797 1 97.12 314 GLU B N 1
ATOM 6699 C CA . GLU B 1 314 ? -1.364 5.117 9.078 1 97.12 314 GLU B CA 1
ATOM 6700 C C . GLU B 1 314 ? -2.23 5.562 10.25 1 97.12 314 GLU B C 1
ATOM 6702 O O . GLU B 1 314 ? -3.453 5.41 10.219 1 97.12 314 GLU B O 1
ATOM 6707 N N . GLY B 1 315 ? -1.678 6.094 11.281 1 95.5 315 GLY B N 1
ATOM 6708 C CA . GLY B 1 315 ? -2.416 6.527 12.453 1 95.5 315 GLY B CA 1
ATOM 6709 C C . GLY B 1 315 ? -3.473 7.57 12.148 1 95.5 315 GLY B C 1
ATOM 6710 O O . GLY B 1 315 ? -4.668 7.309 12.297 1 95.5 315 GLY B O 1
ATOM 6711 N N . PRO B 1 316 ? -2.994 8.641 11.57 1 95.56 316 PRO B N 1
ATOM 6712 C CA . PRO B 1 316 ? -3.943 9.734 11.367 1 95.56 316 PRO B CA 1
ATOM 6713 C C . PRO B 1 316 ? -4.848 9.523 10.156 1 95.56 316 PRO B C 1
ATOM 6715 O O . PRO B 1 316 ? -5.977 10.023 10.125 1 95.56 316 PRO B O 1
ATOM 6718 N N . LEU B 1 317 ? -4.41 8.75 9.172 1 97.94 317 LEU B N 1
ATOM 6719 C CA . LEU B 1 317 ? -5.172 8.766 7.922 1 97.94 317 LEU B CA 1
ATOM 6720 C C . LEU B 1 317 ? -5.676 7.371 7.578 1 97.94 317 LEU B C 1
ATOM 6722 O O . LEU B 1 317 ? -6.535 7.215 6.711 1 97.94 317 LEU B O 1
ATOM 6726 N N . GLY B 1 318 ? -5.191 6.379 8.25 1 97.25 318 GLY B N 1
ATOM 6727 C CA . GLY B 1 318 ? -5.582 5.012 7.938 1 97.25 318 GLY B CA 1
ATOM 6728 C C . GLY B 1 318 ? -4.758 4.395 6.828 1 97.25 318 GLY B C 1
ATOM 6729 O O . GLY B 1 318 ? -4.066 5.102 6.09 1 97.25 318 GLY B O 1
ATOM 6730 N N . ARG B 1 319 ? -4.863 3.109 6.645 1 96 319 ARG B N 1
ATOM 6731 C CA . ARG B 1 319 ? -4.004 2.328 5.762 1 96 319 ARG B CA 1
ATOM 6732 C C . ARG B 1 319 ? -4.289 2.646 4.297 1 96 319 ARG B C 1
ATOM 6734 O O . ARG B 1 319 ? -3.365 2.76 3.488 1 96 319 ARG B O 1
ATOM 6741 N N . SER B 1 320 ? -5.582 2.756 3.949 1 96.56 320 SER B N 1
ATOM 6742 C CA . SER B 1 320 ? -5.953 2.979 2.557 1 96.56 320 SER B CA 1
ATOM 6743 C C . SER B 1 320 ? -5.434 4.324 2.055 1 96.56 320 SER B C 1
ATOM 6745 O O . SER B 1 320 ? -4.863 4.406 0.966 1 96.56 320 SER B O 1
ATOM 6747 N N . VAL B 1 321 ? -5.578 5.312 2.857 1 98.19 321 VAL B N 1
ATOM 6748 C CA . VAL B 1 321 ? -5.156 6.652 2.459 1 98.19 321 VAL B CA 1
ATOM 6749 C C . VAL B 1 321 ? -3.631 6.738 2.479 1 98.19 321 VAL B C 1
ATOM 6751 O O . VAL B 1 321 ? -3.016 7.203 1.516 1 98.19 321 VAL B O 1
ATOM 6754 N N . GLY B 1 322 ? -3.045 6.234 3.572 1 98.31 322 GLY B N 1
ATOM 6755 C CA . GLY B 1 322 ? -1.595 6.262 3.666 1 98.31 322 GLY B CA 1
ATOM 6756 C C . GLY B 1 322 ? -0.91 5.539 2.521 1 98.31 322 GLY B C 1
ATOM 6757 O O . GLY B 1 322 ? 0.054 6.051 1.946 1 98.31 322 GLY B O 1
ATOM 6758 N N . GLY B 1 323 ? -1.434 4.398 2.203 1 98.12 323 GLY B N 1
ATOM 6759 C CA . GLY B 1 323 ? -0.889 3.635 1.091 1 98.12 323 GLY B CA 1
ATOM 6760 C C . GLY B 1 323 ? -1.033 4.34 -0.244 1 98.12 323 GLY B C 1
ATOM 6761 O O . GLY B 1 323 ? -0.109 4.336 -1.06 1 98.12 323 GLY B O 1
ATOM 6762 N N . GLY B 1 324 ? -2.178 4.879 -0.494 1 98.19 324 GLY B N 1
ATOM 6763 C CA . GLY B 1 324 ? -2.398 5.625 -1.724 1 98.19 324 GLY B CA 1
ATOM 6764 C C . GLY B 1 324 ? -1.489 6.832 -1.859 1 98.19 324 GLY B C 1
ATOM 6765 O O . GLY B 1 324 ? -0.958 7.098 -2.939 1 98.19 324 GLY B O 1
ATOM 6766 N N . LEU B 1 325 ? -1.316 7.508 -0.771 1 98.12 325 LEU B N 1
ATOM 6767 C CA . LEU B 1 325 ? -0.439 8.672 -0.785 1 98.12 325 LEU B CA 1
ATOM 6768 C C . LEU B 1 325 ? 1.002 8.266 -1.074 1 98.12 325 LEU B C 1
ATOM 6770 O O . LEU B 1 325 ? 1.704 8.945 -1.828 1 98.12 325 LEU B O 1
ATOM 6774 N N . GLN B 1 326 ? 1.422 7.203 -0.457 1 98.25 326 GLN B N 1
ATOM 6775 C CA . GLN B 1 326 ? 2.76 6.688 -0.731 1 98.25 326 GLN B CA 1
ATOM 6776 C C . GLN B 1 326 ? 2.955 6.43 -2.223 1 98.25 326 GLN B C 1
ATOM 6778 O O . GLN B 1 326 ? 3.984 6.801 -2.791 1 98.25 326 GLN B O 1
ATOM 6783 N N . THR B 1 327 ? 1.935 5.777 -2.822 1 98.12 327 THR B N 1
ATOM 6784 C CA . THR B 1 327 ? 1.988 5.465 -4.246 1 98.12 327 THR B CA 1
ATOM 6785 C C . THR B 1 327 ? 2.127 6.738 -5.074 1 98.12 327 THR B C 1
ATOM 6787 O O . THR B 1 327 ? 2.996 6.832 -5.941 1 98.12 327 THR B O 1
ATOM 6790 N N . ALA B 1 328 ? 1.314 7.719 -4.801 1 97.75 328 ALA B N 1
ATOM 6791 C CA . ALA B 1 328 ? 1.342 8.984 -5.539 1 97.75 328 ALA B CA 1
ATOM 6792 C C . ALA B 1 328 ? 2.697 9.664 -5.398 1 97.75 328 ALA B C 1
ATOM 6794 O O . ALA B 1 328 ? 3.246 10.18 -6.379 1 97.75 328 ALA B O 1
ATOM 6795 N N . ILE B 1 329 ? 3.244 9.656 -4.207 1 97.75 329 ILE B N 1
ATOM 6796 C CA . ILE B 1 329 ? 4.52 10.305 -3.93 1 97.75 329 ILE B CA 1
ATOM 6797 C C . ILE B 1 329 ? 5.637 9.602 -4.695 1 97.75 329 ILE B C 1
ATOM 6799 O O . ILE B 1 329 ? 6.473 10.258 -5.324 1 97.75 329 ILE B O 1
ATOM 6803 N N . MET B 1 330 ? 5.629 8.266 -4.703 1 97.25 330 MET B N 1
ATOM 6804 C CA . MET B 1 330 ? 6.668 7.477 -5.355 1 97.25 330 MET B CA 1
ATOM 6805 C C . MET B 1 330 ? 6.625 7.664 -6.871 1 97.25 330 MET B C 1
ATOM 6807 O O . MET B 1 330 ? 7.652 7.566 -7.543 1 97.25 330 MET B O 1
ATOM 6811 N N . ASN B 1 331 ? 5.434 7.961 -7.387 1 97.56 331 ASN B N 1
ATOM 6812 C CA . ASN B 1 331 ? 5.285 8.188 -8.82 1 97.56 331 ASN B CA 1
ATOM 6813 C C . ASN B 1 331 ? 5.887 9.531 -9.242 1 97.56 331 ASN B C 1
ATOM 6815 O O . ASN B 1 331 ? 6.16 9.75 -10.422 1 97.56 331 ASN B O 1
ATOM 6819 N N . GLU B 1 332 ? 6.133 10.398 -8.289 1 95.56 332 GLU B N 1
ATOM 6820 C CA . GLU B 1 332 ? 6.617 11.742 -8.617 1 95.56 332 GLU B CA 1
ATOM 6821 C C . GLU B 1 332 ? 8.078 11.914 -8.203 1 95.56 332 GLU B C 1
ATOM 6823 O O . GLU B 1 332 ? 8.812 12.688 -8.812 1 95.56 332 GLU B O 1
ATOM 6828 N N . ARG B 1 333 ? 8.422 11.219 -7.148 1 94.62 333 ARG B N 1
ATOM 6829 C CA . ARG B 1 333 ? 9.758 11.352 -6.574 1 94.62 333 ARG B CA 1
ATOM 6830 C C . ARG B 1 333 ? 10.406 9.992 -6.371 1 94.62 333 ARG B C 1
ATOM 6832 O O . ARG B 1 333 ? 9.734 9.023 -6.012 1 94.62 333 ARG B O 1
ATOM 6839 N N . PRO B 1 334 ? 11.703 9.93 -6.598 1 94.12 334 PRO B N 1
ATOM 6840 C CA . PRO B 1 334 ? 12.406 8.664 -6.391 1 94.12 334 PRO B CA 1
ATOM 6841 C C . PRO B 1 334 ? 12.711 8.391 -4.922 1 94.12 334 PRO B C 1
ATOM 6843 O O . PRO B 1 334 ? 13.875 8.195 -4.555 1 94.12 334 PRO B O 1
ATOM 6846 N N . LEU B 1 335 ? 11.727 8.281 -4.09 1 97.06 335 LEU B N 1
ATOM 6847 C CA . LEU B 1 335 ? 11.844 7.977 -2.668 1 97.06 335 LEU B CA 1
ATOM 6848 C C . LEU B 1 335 ? 11.727 6.477 -2.422 1 97.06 335 LEU B C 1
ATOM 6850 O O . LEU B 1 335 ? 10.93 5.801 -3.072 1 97.06 335 LEU B O 1
ATOM 6854 N N . ARG B 1 336 ? 12.508 6.004 -1.577 1 97.88 336 ARG B N 1
ATOM 6855 C CA . ARG B 1 336 ? 12.383 4.621 -1.12 1 97.88 336 ARG B CA 1
ATOM 6856 C C . ARG B 1 336 ? 11.711 4.555 0.245 1 97.88 336 ARG B C 1
ATOM 6858 O O . ARG B 1 336 ? 12.086 5.285 1.167 1 97.88 336 ARG B O 1
ATOM 6865 N N . PHE B 1 337 ? 10.711 3.756 0.337 1 98.62 337 PHE B N 1
ATOM 6866 C CA . PHE B 1 337 ? 10.008 3.543 1.597 1 98.62 337 PHE B CA 1
ATOM 6867 C C . PHE B 1 337 ? 10.281 2.15 2.145 1 98.62 337 PHE B C 1
ATOM 6869 O O . PHE B 1 337 ? 10.188 1.159 1.419 1 98.62 337 PHE B O 1
ATOM 6876 N N . LEU B 1 338 ? 10.672 2.062 3.352 1 98.62 338 LEU B N 1
ATOM 6877 C CA . LEU B 1 338 ? 10.695 0.829 4.129 1 98.62 338 LEU B CA 1
ATOM 6878 C C . LEU B 1 338 ? 9.703 0.903 5.289 1 98.62 338 LEU B C 1
ATOM 6880 O O . LEU B 1 338 ? 9.992 1.528 6.312 1 98.62 338 LEU B O 1
ATOM 6884 N N . ASN B 1 339 ? 8.578 0.29 5.094 1 98.38 339 ASN B N 1
ATOM 6885 C CA . ASN B 1 339 ? 7.535 0.251 6.113 1 98.38 339 ASN B CA 1
ATOM 6886 C C . ASN B 1 339 ? 7.559 -1.062 6.891 1 98.38 339 ASN B C 1
ATOM 6888 O O . ASN B 1 339 ? 8.188 -2.031 6.461 1 98.38 339 ASN B O 1
ATOM 6892 N N . ALA B 1 340 ? 6.863 -1.066 8.109 1 98 340 ALA B N 1
ATOM 6893 C CA . ALA B 1 340 ? 6.82 -2.26 8.953 1 98 340 ALA B CA 1
ATOM 6894 C C . ALA B 1 340 ? 8.227 -2.781 9.234 1 98 340 ALA B C 1
ATOM 6896 O O . ALA B 1 340 ? 8.5 -3.971 9.062 1 98 340 ALA B O 1
ATOM 6897 N N . VAL B 1 341 ? 9.117 -1.866 9.594 1 98.12 341 VAL B N 1
ATOM 6898 C CA . VAL B 1 341 ? 10.477 -2.213 9.984 1 98.12 341 VAL B CA 1
ATOM 6899 C C . VAL B 1 341 ? 10.781 -1.656 11.375 1 98.12 341 VAL B C 1
ATOM 6901 O O . VAL B 1 341 ? 10.227 -0.628 11.766 1 98.12 341 VAL B O 1
ATOM 6904 N N . ASP B 1 342 ? 11.578 -2.311 12.094 1 97.12 342 ASP B N 1
ATOM 6905 C CA . ASP B 1 342 ? 12.07 -1.846 13.383 1 97.12 342 ASP B CA 1
ATOM 6906 C C . ASP B 1 342 ? 13.508 -1.355 13.289 1 97.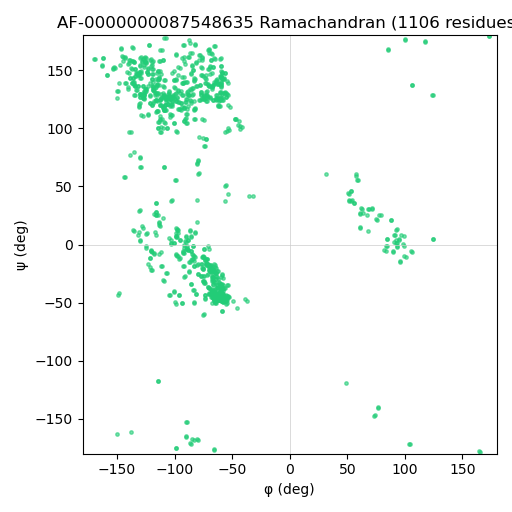12 342 ASP B C 1
ATOM 6908 O O . ASP B 1 342 ? 14.359 -2.031 12.711 1 97.12 342 ASP B O 1
ATOM 6912 N N . LEU B 1 343 ? 13.719 -0.14 13.719 1 97.31 343 LEU B N 1
ATOM 6913 C CA . LEU B 1 343 ? 15.078 0.392 13.773 1 97.31 343 LEU B CA 1
ATOM 6914 C C . LEU B 1 343 ? 15.906 -0.349 14.82 1 97.31 343 LEU B C 1
ATOM 6916 O O . LEU B 1 343 ? 15.516 -0.439 15.984 1 97.31 343 LEU B O 1
ATOM 6920 N N . VAL B 1 344 ? 17.016 -0.902 14.414 1 97.12 344 VAL B N 1
ATOM 6921 C CA . VAL B 1 344 ? 17.875 -1.647 15.328 1 97.12 344 VAL B CA 1
ATOM 6922 C C . VAL B 1 344 ? 18.953 -0.721 15.906 1 97.12 344 VAL B C 1
ATOM 6924 O O . VAL B 1 344 ? 19.109 -0.638 17.125 1 97.12 344 VAL B O 1
ATOM 6927 N N . ARG B 1 345 ? 19.656 0.021 15.07 1 97.69 345 ARG B N 1
ATOM 6928 C CA . ARG B 1 345 ? 20.703 0.937 15.516 1 97.69 345 ARG B CA 1
ATOM 6929 C C . ARG B 1 345 ? 21.172 1.836 14.375 1 97.69 345 ARG B C 1
ATOM 6931 O O . ARG B 1 345 ? 20.922 1.541 13.203 1 97.69 345 ARG B O 1
ATOM 6938 N N . ILE B 1 346 ? 21.766 2.93 14.68 1 98.38 346 ILE B N 1
ATOM 6939 C CA . ILE B 1 346 ? 22.516 3.768 13.75 1 98.38 346 ILE B CA 1
ATOM 6940 C C . ILE B 1 346 ? 24 3.396 13.805 1 98.38 346 ILE B C 1
ATOM 6942 O O . ILE B 1 346 ? 24.609 3.434 14.875 1 98.38 346 ILE B O 1
ATOM 6946 N N . GLU B 1 347 ? 24.484 3.023 12.68 1 98.19 347 GLU B N 1
ATOM 6947 C CA . GLU B 1 347 ? 25.875 2.596 12.594 1 98.19 347 GLU B CA 1
ATOM 6948 C C . GLU B 1 347 ? 26.812 3.791 12.422 1 98.19 347 GLU B C 1
ATOM 6950 O O . GLU B 1 347 ? 26.547 4.688 11.625 1 98.19 347 GLU B O 1
ATOM 6955 N N . THR B 1 348 ? 27.938 3.768 13.234 1 98.12 348 THR B N 1
ATOM 6956 C CA . THR B 1 348 ? 28.875 4.871 13.188 1 98.12 348 THR B CA 1
ATOM 6957 C C . THR B 1 348 ? 30.297 4.359 12.914 1 98.12 348 THR B C 1
ATOM 6959 O O . THR B 1 348 ? 30.562 3.166 13.055 1 98.12 348 THR B O 1
ATOM 6962 N N . ASP B 1 349 ? 31.109 5.223 12.406 1 97.56 349 ASP B N 1
ATOM 6963 C CA . ASP B 1 349 ? 32.531 4.887 12.219 1 97.56 349 ASP B CA 1
ATOM 6964 C C . ASP B 1 349 ? 33.312 5.164 13.484 1 97.56 349 ASP B C 1
ATOM 6966 O O . ASP B 1 349 ? 32.75 5.418 14.547 1 97.56 349 ASP B O 1
ATOM 6970 N N . MET B 1 350 ? 34.594 5.07 13.375 1 96.44 350 MET B N 1
ATOM 6971 C CA . MET B 1 350 ? 35.469 5.211 14.516 1 96.44 350 MET B CA 1
ATOM 6972 C C . MET B 1 350 ? 35.438 6.633 15.062 1 96.44 350 MET B C 1
ATOM 6974 O O . MET B 1 350 ? 35.75 6.859 16.234 1 96.44 350 MET B O 1
ATOM 6978 N N . ASN B 1 351 ? 35.031 7.598 14.289 1 96.69 351 ASN B N 1
ATOM 6979 C CA . ASN B 1 351 ? 34.938 8.992 14.703 1 96.69 351 ASN B CA 1
ATOM 6980 C C . ASN B 1 351 ? 33.531 9.375 15.125 1 96.69 351 ASN B C 1
ATOM 6982 O O . ASN B 1 351 ? 33.219 10.562 15.188 1 96.69 351 ASN B O 1
ATOM 6986 N N . ASN B 1 352 ? 32.656 8.398 15.258 1 97.38 352 ASN B N 1
ATOM 6987 C CA . ASN B 1 352 ? 31.281 8.586 15.695 1 97.38 352 ASN B CA 1
ATOM 6988 C C . ASN B 1 352 ? 30.469 9.336 14.648 1 97.38 352 ASN B C 1
ATOM 6990 O O . ASN B 1 352 ? 29.594 10.133 14.992 1 97.38 352 ASN B O 1
ATOM 6994 N N . SER B 1 353 ? 30.859 9.125 13.398 1 97.75 353 SER B N 1
ATOM 6995 C CA . SER B 1 353 ? 30.078 9.641 12.273 1 97.75 353 SER B CA 1
ATOM 6996 C C . SER B 1 353 ? 29.188 8.555 11.68 1 97.75 353 SER B C 1
ATOM 6998 O O . SER B 1 353 ? 29.594 7.398 11.57 1 97.75 353 SER B O 1
ATOM 7000 N N . VAL B 1 354 ? 28.016 8.93 11.289 1 97.81 354 VAL B N 1
ATOM 7001 C CA . VAL B 1 354 ? 27.047 7.973 10.75 1 97.81 354 VAL B CA 1
ATOM 7002 C C . VAL B 1 354 ? 27.625 7.305 9.508 1 97.81 354 VAL B C 1
ATOM 7004 O O . VAL B 1 354 ? 28.25 7.965 8.664 1 97.81 354 VAL B O 1
ATOM 7007 N N . ARG B 1 355 ? 27.422 6.027 9.484 1 97.81 355 ARG B N 1
ATOM 7008 C CA . ARG B 1 355 ? 27.781 5.273 8.289 1 97.81 355 ARG B CA 1
ATOM 7009 C C . ARG B 1 355 ? 26.562 4.574 7.699 1 97.81 355 ARG B C 1
ATOM 7011 O O . ARG B 1 355 ? 26.562 4.195 6.523 1 97.81 355 ARG B O 1
ATOM 7018 N N . GLY B 1 356 ? 25.594 4.379 8.516 1 98.38 356 GLY B N 1
ATOM 7019 C CA . GLY B 1 356 ? 24.391 3.693 8.047 1 98.38 356 GLY B CA 1
ATOM 7020 C C . GLY B 1 356 ? 23.406 3.395 9.156 1 98.38 356 GLY B C 1
ATOM 7021 O O . GLY B 1 356 ? 23.594 3.826 10.289 1 98.38 356 GLY B O 1
ATOM 7022 N N . VAL B 1 357 ? 22.281 2.785 8.797 1 98.5 357 VAL B N 1
ATOM 7023 C CA . VAL B 1 357 ? 21.234 2.363 9.719 1 98.5 357 VAL B CA 1
ATOM 7024 C C . VAL B 1 357 ? 20.906 0.886 9.5 1 98.5 357 VAL B C 1
ATOM 7026 O O . VAL B 1 357 ? 20.875 0.419 8.359 1 98.5 357 VAL B O 1
ATOM 7029 N N . THR B 1 358 ? 20.766 0.148 10.555 1 98.31 358 THR B N 1
ATOM 7030 C CA . THR B 1 358 ? 20.328 -1.244 10.484 1 98.31 358 THR B CA 1
ATOM 7031 C C . THR B 1 358 ? 18.891 -1.383 10.938 1 98.31 358 THR B C 1
ATOM 7033 O O . THR B 1 358 ? 18.5 -0.871 11.992 1 98.31 358 THR B O 1
ATOM 7036 N N . VAL B 1 359 ? 18.094 -2.039 10.078 1 98.19 359 VAL B N 1
ATOM 7037 C CA . VAL B 1 359 ? 16.688 -2.223 10.391 1 98.19 359 VAL B CA 1
ATOM 7038 C C . VAL B 1 359 ? 16.328 -3.709 10.336 1 98.19 359 VAL B C 1
ATOM 7040 O O . VAL B 1 359 ? 17.047 -4.5 9.711 1 98.19 359 VAL B O 1
ATOM 7043 N N . GLN B 1 360 ? 15.297 -4.105 11.023 1 98.06 360 GLN B N 1
ATOM 7044 C CA . GLN B 1 360 ? 14.727 -5.445 10.969 1 98.06 360 GLN B CA 1
ATOM 7045 C C . GLN B 1 360 ? 13.32 -5.418 10.367 1 98.06 360 GLN B C 1
ATOM 7047 O O . GLN B 1 360 ? 12.375 -4.961 11.016 1 98.06 360 GLN B O 1
ATOM 7052 N N . PRO B 1 361 ? 13.18 -5.902 9.047 1 97.62 361 PRO B N 1
ATOM 7053 C CA . PRO B 1 361 ? 11.82 -6.039 8.516 1 97.62 361 PRO B CA 1
ATOM 7054 C C . PRO B 1 361 ? 10.961 -6.992 9.336 1 97.62 361 PRO B C 1
ATOM 7056 O O . PRO B 1 361 ? 11.453 -8.016 9.82 1 97.62 361 PRO B O 1
ATOM 7059 N N . ARG B 1 362 ? 9.688 -6.668 9.461 1 96.69 362 ARG B N 1
ATOM 7060 C CA . ARG B 1 362 ? 8.797 -7.5 10.266 1 96.69 362 ARG B CA 1
ATOM 7061 C C . ARG B 1 362 ? 8.344 -8.734 9.484 1 96.69 362 ARG B C 1
ATOM 7063 O O . ARG B 1 362 ? 7.785 -9.664 10.062 1 96.69 362 ARG B O 1
ATOM 7070 N N . ALA B 1 363 ? 8.5 -8.711 8.172 1 95.38 363 ALA B N 1
ATOM 7071 C CA . ALA B 1 363 ? 8.148 -9.891 7.383 1 95.38 363 ALA B CA 1
ATOM 7072 C C . ALA B 1 363 ? 8.891 -11.125 7.887 1 95.38 363 ALA B C 1
ATOM 7074 O O . ALA B 1 363 ? 10.117 -11.125 7.996 1 95.38 363 ALA B O 1
ATOM 7075 N N . ARG B 1 364 ? 8.102 -12.125 8.148 1 94.69 364 ARG B N 1
ATOM 7076 C CA . ARG B 1 364 ? 8.672 -13.359 8.688 1 94.69 364 ARG B CA 1
ATOM 7077 C C . ARG B 1 364 ? 9.742 -13.922 7.758 1 94.69 364 ARG B C 1
ATOM 7079 O O . ARG B 1 364 ? 9.539 -13.992 6.543 1 94.69 364 ARG B O 1
ATOM 7086 N N . GLY B 1 365 ? 10.875 -14.219 8.383 1 92.56 365 GLY B N 1
ATOM 7087 C CA . GLY B 1 365 ? 11.953 -14.828 7.621 1 92.56 365 GLY B CA 1
ATOM 7088 C C . GLY B 1 365 ? 12.891 -13.812 7.004 1 92.56 365 GLY B C 1
ATOM 7089 O O . GLY B 1 365 ? 13.938 -14.172 6.465 1 92.56 365 GLY B O 1
ATOM 7090 N N . SER B 1 366 ? 12.594 -12.516 7.098 1 94.31 366 SER B N 1
ATOM 7091 C CA . SER B 1 366 ? 13.43 -11.484 6.488 1 94.31 366 SER B CA 1
ATOM 7092 C C . SER B 1 366 ? 14.672 -11.211 7.324 1 94.31 366 SER B C 1
ATOM 7094 O O . SER B 1 366 ? 14.594 -11.141 8.555 1 94.31 366 SER B O 1
ATOM 7096 N N . PRO B 1 367 ? 15.805 -11.07 6.664 1 94.44 367 PRO B N 1
ATOM 7097 C CA . PRO B 1 367 ? 17.031 -10.727 7.398 1 94.44 367 PRO B CA 1
ATOM 7098 C C . PRO B 1 367 ? 17.094 -9.242 7.75 1 94.44 367 PRO B C 1
ATOM 7100 O O . PRO B 1 367 ? 16.328 -8.438 7.211 1 94.44 367 PRO B O 1
ATOM 7103 N N . GLU B 1 368 ? 18 -8.961 8.711 1 96.69 368 GLU B N 1
ATOM 7104 C CA . GLU B 1 368 ? 18.312 -7.551 8.953 1 96.69 368 GLU B CA 1
ATOM 7105 C C . GLU B 1 368 ? 18.844 -6.879 7.695 1 96.69 368 GLU B C 1
ATOM 7107 O O . GLU B 1 368 ? 19.516 -7.52 6.887 1 96.69 368 GLU B O 1
ATOM 7112 N N . LEU B 1 369 ? 18.531 -5.645 7.59 1 96.62 369 LEU B N 1
ATOM 7113 C CA . LEU B 1 369 ? 18.969 -4.875 6.426 1 96.62 369 LEU B CA 1
ATOM 7114 C C . LEU B 1 369 ? 19.812 -3.684 6.848 1 96.62 369 LEU B C 1
ATOM 7116 O O . LEU B 1 369 ? 19.422 -2.9 7.711 1 96.62 369 LEU B O 1
ATOM 7120 N N . PHE B 1 370 ? 21.047 -3.623 6.34 1 97.62 370 PHE B N 1
ATOM 7121 C CA . PHE B 1 370 ? 21.906 -2.459 6.512 1 97.62 370 PHE B CA 1
ATOM 7122 C C . PHE B 1 370 ? 21.688 -1.458 5.383 1 97.62 370 PHE B C 1
ATOM 7124 O O . PHE B 1 370 ? 21.75 -1.82 4.207 1 97.62 370 PHE B O 1
ATOM 7131 N N . LEU B 1 371 ? 21.391 -0.232 5.664 1 97.94 371 LEU B N 1
ATOM 7132 C CA . LEU B 1 371 ? 21.25 0.875 4.723 1 97.94 371 LEU B CA 1
ATOM 7133 C C . LEU B 1 371 ? 22.406 1.866 4.891 1 97.94 371 LEU B C 1
ATOM 7135 O O . LEU B 1 371 ? 22.562 2.463 5.957 1 97.94 371 LEU B O 1
ATOM 7139 N N . ALA B 1 372 ? 23.156 2.029 3.898 1 97.69 372 ALA B N 1
ATOM 7140 C CA . ALA B 1 372 ? 24.188 3.07 3.934 1 97.69 372 ALA B CA 1
ATOM 7141 C C . ALA B 1 372 ? 23.547 4.457 4.047 1 97.69 372 ALA B C 1
ATOM 7143 O O . ALA B 1 372 ? 22.531 4.73 3.428 1 97.69 372 ALA B O 1
ATOM 7144 N N . ALA B 1 373 ? 24.141 5.32 4.883 1 98.44 373 ALA B N 1
ATOM 7145 C CA . ALA B 1 373 ? 23.641 6.684 5.07 1 98.44 373 ALA B CA 1
ATOM 7146 C C . ALA B 1 373 ? 24.781 7.641 5.41 1 98.44 373 ALA B C 1
ATOM 7148 O O . ALA B 1 373 ? 25.641 7.328 6.242 1 98.44 373 ALA B O 1
ATOM 7149 N N . ASP B 1 374 ? 24.797 8.75 4.715 1 98.38 374 ASP B N 1
ATOM 7150 C CA . ASP B 1 374 ? 25.703 9.836 5.055 1 98.38 374 ASP B CA 1
ATOM 7151 C C . ASP B 1 374 ? 25.109 10.75 6.113 1 98.38 374 ASP B C 1
ATOM 7153 O O . ASP B 1 374 ? 25.828 11.352 6.91 1 98.38 374 ASP B O 1
ATOM 7157 N N . VAL B 1 375 ? 23.844 10.883 6.035 1 98.62 375 VAL B N 1
ATOM 7158 C CA . VAL B 1 375 ? 23.062 11.75 6.914 1 98.62 375 VAL B CA 1
ATOM 7159 C C . VAL B 1 375 ? 21.812 11.023 7.379 1 98.62 375 VAL B C 1
ATOM 7161 O O . VAL B 1 375 ? 21.203 10.266 6.617 1 98.62 375 VAL B O 1
ATOM 7164 N N . VAL B 1 376 ? 21.438 11.172 8.625 1 98.81 376 VAL B N 1
ATOM 7165 C CA . VAL B 1 376 ? 20.203 10.633 9.188 1 98.81 376 VAL B CA 1
ATOM 7166 C C . VAL B 1 376 ? 19.359 11.773 9.758 1 98.81 376 VAL B C 1
ATOM 7168 O O . VAL B 1 376 ? 19.859 12.633 10.477 1 98.81 376 VAL B O 1
ATOM 7171 N N . LEU B 1 377 ? 18.125 11.883 9.383 1 98.75 377 LEU B N 1
ATOM 7172 C CA . LEU B 1 377 ? 17.156 12.789 10 1 98.75 377 LEU B CA 1
ATOM 7173 C C . LEU B 1 377 ? 16.172 12.016 10.867 1 98.75 377 LEU B C 1
ATOM 7175 O O . LEU B 1 377 ? 15.469 11.125 10.383 1 98.75 377 LEU B O 1
ATOM 7179 N N . MET B 1 378 ? 16.141 12.344 12.102 1 98.25 378 MET B N 1
ATOM 7180 C CA . MET B 1 378 ? 15.164 11.742 13.008 1 98.25 378 MET B CA 1
ATOM 7181 C C . MET B 1 378 ? 13.875 12.562 13.047 1 98.25 378 MET B C 1
ATOM 7183 O O . MET B 1 378 ? 13.836 13.633 13.656 1 98.25 378 MET B O 1
ATOM 7187 N N . SER B 1 379 ? 12.922 12.039 12.398 1 97.94 379 SER B N 1
ATOM 7188 C CA . SER B 1 379 ? 11.57 12.578 12.43 1 97.94 379 SER B CA 1
ATOM 7189 C C . SER B 1 379 ? 10.633 11.656 13.211 1 97.94 379 SER B C 1
ATOM 7191 O O . SER B 1 379 ? 9.672 11.125 12.648 1 97.94 379 SER B O 1
ATOM 7193 N N . THR B 1 380 ? 10.836 11.531 14.484 1 97 380 THR B N 1
ATOM 7194 C CA . THR B 1 380 ? 10.242 10.484 15.305 1 97 380 THR B CA 1
ATOM 7195 C C . THR B 1 380 ? 9.305 11.078 16.344 1 97 380 THR B C 1
ATOM 7197 O O . THR B 1 380 ? 9.148 10.523 17.438 1 97 380 THR B O 1
ATOM 7200 N N . GLY B 1 381 ? 8.773 12.234 16.078 1 95.5 381 GLY B N 1
ATOM 7201 C CA . GLY B 1 381 ? 7.836 12.859 16.984 1 95.5 381 GLY B CA 1
ATOM 7202 C C . GLY B 1 381 ? 8.469 13.938 17.844 1 95.5 381 GLY B C 1
ATOM 7203 O O . GLY B 1 381 ? 9.656 14.227 17.703 1 95.5 381 GLY B O 1
ATOM 7204 N N . ALA B 1 382 ? 7.637 14.586 18.656 1 96.69 382 ALA B N 1
ATOM 7205 C CA . ALA B 1 382 ? 8.062 15.688 19.516 1 96.69 382 ALA B CA 1
ATOM 7206 C C . ALA B 1 382 ? 7.434 15.57 20.891 1 96.69 382 ALA B C 1
ATOM 7208 O O . ALA B 1 382 ? 6.453 14.844 21.078 1 96.69 382 ALA B O 1
ATOM 7209 N N . LYS B 1 383 ? 8.078 16.062 21.859 1 97.31 383 LYS B N 1
ATOM 7210 C CA . LYS B 1 383 ? 7.535 16.219 23.203 1 97.31 383 LYS B CA 1
ATOM 7211 C C . LYS B 1 383 ? 7.375 17.688 23.578 1 97.31 383 LYS B C 1
ATOM 7213 O O . LYS B 1 383 ? 8.016 18.547 23 1 97.31 383 LYS B O 1
ATOM 7218 N N . PRO B 1 384 ? 6.5 18 24.547 1 98.25 384 PRO B N 1
ATOM 7219 C CA . PRO B 1 384 ? 6.359 19.391 24.969 1 98.25 384 PRO B CA 1
ATOM 7220 C C . PRO B 1 384 ? 7.66 19.984 25.5 1 98.25 384 PRO B C 1
ATOM 7222 O O . PRO B 1 384 ? 8.406 19.297 26.203 1 98.25 384 PRO B O 1
ATOM 7225 N N . ALA B 1 385 ? 7.945 21.219 25.109 1 98.12 385 ALA B N 1
ATOM 7226 C CA . ALA B 1 385 ? 9.109 21.922 25.641 1 98.12 385 ALA B CA 1
ATOM 7227 C C . ALA B 1 385 ? 8.82 22.484 27.016 1 98.12 385 ALA B C 1
ATOM 7229 O O . ALA B 1 385 ? 8.727 23.703 27.188 1 98.12 385 ALA B O 1
ATOM 7230 N N . THR B 1 386 ? 8.742 21.609 28.062 1 97.94 386 THR B N 1
ATOM 7231 C CA . THR B 1 386 ? 8.281 22.031 29.375 1 97.94 386 THR B CA 1
ATOM 7232 C C . THR B 1 386 ? 9.273 21.609 30.453 1 97.94 386 THR B C 1
ATOM 7234 O O . THR B 1 386 ? 8.961 21.656 31.641 1 97.94 386 THR B O 1
ATOM 7237 N N . ASP B 1 387 ? 10.484 21.25 30.094 1 94.56 387 ASP B N 1
ATOM 7238 C CA . ASP B 1 387 ? 11.461 20.766 31.062 1 94.56 387 ASP B CA 1
ATOM 7239 C C . ASP B 1 387 ? 11.742 21.812 32.125 1 94.56 387 ASP B C 1
ATOM 7241 O O . ASP B 1 387 ? 11.938 21.484 33.312 1 94.56 387 ASP B O 1
ATOM 7245 N N . PHE B 1 388 ? 11.766 23.094 31.797 1 94.62 388 PHE B N 1
ATOM 7246 C CA . PHE B 1 388 ? 12.07 24.172 32.719 1 94.62 388 PHE B CA 1
ATOM 7247 C C . PHE B 1 388 ? 11 24.281 33.781 1 94.62 388 PHE B C 1
ATOM 7249 O O . PHE B 1 388 ? 11.258 24.812 34.875 1 94.62 388 PHE B O 1
ATOM 7256 N N . LEU B 1 389 ? 9.781 23.812 33.531 1 96.31 389 LEU B N 1
ATOM 7257 C CA . LEU B 1 389 ? 8.68 23.875 34.5 1 96.31 389 LEU B CA 1
ATOM 7258 C C . LEU B 1 389 ? 8.867 22.844 35.594 1 96.31 389 LEU B C 1
ATOM 7260 O O . LEU B 1 389 ? 8.344 23.016 36.719 1 96.31 389 LEU B O 1
ATOM 7264 N N . ARG B 1 390 ? 9.555 21.781 35.281 1 91.25 390 ARG B N 1
ATOM 7265 C CA . ARG B 1 390 ? 9.836 20.75 36.281 1 91.25 390 ARG B CA 1
ATOM 7266 C C . ARG B 1 390 ? 10.727 21.312 37.406 1 91.25 390 ARG B C 1
ATOM 7268 O O . ARG B 1 390 ? 10.664 20.844 38.531 1 91.25 390 ARG B O 1
ATOM 7275 N N . ASN B 1 391 ? 11.453 22.312 37.094 1 85.25 391 ASN B N 1
ATOM 7276 C CA . ASN B 1 391 ? 12.336 22.969 38.062 1 85.25 391 ASN B CA 1
ATOM 7277 C C . ASN B 1 391 ? 11.617 24.078 38.781 1 85.25 391 ASN B C 1
ATOM 7279 O O . ASN B 1 391 ? 12.242 24.844 39.531 1 85.25 391 ASN B O 1
ATOM 7283 N N . SER B 1 392 ? 10.398 24.203 38.594 1 91.44 392 SER B N 1
ATOM 7284 C CA . SER B 1 392 ? 9.602 25.266 39.219 1 91.44 392 SER B CA 1
ATOM 7285 C C . SER B 1 392 ? 8.633 24.688 40.25 1 91.44 392 SER B C 1
ATOM 7287 O O . SER B 1 392 ? 7.5 24.344 39.906 1 91.44 392 SER B O 1
ATOM 7289 N N . PRO B 1 393 ? 8.977 24.797 41.5 1 88.94 393 PRO B N 1
ATOM 7290 C CA . PRO B 1 393 ? 8.219 24.094 42.531 1 88.94 393 PRO B CA 1
ATOM 7291 C C . PRO B 1 393 ? 6.809 24.656 42.688 1 88.94 393 PRO B C 1
ATOM 7293 O O . PRO B 1 393 ? 5.906 23.922 43.125 1 88.94 393 PRO B O 1
ATOM 7296 N N . SER B 1 394 ? 6.594 25.875 42.406 1 93.62 394 SER B N 1
ATOM 7297 C CA . SER B 1 394 ? 5.293 26.5 42.625 1 93.62 394 SER B CA 1
ATOM 7298 C C . SER B 1 394 ? 4.352 26.25 41.438 1 93.62 394 SER B C 1
ATOM 7300 O O . SER B 1 394 ? 3.168 26.578 41.5 1 93.62 394 SER B O 1
ATOM 7302 N N . PHE B 1 395 ? 4.887 25.688 40.375 1 96.06 395 PHE B N 1
ATOM 7303 C CA . PHE B 1 395 ? 4.062 25.375 39.219 1 96.06 395 PHE B CA 1
ATOM 7304 C C . PHE B 1 395 ? 3.352 24.031 39.406 1 96.06 395 PHE B C 1
ATOM 7306 O O . PHE B 1 395 ? 3.912 23.109 39.969 1 96.06 395 PHE B O 1
ATOM 7313 N N . PRO B 1 396 ? 2.15 23.938 38.938 1 96.56 396 PRO B N 1
ATOM 7314 C CA . PRO B 1 396 ? 1.428 22.672 39.062 1 96.56 396 PRO B CA 1
ATOM 7315 C C . PRO B 1 396 ? 2.133 21.516 38.344 1 96.56 396 PRO B C 1
ATOM 7317 O O . PRO B 1 396 ? 2.916 21.75 37.438 1 96.56 396 PRO B O 1
ATOM 7320 N N . ALA B 1 397 ? 1.795 20.266 38.75 1 95.81 397 ALA B N 1
ATOM 7321 C CA . ALA B 1 397 ? 2.381 19.078 38.156 1 95.81 397 ALA B CA 1
ATOM 7322 C C . ALA B 1 397 ? 1.989 18.953 36.688 1 95.81 397 ALA B C 1
ATOM 7324 O O . ALA B 1 397 ? 0.846 19.219 36.312 1 95.81 397 ALA B O 1
ATOM 7325 N N . LEU B 1 398 ? 2.941 18.562 35.906 1 97.75 398 LEU B N 1
ATOM 7326 C CA . LEU B 1 398 ? 2.695 18.297 34.469 1 97.75 398 LEU B CA 1
ATOM 7327 C C . LEU B 1 398 ? 1.975 16.969 34.281 1 97.75 398 LEU B C 1
ATOM 7329 O O . LEU B 1 398 ? 1.989 16.125 35.188 1 97.75 398 LEU B O 1
ATOM 7333 N N . ARG B 1 399 ? 1.374 16.859 33.125 1 97.5 399 ARG B N 1
ATOM 7334 C CA . ARG B 1 399 ? 0.79 15.57 32.75 1 97.5 399 ARG B CA 1
ATOM 7335 C C . ARG B 1 399 ? 1.876 14.539 32.469 1 97.5 399 ARG B C 1
ATOM 7337 O O . ARG B 1 399 ? 3.043 14.898 32.281 1 97.5 399 ARG B O 1
ATOM 7344 N N . PRO B 1 400 ? 1.479 13.234 32.344 1 96.62 400 PRO B N 1
ATOM 7345 C CA . PRO B 1 400 ? 2.473 12.188 32.125 1 96.62 400 PRO B CA 1
ATOM 7346 C C . PRO B 1 400 ? 3.275 12.406 30.844 1 96.62 400 PRO B C 1
ATOM 7348 O O . PRO B 1 400 ? 4.453 12.047 30.781 1 96.62 400 PRO B O 1
ATOM 7351 N N . ASP B 1 401 ? 2.684 13.039 29.922 1 96.12 401 ASP B N 1
ATOM 7352 C CA . ASP B 1 401 ? 3.389 13.234 28.672 1 96.12 401 ASP B CA 1
ATOM 7353 C C . ASP B 1 401 ? 4.191 14.531 28.688 1 96.12 401 ASP B C 1
ATOM 7355 O O . ASP B 1 401 ? 4.785 14.914 27.672 1 96.12 401 ASP B O 1
ATOM 7359 N N . GLY B 1 402 ? 4.172 15.211 29.75 1 97.56 402 GLY B N 1
ATOM 7360 C CA . GLY B 1 402 ? 4.941 16.438 29.906 1 97.56 402 GLY B CA 1
ATOM 7361 C C . GLY B 1 402 ? 4.156 17.672 29.531 1 97.56 402 GLY B C 1
ATOM 7362 O O . GLY B 1 402 ? 4.676 18.797 29.625 1 97.56 402 GLY B O 1
ATOM 7363 N N . SER B 1 403 ? 2.908 17.562 29.203 1 98.5 403 SER B N 1
ATOM 7364 C CA . SER B 1 403 ? 2.113 18.719 28.781 1 98.5 403 SER B CA 1
ATOM 7365 C C . SER B 1 403 ? 1.51 19.422 30 1 98.5 403 SER B C 1
ATOM 7367 O O . SER B 1 403 ? 1.54 18.906 31.109 1 98.5 403 SER B O 1
ATOM 7369 N N . VAL B 1 404 ? 1.056 20.641 29.75 1 98.75 404 VAL B N 1
ATOM 7370 C CA . VAL B 1 404 ? 0.424 21.469 30.766 1 98.75 404 VAL B CA 1
ATOM 7371 C C . VAL B 1 404 ? -1.094 21.344 30.672 1 98.75 404 VAL B C 1
ATOM 7373 O O . VAL B 1 404 ? -1.681 21.562 29.609 1 98.75 404 VAL B O 1
ATOM 7376 N N . GLU B 1 405 ? -1.703 20.938 31.781 1 98.56 405 GLU B N 1
ATOM 7377 C CA . GLU B 1 405 ? -3.16 20.859 31.781 1 98.56 405 GLU B CA 1
ATOM 7378 C C . GLU B 1 405 ? -3.793 22.234 31.859 1 98.56 405 GLU B C 1
ATOM 7380 O O . GLU B 1 405 ? -3.43 23.047 32.719 1 98.56 405 GLU B O 1
ATOM 7385 N N . VAL B 1 406 ? -4.699 22.547 31 1 98.75 406 VAL B N 1
ATOM 7386 C CA . VAL B 1 406 ? -5.383 23.828 31 1 98.75 406 VAL B CA 1
ATOM 7387 C C . VAL B 1 406 ? -6.895 23.625 30.969 1 98.75 406 VAL B C 1
ATOM 7389 O O . VAL B 1 406 ? -7.371 22.547 30.609 1 98.75 406 VAL B O 1
ATOM 7392 N N . ASP B 1 407 ? -7.652 24.594 31.406 1 98.12 407 ASP B N 1
ATOM 7393 C CA . ASP B 1 407 ? -9.109 24.531 31.359 1 98.12 407 ASP B CA 1
ATOM 7394 C C . ASP B 1 407 ? -9.625 24.953 29.984 1 98.12 407 ASP B C 1
ATOM 7396 O O . ASP B 1 407 ? -8.844 25.109 29.047 1 98.12 407 ASP B O 1
ATOM 7400 N N . ALA B 1 408 ? -10.898 25.188 29.812 1 97.38 408 ALA B N 1
ATOM 7401 C CA . ALA B 1 408 ? -11.523 25.453 28.516 1 97.38 408 ALA B CA 1
ATOM 7402 C C . ALA B 1 408 ? -11.094 26.828 27.984 1 97.38 408 ALA B C 1
ATOM 7404 O O . ALA B 1 408 ? -11.18 27.078 26.781 1 97.38 408 ALA B O 1
ATOM 7405 N N . ALA B 1 409 ? -10.656 27.688 28.875 1 97.94 409 ALA B N 1
ATOM 7406 C CA . ALA B 1 409 ? -10.195 29.016 28.469 1 97.94 409 ALA B CA 1
ATOM 7407 C C . ALA B 1 409 ? -8.672 29.062 28.359 1 97.94 409 ALA B C 1
ATOM 7409 O O . ALA B 1 409 ? -8.078 30.141 28.297 1 97.94 409 ALA B O 1
ATOM 7410 N N . LEU B 1 410 ? -8.008 27.922 28.5 1 98.75 410 LEU B N 1
ATOM 7411 C CA . LEU B 1 410 ? -6.57 27.734 28.312 1 98.75 410 LEU B CA 1
ATOM 7412 C C . LEU B 1 410 ? -5.797 28.297 29.5 1 98.75 410 LEU B C 1
ATOM 7414 O O . LEU B 1 410 ? -4.621 28.656 29.375 1 98.75 410 LEU B O 1
ATOM 7418 N N . ARG B 1 411 ? -6.492 28.438 30.609 1 98.56 411 ARG B N 1
ATOM 7419 C CA . ARG B 1 411 ? -5.82 28.766 31.859 1 98.56 411 ARG B CA 1
ATOM 7420 C C . ARG B 1 411 ? -5.207 27.516 32.5 1 98.56 411 ARG B C 1
ATOM 7422 O O . ARG B 1 411 ? -5.828 26.453 32.531 1 98.56 411 ARG B O 1
ATOM 7429 N N . VAL B 1 412 ? -3.967 27.719 32.969 1 98.69 412 VAL B N 1
ATOM 7430 C CA . VAL B 1 412 ? -3.324 26.594 33.656 1 98.69 412 VAL B CA 1
ATOM 7431 C C . VAL B 1 412 ? -4.133 26.203 34.875 1 98.69 412 VAL B C 1
ATOM 7433 O O . VAL B 1 412 ? -4.422 27.031 35.75 1 98.69 412 VAL B O 1
ATOM 7436 N N . VAL B 1 413 ? -4.523 24.938 34.938 1 97.94 413 VAL B N 1
ATOM 7437 C CA . VAL B 1 413 ? -5.328 24.453 36.031 1 97.94 413 VAL B CA 1
ATOM 7438 C C . VAL B 1 413 ? -4.586 24.688 37.344 1 97.94 413 VAL B C 1
ATOM 7440 O O . VAL B 1 413 ? -3.418 24.312 37.5 1 97.94 413 VAL B O 1
ATOM 7443 N N . GLY B 1 414 ? -5.215 25.375 38.281 1 96.19 414 GLY B N 1
ATOM 7444 C CA . GLY B 1 414 ? -4.625 25.625 39.562 1 96.19 414 GLY B CA 1
ATOM 7445 C C . GLY B 1 414 ? -4.012 27 39.688 1 96.19 414 GLY B C 1
ATOM 7446 O O . GLY B 1 414 ? -3.607 27.406 40.781 1 96.19 414 GLY B O 1
ATOM 7447 N N . LEU B 1 415 ? -3.896 27.719 38.656 1 96.94 415 LEU B N 1
ATOM 7448 C CA . LEU B 1 415 ? -3.295 29.047 38.688 1 96.94 415 LEU B CA 1
ATOM 7449 C C . LEU B 1 415 ? -4.254 30.094 38.156 1 96.94 415 LEU B C 1
ATOM 7451 O O . LEU B 1 415 ? -5.07 29.797 37.281 1 96.94 415 LEU B O 1
ATOM 7455 N N . GLN B 1 416 ? -4.016 31.297 38.719 1 92.06 416 GLN B N 1
ATOM 7456 C CA . GLN B 1 416 ? -4.762 32.438 38.188 1 92.06 416 GLN B CA 1
ATOM 7457 C C . GLN B 1 416 ? -3.912 33.25 37.25 1 92.06 416 GLN B C 1
ATOM 7459 O O . GLN B 1 416 ? -2.695 33.344 37.406 1 92.06 416 GLN B O 1
ATOM 7464 N N . ASN B 1 417 ? -4.359 33.781 36.188 1 95 417 ASN B N 1
ATOM 7465 C CA . ASN B 1 417 ? -3.76 34.688 35.188 1 95 417 ASN B CA 1
ATOM 7466 C C . ASN B 1 417 ? -2.566 34.062 34.5 1 95 417 ASN B C 1
ATOM 7468 O O . ASN B 1 417 ? -1.626 34.75 34.094 1 95 417 ASN B O 1
ATOM 7472 N N . VAL B 1 418 ? -2.334 32.688 34.594 1 98.56 418 VAL B N 1
ATOM 7473 C CA . VAL B 1 418 ? -1.328 31.938 33.844 1 98.56 418 VAL B CA 1
ATOM 7474 C C . VAL B 1 418 ? -2.008 31.078 32.781 1 98.56 418 VAL B C 1
ATOM 7476 O O . VAL B 1 418 ? -2.91 30.297 33.094 1 98.56 418 VAL B O 1
ATOM 7479 N N . PHE B 1 419 ? -1.577 31.266 31.594 1 98.88 419 PHE B N 1
ATOM 7480 C CA . PHE B 1 419 ? -2.15 30.562 30.438 1 98.88 419 PHE B CA 1
ATOM 7481 C C . PHE B 1 419 ? -1.091 29.734 29.719 1 98.88 419 PHE B C 1
ATOM 7483 O O . PHE B 1 419 ? 0.106 30 29.859 1 98.88 419 PHE B O 1
ATOM 7490 N N . ALA B 1 420 ? -1.521 28.672 29.047 1 98.94 420 ALA B N 1
ATOM 7491 C CA . ALA B 1 420 ? -0.662 27.891 28.172 1 98.94 420 ALA B CA 1
ATOM 7492 C C . ALA B 1 420 ? -1.373 27.562 26.859 1 98.94 420 ALA B C 1
ATOM 7494 O O . ALA B 1 420 ? -2.582 27.312 26.844 1 98.94 420 ALA B O 1
ATOM 7495 N N . GLY B 1 421 ? -0.639 27.562 25.766 1 98.81 421 GLY B N 1
ATOM 7496 C CA . GLY B 1 421 ? -1.208 27.25 24.453 1 98.81 421 GLY B CA 1
ATOM 7497 C C . GLY B 1 421 ? -0.24 26.531 23.531 1 98.81 421 GLY B C 1
ATOM 7498 O O . GLY B 1 421 ? 0.954 26.438 23.828 1 98.81 421 GLY B O 1
ATOM 7499 N N . GLY B 1 422 ? -0.789 26.031 22.438 1 98.69 422 GLY B N 1
ATOM 7500 C CA . GLY B 1 422 ? 0.017 25.328 21.438 1 98.69 422 GLY B CA 1
ATOM 7501 C C . GLY B 1 422 ? 0.397 23.922 21.844 1 98.69 422 GLY B C 1
ATOM 7502 O O . GLY B 1 422 ? -0.411 23.203 22.453 1 98.69 422 GLY B O 1
ATOM 7503 N N . ASP B 1 423 ? 1.606 23.578 21.547 1 98.56 423 ASP B N 1
ATOM 7504 C CA . ASP B 1 423 ? 2.053 22.203 21.625 1 98.56 423 ASP B CA 1
ATOM 7505 C C . ASP B 1 423 ? 2.139 21.734 23.078 1 98.56 423 ASP B C 1
ATOM 7507 O O . ASP B 1 423 ? 2.178 20.531 23.344 1 98.56 423 ASP B O 1
ATOM 7511 N N . ILE B 1 424 ? 2.174 22.625 24.047 1 98.81 424 ILE B N 1
ATOM 7512 C CA . ILE B 1 424 ? 2.391 22.188 25.422 1 98.81 424 ILE B CA 1
ATOM 7513 C C . ILE B 1 424 ? 1.048 22.031 26.125 1 98.81 424 ILE B C 1
ATOM 7515 O O . ILE B 1 424 ? 0.981 21.484 27.234 1 98.81 424 ILE B O 1
ATOM 7519 N N . ALA B 1 425 ? -0.029 22.5 25.531 1 98.88 425 ALA B N 1
ATOM 7520 C CA . ALA B 1 425 ? -1.301 22.609 26.25 1 98.88 425 ALA B CA 1
ATOM 7521 C C . ALA B 1 425 ? -2.16 21.375 26.031 1 98.88 425 ALA B C 1
ATOM 7523 O O . ALA B 1 425 ? -2.451 21 24.891 1 98.88 425 ALA B O 1
ATOM 7524 N N . ALA B 1 426 ? -2.461 20.672 27.062 1 98.62 426 ALA B N 1
ATOM 7525 C CA . ALA B 1 426 ? -3.504 19.656 27.062 1 98.62 426 ALA B CA 1
ATOM 7526 C C . ALA B 1 426 ? -4.855 20.25 27.453 1 98.62 426 ALA B C 1
ATOM 7528 O O . ALA B 1 426 ? -5.078 20.594 28.625 1 98.62 426 ALA B O 1
ATOM 7529 N N . TYR B 1 427 ? -5.781 20.375 26.516 1 98.25 427 TYR B N 1
ATOM 7530 C CA . TYR B 1 427 ? -7.023 21.109 26.75 1 98.25 427 TYR B CA 1
ATOM 7531 C C . TYR B 1 427 ? -8.234 20.188 26.562 1 98.25 427 TYR B C 1
ATOM 7533 O O . TYR B 1 427 ? -8.141 19.156 25.906 1 98.25 427 TYR B O 1
ATOM 7541 N N . PRO B 1 428 ? -9.32 20.562 27.172 1 97.12 428 PRO B N 1
ATOM 7542 C CA . PRO B 1 428 ? -10.523 19.719 27.078 1 97.12 428 PRO B CA 1
ATOM 7543 C C . PRO B 1 428 ? -11.109 19.688 25.672 1 97.12 428 PRO B C 1
ATOM 7545 O O . PRO B 1 428 ? -11.156 20.703 24.984 1 97.12 428 PRO B O 1
ATOM 7548 N N . TRP B 1 429 ? -11.422 18.469 25.25 1 94.25 429 TRP B N 1
ATOM 7549 C CA . TRP B 1 429 ? -12.086 18.234 23.969 1 94.25 429 TRP B CA 1
ATOM 7550 C C . TRP B 1 429 ? -12.992 17 24.047 1 94.25 429 TRP B C 1
ATOM 7552 O O . TRP B 1 429 ? -12.555 15.93 24.469 1 94.25 429 TRP B O 1
ATOM 7562 N N . ASP B 1 430 ? -14.227 16.938 23.484 1 86.31 430 ASP B N 1
ATOM 7563 C CA . ASP B 1 430 ? -15.172 15.836 23.438 1 86.31 430 ASP B CA 1
ATOM 7564 C C . ASP B 1 430 ? -15.07 14.953 24.672 1 86.31 430 ASP B C 1
ATOM 7566 O O . ASP B 1 430 ? -14.883 13.742 24.562 1 86.31 430 ASP B O 1
ATOM 7570 N N . ASN B 1 431 ? -15.25 15.266 25.766 1 82.12 431 ASN B N 1
ATOM 7571 C CA . ASN B 1 431 ? -15.281 14.57 27.047 1 82.12 431 ASN B CA 1
ATOM 7572 C C . ASN B 1 431 ? -13.906 14.055 27.438 1 82.12 431 ASN B C 1
ATOM 7574 O O . ASN B 1 431 ? -13.781 13.219 28.328 1 82.12 431 ASN B O 1
ATOM 7578 N N . GLY B 1 432 ? -12.977 14.484 26.75 1 92.5 432 GLY B N 1
ATOM 7579 C CA . GLY B 1 432 ? -11.609 14.117 27.094 1 92.5 432 GLY B CA 1
ATOM 7580 C C . GLY B 1 432 ? -10.633 15.273 26.984 1 92.5 432 GLY B C 1
ATOM 7581 O O . GLY B 1 432 ? -11 16.422 27.234 1 92.5 432 GLY B O 1
ATOM 7582 N N . VAL B 1 433 ? -9.359 14.922 26.906 1 95.62 433 VAL B N 1
ATOM 7583 C CA . VAL B 1 433 ? -8.258 15.883 26.797 1 95.62 433 VAL B CA 1
ATOM 7584 C C . VAL B 1 433 ? -7.445 15.594 25.547 1 95.62 433 VAL B C 1
ATOM 7586 O O . VAL B 1 433 ? -7.215 14.43 25.203 1 95.62 433 VAL B O 1
ATOM 7589 N N . VAL B 1 434 ? -7.117 16.703 24.844 1 96.5 434 VAL B N 1
ATOM 7590 C CA . VAL B 1 434 ? -6.285 16.5 23.656 1 96.5 434 VAL B CA 1
ATOM 7591 C C . VAL B 1 434 ? -5.102 17.469 23.688 1 96.5 434 VAL B C 1
ATOM 7593 O O . VAL B 1 434 ? -5.125 18.469 24.422 1 96.5 434 VAL B O 1
ATOM 7596 N N . ARG B 1 435 ? -4.07 17.125 23.062 1 97.38 435 ARG B N 1
ATOM 7597 C CA . ARG B 1 435 ? -2.912 17.953 22.734 1 97.38 435 ARG B CA 1
ATOM 7598 C C . ARG B 1 435 ? -2.582 17.859 21.25 1 97.38 435 ARG B C 1
ATOM 7600 O O . ARG B 1 435 ? -2.16 16.812 20.75 1 97.38 435 ARG B O 1
ATOM 7607 N N . ILE B 1 436 ? -2.809 18.969 20.547 1 97 436 ILE B N 1
ATOM 7608 C CA . ILE B 1 436 ? -2.697 18.969 19.094 1 97 436 ILE B CA 1
ATOM 7609 C C . ILE B 1 436 ? -1.561 19.906 18.672 1 97 436 ILE B C 1
ATOM 7611 O O . ILE B 1 436 ? -1.548 21.078 19.016 1 97 436 ILE B O 1
ATOM 7615 N N . GLU B 1 437 ? -0.673 19.359 17.953 1 96.62 437 GLU B N 1
ATOM 7616 C CA . GLU B 1 437 ? 0.544 20.062 17.562 1 96.62 437 GLU B CA 1
ATOM 7617 C C . GLU B 1 437 ? 0.436 20.609 16.141 1 96.62 437 GLU B C 1
ATOM 7619 O O . GLU B 1 437 ? 1.278 20.328 15.289 1 96.62 437 GLU B O 1
ATOM 7624 N N . HIS B 1 438 ? -0.627 21.422 15.891 1 96.81 438 HIS B N 1
ATOM 7625 C CA . HIS B 1 438 ? -0.834 22.047 14.586 1 96.81 438 HIS B CA 1
ATOM 7626 C C . HIS B 1 438 ? -0.694 23.562 14.672 1 96.81 438 HIS B C 1
ATOM 7628 O O . HIS B 1 438 ? -1.109 24.172 15.656 1 96.81 438 HIS B O 1
ATOM 7634 N N . TRP B 1 439 ? -0.147 24.109 13.641 1 97.44 439 TRP B N 1
ATOM 7635 C CA . TRP B 1 439 ? -0.011 25.547 13.523 1 97.44 439 TRP B CA 1
ATOM 7636 C C . TRP B 1 439 ? -1.36 26.234 13.695 1 97.44 439 TRP B C 1
ATOM 7638 O O . TRP B 1 439 ? -1.474 27.219 14.445 1 97.44 439 TRP B O 1
ATOM 7648 N N . ASN B 1 440 ? -2.371 25.703 13.062 1 97.69 440 ASN B N 1
ATOM 7649 C CA . ASN B 1 440 ? -3.725 26.25 13.148 1 97.69 440 ASN B CA 1
ATOM 7650 C C . ASN B 1 440 ? -4.219 26.297 14.594 1 97.69 440 ASN B C 1
ATOM 7652 O O . ASN B 1 440 ? -4.766 27.312 15.031 1 97.69 440 ASN B O 1
ATOM 7656 N N . VAL B 1 441 ? -4.008 25.281 15.32 1 98.19 441 VAL B N 1
ATOM 7657 C CA . VAL B 1 441 ? -4.461 25.172 16.703 1 98.19 441 VAL B CA 1
ATOM 7658 C C . VAL B 1 441 ? -3.711 26.172 17.578 1 98.19 441 VAL B C 1
ATOM 7660 O O . VAL B 1 441 ? -4.32 26.875 18.391 1 98.19 441 VAL B O 1
ATOM 7663 N N . ALA B 1 442 ? -2.436 26.25 17.375 1 98.69 442 ALA B N 1
ATOM 7664 C CA . ALA B 1 442 ? -1.622 27.203 18.125 1 98.69 442 ALA B CA 1
ATOM 7665 C C . ALA B 1 442 ? -2.08 28.641 17.891 1 98.69 442 ALA B C 1
ATOM 7667 O O . ALA B 1 442 ? -2.174 29.422 18.828 1 98.69 442 ALA B O 1
ATOM 7668 N N . CYS B 1 443 ? -2.334 28.969 16.656 1 98.5 443 CYS B N 1
ATOM 7669 C CA . CYS B 1 443 ? -2.812 30.297 16.312 1 98.5 443 CYS B CA 1
ATOM 7670 C C . CYS B 1 443 ? -4.109 30.625 17.047 1 98.5 443 CYS B C 1
ATOM 7672 O O . CYS B 1 443 ? -4.242 31.688 17.656 1 98.5 443 CYS B O 1
ATOM 7674 N N . ASN B 1 444 ? -5.02 29.719 17.016 1 98.56 444 ASN B N 1
ATOM 7675 C CA . ASN B 1 444 ? -6.324 29.938 17.641 1 98.56 444 ASN B CA 1
ATOM 7676 C C . ASN B 1 444 ? -6.234 29.969 19.156 1 98.56 444 ASN B C 1
ATOM 7678 O O . ASN B 1 444 ? -6.953 30.719 19.812 1 98.56 444 ASN B O 1
ATOM 7682 N N . HIS B 1 445 ? -5.375 29.109 19.719 1 98.81 445 HIS B N 1
ATOM 7683 C CA . HIS B 1 445 ? -5.098 29.219 21.141 1 98.81 445 HIS B CA 1
ATOM 7684 C C . HIS B 1 445 ? -4.617 30.625 21.5 1 98.81 445 HIS B C 1
ATOM 7686 O O . HIS B 1 445 ? -5.078 31.203 22.484 1 98.81 445 HIS B O 1
ATOM 7692 N N . GLY B 1 446 ? -3.689 31.094 20.719 1 98.75 446 GLY B N 1
ATOM 7693 C CA . GLY B 1 446 ? -3.18 32.438 20.938 1 98.75 446 GLY B CA 1
ATOM 7694 C C . GLY B 1 446 ? -4.266 33.5 20.922 1 98.75 446 GLY B C 1
ATOM 7695 O O . GLY B 1 446 ? -4.336 34.344 21.812 1 98.75 446 GLY B O 1
ATOM 7696 N N . ARG B 1 447 ? -5.098 33.469 19.953 1 98 447 ARG B N 1
ATOM 7697 C CA . ARG B 1 447 ? -6.16 34.469 19.828 1 98 447 ARG B CA 1
ATOM 7698 C C . ARG B 1 447 ? -7.109 34.406 21.016 1 98 447 ARG B C 1
ATOM 7700 O O . ARG B 1 447 ? -7.504 35.469 21.547 1 98 447 ARG B O 1
ATOM 7707 N N . ASP B 1 448 ? -7.504 33.219 21.422 1 98.25 448 ASP B N 1
ATOM 7708 C CA . ASP B 1 448 ? -8.422 33.062 22.547 1 98.25 448 ASP B CA 1
ATOM 7709 C C . ASP B 1 448 ? -7.797 33.594 23.828 1 98.25 448 ASP B C 1
ATOM 7711 O O . ASP B 1 448 ? -8.461 34.312 24.609 1 98.25 448 ASP B O 1
ATOM 7715 N N . ILE B 1 449 ? -6.531 33.312 24.062 1 98.69 449 ILE B N 1
ATOM 7716 C CA . ILE B 1 449 ? -5.816 33.812 25.234 1 98.69 449 ILE B CA 1
ATOM 7717 C C . ILE B 1 449 ? -5.746 35.312 25.172 1 98.69 449 ILE B C 1
ATOM 7719 O O . ILE B 1 449 ? -6.012 36 26.172 1 98.69 449 ILE B O 1
ATOM 7723 N N . GLY B 1 450 ? -5.352 35.875 24.016 1 98 450 GLY B N 1
ATOM 7724 C CA . GLY B 1 450 ? -5.277 37.312 23.859 1 98 450 GLY B CA 1
ATOM 7725 C C . GLY B 1 450 ? -6.582 38 24.172 1 98 450 GLY B C 1
ATOM 7726 O O . GLY B 1 450 ? -6.59 39.062 24.828 1 98 450 GLY B O 1
ATOM 7727 N N . ARG B 1 451 ? -7.672 37.438 23.672 1 96.81 451 ARG B N 1
ATOM 7728 C CA . ARG B 1 451 ? -8.984 38 23.953 1 96.81 451 ARG B CA 1
ATOM 7729 C C . ARG B 1 451 ? -9.289 38 25.438 1 96.81 451 ARG B C 1
ATOM 7731 O O . ARG B 1 451 ? -9.828 38.969 25.984 1 96.81 451 ARG B O 1
ATOM 7738 N N . THR B 1 452 ? -9.016 36.875 26.062 1 97.38 452 THR B N 1
ATOM 7739 C CA . THR B 1 452 ? -9.25 36.75 27.5 1 97.38 452 THR B CA 1
ATOM 7740 C C . THR B 1 452 ? -8.477 37.812 28.266 1 97.38 452 THR B C 1
ATOM 7742 O O . THR B 1 452 ? -9.039 38.5 29.125 1 97.38 452 THR B O 1
ATOM 7745 N N . ILE B 1 453 ? -7.23 38 27.953 1 96.81 453 ILE B N 1
ATOM 7746 C CA . ILE B 1 453 ? -6.371 38.938 28.672 1 96.81 453 ILE B CA 1
ATOM 7747 C C . ILE B 1 453 ? -6.832 40.375 28.422 1 96.81 453 ILE B C 1
ATOM 7749 O O . ILE B 1 453 ? -6.922 41.188 29.359 1 96.81 453 ILE B O 1
ATOM 7753 N N . ALA B 1 454 ? -7.109 40.688 27.219 1 94.75 454 ALA B N 1
ATOM 7754 C CA . ALA B 1 454 ? -7.492 42.031 26.859 1 94.75 454 ALA B CA 1
ATOM 7755 C C . ALA B 1 454 ? -8.836 42.406 27.469 1 94.75 454 ALA B C 1
ATOM 7757 O O . ALA B 1 454 ? -9.023 43.562 27.906 1 94.75 454 ALA B O 1
ATOM 7758 N N . SER B 1 455 ? -9.773 41.531 27.516 1 94.38 455 SER B N 1
ATOM 7759 C CA . SER B 1 455 ? -11.133 41.844 27.938 1 94.38 455 SER B CA 1
ATOM 7760 C C . SER B 1 455 ? -11.305 41.625 29.438 1 94.38 455 SER B C 1
ATOM 7762 O O . SER B 1 455 ? -12.242 42.156 30.047 1 94.3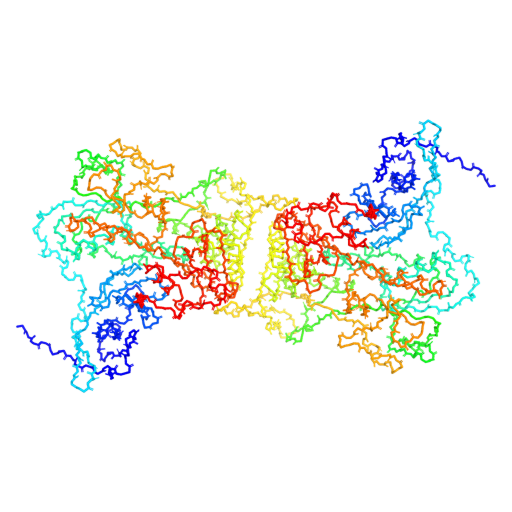8 455 SER B O 1
ATOM 7764 N N . GLY B 1 456 ? -10.539 40.75 29.969 1 93.25 456 GLY B N 1
ATOM 7765 C CA . GLY B 1 456 ? -10.711 40.375 31.359 1 93.25 456 GLY B CA 1
ATOM 7766 C C . GLY B 1 456 ? -11.773 39.312 31.562 1 93.25 456 GLY B C 1
ATOM 7767 O O . GLY B 1 456 ? -12.047 38.906 32.688 1 93.25 456 GLY B O 1
ATOM 7768 N N . ARG B 1 457 ? -12.273 38.844 30.484 1 95.19 457 ARG B N 1
ATOM 7769 C CA . ARG B 1 457 ? -13.273 37.781 30.516 1 95.19 457 ARG B CA 1
ATOM 7770 C C . ARG B 1 457 ? -12.734 36.5 29.891 1 95.19 457 ARG B C 1
ATOM 7772 O O . ARG B 1 457 ? -12.031 36.562 28.875 1 95.19 457 ARG B O 1
ATOM 7779 N N . LEU B 1 458 ? -13.133 35.438 30.5 1 94.25 458 LEU B N 1
ATOM 7780 C CA . LEU B 1 458 ? -12.664 34.156 29.969 1 94.25 458 LEU B CA 1
ATOM 7781 C C . LEU B 1 458 ? -13.352 33.812 28.656 1 94.25 458 LEU B C 1
ATOM 7783 O O . LEU B 1 458 ? -14.57 33.938 28.531 1 94.25 458 LEU B O 1
ATOM 7787 N N . HIS B 1 459 ? -12.594 33.438 27.656 1 94.62 459 HIS B N 1
ATOM 7788 C CA . HIS B 1 459 ? -13.07 32.969 26.359 1 94.62 459 HIS B CA 1
ATOM 7789 C C . HIS B 1 459 ? -12.719 31.5 26.125 1 94.62 459 HIS B C 1
ATOM 7791 O O . HIS B 1 459 ? -11.547 31.172 25.938 1 94.62 459 HIS B O 1
ATOM 7797 N N . PRO B 1 460 ? -13.695 30.672 26.031 1 95.75 460 PRO B N 1
ATOM 7798 C CA . PRO B 1 460 ? -13.398 29.25 25.828 1 95.75 460 PRO B CA 1
ATOM 7799 C C . PRO B 1 460 ? -12.922 28.953 24.406 1 95.75 460 PRO B C 1
ATOM 7801 O O . PRO B 1 460 ? -13.398 29.578 23.453 1 95.75 460 PRO B O 1
ATOM 7804 N N . HIS B 1 461 ? -11.977 28.031 24.297 1 96.25 461 HIS B N 1
ATOM 7805 C CA . HIS B 1 461 ? -11.508 27.547 23 1 96.25 461 HIS B CA 1
ATOM 7806 C C . HIS B 1 461 ? -12.477 26.531 22.406 1 96.25 461 HIS B C 1
ATOM 7808 O O . HIS B 1 461 ? -12.734 25.5 23.016 1 96.25 461 HIS B O 1
ATOM 7814 N N . ARG B 1 462 ? -12.938 26.828 21.156 1 93 462 ARG B N 1
ATOM 7815 C CA . ARG B 1 462 ? -13.953 25.969 20.547 1 93 462 ARG B CA 1
ATOM 7816 C C . ARG B 1 462 ? -13.617 25.672 19.094 1 93 462 ARG B C 1
ATOM 7818 O O . ARG B 1 462 ? -14.43 25.094 18.359 1 93 462 ARG B O 1
ATOM 7825 N N . HIS B 1 463 ? -12.492 25.969 18.672 1 96.31 463 HIS B N 1
ATOM 7826 C CA . HIS B 1 463 ? -12.125 25.828 17.266 1 96.31 463 HIS B CA 1
ATOM 7827 C C . HIS B 1 463 ? -11.844 24.375 16.906 1 96.31 463 HIS B C 1
ATOM 7829 O O . HIS B 1 463 ? -11.156 23.672 17.656 1 96.31 463 HIS B O 1
ATOM 7835 N N . ILE B 1 464 ? -12.445 23.906 15.812 1 97.31 464 ILE B N 1
ATOM 7836 C CA . ILE B 1 464 ? -12.133 22.578 15.273 1 97.31 464 ILE B CA 1
ATOM 7837 C C . ILE B 1 464 ? -10.797 22.625 14.539 1 97.31 464 ILE B C 1
ATOM 7839 O O . ILE B 1 464 ? -10.602 23.453 13.641 1 97.31 464 ILE B O 1
ATOM 7843 N N . PRO B 1 465 ? -9.852 21.766 14.898 1 97.88 465 PRO B N 1
ATOM 7844 C CA . PRO B 1 465 ? -8.523 21.781 14.281 1 97.88 465 PRO B CA 1
ATOM 7845 C C . PRO B 1 465 ? -8.57 21.562 12.773 1 97.88 465 PRO B C 1
ATOM 7847 O O . PRO B 1 465 ? -9.359 20.766 12.281 1 97.88 465 PRO B O 1
ATOM 7850 N N . VAL B 1 466 ? -7.742 22.312 12.062 1 97.94 466 VAL B N 1
ATOM 7851 C CA . VAL B 1 466 ? -7.52 22.172 10.625 1 97.94 466 VAL B CA 1
ATOM 7852 C C . VAL B 1 466 ? -6.023 22.156 10.336 1 97.94 466 VAL B C 1
ATOM 7854 O O . VAL B 1 466 ? -5.246 22.875 10.969 1 97.94 466 VAL B O 1
ATOM 7857 N N . PHE B 1 467 ? -5.578 21.25 9.453 1 97 467 PHE B N 1
ATOM 7858 C CA . PHE B 1 467 ? -4.211 21.328 8.953 1 97 467 PHE B CA 1
ATOM 7859 C C . PHE B 1 467 ? -4.145 20.922 7.488 1 97 467 PHE B C 1
ATOM 7861 O O . PHE B 1 467 ? -5.109 20.391 6.941 1 97 467 PHE B O 1
ATOM 7868 N N . TRP B 1 468 ? -3.146 21.312 6.891 1 96.5 468 TRP B N 1
ATOM 7869 C CA . TRP B 1 468 ? -2.84 20.875 5.531 1 96.5 468 TRP B CA 1
ATOM 7870 C C . TRP B 1 468 ? -1.37 20.5 5.398 1 96.5 468 TRP B C 1
ATOM 7872 O O . TRP B 1 468 ? -0.543 20.891 6.223 1 96.5 468 TRP B O 1
ATOM 7882 N N . SER B 1 469 ? -1.017 19.703 4.453 1 96.75 469 SER B N 1
ATOM 7883 C CA . SER B 1 469 ? 0.347 19.266 4.164 1 96.75 469 SER B CA 1
ATOM 7884 C C . SER B 1 469 ? 0.598 19.203 2.66 1 96.75 469 SER B C 1
ATOM 7886 O O . SER B 1 469 ? -0.274 18.781 1.896 1 96.75 469 SER B O 1
ATOM 7888 N N . GLY B 1 470 ? 1.762 19.766 2.328 1 94.62 470 GLY B N 1
ATOM 7889 C CA . GLY B 1 470 ? 2.17 19.641 0.938 1 94.62 470 GLY B CA 1
ATOM 7890 C C . GLY B 1 470 ? 2.838 18.312 0.625 1 94.62 470 GLY B C 1
ATOM 7891 O O . GLY B 1 470 ? 3.953 18.047 1.08 1 94.62 470 GLY B O 1
ATOM 7892 N N . LEU B 1 471 ? 2.145 17.469 -0.081 1 94.88 471 LEU B N 1
ATOM 7893 C CA . LEU B 1 471 ? 2.678 16.203 -0.562 1 94.88 471 LEU B CA 1
ATOM 7894 C C . LEU B 1 471 ? 2.766 16.188 -2.084 1 94.88 471 LEU B C 1
ATOM 7896 O O . LEU B 1 471 ? 3.395 17.062 -2.682 1 94.88 471 LEU B O 1
ATOM 7900 N N . THR B 1 472 ? 2.049 15.312 -2.84 1 91.19 472 THR B N 1
ATOM 7901 C CA . THR B 1 472 ? 1.94 15.461 -4.289 1 91.19 472 THR B CA 1
ATOM 7902 C C . THR B 1 472 ? 0.995 16.594 -4.645 1 91.19 472 THR B C 1
ATOM 7904 O O . THR B 1 472 ? 1.197 17.297 -5.648 1 91.19 472 THR B O 1
ATOM 7907 N N . SER B 1 473 ? 0.051 16.719 -3.809 1 94 473 SER B N 1
ATOM 7908 C CA . SER B 1 473 ? -0.927 17.797 -3.746 1 94 473 SER B CA 1
ATOM 7909 C C . SER B 1 473 ? -1.294 18.125 -2.303 1 94 473 SER B C 1
ATOM 7911 O O . SER B 1 473 ? -0.956 17.391 -1.384 1 94 473 SER B O 1
ATOM 7913 N N . PRO B 1 474 ? -1.866 19.312 -2.117 1 95.88 474 PRO B N 1
ATOM 7914 C CA . PRO B 1 474 ? -2.215 19.641 -0.734 1 95.88 474 PRO B CA 1
ATOM 7915 C C . PRO B 1 474 ? -3.244 18.688 -0.14 1 95.88 474 PRO B C 1
ATOM 7917 O O . PRO B 1 474 ? -4.336 18.516 -0.695 1 95.88 474 PRO B O 1
ATOM 7920 N N . LEU B 1 475 ? -2.824 18.047 0.91 1 97.94 475 LEU B N 1
ATOM 7921 C CA . LEU B 1 475 ? -3.76 17.328 1.769 1 97.94 475 LEU B CA 1
ATOM 7922 C C . LEU B 1 475 ? -4.379 18.25 2.803 1 97.94 475 LEU B C 1
ATOM 7924 O O . LEU B 1 475 ? -3.666 19.016 3.461 1 97.94 475 LEU B O 1
ATOM 7928 N N . ARG B 1 476 ? -5.684 18.25 2.904 1 98.19 476 ARG B N 1
ATOM 7929 C CA . ARG B 1 476 ? -6.398 19.094 3.859 1 98.19 476 ARG B CA 1
ATOM 7930 C C . ARG B 1 476 ? -7.191 18.25 4.852 1 98.19 476 ARG B C 1
ATOM 7932 O O . ARG B 1 476 ? -7.789 17.234 4.473 1 98.19 476 ARG B O 1
ATOM 7939 N N . TYR B 1 477 ? -7.102 18.609 6.078 1 98.31 477 TYR B N 1
ATOM 7940 C CA . TYR B 1 477 ? -7.738 17.828 7.137 1 98.31 477 TYR B CA 1
ATOM 7941 C C . TYR B 1 477 ? -8.469 18.75 8.117 1 98.31 477 TYR B C 1
ATOM 7943 O O . TYR B 1 477 ? -7.965 19.812 8.477 1 98.31 477 TYR B O 1
ATOM 7951 N N . ALA B 1 478 ? -9.648 18.359 8.516 1 98.25 478 ALA B N 1
ATOM 7952 C CA . ALA B 1 478 ? -10.406 19.031 9.57 1 98.25 478 ALA B CA 1
ATOM 7953 C C . ALA B 1 478 ? -10.953 18.031 10.578 1 98.25 478 ALA B C 1
ATOM 7955 O O . ALA B 1 478 ? -11.453 16.969 10.203 1 98.25 478 ALA B O 1
ATOM 7956 N N . GLY B 1 479 ? -10.758 18.344 11.836 1 97.38 479 GLY B N 1
ATOM 7957 C CA . GLY B 1 479 ? -11.305 17.516 12.891 1 97.38 479 GLY B CA 1
ATOM 7958 C C . GLY B 1 479 ? -10.234 16.891 13.773 1 97.38 479 GLY B C 1
ATOM 7959 O O . GLY B 1 479 ? -9.047 17.172 13.602 1 97.38 479 GLY B O 1
ATOM 7960 N N . VAL B 1 480 ? -10.641 16.234 14.789 1 95 480 VAL B N 1
ATOM 7961 C CA . VAL B 1 480 ? -9.797 15.445 15.68 1 95 480 VAL B CA 1
ATOM 7962 C C . VAL B 1 480 ? -10.117 13.961 15.508 1 95 480 VAL B C 1
ATOM 7964 O O . VAL B 1 480 ? -11.023 13.438 16.172 1 95 480 VAL B O 1
ATOM 7967 N N . GLY B 1 481 ? -9.328 13.352 14.719 1 91.38 481 GLY B N 1
ATOM 7968 C CA . GLY B 1 481 ? -9.609 11.977 14.344 1 91.38 481 GLY B CA 1
ATOM 7969 C C . GLY B 1 481 ? -9.133 10.969 15.375 1 91.38 481 GLY B C 1
ATOM 7970 O O . GLY B 1 481 ? -9.094 9.766 15.109 1 91.38 481 GLY B O 1
ATOM 7971 N N . LEU B 1 482 ? -8.734 11.406 16.516 1 88.56 482 LEU B N 1
ATOM 7972 C CA . LEU B 1 482 ? -8.258 10.5 17.562 1 88.56 482 LEU B CA 1
ATOM 7973 C C . LEU B 1 482 ? -9.344 9.516 17.969 1 88.56 482 LEU B C 1
ATOM 7975 O O . LEU B 1 482 ? -10.453 9.922 18.344 1 88.56 482 LEU B O 1
ATOM 7979 N N . GLY B 1 483 ? -9.086 8.281 17.797 1 90.38 483 GLY B N 1
ATOM 7980 C CA . GLY B 1 483 ? -9.992 7.25 18.281 1 90.38 483 GLY B CA 1
ATOM 7981 C C . GLY B 1 483 ? -11.031 6.848 17.25 1 90.38 483 GLY B C 1
ATOM 7982 O O . GLY B 1 483 ? -11.969 6.117 17.562 1 90.38 483 GLY B O 1
ATOM 7983 N N . TYR B 1 484 ? -10.984 7.297 15.969 1 95.94 484 TYR B N 1
ATOM 7984 C CA . TYR B 1 484 ? -11.938 6.848 14.969 1 95.94 484 TYR B CA 1
ATOM 7985 C C . TYR B 1 484 ? -11.906 5.328 14.828 1 95.94 484 TYR B C 1
ATOM 7987 O O . TYR B 1 484 ? -10.852 4.707 14.969 1 95.94 484 TYR B O 1
ATOM 7995 N N . ASN B 1 485 ? -13.055 4.754 14.625 1 96.94 485 ASN B N 1
ATOM 7996 C CA . ASN B 1 485 ? -13.133 3.305 14.469 1 96.94 485 ASN B CA 1
ATOM 7997 C C . ASN B 1 485 ? -13.82 2.914 13.164 1 96.94 485 ASN B C 1
ATOM 7999 O O . ASN B 1 485 ? -13.961 1.729 12.859 1 96.94 485 ASN B O 1
ATOM 8003 N N . GLN B 1 486 ? -14.266 3.916 12.398 1 97.62 486 GLN B N 1
ATOM 8004 C CA . GLN B 1 486 ? -14.82 3.729 11.062 1 97.62 486 GLN B CA 1
ATOM 8005 C C . GLN B 1 486 ? -14.219 4.719 10.07 1 97.62 486 GLN B C 1
ATOM 8007 O O . GLN B 1 486 ? -13.844 5.832 10.445 1 97.62 486 GLN B O 1
ATOM 8012 N N . MET B 1 487 ? -14.102 4.242 8.898 1 97.69 487 MET B N 1
ATOM 8013 C CA . MET B 1 487 ? -13.57 5.102 7.848 1 97.69 487 MET B CA 1
ATOM 8014 C C . MET B 1 487 ? -14.273 4.836 6.52 1 97.69 487 MET B C 1
ATOM 8016 O O . MET B 1 487 ? -14.617 3.691 6.215 1 97.69 487 MET B O 1
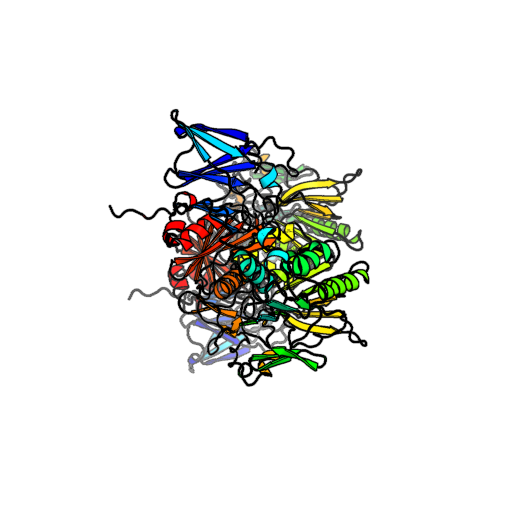ATOM 8020 N N . TYR B 1 488 ? -14.602 5.805 5.754 1 98.44 488 TYR B N 1
ATOM 8021 C CA . TYR B 1 488 ? -15.133 5.719 4.398 1 98.44 488 TYR B CA 1
ATOM 8022 C C . TYR B 1 488 ? -14.367 6.637 3.451 1 98.44 488 TYR B C 1
ATOM 8024 O O . TYR B 1 488 ? -14.227 7.832 3.715 1 98.44 488 TYR B O 1
ATOM 8032 N N . VAL B 1 489 ? -13.805 6.094 2.434 1 98.62 489 VAL B N 1
ATOM 8033 C CA . VAL B 1 489 ? -13.039 6.855 1.452 1 98.62 489 VAL B CA 1
ATOM 8034 C C . VAL B 1 489 ? -13.812 6.922 0.135 1 98.62 489 VAL B C 1
ATOM 8036 O O . VAL B 1 489 ? -14.117 5.887 -0.463 1 98.62 489 VAL B O 1
ATOM 8039 N N . ASP B 1 490 ? -14.211 8.062 -0.268 1 98.5 490 ASP B N 1
ATOM 8040 C CA . ASP B 1 490 ? -14.766 8.312 -1.594 1 98.5 490 ASP B CA 1
ATOM 8041 C C . ASP B 1 490 ? -13.703 8.844 -2.547 1 98.5 490 ASP B C 1
ATOM 8043 O O . ASP B 1 490 ? -13.195 9.953 -2.363 1 98.5 490 ASP B O 1
ATOM 8047 N N . GLY B 1 491 ? -13.406 8.094 -3.582 1 97.75 491 GLY B N 1
ATOM 8048 C CA . GLY B 1 491 ? -12.312 8.422 -4.48 1 97.75 491 GLY B CA 1
ATOM 8049 C C . GLY B 1 491 ? -11.086 7.555 -4.262 1 97.75 491 GLY B C 1
ATOM 8050 O O . GLY B 1 491 ? -11.148 6.555 -3.543 1 97.75 491 GLY B O 1
ATOM 8051 N N . GLU B 1 492 ? -9.922 7.91 -4.941 1 97.5 492 GLU B N 1
ATOM 8052 C CA . GLU B 1 492 ? -8.695 7.117 -4.902 1 97.5 492 GLU B CA 1
ATOM 8053 C C . GLU B 1 492 ? -7.512 7.953 -4.41 1 97.5 492 GLU B C 1
ATOM 8055 O O . GLU B 1 492 ? -7.016 8.82 -5.133 1 97.5 492 GLU B O 1
ATOM 8060 N N . PRO B 1 493 ? -7.012 7.605 -3.223 1 97.44 493 PRO B N 1
ATOM 8061 C CA . PRO B 1 493 ? -5.902 8.383 -2.67 1 97.44 493 PRO B CA 1
ATOM 8062 C C . PRO B 1 493 ? -4.668 8.367 -3.568 1 97.44 493 PRO B C 1
ATOM 8064 O O . PRO B 1 493 ? -3.959 9.375 -3.666 1 97.44 493 PRO B O 1
ATOM 8067 N N . ASP B 1 494 ? -4.41 7.262 -4.246 1 97.25 494 ASP B N 1
ATOM 8068 C CA . ASP B 1 494 ? -3.229 7.191 -5.098 1 97.25 494 ASP B CA 1
ATOM 8069 C C . ASP B 1 494 ? -3.434 7.977 -6.391 1 97.25 494 ASP B C 1
ATOM 8071 O O . ASP B 1 494 ? -2.477 8.242 -7.121 1 97.25 494 ASP B O 1
ATOM 8075 N N . GLU B 1 495 ? -4.645 8.406 -6.645 1 96.31 495 GLU B N 1
ATOM 8076 C CA . GLU B 1 495 ? -4.938 9.289 -7.766 1 96.31 495 GLU B CA 1
ATOM 8077 C C . GLU B 1 495 ? -5.078 10.734 -7.305 1 96.31 495 GLU B C 1
ATOM 8079 O O . GLU B 1 495 ? -5.41 11.617 -8.102 1 96.31 495 GLU B O 1
ATOM 8084 N N . ALA B 1 496 ? -4.898 10.938 -6.047 1 95.62 496 ALA B N 1
ATOM 8085 C CA . ALA B 1 496 ? -4.879 12.25 -5.418 1 95.62 496 ALA B CA 1
ATOM 8086 C C . ALA B 1 496 ? -6.227 12.953 -5.57 1 95.62 496 ALA B C 1
ATOM 8088 O O . ALA B 1 496 ? -6.281 14.172 -5.773 1 95.62 496 ALA B O 1
ATOM 8089 N N . GLU B 1 497 ? -7.258 12.273 -5.629 1 97.69 497 GLU B N 1
ATOM 8090 C CA . GLU B 1 497 ? -8.625 12.789 -5.656 1 97.69 497 GLU B CA 1
ATOM 8091 C C . GLU B 1 497 ? -9.547 11.961 -4.773 1 97.69 497 GLU B C 1
ATOM 8093 O O . GLU B 1 497 ? -10.062 10.922 -5.207 1 97.69 497 GLU B O 1
ATOM 8098 N N . PHE B 1 498 ? -9.719 12.5 -3.531 1 98.44 498 PHE B N 1
ATOM 8099 C CA . PHE B 1 498 ? -10.508 11.719 -2.592 1 98.44 498 PHE B CA 1
ATOM 8100 C C . PHE B 1 498 ? -10.992 12.586 -1.437 1 98.44 498 PHE B C 1
ATOM 8102 O O . PHE B 1 498 ? -10.484 13.688 -1.225 1 98.44 498 PHE B O 1
ATOM 8109 N N . ILE B 1 499 ? -11.992 12.148 -0.746 1 98.75 499 ILE B N 1
ATOM 8110 C CA . ILE B 1 499 ? -12.352 12.57 0.603 1 98.75 499 ILE B CA 1
ATOM 8111 C C . ILE B 1 499 ? -12.484 11.344 1.508 1 98.75 499 ILE B C 1
ATOM 8113 O O . ILE B 1 499 ? -13.102 10.352 1.128 1 98.75 499 ILE B O 1
ATOM 8117 N N . ALA B 1 500 ? -11.852 11.359 2.596 1 98.88 500 ALA B N 1
ATOM 8118 C CA . ALA B 1 500 ? -11.953 10.336 3.629 1 98.88 500 ALA B CA 1
ATOM 8119 C C . ALA B 1 500 ? -12.688 10.859 4.859 1 98.88 500 ALA B C 1
ATOM 8121 O O . ALA B 1 500 ? -12.367 11.938 5.367 1 98.88 500 ALA B O 1
ATOM 8122 N N . TYR B 1 501 ? -13.695 10.125 5.266 1 98.88 501 TYR B N 1
ATOM 8123 C CA . TYR B 1 501 ? -14.445 10.422 6.484 1 98.88 501 TYR B CA 1
ATOM 8124 C C . TYR B 1 501 ? -14.016 9.5 7.621 1 98.88 501 TYR B C 1
ATOM 8126 O O . TYR B 1 501 ? -13.984 8.281 7.461 1 98.88 501 TYR B O 1
ATOM 8134 N N . TYR B 1 502 ? -13.664 10.07 8.711 1 98.69 502 TYR B N 1
ATOM 8135 C CA . TYR B 1 502 ? -13.32 9.336 9.93 1 98.69 502 TYR B CA 1
ATOM 8136 C C . TYR B 1 502 ? -14.414 9.477 10.977 1 98.69 502 TYR B C 1
ATOM 8138 O O . TYR B 1 502 ? -14.812 10.594 11.32 1 98.69 502 TYR B O 1
ATOM 8146 N N . ALA B 1 503 ? -14.898 8.359 11.492 1 98.62 503 ALA B N 1
ATOM 8147 C CA . ALA B 1 503 ? -16.047 8.422 12.391 1 98.62 503 ALA B CA 1
ATOM 8148 C C . ALA B 1 503 ? -15.82 7.562 13.633 1 98.62 503 ALA B C 1
ATOM 8150 O O . ALA B 1 503 ? -15.031 6.613 13.602 1 98.62 503 ALA B O 1
ATOM 8151 N N . LYS B 1 504 ? -16.297 8 14.711 1 97.25 504 LYS B N 1
ATOM 8152 C CA . LYS B 1 504 ? -16.469 7.23 15.945 1 97.25 504 LYS B CA 1
ATOM 8153 C C . LYS B 1 504 ? -17.938 6.922 16.203 1 97.25 504 LYS B C 1
ATOM 8155 O O . LYS B 1 504 ? -18.734 7.836 16.422 1 97.25 504 LYS B O 1
ATOM 8160 N N . ASP B 1 505 ? -18.312 5.641 16.188 1 96.81 505 ASP B N 1
ATOM 8161 C CA . ASP B 1 505 ? -19.703 5.23 16.406 1 96.81 505 ASP B CA 1
ATOM 8162 C C . ASP B 1 505 ? -20.656 6 15.508 1 96.81 505 ASP B C 1
ATOM 8164 O O . ASP B 1 505 ? -21.625 6.594 15.977 1 96.81 505 ASP B O 1
ATOM 8168 N N . ASP B 1 506 ? -20.328 6.145 14.273 1 98 506 ASP B N 1
ATOM 8169 C CA . ASP B 1 506 ? -21.141 6.672 13.18 1 98 506 ASP B CA 1
ATOM 8170 C C . ASP B 1 506 ? -21.125 8.203 13.164 1 98 506 ASP B C 1
ATOM 8172 O O . ASP B 1 506 ? -21.703 8.828 12.273 1 98 506 ASP B O 1
ATOM 8176 N N . ARG B 1 507 ? -20.484 8.789 14.156 1 97.75 507 ARG B N 1
ATOM 8177 C CA . ARG B 1 507 ? -20.328 10.242 14.172 1 97.75 507 ARG B CA 1
ATOM 8178 C C . ARG B 1 507 ? -19.031 10.648 13.469 1 97.75 507 ARG B C 1
ATOM 8180 O O . ARG B 1 507 ? -17.938 10.273 13.898 1 97.75 507 ARG B O 1
ATOM 8187 N N . VAL B 1 508 ? -19.125 11.453 12.469 1 98.56 508 VAL B N 1
ATOM 8188 C CA . VAL B 1 508 ? -17.953 11.914 11.742 1 98.56 508 VAL B CA 1
ATOM 8189 C C . VAL B 1 508 ? -17.172 12.914 12.602 1 98.56 508 VAL B C 1
ATOM 8191 O O . VAL B 1 508 ? -17.719 13.938 13.023 1 98.56 508 VAL B O 1
ATOM 8194 N N . ILE B 1 509 ? -15.922 12.617 12.828 1 97.62 509 ILE B N 1
ATOM 8195 C CA . ILE B 1 509 ? -15.141 13.461 13.734 1 97.62 509 ILE B CA 1
ATOM 8196 C C . ILE B 1 509 ? -13.938 14.039 13 1 97.62 509 ILE B C 1
ATOM 8198 O O . ILE B 1 509 ? -13.18 14.82 13.562 1 97.62 509 ILE B O 1
ATOM 8202 N N . GLY B 1 510 ? -13.703 13.641 11.727 1 98.19 510 GLY B N 1
ATOM 8203 C CA . GLY B 1 510 ? -12.633 14.18 10.906 1 98.19 510 GLY B CA 1
ATOM 8204 C C . GLY B 1 510 ? -12.812 13.883 9.422 1 98.19 510 GLY B C 1
ATOM 8205 O O . GLY B 1 510 ? -13.516 12.938 9.055 1 98.19 510 GLY B O 1
ATOM 8206 N N . VAL B 1 511 ? -12.258 14.719 8.586 1 98.69 511 VAL B N 1
ATOM 8207 C CA . VAL B 1 511 ? -12.25 14.5 7.145 1 98.69 511 VAL B CA 1
ATOM 8208 C C . VAL B 1 511 ? -10.883 14.875 6.57 1 98.69 511 VAL B C 1
ATOM 8210 O O . VAL B 1 511 ? -10.227 15.797 7.062 1 98.69 511 VAL B O 1
ATOM 8213 N N . ALA B 1 512 ? -10.445 14.156 5.633 1 98.69 512 ALA B N 1
ATOM 8214 C CA . ALA B 1 512 ? -9.25 14.461 4.848 1 98.69 512 ALA B CA 1
ATOM 8215 C C . ALA B 1 512 ? -9.57 14.5 3.357 1 98.69 512 ALA B C 1
ATOM 8217 O O . ALA B 1 512 ? -10.328 13.672 2.855 1 98.69 512 ALA B O 1
ATOM 8218 N N . THR B 1 513 ? -9.086 15.523 2.674 1 98.44 513 THR B N 1
ATOM 8219 C CA . THR B 1 513 ? -9.406 15.641 1.254 1 98.44 513 THR B CA 1
ATOM 8220 C C . THR B 1 513 ? -8.156 15.969 0.446 1 98.44 513 THR B C 1
ATOM 8222 O O . THR B 1 513 ? -7.191 16.531 0.98 1 98.44 513 THR B O 1
ATOM 8225 N N . MET B 1 514 ? -8.133 15.578 -0.702 1 97.94 514 MET B N 1
ATOM 8226 C CA . MET B 1 514 ? -7.258 16.031 -1.776 1 97.94 514 MET B CA 1
ATOM 8227 C C . MET B 1 514 ? -8.047 16.266 -3.062 1 97.94 514 MET B C 1
ATOM 8229 O O . MET B 1 514 ? -8.852 15.422 -3.455 1 97.94 514 MET B O 1
ATOM 8233 N N . TRP B 1 515 ? -7.91 17.359 -3.65 1 97.19 515 TRP B N 1
ATOM 8234 C CA . TRP B 1 515 ? -8.539 17.766 -4.906 1 97.19 515 TRP B CA 1
ATOM 8235 C C . TRP B 1 515 ? -10.055 17.594 -4.836 1 97.19 515 TRP B C 1
ATOM 8237 O O . TRP B 1 515 ? -10.672 17.141 -5.801 1 97.19 515 TRP B O 1
ATOM 8247 N N . ARG B 1 516 ? -10.648 17.891 -3.65 1 97.38 516 ARG B N 1
ATOM 8248 C CA . ARG B 1 516 ? -12.094 17.844 -3.461 1 97.38 516 ARG B CA 1
ATOM 8249 C C . ARG B 1 516 ? -12.602 19.125 -2.814 1 97.38 516 ARG B C 1
ATOM 8251 O O . ARG B 1 516 ? -13.617 19.109 -2.113 1 97.38 516 ARG B O 1
ATOM 8258 N N . ASP B 1 517 ? -11.969 20.219 -3.025 1 95.06 517 ASP B N 1
ATOM 8259 C CA . ASP B 1 517 ? -12.414 21.5 -2.496 1 95.06 517 ASP B CA 1
ATOM 8260 C C . ASP B 1 517 ? -13.82 21.828 -2.986 1 95.06 517 ASP B C 1
ATOM 8262 O O . ASP B 1 517 ? -14.18 21.516 -4.121 1 95.06 517 ASP B O 1
ATOM 8266 N N . PRO B 1 518 ? -14.625 22.406 -2.188 1 97.56 518 PRO B N 1
ATOM 8267 C CA . PRO B 1 518 ? -14.352 22.891 -0.833 1 97.56 518 PRO B CA 1
ATOM 8268 C C . PRO B 1 518 ? -14.906 21.969 0.249 1 97.56 518 PRO B C 1
ATOM 8270 O O . PRO B 1 518 ? -15.383 22.438 1.285 1 97.56 518 PRO B O 1
ATOM 8273 N N . MET B 1 519 ? -14.828 20.688 0.017 1 98.12 519 MET B N 1
ATOM 8274 C CA . MET B 1 519 ? -15.555 19.734 0.85 1 98.12 519 MET B CA 1
ATOM 8275 C C . MET B 1 519 ? -15.008 19.719 2.275 1 98.12 519 MET B C 1
ATOM 8277 O O . MET B 1 519 ? -15.758 19.5 3.229 1 98.12 519 MET B O 1
ATOM 8281 N N . MET B 1 520 ? -13.734 19.922 2.447 1 98.19 520 MET B N 1
ATOM 8282 C CA . MET B 1 520 ? -13.164 19.922 3.793 1 98.19 520 MET B CA 1
ATOM 8283 C C . MET B 1 520 ? -13.797 21.031 4.641 1 98.19 520 MET B C 1
ATOM 8285 O O . MET B 1 520 ? -14.219 20.781 5.773 1 98.19 520 MET B O 1
ATOM 8289 N N . VAL B 1 521 ? -13.883 22.25 4.102 1 97.94 521 VAL B N 1
ATOM 8290 C CA . VAL B 1 521 ? -14.406 23.344 4.898 1 97.94 521 VAL B CA 1
ATOM 8291 C C . VAL B 1 521 ? -15.93 23.25 4.98 1 97.94 521 VAL B C 1
ATOM 8293 O O . VAL B 1 521 ? -16.531 23.719 5.945 1 97.94 521 VAL B O 1
ATOM 8296 N N . GLN B 1 522 ? -16.578 22.625 3.953 1 97.94 522 GLN B N 1
ATOM 8297 C CA . GLN B 1 522 ? -17.984 22.281 4.098 1 97.94 522 GLN B CA 1
ATOM 8298 C C . GLN B 1 522 ? -18.219 21.375 5.301 1 97.94 522 GLN B C 1
ATOM 8300 O O . GLN B 1 522 ? -19.094 21.641 6.121 1 97.94 522 GLN B O 1
ATOM 8305 N N . ALA B 1 523 ? -17.406 20.375 5.398 1 98.44 523 ALA B N 1
ATOM 8306 C CA . ALA B 1 523 ? -17.5 19.484 6.543 1 98.44 523 ALA B CA 1
ATOM 8307 C C . ALA B 1 523 ? -17.234 20.219 7.852 1 98.44 523 ALA B C 1
ATOM 8309 O O . ALA B 1 523 ? -17.953 20.031 8.836 1 98.44 523 ALA B O 1
ATOM 8310 N N . LEU B 1 524 ? -16.203 21.031 7.812 1 97.69 524 LEU B N 1
ATOM 8311 C CA . LEU B 1 524 ? -15.844 21.844 8.969 1 97.69 524 LEU B CA 1
ATOM 8312 C C . LEU B 1 524 ? -17.031 22.688 9.43 1 97.69 524 LEU B C 1
ATOM 8314 O O . LEU B 1 524 ? -17.328 22.75 10.617 1 97.69 524 LEU B O 1
ATOM 8318 N N . SER B 1 525 ? -17.703 23.359 8.508 1 97 525 SER B N 1
ATOM 8319 C CA . SER B 1 525 ? -18.828 24.219 8.828 1 97 525 SER B CA 1
ATOM 8320 C C . SER B 1 525 ? -20 23.422 9.398 1 97 525 SER B C 1
ATOM 8322 O O . SER B 1 525 ? -20.672 23.875 10.328 1 97 525 SER B O 1
ATOM 8324 N N . LEU B 1 526 ? -20.203 22.25 8.844 1 97.56 526 LEU B N 1
ATOM 8325 C CA . LEU B 1 526 ? -21.297 21.406 9.312 1 97.56 526 LEU B CA 1
ATOM 8326 C C . LEU B 1 526 ? -21 20.875 10.711 1 97.56 526 LEU B C 1
ATOM 8328 O O . LEU B 1 526 ? -21.891 20.844 11.57 1 97.56 526 LEU B O 1
ATOM 8332 N N . MET B 1 527 ? -19.781 20.484 10.93 1 96.56 527 MET B N 1
ATOM 8333 C CA . MET B 1 527 ? -19.391 20.016 12.258 1 96.56 527 MET B CA 1
ATOM 8334 C C . MET B 1 527 ? -19.562 21.109 13.305 1 96.56 527 MET B C 1
ATOM 8336 O O . MET B 1 527 ? -20.078 20.859 14.391 1 96.56 527 MET B O 1
ATOM 8340 N N . LYS B 1 528 ? -19.078 22.25 12.992 1 95.19 528 LYS B N 1
ATOM 8341 C CA . LYS B 1 528 ? -19.188 23.375 13.914 1 95.19 528 LYS B CA 1
ATOM 8342 C C . LYS B 1 528 ? -20.641 23.688 14.25 1 95.19 528 LYS B C 1
ATOM 8344 O O . LYS B 1 528 ? -20.953 24.016 15.398 1 95.19 528 LYS B O 1
ATOM 8349 N N . ALA B 1 529 ? -21.531 23.5 13.289 1 94.88 529 ALA B N 1
ATOM 8350 C CA . ALA B 1 529 ? -22.953 23.812 13.461 1 94.88 529 ALA B CA 1
ATOM 8351 C C . ALA B 1 529 ? -23.703 22.641 14.102 1 94.88 529 ALA B C 1
ATOM 8353 O O . ALA B 1 529 ? -24.891 22.734 14.391 1 94.88 529 ALA B O 1
ATOM 8354 N N . GLY B 1 530 ? -23.016 21.531 14.289 1 94.62 530 GLY B N 1
ATOM 8355 C CA . GLY B 1 530 ? -23.672 20.344 14.805 1 94.62 530 GLY B CA 1
ATOM 8356 C C . GLY B 1 530 ? -24.609 19.688 13.805 1 94.62 530 GLY B C 1
ATOM 8357 O O . GLY B 1 530 ? -25.609 19.078 14.18 1 94.62 530 GLY B O 1
ATOM 8358 N N . LYS B 1 531 ? -24.234 19.812 12.492 1 96.38 531 LYS B N 1
ATOM 8359 C CA . LYS B 1 531 ? -25.141 19.344 11.445 1 96.38 531 LYS B CA 1
ATOM 8360 C C . LYS B 1 531 ? -24.438 18.328 10.531 1 96.38 531 LYS B C 1
ATOM 8362 O O . LYS B 1 531 ? -24.953 17.984 9.469 1 96.38 531 LYS B O 1
ATOM 8367 N N . MET B 1 532 ? -23.281 17.906 10.898 1 97.94 532 MET B N 1
ATOM 8368 C CA . MET B 1 532 ? -22.578 16.891 10.109 1 97.94 532 MET B CA 1
ATOM 8369 C C . MET B 1 532 ? -23.359 15.578 10.086 1 97.94 532 MET B C 1
ATOM 8371 O O . MET B 1 532 ? -23.734 15.055 11.141 1 97.94 532 MET B O 1
ATOM 8375 N N . PRO B 1 533 ? -23.641 15.102 8.922 1 98.31 533 PRO B N 1
ATOM 8376 C CA . PRO B 1 533 ? -24.375 13.836 8.859 1 98.31 533 PRO B CA 1
ATOM 8377 C C . PRO B 1 533 ? -23.594 12.656 9.422 1 98.31 533 PRO B C 1
ATOM 8379 O O . PRO B 1 533 ? -22.375 12.742 9.578 1 98.31 533 PRO B O 1
ATOM 8382 N N . ARG B 1 534 ? -24.375 11.641 9.75 1 98.56 534 ARG B N 1
ATOM 8383 C CA . ARG B 1 534 ? -23.75 10.383 10.164 1 98.56 534 ARG B CA 1
ATOM 8384 C C . ARG B 1 534 ? -23 9.734 9.008 1 98.56 534 ARG B C 1
ATOM 8386 O O . ARG B 1 534 ? -23.328 9.969 7.84 1 98.56 534 ARG B O 1
ATOM 8393 N N . LEU B 1 535 ? -21.984 8.969 9.367 1 98.75 535 LEU B N 1
ATOM 8394 C CA . LEU B 1 535 ? -21.203 8.281 8.344 1 98.75 535 LEU B CA 1
ATOM 8395 C C . LEU B 1 535 ? -22.078 7.359 7.512 1 98.75 535 LEU B C 1
ATOM 8397 O O . LEU B 1 535 ? -21.922 7.273 6.293 1 98.75 535 LEU B O 1
ATOM 8401 N N . SER B 1 536 ? -23 6.625 8.125 1 98.62 536 SER B N 1
ATOM 8402 C CA . SER B 1 536 ? -23.891 5.691 7.449 1 98.62 536 SER B CA 1
ATOM 8403 C C . SER B 1 536 ? -24.688 6.387 6.355 1 98.62 536 SER B C 1
ATOM 8405 O O . SER B 1 536 ? -24.938 5.812 5.293 1 98.62 536 SER B O 1
ATOM 8407 N N . ASP B 1 537 ? -25.109 7.676 6.613 1 98.56 537 ASP B N 1
ATOM 8408 C CA . ASP B 1 537 ? -25.844 8.453 5.617 1 98.56 537 ASP B CA 1
ATOM 8409 C C . ASP B 1 537 ? -24.969 8.781 4.418 1 98.56 537 ASP B C 1
ATOM 8411 O O . ASP B 1 537 ? -25.422 8.758 3.275 1 98.56 537 ASP B O 1
ATOM 8415 N N . ILE B 1 538 ? -23.75 9.125 4.703 1 98.69 538 ILE B N 1
ATOM 8416 C CA . ILE B 1 538 ? -22.812 9.484 3.652 1 98.69 538 ILE B CA 1
ATOM 8417 C C . ILE B 1 538 ? -22.516 8.273 2.777 1 98.69 538 ILE B C 1
ATOM 8419 O O . ILE B 1 538 ? -22.516 8.367 1.548 1 98.69 538 ILE B O 1
ATOM 8423 N N . VAL B 1 539 ? -22.281 7.145 3.439 1 98.06 539 VAL B N 1
ATOM 8424 C CA . VAL B 1 539 ? -22.031 5.895 2.73 1 98.06 539 VAL B CA 1
ATOM 8425 C C . VAL B 1 539 ? -23.234 5.531 1.867 1 98.06 539 VAL B C 1
ATOM 8427 O O . VAL B 1 539 ? -23.078 4.984 0.772 1 98.06 539 VAL B O 1
ATOM 8430 N N . ALA B 1 540 ? -24.406 5.855 2.338 1 98.06 540 ALA B N 1
ATOM 8431 C CA . ALA B 1 540 ? -25.656 5.562 1.624 1 98.06 540 ALA B CA 1
ATOM 8432 C C . ALA B 1 540 ? -25.859 6.523 0.456 1 98.06 540 ALA B C 1
ATOM 8434 O O . ALA B 1 540 ? -26.812 6.387 -0.312 1 98.06 540 ALA B O 1
ATOM 8435 N N . GLY B 1 541 ? -25.047 7.625 0.345 1 97.44 541 GLY B N 1
ATOM 8436 C CA . GLY B 1 541 ? -25.078 8.438 -0.859 1 97.44 541 GLY B CA 1
ATOM 8437 C C . GLY B 1 541 ? -25.359 9.906 -0.579 1 97.44 541 GLY B C 1
ATOM 8438 O O . GLY B 1 541 ? -25.469 10.711 -1.507 1 97.44 541 GLY B O 1
ATOM 8439 N N . LEU B 1 542 ? -25.438 10.281 0.662 1 98 542 LEU B N 1
ATOM 8440 C CA . LEU B 1 542 ? -25.688 11.688 0.982 1 98 542 LEU B CA 1
ATOM 8441 C C . LEU B 1 542 ? -24.5 12.555 0.622 1 98 542 LEU B C 1
ATOM 8443 O O . LEU B 1 542 ? -23.375 12.273 1.045 1 98 542 LEU B O 1
ATOM 8447 N N . ASP B 1 543 ? -24.719 13.578 -0.147 1 97.38 543 ASP B N 1
ATOM 8448 C CA . ASP B 1 543 ? -23.703 14.562 -0.514 1 97.38 543 ASP B CA 1
ATOM 8449 C C . ASP B 1 543 ? -23.703 15.742 0.46 1 97.38 543 ASP B C 1
ATOM 8451 O O . ASP B 1 543 ? -24.641 16.531 0.492 1 97.38 543 ASP B O 1
ATOM 8455 N N . ILE B 1 544 ? -22.625 15.906 1.125 1 97.81 544 ILE B N 1
ATOM 8456 C CA . ILE B 1 544 ? -22.594 16.922 2.174 1 97.81 544 ILE B CA 1
ATOM 8457 C C . ILE B 1 544 ? -22.672 18.312 1.551 1 97.81 544 ILE B C 1
ATOM 8459 O O . ILE B 1 544 ? -22.969 19.297 2.236 1 97.81 544 ILE B O 1
ATOM 8463 N N . MET B 1 545 ? -22.375 18.453 0.282 1 96.5 545 MET B N 1
ATOM 8464 C CA . MET B 1 545 ? -22.375 19.75 -0.387 1 96.5 545 MET B CA 1
ATOM 8465 C C . MET B 1 545 ? -23.797 20.266 -0.572 1 96.5 545 MET B C 1
ATOM 8467 O O . MET B 1 545 ? -24 21.453 -0.863 1 96.5 545 MET B O 1
ATOM 8471 N N . THR B 1 546 ? -24.75 19.391 -0.352 1 95.44 546 THR B N 1
ATOM 8472 C CA . THR B 1 546 ? -26.156 19.797 -0.511 1 95.44 546 THR B CA 1
ATOM 8473 C C . THR B 1 546 ? -26.703 20.344 0.797 1 95.44 546 THR B C 1
ATOM 8475 O O . THR B 1 546 ? -27.828 20.844 0.838 1 95.44 546 THR B O 1
ATOM 8478 N N . LEU B 1 547 ? -25.891 20.312 1.812 1 93.88 547 LEU B N 1
ATOM 8479 C CA . LEU B 1 547 ? -26.375 20.688 3.135 1 93.88 547 LEU B CA 1
ATOM 8480 C C . LEU B 1 547 ? -26.031 22.156 3.434 1 93.88 547 LEU B C 1
ATOM 8482 O O . LEU B 1 547 ? -25.094 22.703 2.844 1 93.88 547 LEU B O 1
ATOM 8486 N N . THR B 1 548 ? -26.844 22.734 4.27 1 88 548 THR B N 1
ATOM 8487 C CA . THR B 1 548 ? -26.625 24.094 4.746 1 88 548 THR B CA 1
ATOM 8488 C C . THR B 1 548 ? -26.5 24.125 6.266 1 88 548 THR B C 1
ATOM 8490 O O . THR B 1 548 ? -26.891 23.172 6.941 1 88 548 THR B O 1
ATOM 8493 N N . THR B 1 549 ? -25.875 25.203 6.781 1 83.06 549 THR B N 1
ATOM 8494 C CA . THR B 1 549 ? -25.734 25.328 8.227 1 83.06 549 THR B CA 1
ATOM 8495 C C . THR B 1 549 ? -26.953 26.031 8.828 1 83.06 549 THR B C 1
ATOM 8497 O O . THR B 1 549 ? -27 26.281 10.039 1 83.06 549 THR B O 1
ATOM 8500 N N . THR B 1 550 ? -27.891 26.312 7.988 1 72.75 550 THR B N 1
ATOM 8501 C CA . THR B 1 550 ? -29.109 26.969 8.469 1 72.75 550 THR B CA 1
ATOM 8502 C C . THR B 1 550 ? -29.859 26.062 9.445 1 72.75 550 THR B C 1
ATOM 8504 O O . THR B 1 550 ? -30.031 24.875 9.195 1 72.75 550 THR B O 1
ATOM 8507 N N . PRO B 1 551 ? -30.141 26.656 10.75 1 55.47 551 PRO B N 1
ATOM 8508 C CA . PRO B 1 551 ? -30.953 25.859 11.68 1 55.47 551 PRO B CA 1
ATOM 8509 C C . PRO B 1 551 ? -32.281 25.406 11.062 1 55.47 551 PRO B C 1
ATOM 8511 O O . PRO B 1 551 ? -32.844 26.125 10.25 1 55.47 551 PRO B O 1
ATOM 8514 N N . THR B 1 552 ? -32.5 23.984 10.992 1 42.78 552 THR B N 1
ATOM 8515 C CA . THR B 1 552 ? -33.781 23.469 10.531 1 42.78 552 THR B CA 1
ATOM 8516 C C . THR B 1 552 ? -34.938 24.078 11.352 1 42.78 552 THR B C 1
ATOM 8518 O O . THR B 1 552 ? -34.875 24.047 12.578 1 42.78 552 THR B O 1
ATOM 8521 N N . ARG B 1 553 ? -35.688 25.047 10.984 1 30.03 553 ARG B N 1
ATOM 8522 C CA . ARG B 1 553 ? -36.938 25.375 11.648 1 30.03 553 ARG B CA 1
ATOM 8523 C C . ARG B 1 553 ? -37.781 24.125 11.859 1 30.03 553 ARG B C 1
ATOM 8525 O O . ARG B 1 553 ? -37.938 23.312 10.945 1 30.03 553 ARG B O 1
ATOM 8532 N N . LYS B 1 554 ? -37.812 23.734 13.281 1 37.81 554 LYS B N 1
ATOM 8533 C CA . LYS B 1 554 ? -38.969 22.875 13.547 1 37.81 554 LYS B CA 1
ATOM 8534 C C . LYS B 1 554 ? -40.219 23.406 12.852 1 37.81 554 LYS B C 1
ATOM 8536 O O . LYS B 1 554 ? -40.594 24.578 13.023 1 37.81 554 LYS B O 1
ATOM 8541 N N . MET B 1 555 ? -40.406 22.562 11.656 1 21.42 555 MET B N 1
ATOM 8542 C CA . MET B 1 555 ? -41.812 22.828 11.516 1 21.42 555 MET B CA 1
ATOM 8543 C C . MET B 1 555 ? -42.562 22.578 12.836 1 21.42 555 MET B C 1
ATOM 8545 O O . MET B 1 555 ? -42.312 21.578 13.516 1 21.42 555 MET B O 1
#

Solvent-accessible surface area (backbone atoms only — not comparable to full-atom values): 57412 Å² total; per-residue (Å²): 127,80,80,75,78,54,45,78,42,81,72,46,47,50,85,81,47,45,68,65,35,75,46,79,38,83,52,91,61,96,44,90,68,78,54,36,34,28,37,33,19,43,86,75,43,69,32,25,24,50,29,50,38,59,60,84,60,46,64,38,86,63,30,47,65,40,63,86,31,39,38,30,28,42,79,68,50,22,24,28,30,47,85,71,15,40,67,72,35,30,63,43,80,50,58,45,52,67,39,54,62,45,69,50,97,83,40,39,32,30,36,39,45,48,70,70,63,68,70,51,65,91,53,62,83,38,28,42,83,78,43,67,69,66,77,42,61,36,32,35,32,40,22,46,36,52,18,40,54,33,12,52,51,35,14,38,74,58,63,43,41,34,46,38,36,34,32,13,65,44,84,60,65,31,48,46,62,76,51,55,36,64,36,58,72,62,53,67,81,78,28,44,72,52,54,67,62,49,42,42,51,38,61,45,32,53,71,36,58,58,32,44,67,55,33,45,37,64,84,77,30,34,36,37,32,72,92,77,48,71,46,76,45,64,31,38,37,42,26,56,27,60,38,71,39,74,69,97,44,58,49,58,82,24,50,46,47,41,53,72,79,48,71,69,34,42,50,50,51,40,56,58,45,67,74,35,96,75,22,27,33,36,30,40,21,38,43,70,61,27,46,22,35,45,64,37,34,42,90,69,27,54,33,37,36,35,22,66,45,82,28,44,39,30,85,86,57,30,54,70,43,16,42,17,42,52,43,35,39,36,56,74,36,88,59,41,67,33,42,30,30,44,83,67,34,40,39,56,50,96,83,39,31,41,48,22,37,33,32,38,44,55,21,62,91,51,64,73,40,80,42,75,19,56,34,35,38,44,38,63,52,65,40,34,51,38,70,39,53,74,66,10,84,65,46,72,82,60,44,96,74,44,24,40,52,26,41,56,47,29,32,29,60,94,50,80,60,30,31,39,22,26,42,24,21,31,30,63,46,95,95,46,72,44,65,56,83,38,72,34,42,8,26,44,37,9,34,34,43,14,44,18,67,39,68,72,44,86,34,67,67,77,79,76,42,40,53,66,45,72,67,86,53,61,36,34,36,31,42,65,54,79,78,47,80,43,74,49,69,52,69,39,42,37,30,42,34,22,39,34,40,28,13,45,94,46,40,59,39,22,37,38,28,21,82,46,76,37,48,54,43,49,49,46,50,21,48,76,63,73,62,55,64,42,44,66,50,41,75,74,63,55,60,75,86,78,58,73,61,56,78,77,70,80,121,128,80,81,76,78,53,45,77,42,82,71,46,48,50,85,81,47,46,70,64,36,75,45,79,39,84,54,94,58,96,46,89,66,79,54,36,34,28,37,34,19,43,84,73,43,68,31,25,25,50,29,49,37,60,59,82,61,47,64,39,86,63,30,47,65,42,65,87,31,40,38,28,29,42,77,69,49,21,26,27,30,48,86,70,13,40,68,72,35,31,62,44,80,50,57,43,52,66,40,54,62,45,70,50,98,83,42,40,32,30,37,39,44,48,70,70,64,69,70,51,66,91,54,61,82,37,28,42,83,78,41,68,67,67,77,43,60,35,33,36,31,41,22,47,34,52,20,41,55,32,13,53,51,34,15,38,75,57,64,42,40,33,45,39,37,36,32,12,63,46,86,60,65,30,48,48,60,76,49,54,35,63,36,60,72,62,51,67,78,79,27,44,72,54,56,65,60,48,43,41,54,37,62,47,33,52,74,37,58,57,32,45,67,54,31,45,38,64,85,79,30,34,36,36,32,72,94,78,48,71,44,75,45,66,29,39,38,43,26,57,27,62,38,71,36,72,69,97,44,56,49,58,81,24,49,45,46,42,54,72,80,49,70,67,34,42,50,52,52,40,56,56,45,67,74,35,95,76,21,28,33,34,30,40,21,36,43,70,61,27,47,22,37,47,62,38,34,42,90,67,27,52,32,37,35,36,22,64,44,83,29,44,40,30,86,86,58,31,57,70,44,16,42,17,42,49,42,35,40,36,55,75,36,86,57,42,68,32,41,31,30,43,82,66,35,39,38,55,48,98,82,40,30,42,48,21,38,35,30,36,42,57,22,62,90,53,63,71,40,79,42,75,18,56,33,35,37,44,37,64,53,64,38,33,50,40,72,39,54,74,67,9,85,65,46,72,82,60,44,97,75,44,25,41,51,26,41,58,48,29,32,29,61,95,52,78,60,30,30,40,25,26,41,24,21,32,30,63,47,95,94,42,73,44,64,55,82,38,71,35,44,8,28,43,38,10,33,36,44,13,44,19,67,39,68,72,44,87,35,67,69,79,80,74,43,40,53,66,44,71,67,88,53,59,36,34,34,30,42,64,54,79,77,47,78,44,74,49,70,52,69,40,42,36,32,41,35,23,41,34,42,27,13,44,94,46,39,59,40,22,37,38,28,22,82,44,77,37,48,52,42,48,49,44,50,20,50,75,64,73,62,54,61,42,44,66,49,42,75,74,64,54,59,74,87,78,58,72,61,55,78,78,70,80,122

InterPro domains:
  IPR016156 FAD/NAD-linked reductase, dimerisation domain superfamily [G3DSA:3.30.390.30] (467-550)
  IPR016156 FAD/NAD-linked reductase, dimerisation domain superfamily [SSF55424] (460-538)
  IPR017941 Rieske [2Fe-2S] iron-sulphur domain [PF00355] (36-100)
  IPR017941 Rieske [2Fe-2S] iron-sulphur domain [PS51296] (9-110)
  IPR023753 FAD/NAD(P)-binding domain [PF07992] (139-446)
  IPR028202 Reductase, C-terminal [PF14759] (473-534)
  IPR036188 FAD/NAD(P)-binding domain superfamily [G3DSA:3.50.50.60] (140-454)
  IPR036188 FAD/NAD(P)-binding domain superfamily [G3DSA:3.50.50.60] (246-380)
  IPR036188 FAD/NAD(P)-binding domain superfamily [SSF51905] (139-308)
  IPR036188 FAD/NAD(P)-binding domain superfamily [SSF51905] (243-455)
  IPR036922 Rieske [2Fe-2S] iron-sulphur domain superfamily [G3DSA:2.102.10.10] (6-119)
  IPR036922 Rieske [2Fe-2S] iron-sulphur domain superfamily [SSF50022] (17-114)
  IPR050446 FAD-dependent Oxidoreductases and Apoptosis Regulators [PTHR43557] (138-534)

pLDDT: mean 93.88, std 10.13, range [21.02, 98.94]

Sequence (1110 aa):
MSDQTKERIFVGLACDMPVGSITEVPLDGALDPPVNALVANVHGTYYATTSKCTHYGLALSKGILTSEGRLYCPFHGACFKVTTGDIEDAPALEPLKTFEVQRDNDDKVYILVDYEALKRSPWESCKKETHENKSGLHTVFVGGGAVTLHAVQEMRRNGYKGSITVLTAEPYPTIDRTKLSKAYAPELKHALVRDEFFWRETLNVDLRLSSYVYDIDTKMKRLSIRGGNTILYDNLVLATGSVPRRLPIEGANAKGVYVLRTHSDAKALTESLRKHPSPQLVIIGTGFIGLEMGIALAKHAKVTLLGQTHVPLEGPLGRSVGGGLQTAIMNERPLRFLNAVDLVRIETDMNNSVRGVTVQPRARGSPELFLAADVVLMSTGAKPATDFLRNSPSFPALRPDGSVEVDAALRVVGLQNVFAGGDIAAYPWDNGVVRIEHWNVACNHGRDIGRTIASGRLHPHRHIPVFWSGLTSPLRYAGVGLGYNQMYVDGEPDEAEFIAYYAKDDRVIGVATMWRDPMMVQALSLMKAGKMPRLSDIVAGLDIMTLTTTPTRKMMSDQTKERIFVGLACDMPVGSITEVPLDGALDPPVNALVANVHGTYYATTSKCTHYGLALSKGILTSEGRLYCPFHGACFKVTTGDIEDAPALEPLKTFEVQRDNDDKVYILVDYEALKRSPWESCKKETHENKSGLHTVFVGGGAVTLHAVQEMRRNGYKGSITVLTAEPYPTIDRTKLSKAYAPELKHALVRDEFFWRETLNVDLRLSSYVYDIDTKMKRLSIRGGNTILYDNLVLATGSVPRRLPIEGANAKGVYVLRTHSDAKALTESLRKHPSPQLVIIGTGFIGLEMGIALAKHAKVTLLGQTHVPLEGPLGRSVGGGLQTAIMNERPLRFLNAVDLVRIETDMNNSVRGVTVQPRARGSPELFLAADVVLMSTGAKPATDFLRNSPSFPALRPDGSVEVDAALRVVGLQNVFAGGDIAAYPWDNGVVRIEHWNVACNHGRDIGRTIASGRLHPHRHIPVFWSGLTSPLRYAGVGLGYNQMYVDGEPDEAEFIAYYAKDDRVIGVATMWRDPMMVQALSLMKAGKMPRLSDIVAGLDIMTLTTTPTRKM

Foldseek 3Di:
DPPQAWDKAWFFFLVVADAQAKGWAFDPDPDVVGWIKIWHHAVNDIWIWTQAFQPPRHGQNQFGAANQQWGFDQAFGWIARRRCQDTDFDDHDDGTGIWDWDADPRRTIITTHDPVVVPDDPLVQLFPVVLVPQPDFEEEEEAQEQLQSLLLSLLSNLPNNHAYEYFHLAQFHYFQQQVLLQALQDDRVVRDPDHPCCQCGRSVHNYDYNWDWQEAAQPQQWTAIPPGDIDHGPFYEYEHAWAADFDPFALSPFAQEAEGDDSVRSNSNSVLLVVDQAFAEEEEAQEQSSQSNCLNCQVSYAYEYEEQAQFRPCQPANDQLRVLLVLLQVVPGVYHYDYNKAWHHFDADPRSFTQWTWIGHPPPPDDIDTGGGRHYYYPPDIAHPQNSHVVYPNADDADPRQAFEAEQLQAGPPHDNYGYFAQRYFYDDDPGTDGDHASRRSNQNSSSNSVCVSVVHRGGRDAWDWGWGDGVFIKIKTFDLPPFPDKDWDDHSNVQAIKMFTDDPQHTGMIIGGPDPSVRSLQRLCVSLVNRGGNVVVVVPDDSVVDGSPPPPPD/DPPQAWDKAWFFFDVVADAQAKGWAWDPDPDVVGWIKIWHHAPNDIWIWTQAFQPPRHGQNQFGAANQQWGFDLAFGWIARRRCQDTDFDDHDDGTGIWDWDADPRRTIITTHDPVVVPDDPLVQLFPVVQVPQPDFEEEEEAQEQLASLLLSLLSNLPNNHAYEYFHLAQFHYFQQQVLLQALQDDRVVRDPDHPCCQCGRSVHNYDYNWDWQEAAQVQQWTAIPPGDIDHGPFYEYEHAWAADFDPFALSPFAQEAEGDDSVRSNSNSVLLVVDQAFAEEEEAQEQSSQSNCLNCQVSYAYEYEEQAPFRPCQPANDQLRVLLVLLQVVPGVYHYDYNKAWHHFDADPRSFTQWTWIHHPPPPDDIDTGGGRHYYYPPDIAHPQNSVVVYPNADDADPRQAFEAEQLQAGPPHDNYGYFAQRYFYDDPNRTDGDHASRRSNQNSSSNSVCSNVVHRGGRDAWDWGWGDGVFIKIKTFDLPPFDDKDWDDHSNVQAIKMFTDDPQHTGMIIGGPDPSVRSLQRLCVSLVNRGGNVVVVVPDDSVVDGSPPDPPD

Radius of gyration: 37.95 Å; Cα contacts (8 Å, |Δi|>4): 2701; chains: 2; bounding box: 77×132×90 Å

Nearest PDB structures (foldseek):
  5jcn-assembly1_A  TM=8.731E-01  e=5.778E-33  Oryza sativa Japonica Group
  6pfz-assembly2_A  TM=8.466E-01  e=7.703E-32  Archaeoglobus fulgidus DSM 4304
  1nhr-assembly1_A  TM=8.455E-01  e=8.626E-26  Enterococcus faecalis
  1f8w-assembly1_A  TM=8.454E-01  e=1.367E-24  Enterococcus faecalis
  1joa-assembly1_A  TM=8.397E-01  e=3.059E-24  Enterococcus faecalis

Secondary structure (DSSP, 8-state):
-----PEEEEEEEGGGS-TT-EEEEE--S--SS--EEEEEEETTEEEEEESB-TTT--BGGGSEE-TTSEEE-TTT--EEETTT--EEETT-SSPPPEEEEEE-TT-EEEEEE-HHHHHS-TTGGG-GGGG-S--S--EEEE--SHHHHHHHHHHHHTT--S-EEEE-SSSSS-B-GGGGGSSSS--HHHHBSS-HHIIIIIS--EEETT--EEEEETTTTEEEETTTEEEE-SEEEE---EEEPPPSSTTTTSBTEE--SSHHHHHHHHHHHHTSSS-EEEEE--SHHHHHHHHHHTTTSEEEEE-SSSSTTHHHHHHHHHHHHHHHHHHHS--EEE-SEEEEEEEE-TTSBEEEEEEEE-STTPPPEEEE-SEEEE---EEES-HHHHT-TTSPPPPTTSPEEB-TT-BBTT-SSEEE-GGGEEEEETTEEE----HHHHHHHHHHHHHHHHHSS-----PPPEEEEESSSEEEEEE--TT--EEEEEEEGGGTEEEEEEEETTEEEEEEEES-TTHHHHHHHHHHHT-PPBHHHHHTT--GGG---S-----/-----PEEEEEEEGGGS-TT-EEEEE--S--SS--EEEEEEETTEEEEEESB-TTT--BGGGSEE-TTSEEE-TTT--EEETTT--EEETT-SSPPPEEEEEE-TT-EEEEEE-HHHHHS-TTGGG-GGGG----S--EEEE--SHHHHHHHHHHHHTT--S-EEEE-SSSSS-B-GGGGGSSSS--HHHHBSS-HHIIIIIS--EEETT--EEEEETTTTEEEETTTEEEE-SEEEE---EEE---SSTTTTSBTEE--SSHHHHHHHHHHHHTSSS-EEEEE--SHHHHHHHHHHTTTSEEEEE-SSSSTTHHHH-HHHHHHHHHHHHHHS--EEE-SEEEEEEEE-TTSBEEEEEEEE-STTPPPEEEE-SEEEE---EEES-HHHHT-TTSPPPPTTSPEEB-TT-BBTT-SSEEE-GGGEEEEETTEEE----HHHHHHHHHHHHHHHHHSS-----PPPEEEEESSSEEEEEE--TT--EEEEEEEGGGTEEEEEEEETTEEEEEEEES-TTHHHHHHHHHHHT-PPBHHHHHTT--GGG---S-----